Protein AF-A0A0W7TQ69-F1 (afdb_monomer)

Mean predicted aligned error: 20.04 Å

Sequence (835 aa):
MEKLTEQNRAEVEAYISAEPEYNVFVQGDLENYGFESKTVEIFGTRAADGALCALLLRYFNNYCLCMSGTAPVEELAAFLQARGAQYLSGKEADVAALAARMPGWKLRGTNLARMDRLAGGAALPEGFSLRMLGPQDAQAVIGLEVQIDEFADSFRGVDREEKVEECRENLTRGGHAFGVYDGDRLVALAETTAENSVSAMVVGVATLPGWRGRGFARACVHAAAAHSFAAGRRYLCLFYDNPAAGRIYHALGFADVGRFGWQCPNKRQKQIFKAREPLEQEEDGGGAACGLCRETGRCADLKYITAVPASAGLAVGTVRYLRHTQSGLGRAVRSPKEEQEAFENAVREAQDQLIRLERRAAAQDRDIFMVQRVLLEDEGLRQEVASYIRVGAGAAASVERAAGIFAGRIRALEDPYMRERACDILDACRRVVKVLDGQPHETLRLTGPAILVAEELYPTDIVTLDRSLVLGFITSAGSPNAHAAIIARTMGIPAAVMAGPELLEGCDGRTLALNGDTGEAYLDPDEATKTRFAHKLRLQRRHTLSQERLRAAPCTTKDGTRISLMADCASVEDVRTAVEAGADGVGLLLSEYLLLAGRVNGEEEQYGFYAACLAAAQGRPVTICTFDVAPDKTGTEFPREEEANPAMGLCGVRYCLAHPDFFETQLRALLRAGLAGNLRILLPMVSTRDEFEHALDAVYRAKCALRERGVPFAETVPVGAFIETPAAALTAGDLARRAAFFNVGTNNLIQYTYAADRVNPQVRAYLPVASPAVYRLVRFAVEAAAEARIPLCLCGEGAAQPALAEAYARLGVRAFSLPARELLEVKEYLMGVTL

Structure (mmCIF, N/CA/C/O backbone):
data_AF-A0A0W7TQ69-F1
#
_entry.id   AF-A0A0W7TQ69-F1
#
loop_
_atom_site.group_PDB
_atom_site.id
_atom_site.type_symbol
_atom_site.label_atom_id
_atom_site.label_alt_id
_atom_site.label_comp_id
_atom_site.label_asym_id
_atom_site.label_entity_id
_atom_site.label_seq_id
_atom_site.pdbx_PDB_ins_code
_atom_site.Cartn_x
_atom_site.Cartn_y
_atom_site.Cartn_z
_atom_site.occupancy
_atom_site.B_iso_or_equiv
_atom_site.auth_seq_id
_atom_site.auth_comp_id
_atom_site.auth_asym_id
_atom_site.auth_atom_id
_atom_site.pdbx_PDB_model_num
ATOM 1 N N . MET A 1 1 ? 30.958 31.073 -5.842 1.00 83.19 1 MET A N 1
ATOM 2 C CA . MET A 1 1 ? 31.249 29.958 -4.913 1.00 83.19 1 MET A CA 1
ATOM 3 C C . MET A 1 1 ? 32.255 29.029 -5.565 1.00 83.19 1 MET A C 1
ATOM 5 O O . MET A 1 1 ? 31.942 28.463 -6.606 1.00 83.19 1 MET A O 1
ATOM 9 N N . GLU A 1 2 ? 33.441 28.891 -4.984 1.00 87.50 2 GLU A N 1
ATOM 10 C CA . GLU A 1 2 ? 34.456 27.919 -5.411 1.00 87.50 2 GLU A CA 1
ATOM 11 C C . GLU A 1 2 ? 34.346 26.636 -4.581 1.00 87.50 2 GLU A C 1
ATOM 13 O O . GLU A 1 2 ? 33.927 26.683 -3.425 1.00 87.50 2 GLU A O 1
ATOM 18 N N . LYS A 1 3 ? 34.696 25.483 -5.156 1.00 86.69 3 LYS A N 1
ATOM 19 C CA . LYS A 1 3 ? 34.823 24.239 -4.390 1.00 86.69 3 LYS A CA 1
ATOM 20 C C . LYS A 1 3 ? 36.185 24.243 -3.698 1.00 86.69 3 LYS A C 1
ATOM 22 O O . LYS A 1 3 ? 37.202 24.391 -4.367 1.00 86.69 3 LYS A O 1
ATOM 27 N N . LEU A 1 4 ? 36.189 24.104 -2.376 1.00 86.31 4 LEU A N 1
ATOM 28 C CA . LEU A 1 4 ? 37.414 24.037 -1.586 1.00 86.31 4 LEU A CA 1
ATOM 29 C C . LEU A 1 4 ? 37.915 22.596 -1.552 1.00 86.31 4 LEU A C 1
ATOM 31 O O . LEU A 1 4 ? 37.127 21.655 -1.473 1.00 86.31 4 LEU A O 1
ATOM 35 N N . THR A 1 5 ? 39.231 22.444 -1.610 1.00 85.50 5 THR A N 1
ATOM 36 C CA . THR A 1 5 ? 39.909 21.144 -1.652 1.00 85.50 5 THR A CA 1
ATOM 37 C C . THR A 1 5 ? 40.776 20.969 -0.412 1.00 85.50 5 THR A C 1
ATOM 39 O O . THR A 1 5 ? 40.913 21.879 0.407 1.00 85.50 5 THR A O 1
ATOM 42 N N . GLU A 1 6 ? 41.429 19.817 -0.292 1.00 84.19 6 GLU A N 1
ATOM 43 C CA . GLU A 1 6 ? 42.366 19.528 0.798 1.00 84.19 6 GLU A CA 1
ATOM 44 C C . GLU A 1 6 ? 43.491 20.582 0.922 1.00 84.19 6 GLU A C 1
ATOM 46 O O . GLU A 1 6 ? 44.006 20.830 2.011 1.00 84.19 6 GLU A O 1
ATOM 51 N N . GLN A 1 7 ? 43.836 21.275 -0.171 1.00 85.62 7 GLN A N 1
ATOM 52 C CA . GLN A 1 7 ? 44.824 22.364 -0.167 1.00 85.62 7 GLN A CA 1
ATOM 53 C C . GLN A 1 7 ? 44.368 23.583 0.650 1.00 85.62 7 GLN A C 1
ATOM 55 O O . GLN A 1 7 ? 45.197 24.337 1.156 1.00 85.62 7 GLN A O 1
ATOM 60 N N . ASN A 1 8 ? 43.056 23.761 0.814 1.00 87.75 8 ASN A N 1
ATOM 61 C CA . ASN A 1 8 ? 42.458 24.843 1.590 1.00 87.75 8 ASN A CA 1
ATOM 62 C C . ASN A 1 8 ? 42.297 24.486 3.077 1.00 87.75 8 ASN A C 1
ATOM 64 O O . ASN A 1 8 ? 41.755 25.297 3.827 1.00 87.75 8 ASN A O 1
ATOM 68 N N . ARG A 1 9 ? 42.764 23.307 3.526 1.00 85.12 9 ARG A N 1
ATOM 69 C CA . ARG A 1 9 ? 42.561 22.809 4.896 1.00 85.12 9 ARG A CA 1
ATOM 70 C C . ARG A 1 9 ? 42.922 23.825 5.969 1.00 85.12 9 ARG A C 1
ATOM 72 O O . ARG A 1 9 ? 42.075 24.161 6.785 1.00 85.12 9 ARG A O 1
ATOM 79 N N . ALA A 1 10 ? 44.146 24.345 5.938 1.00 84.56 10 ALA A N 1
ATOM 80 C CA . ALA A 1 10 ? 44.621 25.276 6.960 1.00 84.56 10 ALA A CA 1
ATOM 81 C C . ALA A 1 10 ? 43.805 26.583 6.993 1.00 84.56 10 ALA A C 1
ATOM 83 O O . ALA A 1 10 ? 43.545 27.126 8.064 1.00 84.56 10 ALA A O 1
ATOM 84 N N . GLU A 1 11 ? 43.380 27.075 5.826 1.00 87.94 11 GLU A N 1
ATOM 85 C CA . GLU A 1 11 ? 42.547 28.275 5.701 1.00 87.94 11 GLU A CA 1
ATOM 86 C C . GLU A 1 11 ? 41.135 28.036 6.253 1.00 87.94 11 GLU A C 1
ATOM 88 O O . GLU A 1 11 ? 40.624 28.846 7.026 1.00 87.94 11 GLU A O 1
ATOM 93 N N . VAL A 1 12 ? 40.516 26.911 5.893 1.00 87.62 12 VAL A N 1
ATOM 94 C CA . VAL A 1 12 ? 39.173 26.547 6.353 1.00 87.62 12 VAL A CA 1
ATOM 95 C C . VAL A 1 12 ? 39.152 26.237 7.842 1.00 87.62 12 VAL A C 1
ATOM 97 O O . VAL A 1 12 ? 38.269 26.733 8.534 1.00 87.62 12 VAL A O 1
ATOM 100 N N . GLU A 1 13 ? 40.129 25.486 8.353 1.00 85.12 13 GLU A N 1
ATOM 101 C CA . GLU A 1 13 ? 40.274 25.211 9.786 1.00 85.12 13 GLU A CA 1
ATOM 102 C C . GLU A 1 13 ? 40.447 26.514 10.576 1.00 85.12 13 GLU A C 1
ATOM 104 O O . GLU A 1 13 ? 39.799 26.693 11.609 1.00 85.12 13 GLU A O 1
ATOM 109 N N . ALA A 1 14 ? 41.238 27.468 10.070 1.00 85.88 14 ALA A N 1
ATOM 110 C CA . ALA A 1 14 ? 41.365 28.790 10.681 1.00 85.88 14 ALA A CA 1
ATOM 111 C C . ALA A 1 14 ? 40.044 29.579 10.648 1.00 85.88 14 ALA A C 1
ATOM 113 O O . ALA A 1 14 ? 39.672 30.188 11.653 1.00 85.88 14 ALA A O 1
ATOM 114 N N . TYR A 1 15 ? 39.316 29.538 9.527 1.00 87.25 15 TYR A N 1
ATOM 115 C CA . TYR A 1 15 ? 38.042 30.240 9.364 1.00 87.25 15 TYR A CA 1
ATOM 116 C C . TYR A 1 15 ? 36.961 29.706 10.312 1.00 87.25 15 TYR A C 1
ATOM 118 O O . TYR A 1 15 ? 36.328 30.477 11.034 1.00 87.25 15 TYR A O 1
ATOM 126 N N . ILE A 1 16 ? 36.776 28.385 10.372 1.00 86.00 16 ILE A N 1
ATOM 127 C CA . ILE A 1 16 ? 35.749 27.782 11.233 1.00 86.00 16 ILE A CA 1
ATOM 128 C C . ILE A 1 16 ? 36.108 27.860 12.723 1.00 86.00 16 ILE A C 1
ATOM 130 O O . ILE A 1 16 ? 35.209 27.868 13.565 1.00 86.00 16 ILE A O 1
ATOM 134 N N . SER A 1 17 ? 37.399 27.992 13.054 1.00 83.75 17 SER A N 1
ATOM 135 C CA . SER A 1 17 ? 37.878 28.172 14.431 1.00 83.75 17 SER A CA 1
ATOM 136 C C . SER A 1 17 ? 37.520 29.530 15.042 1.00 83.75 17 SER A C 1
ATOM 138 O O . SER A 1 17 ? 37.672 29.695 16.251 1.00 83.75 17 SER A O 1
ATOM 140 N N . ALA A 1 18 ? 37.062 30.504 14.244 1.00 84.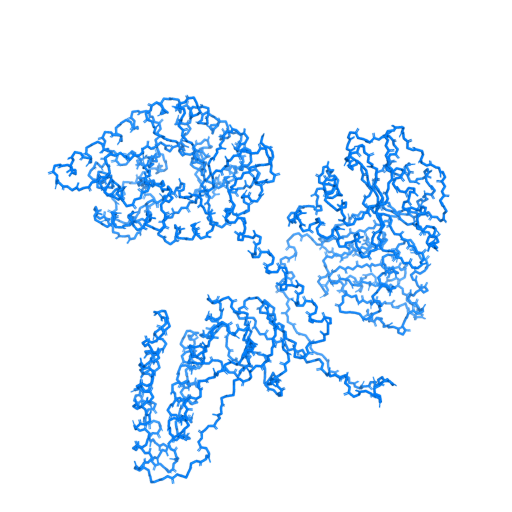56 18 ALA A N 1
ATOM 141 C CA . ALA A 1 18 ? 36.646 31.815 14.744 1.00 84.56 18 ALA A CA 1
ATOM 142 C C . ALA A 1 18 ? 35.352 31.745 15.573 1.00 84.56 18 ALA A C 1
ATOM 144 O O . ALA A 1 18 ? 35.224 32.442 16.576 1.00 84.56 18 ALA A O 1
ATOM 145 N N . GLU A 1 19 ? 34.421 30.879 15.169 1.00 85.25 19 GLU A N 1
ATOM 146 C CA . GLU A 1 19 ? 33.139 30.643 15.845 1.00 85.25 19 GLU A CA 1
ATOM 147 C C . GLU A 1 19 ? 32.922 29.132 16.049 1.00 85.25 19 GLU A C 1
ATOM 149 O O . GLU A 1 19 ? 32.017 28.522 15.468 1.00 85.25 19 GLU A O 1
ATOM 154 N N . PRO A 1 20 ? 33.793 28.484 16.838 1.00 82.62 20 PRO A N 1
ATOM 155 C CA . PRO A 1 20 ? 33.937 27.032 16.843 1.00 82.62 20 PRO A CA 1
ATOM 156 C C . PRO A 1 20 ? 32.710 26.312 17.430 1.00 82.62 20 PRO A C 1
ATOM 158 O O . PRO A 1 20 ? 32.461 25.157 17.097 1.00 82.62 20 PRO A O 1
ATOM 161 N N . GLU A 1 21 ? 31.894 26.987 18.247 1.00 82.88 21 GLU A N 1
ATOM 162 C CA . GLU A 1 21 ? 30.591 26.496 18.715 1.00 82.88 21 GLU A CA 1
ATOM 163 C C . GLU A 1 21 ? 29.549 26.340 17.595 1.00 82.88 21 GLU A C 1
ATOM 165 O O . GLU A 1 21 ? 28.784 25.375 17.604 1.00 82.88 21 GLU A O 1
ATOM 170 N N . TYR A 1 22 ? 29.520 27.250 16.618 1.00 82.81 22 TYR A N 1
ATOM 171 C CA . TYR A 1 22 ? 28.586 27.188 15.487 1.00 82.81 22 TYR A CA 1
ATOM 172 C C . TYR A 1 22 ? 29.050 26.188 14.427 1.00 82.81 22 TYR A C 1
ATOM 174 O O . TYR A 1 22 ? 28.236 25.674 13.659 1.00 82.81 22 TYR A O 1
ATOM 182 N N . ASN A 1 23 ? 30.347 25.875 14.431 1.00 83.31 23 ASN A N 1
ATOM 183 C CA . ASN A 1 23 ? 30.998 25.069 13.409 1.00 83.31 23 ASN A CA 1
ATOM 184 C C . ASN A 1 23 ? 31.372 23.657 13.884 1.00 83.31 23 ASN A C 1
ATOM 186 O O . ASN A 1 23 ? 32.073 22.955 13.162 1.00 83.31 23 ASN A O 1
ATOM 190 N N . VAL A 1 24 ? 30.876 23.206 15.046 1.00 75.88 24 VAL A N 1
ATOM 191 C CA . VAL A 1 24 ? 31.142 21.857 15.593 1.00 75.88 24 VAL A CA 1
ATOM 192 C C . VAL A 1 24 ? 30.860 20.749 14.573 1.00 75.88 24 VAL A C 1
ATOM 194 O O . VAL A 1 24 ? 31.667 19.836 14.425 1.00 75.88 24 VAL A O 1
ATOM 197 N N . PHE A 1 25 ? 29.749 20.839 13.835 1.00 69.50 25 PHE A N 1
ATOM 198 C CA . PHE A 1 25 ? 29.410 19.855 12.800 1.00 69.50 25 PHE A CA 1
ATOM 199 C C . PHE A 1 25 ? 30.359 19.922 11.606 1.00 69.50 25 PHE A C 1
ATOM 201 O O . PHE A 1 25 ? 30.798 18.888 11.122 1.00 69.50 25 PHE A O 1
ATOM 208 N N . VAL A 1 26 ? 30.726 21.130 11.170 1.00 74.88 26 VAL A N 1
ATOM 209 C CA . VAL A 1 26 ? 31.645 21.315 10.041 1.00 74.88 26 VAL A CA 1
ATOM 210 C C . VAL A 1 26 ? 33.036 20.798 10.378 1.00 74.88 26 VAL A C 1
ATOM 212 O O . VAL A 1 26 ? 33.645 20.110 9.568 1.00 74.88 26 VAL A O 1
ATOM 215 N N . GLN A 1 27 ? 33.515 21.073 11.589 1.00 75.69 27 GLN A N 1
ATOM 216 C CA . GLN A 1 27 ? 34.790 20.569 12.078 1.00 75.69 27 GLN A CA 1
ATOM 217 C C . GLN A 1 27 ? 34.773 19.043 12.231 1.00 75.69 27 GLN A C 1
ATOM 219 O O . GLN A 1 27 ? 35.691 18.372 11.765 1.00 75.69 27 GLN A O 1
ATOM 224 N N . GLY A 1 28 ? 33.717 18.486 12.833 1.00 68.81 28 GLY A N 1
ATOM 225 C CA . GLY A 1 28 ? 33.562 17.040 12.967 1.00 68.81 28 GLY A CA 1
ATOM 226 C C . GLY A 1 28 ? 33.511 16.327 11.619 1.00 68.81 28 GLY A C 1
ATOM 227 O O . GLY A 1 28 ? 34.199 15.328 11.429 1.00 68.81 28 GLY A O 1
ATOM 228 N N . ASP A 1 29 ? 32.760 16.855 10.656 1.00 68.69 29 ASP A N 1
ATOM 229 C CA . ASP A 1 29 ? 32.669 16.259 9.323 1.00 68.69 29 ASP A CA 1
ATOM 230 C C . ASP A 1 29 ? 33.978 16.397 8.536 1.00 68.69 29 ASP A C 1
ATOM 232 O O . ASP A 1 29 ? 34.365 15.474 7.822 1.00 68.69 29 ASP A O 1
ATOM 236 N N . LEU A 1 30 ? 34.708 17.501 8.700 1.00 70.31 30 LEU A N 1
ATOM 237 C CA . LEU A 1 30 ? 36.029 17.686 8.098 1.00 70.31 30 LEU A CA 1
ATOM 238 C C . LEU A 1 30 ? 37.082 16.720 8.642 1.00 70.31 30 LEU A C 1
ATOM 240 O O . LEU A 1 30 ? 37.891 16.201 7.869 1.00 70.31 30 LEU A O 1
ATOM 244 N N . GLU A 1 31 ? 37.085 16.479 9.954 1.00 70.75 31 GLU A N 1
ATOM 245 C CA . GLU A 1 31 ? 37.990 15.516 10.590 1.00 70.75 31 GLU A CA 1
ATOM 246 C C . GLU A 1 31 ? 37.633 14.071 10.204 1.00 70.75 31 GLU A C 1
ATOM 248 O O . GLU A 1 31 ? 38.529 13.262 9.965 1.00 70.75 31 GLU A O 1
ATOM 253 N N . ASN A 1 32 ? 36.339 13.753 10.082 1.00 61.53 32 ASN A N 1
ATOM 254 C CA . ASN A 1 32 ? 35.870 12.396 9.787 1.00 61.53 32 ASN A CA 1
ATOM 255 C C . ASN A 1 32 ? 35.870 12.041 8.288 1.00 61.53 32 ASN A C 1
ATOM 257 O O . ASN A 1 32 ? 36.084 10.878 7.940 1.00 61.53 32 ASN A O 1
ATOM 261 N N . TYR A 1 33 ? 35.617 13.009 7.398 1.00 63.34 33 TYR A N 1
ATOM 262 C CA . TYR A 1 33 ? 35.365 12.765 5.968 1.00 63.34 33 TYR A CA 1
ATOM 263 C C . TYR A 1 33 ? 36.256 13.566 5.000 1.00 63.34 33 TYR A C 1
ATOM 265 O O . TYR A 1 33 ? 36.269 13.245 3.810 1.00 63.34 33 TYR A O 1
ATOM 273 N N . GLY A 1 34 ? 37.010 14.567 5.471 1.00 70.81 34 GLY A N 1
ATOM 274 C CA . GLY A 1 34 ? 37.901 15.391 4.640 1.00 70.81 34 GLY A CA 1
ATOM 275 C C . GLY A 1 34 ? 37.188 16.379 3.700 1.00 70.81 34 GLY A C 1
ATOM 276 O O . GLY A 1 34 ? 35.979 16.586 3.787 1.00 70.81 34 GLY A O 1
ATOM 277 N N . PHE A 1 35 ? 37.952 17.014 2.799 1.00 68.50 35 PHE A N 1
ATOM 278 C CA . PHE A 1 35 ? 37.452 18.051 1.873 1.00 68.50 35 PHE A CA 1
ATOM 279 C C . PHE A 1 35 ? 36.802 17.498 0.599 1.00 68.50 35 PHE A C 1
ATOM 281 O O . PHE A 1 35 ? 35.966 18.160 -0.019 1.00 68.50 35 PHE A O 1
ATOM 288 N N . GLU A 1 36 ? 37.178 16.283 0.200 1.00 56.50 36 GLU A N 1
ATOM 289 C CA . GLU A 1 36 ? 36.710 15.644 -1.026 1.00 56.50 36 GLU A CA 1
ATOM 290 C C . GLU A 1 36 ? 36.261 14.212 -0.740 1.00 56.50 36 GLU A C 1
ATOM 292 O O . GLU A 1 36 ? 37.029 13.254 -0.823 1.00 56.50 36 GLU A O 1
ATOM 297 N N . SER A 1 37 ? 34.975 14.053 -0.425 1.00 52.59 37 SER A N 1
ATOM 298 C CA . SER A 1 37 ? 34.327 12.743 -0.393 1.00 52.59 37 SER A CA 1
ATOM 299 C C . SER A 1 37 ? 33.077 12.749 -1.274 1.00 52.59 37 SER A C 1
ATOM 301 O O . SER A 1 37 ? 32.537 13.796 -1.623 1.00 52.59 37 SER A O 1
ATOM 303 N N . LYS A 1 38 ? 32.564 11.567 -1.638 1.00 39.69 38 LYS A N 1
ATOM 304 C CA . LYS A 1 38 ? 31.302 11.453 -2.402 1.00 39.69 38 LYS A CA 1
ATOM 305 C C . LYS A 1 38 ? 30.076 11.978 -1.629 1.00 39.69 38 LYS A C 1
ATOM 307 O O . LYS A 1 38 ? 28.992 12.052 -2.202 1.00 39.69 38 LYS A O 1
ATOM 312 N N . THR A 1 39 ? 30.233 12.282 -0.340 1.00 44.00 39 THR A N 1
ATOM 313 C CA . THR A 1 39 ? 29.167 12.643 0.605 1.00 44.00 39 THR A CA 1
ATOM 314 C C . THR A 1 39 ? 29.283 14.063 1.146 1.00 44.00 39 THR A C 1
ATOM 316 O O . THR A 1 39 ? 28.249 14.664 1.422 1.00 44.00 39 THR A O 1
ATOM 319 N N . VAL A 1 40 ? 30.506 14.590 1.273 1.00 55.84 40 VAL A N 1
ATOM 320 C CA . VAL A 1 40 ? 30.803 15.928 1.796 1.00 55.84 40 VAL A CA 1
ATOM 321 C C . VAL A 1 40 ? 31.517 16.736 0.721 1.00 55.84 40 VAL A C 1
ATOM 323 O O . VAL A 1 40 ? 32.568 16.330 0.226 1.00 55.84 40 VAL A O 1
ATOM 326 N N . GLU A 1 41 ? 30.947 17.884 0.373 1.00 77.62 41 GLU A N 1
ATOM 327 C CA . GLU A 1 41 ? 31.615 18.896 -0.443 1.00 77.62 41 GLU A CA 1
ATOM 328 C C . GLU A 1 41 ? 31.642 20.212 0.316 1.00 77.62 41 GLU A C 1
ATOM 330 O O . GLU A 1 41 ? 30.641 20.602 0.913 1.00 77.62 41 GLU A O 1
ATOM 335 N N . ILE A 1 42 ? 32.759 20.927 0.254 1.00 83.75 42 ILE A N 1
ATOM 336 C CA . ILE A 1 42 ? 32.869 22.251 0.854 1.00 83.75 42 ILE A CA 1
ATOM 337 C C . ILE A 1 42 ? 32.996 23.287 -0.244 1.00 83.75 42 ILE A C 1
ATOM 339 O O . ILE A 1 42 ? 33.784 23.146 -1.178 1.00 83.75 42 ILE A O 1
ATOM 343 N N . PHE A 1 43 ? 32.214 24.350 -0.112 1.00 88.50 43 PHE A N 1
ATOM 344 C CA . PHE A 1 43 ? 32.261 25.493 -1.001 1.00 88.50 43 PHE A CA 1
ATOM 345 C C . PHE A 1 43 ? 32.625 26.741 -0.216 1.00 88.50 43 PHE A C 1
ATOM 347 O O . PHE A 1 43 ? 32.104 26.963 0.873 1.00 88.50 43 PHE A O 1
ATOM 354 N N . GLY A 1 44 ? 33.487 27.565 -0.794 1.00 89.38 44 GLY A N 1
ATOM 355 C CA . GLY A 1 44 ? 33.917 28.837 -0.241 1.00 89.38 44 GLY A CA 1
ATOM 356 C C . GLY A 1 44 ? 33.479 30.010 -1.103 1.00 89.38 44 GLY A C 1
ATOM 357 O O . GLY A 1 44 ? 33.268 29.885 -2.314 1.00 89.38 44 GLY A O 1
ATOM 358 N N . THR A 1 45 ? 33.373 31.176 -0.482 1.00 89.00 45 THR A N 1
ATOM 359 C CA . THR A 1 45 ? 33.380 32.455 -1.190 1.00 89.00 45 THR A CA 1
ATOM 360 C C . THR A 1 45 ? 34.354 33.404 -0.523 1.00 89.00 45 THR A C 1
ATOM 362 O O . THR A 1 45 ? 34.529 33.371 0.697 1.00 89.00 45 THR A O 1
ATOM 365 N N . ARG A 1 46 ? 35.004 34.231 -1.336 1.00 87.38 46 ARG A N 1
ATOM 366 C CA . ARG A 1 46 ? 36.061 35.141 -0.900 1.00 87.38 46 ARG A CA 1
ATOM 367 C C . ARG A 1 46 ? 35.580 36.583 -0.955 1.00 87.38 46 ARG A C 1
ATOM 369 O O . ARG A 1 46 ? 34.796 36.944 -1.831 1.00 87.38 46 ARG A O 1
ATOM 376 N N . ALA A 1 47 ? 36.052 37.398 -0.019 1.00 82.88 47 ALA A N 1
ATOM 377 C CA . ALA A 1 47 ? 35.899 38.844 -0.061 1.00 82.88 47 ALA A CA 1
ATOM 378 C C . ALA A 1 47 ? 36.894 39.466 -1.060 1.00 82.88 47 ALA A C 1
ATOM 380 O O . ALA A 1 47 ? 37.775 38.792 -1.596 1.00 82.88 47 ALA A O 1
ATOM 381 N N . ALA A 1 48 ? 36.759 40.770 -1.318 1.00 79.12 48 ALA A N 1
ATOM 382 C CA . ALA A 1 48 ? 37.596 41.494 -2.282 1.00 79.12 48 ALA A CA 1
ATOM 383 C C . ALA A 1 48 ? 39.099 41.505 -1.925 1.00 79.12 48 ALA A C 1
ATOM 385 O O . ALA A 1 48 ? 39.934 41.738 -2.794 1.00 79.12 48 ALA A O 1
ATOM 386 N N . ASP A 1 49 ? 39.441 41.249 -0.662 1.00 81.56 49 ASP A N 1
ATOM 387 C CA . ASP A 1 49 ? 40.809 41.119 -0.150 1.00 81.56 49 ASP A CA 1
ATOM 388 C C . ASP A 1 49 ? 41.365 39.680 -0.236 1.00 81.56 49 ASP A C 1
ATOM 390 O O . ASP A 1 49 ? 42.501 39.434 0.165 1.00 81.56 49 ASP A O 1
ATOM 394 N N . GLY A 1 50 ? 40.587 38.735 -0.778 1.00 79.50 50 GLY A N 1
ATOM 395 C CA . GLY A 1 50 ? 40.968 37.333 -0.968 1.00 79.50 50 GLY A CA 1
ATOM 396 C C . GLY A 1 50 ? 40.691 36.420 0.230 1.00 79.50 50 GLY A C 1
ATOM 397 O O . GLY A 1 50 ? 40.839 35.201 0.094 1.00 79.50 50 GLY A O 1
ATOM 398 N N . ALA A 1 51 ? 40.254 36.964 1.370 1.00 83.81 51 ALA A N 1
ATOM 399 C CA . ALA A 1 51 ? 39.935 36.178 2.558 1.00 83.81 51 ALA A CA 1
ATOM 400 C C . ALA A 1 51 ? 38.602 35.429 2.403 1.00 83.81 51 ALA A C 1
ATOM 402 O O . ALA A 1 51 ? 37.643 35.955 1.833 1.00 83.81 51 ALA A O 1
ATOM 403 N N . LEU A 1 52 ? 38.517 34.211 2.944 1.00 87.62 52 LEU A N 1
ATOM 404 C CA . LEU A 1 52 ? 37.265 33.454 2.999 1.00 87.62 52 LEU A CA 1
ATOM 405 C C . LEU A 1 52 ? 36.219 34.225 3.828 1.00 87.62 52 LEU A C 1
ATOM 407 O O . LEU A 1 52 ? 36.489 34.613 4.964 1.00 87.62 52 LEU A O 1
ATOM 411 N N . CYS A 1 53 ? 35.031 34.465 3.267 1.00 88.00 53 CYS A N 1
ATOM 412 C CA . CYS A 1 53 ? 33.947 35.200 3.932 1.00 88.00 53 CYS A CA 1
ATOM 413 C C . CYS A 1 53 ? 32.639 34.408 4.070 1.00 88.00 53 CYS A C 1
ATOM 415 O O . CYS A 1 53 ? 31.795 34.777 4.885 1.00 88.00 53 CYS A O 1
ATOM 417 N N . ALA A 1 54 ? 32.487 33.287 3.361 1.00 89.44 54 ALA A N 1
ATOM 418 C CA . ALA A 1 54 ? 31.493 32.270 3.696 1.00 89.44 54 ALA A CA 1
ATOM 419 C C . ALA A 1 54 ? 31.961 30.875 3.288 1.00 89.44 54 ALA A C 1
ATOM 421 O O . ALA A 1 54 ? 32.712 30.710 2.322 1.00 89.44 54 ALA A O 1
ATOM 422 N N . LEU A 1 55 ? 31.456 29.880 4.007 1.00 89.38 55 LEU A N 1
ATOM 423 C CA . LEU A 1 55 ? 31.673 28.467 3.777 1.00 89.38 55 LEU A CA 1
ATOM 424 C C . LEU A 1 55 ? 30.333 27.726 3.826 1.00 89.38 55 LEU A C 1
ATOM 426 O O . LEU A 1 55 ? 29.512 27.936 4.719 1.00 89.38 55 LEU A O 1
ATOM 430 N N . LEU A 1 56 ? 30.119 26.848 2.852 1.00 87.19 56 LEU A N 1
ATOM 431 C CA . LEU A 1 56 ? 28.983 25.940 2.778 1.00 87.19 56 LEU A CA 1
ATOM 432 C C . LEU A 1 56 ? 29.501 24.507 2.757 1.00 87.19 56 LEU A C 1
ATOM 434 O O . LEU A 1 56 ? 30.071 24.072 1.756 1.00 87.19 56 LEU A O 1
ATOM 438 N N . LEU A 1 57 ? 29.261 23.765 3.834 1.00 79.06 57 LEU A N 1
ATOM 439 C CA . LEU A 1 57 ? 29.449 22.320 3.843 1.00 79.06 57 LEU A CA 1
ATOM 440 C C . LEU A 1 57 ? 28.165 21.657 3.351 1.00 79.06 57 LEU A C 1
ATOM 442 O O . LEU A 1 57 ? 27.100 21.820 3.945 1.00 79.06 57 LEU A O 1
ATOM 446 N N . ARG A 1 58 ? 28.261 20.921 2.248 1.00 76.50 58 ARG A N 1
ATOM 447 C CA . ARG A 1 58 ? 27.166 20.163 1.652 1.00 76.50 58 ARG A CA 1
ATOM 448 C C . ARG A 1 58 ? 27.249 18.705 2.070 1.00 76.50 58 ARG A C 1
ATOM 450 O O . ARG A 1 58 ? 28.239 18.043 1.777 1.00 76.50 58 ARG A O 1
ATOM 457 N N . TYR A 1 59 ? 26.152 18.203 2.625 1.00 55.12 59 TYR A N 1
ATOM 458 C CA . TYR A 1 59 ? 25.886 16.787 2.841 1.00 55.12 59 TYR A CA 1
ATOM 459 C C . TYR A 1 59 ? 24.627 16.399 2.049 1.00 55.12 59 TYR A C 1
ATOM 461 O O . TYR A 1 59 ? 23.503 16.742 2.426 1.00 55.12 59 TYR A O 1
ATOM 469 N N . PHE A 1 60 ? 24.800 15.744 0.896 1.00 55.72 60 PHE A N 1
ATOM 470 C CA . PHE A 1 60 ? 23.751 15.571 -0.127 1.00 55.72 60 PHE A CA 1
ATOM 471 C C . PHE A 1 60 ? 23.123 16.906 -0.585 1.00 55.72 60 PHE A C 1
ATOM 473 O O . PHE A 1 60 ? 23.777 17.687 -1.269 1.00 55.72 60 PHE A O 1
ATOM 480 N N . ASN A 1 61 ? 21.861 17.173 -0.226 1.00 58.44 61 ASN A N 1
ATOM 481 C CA . ASN A 1 61 ? 21.152 18.430 -0.514 1.00 58.44 61 ASN A CA 1
ATOM 482 C C . ASN A 1 61 ? 20.914 19.271 0.755 1.00 58.44 61 ASN A C 1
ATOM 484 O O . ASN A 1 61 ? 20.122 20.219 0.729 1.00 58.44 61 ASN A O 1
ATOM 488 N N . ASN A 1 62 ? 21.583 18.917 1.857 1.00 61.06 62 ASN A N 1
ATOM 489 C CA . ASN A 1 62 ? 21.585 19.664 3.108 1.00 61.06 62 ASN A CA 1
ATOM 490 C C . ASN A 1 62 ? 22.874 20.479 3.203 1.00 61.06 62 ASN A C 1
ATOM 492 O O . ASN A 1 62 ? 23.946 19.990 2.849 1.00 61.06 62 ASN A O 1
ATOM 496 N N . TYR A 1 63 ? 22.762 21.709 3.685 1.00 78.06 63 TYR A N 1
ATOM 497 C CA . TYR A 1 63 ? 23.872 22.649 3.734 1.00 78.06 63 TYR A CA 1
ATOM 498 C C . TYR A 1 63 ? 24.062 23.192 5.149 1.00 78.06 63 TYR A C 1
ATOM 500 O O . TYR A 1 63 ? 23.109 23.680 5.757 1.00 78.06 63 TYR A O 1
ATOM 508 N N . CYS A 1 64 ? 25.294 23.143 5.653 1.00 77.00 64 CYS A N 1
ATOM 509 C CA . CYS A 1 64 ? 25.712 23.861 6.849 1.00 77.00 64 CYS A CA 1
ATOM 510 C C . CYS A 1 64 ? 26.469 25.126 6.437 1.00 77.00 64 CYS A C 1
ATOM 512 O O . CYS A 1 64 ? 27.438 25.054 5.681 1.00 77.00 64 CYS A O 1
ATOM 514 N N . LEU A 1 65 ? 26.000 26.274 6.912 1.00 86.12 65 LEU A N 1
ATOM 515 C CA . LEU A 1 65 ? 26.515 27.596 6.598 1.00 86.12 65 LEU A CA 1
ATOM 516 C C . LEU A 1 65 ? 27.383 28.123 7.735 1.00 86.12 65 LEU A C 1
ATOM 518 O O . LEU A 1 65 ? 26.928 28.228 8.875 1.00 86.12 65 LEU A O 1
ATOM 522 N N . CYS A 1 66 ? 28.579 28.559 7.365 1.00 85.69 66 CYS A N 1
ATOM 523 C CA . CYS A 1 66 ? 29.448 29.398 8.175 1.00 85.69 66 CYS A CA 1
ATOM 524 C C . CYS A 1 66 ? 29.630 30.709 7.411 1.00 85.69 66 CYS A C 1
ATOM 526 O O . CYS A 1 66 ? 30.053 30.687 6.255 1.00 85.69 66 CYS A O 1
ATOM 528 N N . MET A 1 67 ? 29.287 31.846 8.005 1.00 84.06 67 MET A N 1
ATOM 529 C CA . MET A 1 67 ? 29.303 33.125 7.301 1.00 84.06 67 MET A CA 1
ATOM 530 C C . MET A 1 67 ? 29.899 34.210 8.191 1.00 84.06 67 MET A C 1
ATOM 532 O O . MET A 1 67 ? 29.683 34.223 9.398 1.00 84.06 67 MET A O 1
ATOM 536 N N . SER A 1 68 ? 30.637 35.143 7.594 1.00 73.19 68 SER A N 1
ATOM 537 C CA . SER A 1 68 ? 31.020 36.392 8.251 1.00 73.19 68 SER A CA 1
ATOM 538 C C . SER A 1 68 ? 30.205 37.551 7.670 1.00 73.19 68 SER A C 1
ATOM 540 O O . SER A 1 68 ? 29.644 37.459 6.579 1.00 73.19 68 SER A O 1
ATOM 542 N N . GLY A 1 69 ? 30.123 38.675 8.388 1.00 65.69 69 GLY A N 1
ATOM 543 C CA . GLY A 1 69 ? 29.268 39.816 8.018 1.00 65.69 69 GLY A CA 1
ATOM 544 C C . GLY A 1 69 ? 29.574 40.493 6.669 1.00 65.69 69 GLY A C 1
ATOM 545 O O . GLY A 1 69 ? 28.880 41.437 6.305 1.00 65.69 69 GLY A O 1
ATOM 546 N N . THR A 1 70 ? 30.595 40.040 5.936 1.00 66.38 70 THR A N 1
ATOM 547 C CA . THR A 1 70 ? 31.005 40.535 4.611 1.00 66.38 70 THR A CA 1
ATOM 548 C C . THR A 1 70 ? 30.608 39.604 3.455 1.00 66.38 70 THR A C 1
ATOM 550 O O . THR A 1 70 ? 31.007 39.843 2.316 1.00 66.38 70 THR A O 1
ATOM 553 N N . ALA A 1 71 ? 29.844 38.541 3.718 1.00 78.06 71 ALA A N 1
ATOM 554 C CA . ALA A 1 71 ? 29.474 37.553 2.710 1.00 78.06 71 ALA A CA 1
ATOM 555 C C . ALA A 1 71 ? 28.430 38.052 1.684 1.00 78.06 71 ALA A C 1
ATOM 557 O O . ALA A 1 71 ? 27.476 38.742 2.057 1.00 78.06 71 ALA A O 1
ATOM 558 N N . PRO A 1 72 ? 28.540 37.649 0.401 1.00 82.25 72 PRO A N 1
ATOM 559 C CA . PRO A 1 72 ? 27.583 38.002 -0.648 1.00 82.25 72 PRO A CA 1
ATOM 560 C C . PRO A 1 72 ? 26.305 37.150 -0.541 1.00 82.25 72 PRO A C 1
ATOM 562 O O . PRO A 1 72 ? 26.170 36.094 -1.165 1.00 82.25 72 PRO A O 1
ATOM 565 N N . VAL A 1 73 ? 25.352 37.608 0.273 1.00 85.25 73 VAL A N 1
ATOM 566 C CA . VAL A 1 73 ? 24.100 36.890 0.587 1.00 85.25 73 VAL A CA 1
ATOM 567 C C . VAL A 1 73 ? 23.286 36.554 -0.669 1.00 85.25 73 VAL A C 1
ATOM 569 O O . VAL A 1 73 ? 22.736 35.458 -0.774 1.00 85.25 73 VAL A O 1
ATOM 572 N N . GLU A 1 74 ? 23.217 37.468 -1.637 1.00 84.44 74 GLU A N 1
ATOM 573 C CA . GLU A 1 74 ? 22.493 37.275 -2.896 1.00 84.44 74 GLU A CA 1
ATOM 574 C C . GLU A 1 74 ? 23.073 36.130 -3.740 1.00 84.44 74 GLU A C 1
ATOM 576 O O . GLU A 1 74 ? 22.325 35.288 -4.241 1.00 84.44 74 GLU A O 1
ATOM 581 N N . GLU A 1 75 ? 24.399 36.065 -3.866 1.00 83.56 75 GLU A N 1
ATOM 582 C CA . GLU A 1 75 ? 25.085 35.025 -4.641 1.00 83.56 75 GLU A CA 1
ATOM 583 C C . GLU A 1 75 ? 24.979 33.658 -3.961 1.00 83.56 75 GLU A C 1
ATOM 585 O O . GLU A 1 75 ? 24.745 32.642 -4.619 1.00 83.56 75 GLU A O 1
ATOM 590 N N . LEU A 1 76 ? 25.086 33.634 -2.630 1.00 86.69 76 LEU A N 1
ATOM 591 C CA . LEU A 1 76 ? 24.896 32.432 -1.823 1.00 86.69 76 LEU A CA 1
ATOM 592 C C . LEU A 1 76 ? 23.464 31.884 -1.953 1.00 86.69 76 LEU A C 1
ATOM 594 O O . LEU A 1 76 ? 23.280 30.678 -2.133 1.00 86.69 76 LEU A O 1
ATOM 598 N N . ALA A 1 77 ? 22.447 32.755 -1.928 1.00 85.25 77 ALA A N 1
ATOM 599 C CA . ALA A 1 77 ? 21.052 32.358 -2.127 1.00 85.25 77 ALA A CA 1
ATOM 600 C C . ALA A 1 77 ? 20.829 31.770 -3.529 1.00 85.25 77 ALA A C 1
ATOM 602 O O . ALA A 1 77 ? 20.194 30.721 -3.665 1.00 85.25 77 ALA A O 1
ATOM 603 N N . ALA A 1 78 ? 21.372 32.421 -4.562 1.00 84.12 78 ALA A N 1
ATOM 604 C CA . ALA A 1 78 ? 21.285 31.947 -5.940 1.00 84.12 78 ALA A CA 1
ATOM 605 C C . ALA A 1 78 ? 21.970 30.582 -6.114 1.00 84.12 78 ALA A C 1
ATOM 607 O O . ALA A 1 78 ? 21.394 29.677 -6.720 1.00 84.12 78 ALA A O 1
ATOM 608 N N . PHE A 1 79 ? 23.147 30.393 -5.509 1.00 86.31 79 PHE A N 1
ATOM 609 C CA . PHE A 1 79 ? 23.871 29.122 -5.524 1.00 86.31 79 PHE A CA 1
ATOM 610 C C . PHE A 1 79 ? 23.063 27.980 -4.885 1.00 86.31 79 PHE A C 1
ATOM 612 O O . PHE A 1 79 ? 22.940 26.900 -5.470 1.00 86.31 79 PHE A O 1
ATOM 619 N N . LEU A 1 80 ? 22.468 28.217 -3.711 1.00 83.00 80 LEU A N 1
ATOM 620 C CA . LEU A 1 80 ? 21.634 27.225 -3.022 1.00 83.00 80 LEU A CA 1
ATOM 621 C C . LEU A 1 80 ? 20.364 26.879 -3.816 1.00 83.00 80 LEU A C 1
ATOM 623 O O . LEU A 1 80 ? 19.957 25.716 -3.848 1.00 83.00 80 LEU A O 1
ATOM 627 N N . GLN A 1 81 ? 19.745 27.864 -4.478 1.00 80.62 81 GLN A N 1
ATOM 628 C CA . GLN A 1 81 ? 18.573 27.639 -5.333 1.00 80.62 81 GLN A CA 1
ATOM 629 C C . GLN A 1 81 ? 18.919 26.835 -6.590 1.00 80.62 81 GLN A C 1
ATOM 631 O O . GLN A 1 81 ? 18.202 25.888 -6.910 1.00 80.62 81 GLN A O 1
ATOM 636 N N . ALA A 1 82 ? 20.020 27.176 -7.268 1.00 80.81 82 ALA A N 1
ATOM 637 C CA . ALA A 1 82 ? 20.474 26.485 -8.473 1.00 80.81 82 ALA A CA 1
ATOM 638 C C . ALA A 1 82 ? 20.789 25.005 -8.209 1.00 80.81 82 ALA A C 1
ATOM 640 O O . ALA A 1 82 ? 20.504 24.154 -9.044 1.00 80.81 82 ALA A O 1
ATOM 641 N N . ARG A 1 83 ? 21.312 24.681 -7.019 1.00 75.38 83 ARG A N 1
ATOM 642 C CA . ARG A 1 83 ? 21.623 23.300 -6.613 1.00 75.38 83 ARG A CA 1
ATOM 643 C C . ARG A 1 83 ? 20.473 22.559 -5.925 1.00 75.38 83 ARG A C 1
ATOM 645 O O . ARG A 1 83 ? 20.681 21.465 -5.406 1.00 75.38 83 ARG A O 1
ATOM 652 N N . GLY A 1 84 ? 19.272 23.139 -5.889 1.00 71.81 84 GLY A N 1
ATOM 653 C CA . GLY A 1 84 ? 18.092 22.479 -5.330 1.00 71.81 84 GLY A CA 1
ATOM 654 C C . GLY A 1 84 ? 18.210 22.151 -3.837 1.00 71.81 84 GLY A C 1
ATOM 655 O O . GLY A 1 84 ? 17.750 21.088 -3.409 1.00 71.81 84 GLY A O 1
ATOM 656 N N . ALA A 1 85 ? 18.827 23.038 -3.044 1.00 70.50 85 ALA A N 1
ATOM 657 C CA . ALA A 1 85 ? 18.995 22.842 -1.605 1.00 70.50 85 ALA A CA 1
ATOM 658 C C . ALA A 1 85 ? 17.658 22.503 -0.918 1.00 70.50 85 ALA A C 1
ATOM 660 O O . ALA A 1 85 ? 16.632 23.149 -1.140 1.00 70.50 85 ALA A O 1
ATOM 661 N N . GLN A 1 86 ? 17.667 21.474 -0.071 1.00 62.59 86 GLN A N 1
ATOM 662 C CA . GLN A 1 86 ? 16.476 20.994 0.640 1.00 62.59 86 GLN A CA 1
ATOM 663 C C . GLN A 1 86 ? 16.493 21.355 2.124 1.00 62.59 86 GLN A C 1
ATOM 665 O O . GLN A 1 86 ? 15.439 21.341 2.768 1.00 62.59 86 GLN A O 1
ATOM 670 N N . TYR A 1 87 ? 17.669 21.687 2.653 1.00 68.50 87 TYR A N 1
ATOM 671 C CA . TYR A 1 87 ? 17.861 22.071 4.040 1.00 68.50 87 TYR A CA 1
ATOM 672 C C . TYR A 1 87 ? 19.066 23.004 4.180 1.00 68.50 87 TYR A C 1
ATOM 674 O O . TYR A 1 87 ? 20.084 22.793 3.520 1.00 68.50 87 TYR A O 1
ATOM 682 N N . LEU A 1 88 ? 18.957 24.008 5.048 1.00 79.12 88 LEU A N 1
ATOM 683 C CA . LEU A 1 88 ? 20.043 24.929 5.396 1.00 79.12 88 LEU A CA 1
ATOM 684 C C . LEU A 1 88 ? 20.089 25.094 6.914 1.00 79.12 88 LEU A C 1
ATOM 686 O O . LEU A 1 88 ? 19.042 25.323 7.518 1.00 79.12 88 LEU A O 1
ATOM 690 N N . SER A 1 89 ? 21.271 25.015 7.518 1.00 80.88 89 SER A N 1
ATOM 691 C CA . SER A 1 89 ? 21.492 25.219 8.954 1.00 80.88 89 SER A CA 1
ATOM 692 C C . SER A 1 89 ? 22.768 26.003 9.236 1.00 80.88 89 SER A C 1
ATOM 694 O O . SER A 1 89 ? 23.676 26.003 8.415 1.00 80.88 89 SER A O 1
ATOM 696 N N . GLY A 1 90 ? 22.854 26.653 10.392 1.00 84.50 90 GLY A N 1
ATOM 697 C CA . GLY A 1 90 ? 24.016 27.448 10.793 1.00 84.50 90 GLY A CA 1
ATOM 698 C C . GLY A 1 90 ? 23.654 28.439 11.894 1.00 84.50 90 GLY A C 1
ATOM 699 O O . GLY A 1 90 ? 22.621 28.310 12.553 1.00 84.50 90 GLY A O 1
ATOM 700 N N . LYS A 1 91 ? 24.472 29.473 12.079 1.00 87.62 91 LYS A N 1
ATOM 701 C CA . LYS A 1 91 ? 24.148 30.589 12.977 1.00 87.62 91 LYS A CA 1
ATOM 702 C C . LYS A 1 91 ? 22.843 31.263 12.540 1.00 87.62 91 LYS A C 1
ATOM 704 O O . LYS A 1 91 ? 22.650 31.558 11.361 1.00 87.62 91 LYS A O 1
ATOM 709 N N . GLU A 1 92 ? 21.920 31.487 13.480 1.00 86.56 92 GLU A N 1
ATOM 710 C CA . GLU A 1 92 ? 20.538 31.878 13.150 1.00 86.56 92 GLU A CA 1
ATOM 711 C C . GLU A 1 92 ? 20.473 33.174 12.334 1.00 86.56 92 GLU A C 1
ATOM 713 O O . GLU A 1 92 ? 19.699 33.251 11.382 1.00 86.56 92 GLU A O 1
ATOM 718 N N . ALA A 1 93 ? 21.311 34.160 12.664 1.00 87.94 93 ALA A N 1
ATOM 719 C CA . ALA A 1 93 ? 21.375 35.432 11.948 1.00 87.94 93 ALA A CA 1
ATOM 720 C C . ALA A 1 93 ? 21.770 35.255 10.470 1.00 87.94 93 ALA A C 1
ATOM 722 O O . ALA A 1 93 ? 21.175 35.882 9.593 1.00 87.94 93 ALA A O 1
ATOM 723 N N . ASP A 1 94 ? 22.711 34.355 10.189 1.00 87.75 94 ASP A N 1
ATOM 724 C CA . ASP A 1 94 ? 23.240 34.125 8.843 1.00 87.75 94 ASP A CA 1
ATOM 725 C C . ASP A 1 94 ? 22.230 33.358 7.986 1.00 87.75 94 ASP A C 1
ATOM 727 O O . ASP A 1 94 ? 21.927 33.728 6.849 1.00 87.75 94 ASP A O 1
ATOM 731 N N . VAL A 1 95 ? 21.615 32.331 8.579 1.00 85.31 95 VAL A N 1
ATOM 732 C CA . VAL A 1 95 ? 20.525 31.579 7.949 1.00 85.31 95 VAL A CA 1
ATOM 733 C C . VAL A 1 95 ? 19.319 32.490 7.693 1.00 85.31 95 VAL A C 1
ATOM 735 O O . VAL A 1 95 ? 18.699 32.404 6.633 1.00 85.31 95 VAL A O 1
ATOM 738 N N . ALA A 1 96 ? 18.990 33.391 8.624 1.00 85.44 96 ALA A N 1
ATOM 739 C CA . ALA A 1 96 ? 17.909 34.363 8.461 1.00 85.44 96 ALA A CA 1
ATOM 740 C C . ALA A 1 96 ? 18.173 35.344 7.307 1.00 85.44 96 ALA A C 1
ATOM 742 O O . ALA A 1 96 ? 17.253 35.639 6.538 1.00 85.44 96 ALA A O 1
ATOM 743 N N . ALA A 1 97 ? 19.416 35.814 7.160 1.00 85.38 97 ALA A N 1
ATOM 744 C CA . ALA A 1 97 ? 19.808 36.716 6.081 1.00 85.38 97 ALA A CA 1
ATOM 745 C C . ALA A 1 97 ? 19.602 36.077 4.694 1.00 85.38 97 ALA A C 1
ATOM 747 O O . ALA A 1 97 ? 19.018 36.703 3.806 1.00 85.38 97 ALA A O 1
ATOM 748 N N . LEU A 1 98 ? 19.994 34.809 4.531 1.00 83.00 98 LEU A N 1
ATOM 749 C CA . LEU A 1 98 ? 19.794 34.043 3.292 1.00 83.00 98 LEU A CA 1
ATOM 750 C C . LEU A 1 98 ? 18.322 33.748 3.002 1.00 83.00 98 LEU A C 1
ATOM 752 O O . LEU A 1 98 ? 17.842 33.906 1.879 1.00 83.00 98 LEU A O 1
ATOM 756 N N . ALA A 1 99 ? 17.578 33.375 4.035 1.00 73.50 99 ALA A N 1
ATOM 757 C CA . ALA A 1 99 ? 16.168 33.033 3.937 1.00 73.50 99 ALA A CA 1
ATOM 758 C C . ALA A 1 99 ? 15.274 34.161 3.449 1.00 73.50 99 ALA A C 1
ATOM 760 O O . ALA A 1 99 ? 14.337 33.929 2.685 1.00 73.50 99 ALA A O 1
ATOM 761 N N . ALA A 1 100 ? 15.580 35.394 3.861 1.00 79.50 100 ALA A N 1
ATOM 762 C CA . ALA A 1 100 ? 14.872 36.578 3.395 1.00 79.50 100 ALA A CA 1
ATOM 763 C C . ALA A 1 100 ? 14.910 36.711 1.859 1.00 79.50 100 ALA A C 1
ATOM 765 O O . ALA A 1 100 ? 14.068 37.396 1.280 1.00 79.50 100 ALA A O 1
ATOM 766 N N . ARG A 1 101 ? 15.858 36.034 1.193 1.00 82.06 101 ARG A N 1
ATOM 767 C CA . ARG A 1 101 ? 16.039 36.012 -0.265 1.00 82.06 101 ARG A CA 1
ATOM 768 C C . ARG A 1 101 ? 15.629 34.685 -0.923 1.00 82.06 101 ARG A C 1
ATOM 770 O O . ARG A 1 101 ? 15.771 34.543 -2.135 1.00 82.06 101 ARG A O 1
ATOM 777 N N . MET A 1 102 ? 15.075 33.730 -0.168 1.00 77.00 102 MET A N 1
ATOM 778 C CA . MET A 1 102 ? 14.627 32.417 -0.659 1.00 77.00 102 MET A CA 1
ATOM 779 C C . MET A 1 102 ? 13.121 32.205 -0.385 1.00 77.00 102 MET A C 1
ATOM 781 O O . MET A 1 102 ? 12.734 31.732 0.687 1.00 77.00 102 MET A O 1
ATOM 785 N N . PRO A 1 103 ? 12.228 32.532 -1.344 1.00 72.25 103 PRO A N 1
ATOM 786 C CA . PRO A 1 103 ? 10.781 32.465 -1.135 1.00 72.25 103 PRO A CA 1
ATOM 787 C C . PRO A 1 103 ? 10.297 31.057 -0.758 1.00 72.25 103 PRO A C 1
ATOM 789 O O . PRO A 1 103 ? 10.564 30.088 -1.469 1.00 72.25 103 PRO A O 1
ATOM 792 N N . GLY A 1 104 ? 9.523 30.949 0.328 1.00 69.44 104 GLY A N 1
ATOM 793 C CA . GLY A 1 104 ? 8.902 29.693 0.773 1.00 69.44 104 GLY A CA 1
ATOM 794 C C . GLY A 1 104 ? 9.684 28.907 1.829 1.00 69.44 104 GLY A C 1
ATOM 795 O O . GLY A 1 104 ? 9.191 27.871 2.282 1.00 69.44 104 GLY A O 1
ATOM 796 N N . TRP A 1 105 ? 10.844 29.408 2.254 1.00 74.88 105 TRP A N 1
ATOM 797 C CA . TRP A 1 105 ? 11.635 28.851 3.348 1.00 74.88 105 TRP A CA 1
ATOM 798 C C . TRP A 1 105 ? 11.197 29.454 4.693 1.00 74.88 105 TRP A C 1
ATOM 800 O O . TRP A 1 105 ? 10.843 30.631 4.770 1.00 74.88 105 TRP A O 1
ATOM 810 N N . LYS A 1 106 ? 11.153 28.642 5.757 1.00 74.75 106 LYS A N 1
ATOM 811 C CA . LYS A 1 106 ? 10.729 29.077 7.103 1.00 74.75 106 LYS A CA 1
ATOM 812 C C . LYS A 1 106 ? 11.861 28.912 8.111 1.00 74.75 106 LYS A C 1
ATOM 814 O O . LYS A 1 106 ? 12.299 27.785 8.328 1.00 74.75 106 LYS A O 1
ATOM 819 N N . LEU A 1 107 ? 12.259 30.011 8.758 1.00 79.00 107 LEU A N 1
ATOM 820 C CA . LEU A 1 107 ? 13.237 30.009 9.848 1.00 79.00 107 LEU A CA 1
ATOM 821 C C . LEU A 1 107 ? 12.690 29.314 11.090 1.00 79.00 107 LEU A C 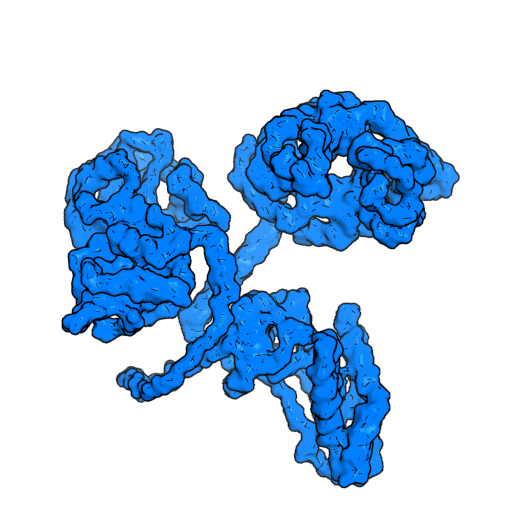1
ATOM 823 O O . LEU A 1 107 ? 11.613 29.650 11.584 1.00 79.00 107 LEU A O 1
ATOM 827 N N . ARG A 1 108 ? 13.476 28.377 11.610 1.00 74.38 108 ARG A N 1
ATOM 828 C CA . ARG A 1 108 ? 13.384 27.873 12.978 1.00 74.38 108 ARG A CA 1
ATOM 829 C C . ARG A 1 108 ? 14.737 28.060 13.644 1.00 74.38 108 ARG A C 1
ATOM 831 O O . ARG A 1 108 ? 15.749 28.107 12.950 1.00 74.38 108 ARG A O 1
ATOM 838 N N . GLY A 1 109 ? 14.751 28.162 14.964 1.00 75.44 109 GLY A N 1
ATOM 839 C CA . GLY A 1 109 ? 16.001 28.256 15.696 1.00 75.44 109 GLY A CA 1
ATOM 840 C C . GLY A 1 109 ? 15.880 27.831 17.146 1.00 75.44 109 GLY A C 1
ATOM 841 O O . GLY A 1 109 ? 14.779 27.713 17.686 1.00 75.44 109 GLY A O 1
ATOM 842 N N . THR A 1 110 ? 17.039 27.575 17.738 1.00 80.19 110 THR A N 1
ATOM 843 C CA . THR A 1 110 ? 17.231 27.038 19.085 1.00 80.19 110 THR A CA 1
ATOM 844 C C . THR A 1 110 ? 18.385 27.769 19.764 1.00 80.19 110 THR A C 1
ATOM 846 O O . THR A 1 110 ? 19.262 28.313 19.087 1.00 80.19 110 THR A O 1
ATOM 849 N N . ASN A 1 111 ? 18.419 27.772 21.097 1.00 85.19 111 ASN A N 1
ATOM 850 C CA . ASN A 1 111 ? 19.59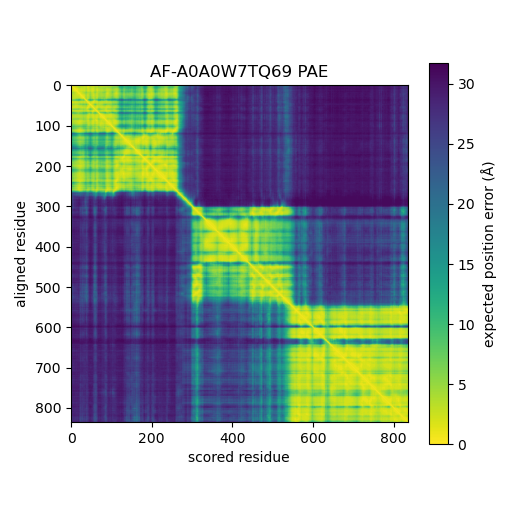0 28.274 21.807 1.00 85.19 111 ASN A CA 1
ATOM 851 C C . ASN A 1 111 ? 20.740 27.278 21.654 1.00 85.19 111 ASN A C 1
ATOM 853 O O . ASN A 1 111 ? 20.521 26.062 21.652 1.00 85.19 111 ASN A O 1
ATOM 857 N N . LEU A 1 112 ? 21.949 27.814 21.536 1.00 88.56 112 LEU A N 1
ATOM 858 C CA . LEU A 1 112 ? 23.208 27.088 21.523 1.00 88.56 112 LEU A CA 1
ATOM 859 C C . LEU A 1 112 ? 23.985 27.473 22.781 1.00 88.56 112 LEU A C 1
ATOM 861 O O . LEU A 1 112 ? 24.204 28.658 23.053 1.00 88.56 112 LEU A O 1
ATOM 865 N N . ALA A 1 113 ? 24.412 26.463 23.531 1.00 90.88 113 ALA A N 1
ATOM 866 C CA . ALA A 1 113 ? 25.240 26.639 24.711 1.00 90.88 113 ALA A CA 1
ATOM 867 C C . ALA A 1 113 ? 26.537 25.842 24.591 1.00 90.88 113 ALA A C 1
ATOM 869 O O . ALA A 1 113 ? 26.586 24.804 23.929 1.00 90.88 113 ALA A O 1
ATOM 870 N N . ARG A 1 114 ? 27.580 26.326 25.264 1.00 94.00 114 ARG A N 1
ATOM 871 C CA . ARG A 1 114 ? 28.921 25.744 25.265 1.00 94.00 114 ARG A CA 1
ATOM 872 C C . ARG A 1 114 ? 29.443 25.583 26.686 1.00 94.00 114 ARG A C 1
ATOM 874 O O . ARG A 1 114 ? 29.208 26.433 27.538 1.00 94.00 114 ARG A O 1
ATOM 881 N N . MET A 1 115 ? 30.176 24.507 26.929 1.00 94.31 115 MET A N 1
ATOM 882 C CA . MET A 1 115 ? 30.839 24.215 28.195 1.00 94.31 115 MET A CA 1
ATOM 883 C C . MET A 1 115 ? 32.312 23.906 27.946 1.00 94.31 115 MET A C 1
ATOM 885 O O . MET A 1 115 ? 32.631 22.919 27.290 1.00 94.31 115 MET A O 1
ATOM 889 N N . ASP A 1 116 ? 33.206 24.712 28.514 1.00 91.31 116 ASP A N 1
ATOM 890 C CA . ASP A 1 116 ? 34.666 24.518 28.418 1.00 91.31 116 ASP A CA 1
ATOM 891 C C . ASP A 1 116 ? 35.247 23.742 29.604 1.00 91.31 116 ASP A C 1
ATOM 893 O O . ASP A 1 116 ? 36.372 23.249 29.568 1.00 91.31 116 ASP A O 1
ATOM 897 N N . ARG A 1 117 ? 34.488 23.644 30.696 1.00 87.94 117 ARG A N 1
ATOM 898 C CA . ARG A 1 117 ? 34.890 22.900 31.884 1.00 87.94 117 ARG A CA 1
ATOM 899 C C . ARG A 1 117 ? 33.667 22.341 32.581 1.00 87.94 117 ARG A C 1
ATOM 901 O O . ARG A 1 117 ? 32.720 23.073 32.852 1.00 87.94 117 ARG A O 1
ATOM 908 N N . LEU A 1 118 ? 33.738 21.062 32.931 1.00 85.12 118 LEU A N 1
ATOM 909 C CA . LEU A 1 118 ? 32.710 20.418 33.734 1.00 85.12 118 LEU A CA 1
ATOM 910 C C . LEU A 1 118 ? 32.586 21.105 35.101 1.00 85.12 118 LEU A C 1
ATOM 912 O O . LEU A 1 118 ? 33.574 21.218 35.836 1.00 85.12 118 LEU A O 1
ATOM 916 N N . ALA A 1 119 ? 31.375 21.550 35.438 1.00 78.44 119 ALA A N 1
ATOM 917 C CA . ALA A 1 119 ? 31.060 22.174 36.714 1.00 78.44 119 ALA A CA 1
ATOM 918 C C . ALA A 1 119 ? 29.871 21.487 37.403 1.00 78.44 119 ALA A C 1
ATOM 920 O O . ALA A 1 119 ? 28.951 20.972 36.770 1.00 78.44 119 ALA A O 1
ATOM 921 N N . GLY A 1 120 ? 29.876 21.521 38.737 1.00 68.00 120 GLY A N 1
ATOM 922 C CA . GLY A 1 120 ? 28.848 20.877 39.553 1.00 68.00 120 GLY A CA 1
ATOM 923 C C . GLY A 1 120 ? 28.959 19.350 39.577 1.00 68.00 120 GLY A C 1
ATOM 924 O O . GLY A 1 120 ? 29.790 18.754 38.905 1.00 68.00 120 GLY A O 1
ATOM 925 N N . GLY A 1 121 ? 28.124 18.720 40.400 1.00 69.81 121 GLY A N 1
ATOM 926 C CA . GLY A 1 121 ? 27.968 17.269 40.451 1.00 69.81 121 GLY A CA 1
ATOM 927 C C . GLY A 1 121 ? 26.501 16.892 40.284 1.00 69.81 121 GLY A C 1
ATOM 928 O O . GLY A 1 121 ? 25.605 17.687 40.590 1.00 69.81 121 GLY A O 1
ATOM 929 N N . ALA A 1 122 ? 26.251 15.679 39.805 1.00 73.31 122 ALA A N 1
ATOM 930 C CA . ALA A 1 122 ? 24.912 15.127 39.669 1.00 73.31 122 ALA A CA 1
ATOM 931 C C . ALA A 1 122 ? 24.792 13.858 40.520 1.00 73.31 122 ALA A C 1
ATOM 933 O O . ALA A 1 122 ? 25.065 12.755 40.056 1.00 73.31 122 ALA A O 1
ATOM 934 N N . ALA A 1 123 ? 24.418 14.028 41.791 1.00 77.06 123 ALA A N 1
ATOM 935 C CA . ALA A 1 123 ? 24.079 12.896 42.644 1.00 77.06 123 ALA A CA 1
ATOM 936 C C . ALA A 1 123 ? 22.758 12.278 42.166 1.00 77.06 123 ALA A C 1
ATOM 938 O O . ALA A 1 123 ? 21.774 12.992 41.953 1.00 77.06 123 ALA A O 1
ATOM 939 N N . LEU A 1 124 ? 22.749 10.958 41.994 1.00 87.19 124 LEU A N 1
ATOM 940 C CA . LEU A 1 124 ? 21.534 10.203 41.713 1.00 87.19 124 LEU A CA 1
ATOM 941 C C . LEU A 1 124 ? 20.792 9.918 43.024 1.00 87.19 124 LEU A C 1
ATOM 943 O O . LEU A 1 124 ? 21.443 9.611 44.024 1.00 87.19 124 LEU A O 1
ATOM 947 N N . PRO A 1 125 ? 19.451 9.999 43.039 1.00 85.94 125 PRO A N 1
ATOM 948 C CA . PRO A 1 125 ? 18.654 9.491 44.149 1.00 85.94 125 PRO A CA 1
ATOM 949 C C . PRO A 1 125 ? 18.938 8.002 44.417 1.00 85.94 125 PRO A C 1
ATOM 951 O O . PRO A 1 125 ? 19.287 7.259 43.497 1.00 85.94 125 PRO A O 1
ATOM 954 N N . GLU A 1 126 ? 18.752 7.556 45.663 1.00 85.62 126 GLU A N 1
ATOM 955 C CA . GLU A 1 126 ? 18.875 6.136 46.021 1.00 85.62 126 GLU A CA 1
ATOM 956 C C . GLU A 1 126 ? 17.917 5.268 45.185 1.00 85.62 126 GLU A C 1
ATOM 958 O O . GLU A 1 126 ? 16.773 5.650 44.936 1.00 85.62 126 GLU A O 1
ATOM 963 N N . GLY A 1 127 ? 18.396 4.099 44.745 1.00 85.94 127 GLY A N 1
ATOM 964 C CA . GLY A 1 127 ? 17.627 3.142 43.938 1.00 85.94 127 GLY A CA 1
ATOM 965 C C . GLY A 1 127 ? 17.781 3.272 42.416 1.00 85.94 127 GLY A C 1
ATOM 966 O O . GLY A 1 127 ? 17.281 2.413 41.697 1.00 85.94 127 GLY A O 1
ATOM 967 N N . PHE A 1 128 ? 18.506 4.279 41.916 1.00 93.88 128 PHE A N 1
ATOM 968 C CA . PHE A 1 128 ? 18.760 4.470 40.480 1.00 93.88 128 PHE A CA 1
ATOM 969 C C . PHE A 1 128 ? 20.221 4.195 40.121 1.00 93.88 128 PHE A C 1
ATOM 971 O O . PHE A 1 128 ? 21.126 4.451 40.917 1.00 93.88 128 PHE A O 1
ATOM 978 N N . SER A 1 129 ? 20.466 3.718 38.899 1.00 93.12 129 SER A N 1
ATOM 979 C CA . SER A 1 129 ? 21.826 3.489 38.391 1.00 93.12 129 SER A CA 1
ATOM 980 C C . SER A 1 129 ? 22.081 4.259 37.099 1.00 93.12 129 SER A C 1
ATOM 982 O O . SER A 1 129 ? 21.181 4.420 36.282 1.00 93.12 129 SER A O 1
ATOM 984 N N . LEU A 1 130 ? 23.306 4.757 36.921 1.00 94.25 130 LEU A N 1
ATOM 985 C CA . LEU A 1 130 ? 23.761 5.440 35.708 1.00 94.25 130 LEU A CA 1
ATOM 986 C C . LEU A 1 130 ? 24.883 4.627 35.082 1.00 94.25 130 LEU A C 1
ATOM 988 O O . LEU A 1 130 ? 25.843 4.269 35.767 1.00 94.25 130 LEU A O 1
ATOM 992 N N . ARG A 1 131 ? 24.772 4.357 33.782 1.00 93.25 131 ARG A N 1
ATOM 993 C CA . ARG A 1 131 ? 25.796 3.628 33.030 1.00 93.25 131 ARG A CA 1
ATOM 994 C C . ARG A 1 131 ? 25.906 4.126 31.596 1.00 93.25 131 ARG A C 1
ATOM 996 O O . ARG A 1 131 ? 24.973 4.725 31.064 1.00 93.25 131 ARG A O 1
ATOM 1003 N N . MET A 1 132 ? 27.052 3.848 30.985 1.00 92.75 132 MET A N 1
ATOM 1004 C CA . MET A 1 132 ? 27.233 3.991 29.545 1.00 92.75 132 MET A CA 1
ATOM 1005 C C . MET A 1 132 ? 26.420 2.905 28.831 1.00 92.75 132 MET A C 1
ATOM 1007 O O . MET A 1 132 ? 26.406 1.752 29.270 1.00 92.75 132 MET A O 1
ATOM 1011 N N . LEU A 1 133 ? 25.713 3.291 27.776 1.00 91.94 133 LEU A N 1
ATOM 1012 C CA . LEU A 1 133 ? 24.866 2.414 26.977 1.00 91.94 133 LEU A CA 1
ATOM 1013 C C . LEU A 1 133 ? 25.697 1.774 25.865 1.00 91.94 133 LEU A C 1
ATOM 1015 O O . LEU A 1 133 ? 26.571 2.418 25.288 1.00 91.94 133 LEU A O 1
ATOM 1019 N N . GLY A 1 134 ? 25.425 0.503 25.579 1.00 89.12 134 GLY A N 1
ATOM 1020 C CA . GLY A 1 134 ? 26.045 -0.223 24.474 1.00 89.12 134 GLY A CA 1
ATOM 1021 C C . GLY A 1 134 ? 25.019 -0.716 23.453 1.00 89.12 134 GLY A C 1
ATOM 1022 O O . GLY A 1 134 ? 23.818 -0.510 23.626 1.00 89.12 134 GLY A O 1
ATOM 1023 N N . PRO A 1 135 ? 25.458 -1.428 22.404 1.00 85.00 135 PRO A N 1
ATOM 1024 C CA . PRO A 1 135 ? 24.590 -1.923 21.326 1.00 85.00 135 PRO A CA 1
ATOM 1025 C C . PRO A 1 135 ? 23.384 -2.754 21.810 1.00 85.00 135 PRO A C 1
ATOM 1027 O O . PRO A 1 135 ? 22.329 -2.779 21.171 1.00 85.00 135 PRO A O 1
ATOM 1030 N N . GLN A 1 136 ? 23.520 -3.425 22.958 1.00 89.19 136 GLN A N 1
ATOM 1031 C CA . GLN A 1 136 ? 22.445 -4.166 23.622 1.00 89.19 136 GLN A CA 1
ATOM 1032 C C . GLN A 1 136 ? 21.320 -3.271 24.168 1.00 89.19 136 GLN A C 1
ATOM 1034 O O . GLN A 1 136 ? 20.181 -3.719 24.273 1.00 89.19 136 GLN A O 1
ATOM 1039 N N . ASP A 1 137 ? 21.620 -2.013 24.499 1.00 90.56 137 ASP A N 1
ATOM 1040 C CA . ASP A 1 137 ? 20.678 -1.052 25.075 1.00 90.56 137 ASP A CA 1
ATOM 1041 C C . ASP A 1 137 ? 19.862 -0.312 23.994 1.00 90.56 137 ASP A C 1
ATOM 1043 O O . ASP A 1 137 ? 18.911 0.389 24.328 1.00 90.56 137 ASP A O 1
ATOM 1047 N N . ALA A 1 138 ? 20.167 -0.496 22.702 1.00 87.31 138 ALA A N 1
ATOM 1048 C CA . ALA A 1 138 ? 19.525 0.221 21.592 1.00 87.31 138 ALA A CA 1
ATOM 1049 C C . ALA A 1 138 ? 17.989 0.117 21.595 1.00 87.31 138 ALA A C 1
ATOM 1051 O O . ALA A 1 138 ? 17.275 1.078 21.317 1.00 87.31 138 ALA A O 1
ATOM 1052 N N . GLN A 1 139 ? 17.459 -1.047 21.976 1.00 89.25 139 GLN A N 1
ATOM 1053 C CA . GLN A 1 139 ? 16.015 -1.246 22.069 1.00 89.25 139 GLN A CA 1
ATOM 1054 C C . GLN A 1 139 ? 15.392 -0.491 23.252 1.00 89.25 139 GLN A C 1
ATOM 1056 O O . GLN A 1 139 ? 14.258 -0.024 23.152 1.00 89.25 139 GLN A O 1
ATOM 1061 N N . ALA A 1 140 ? 16.136 -0.330 24.349 1.00 89.94 140 ALA A N 1
ATOM 1062 C CA . ALA A 1 140 ? 15.715 0.477 25.488 1.00 89.94 140 ALA A CA 1
ATOM 1063 C C . ALA A 1 140 ? 15.771 1.980 25.167 1.00 89.94 140 ALA A C 1
ATOM 1065 O O . ALA A 1 140 ? 14.861 2.704 25.566 1.00 89.94 140 ALA A O 1
ATOM 1066 N N . VAL A 1 141 ? 16.781 2.428 24.406 1.00 88.12 141 VAL A N 1
ATOM 1067 C CA . VAL A 1 141 ? 16.918 3.818 23.925 1.00 88.12 141 VAL A CA 1
ATOM 1068 C C . VAL A 1 141 ? 15.718 4.210 23.067 1.00 88.12 141 VAL A C 1
ATOM 1070 O O . VAL A 1 141 ? 14.958 5.096 23.455 1.00 88.12 141 VAL A O 1
ATOM 1073 N N . ILE A 1 142 ? 15.458 3.478 21.979 1.00 89.00 142 ILE A N 1
ATOM 1074 C CA . ILE A 1 142 ? 14.303 3.762 21.111 1.00 89.00 142 ILE A CA 1
ATOM 1075 C C . ILE A 1 142 ? 12.983 3.592 21.867 1.00 89.00 142 ILE A C 1
ATOM 1077 O O . ILE A 1 142 ? 12.051 4.378 21.699 1.00 89.00 142 ILE A O 1
ATOM 1081 N N . GLY A 1 143 ? 12.898 2.592 22.750 1.00 87.75 143 GLY A N 1
ATOM 1082 C CA . GLY A 1 143 ? 11.736 2.393 23.610 1.00 87.75 143 GLY A CA 1
ATOM 1083 C C . GLY A 1 143 ? 11.436 3.602 24.501 1.00 87.75 143 GLY A C 1
ATOM 1084 O O . GLY A 1 143 ? 10.262 3.916 24.711 1.00 87.75 143 GLY A O 1
ATOM 1085 N N . LEU A 1 144 ? 12.464 4.287 25.007 1.00 89.75 144 LEU A N 1
ATOM 1086 C CA . LEU A 1 144 ? 12.328 5.521 25.778 1.00 89.75 144 LEU A CA 1
ATOM 1087 C C . LEU A 1 144 ? 11.910 6.696 24.889 1.00 89.75 144 LEU A C 1
ATOM 1089 O O . LEU A 1 144 ? 10.951 7.385 25.230 1.00 89.75 144 LEU A O 1
ATOM 1093 N N . GLU A 1 145 ? 12.597 6.922 23.768 1.00 83.62 145 GLU A N 1
ATOM 1094 C CA . GLU A 1 145 ? 12.357 8.078 22.891 1.00 83.62 145 GLU A CA 1
ATOM 1095 C C . GLU A 1 145 ? 10.936 8.088 22.312 1.00 83.62 145 GLU A C 1
ATOM 1097 O O . GLU A 1 145 ? 10.290 9.131 22.273 1.00 83.62 145 GLU A O 1
ATOM 1102 N N . VAL A 1 146 ? 10.394 6.918 21.955 1.00 83.50 146 VAL A N 1
ATOM 1103 C CA . VAL A 1 146 ? 9.016 6.781 21.442 1.00 83.50 146 VAL A CA 1
ATOM 1104 C C . VAL A 1 146 ? 7.954 7.201 22.472 1.00 83.50 146 VAL A C 1
ATOM 1106 O O . VAL A 1 146 ? 6.834 7.539 22.097 1.00 83.50 146 VAL A O 1
ATOM 1109 N N . GLN A 1 147 ? 8.277 7.183 23.768 1.00 84.44 147 GLN A N 1
ATOM 1110 C CA . GLN A 1 147 ? 7.366 7.592 24.848 1.00 84.44 147 GLN A CA 1
ATOM 1111 C C . GLN A 1 147 ? 7.439 9.096 25.164 1.00 84.44 147 GLN A C 1
ATOM 1113 O O . GLN A 1 147 ? 6.844 9.545 26.147 1.00 84.44 147 GLN A O 1
ATOM 1118 N N . ILE A 1 148 ? 8.201 9.865 24.387 1.00 78.56 148 ILE A N 1
ATOM 1119 C CA . ILE A 1 148 ? 8.453 11.283 24.619 1.00 78.56 148 ILE A CA 1
ATOM 1120 C C . ILE A 1 148 ? 7.982 12.055 23.386 1.00 78.56 148 ILE A C 1
ATOM 1122 O O . ILE A 1 148 ? 8.549 11.926 22.303 1.00 78.56 148 ILE A O 1
ATOM 1126 N N . ASP A 1 149 ? 6.937 12.867 23.560 1.00 73.94 149 ASP A N 1
ATOM 1127 C CA . ASP A 1 149 ? 6.286 13.614 22.473 1.00 73.94 149 ASP A CA 1
ATOM 1128 C C . ASP A 1 149 ? 7.267 14.510 21.706 1.00 73.94 149 ASP A C 1
ATOM 1130 O O . ASP A 1 149 ? 7.136 14.690 20.495 1.00 73.94 149 ASP A O 1
ATOM 1134 N N . GLU A 1 150 ? 8.288 15.030 22.392 1.00 67.12 150 GLU A N 1
ATOM 1135 C CA . GLU A 1 150 ? 9.346 15.849 21.801 1.00 67.12 150 GLU A CA 1
ATOM 1136 C C . GLU A 1 150 ? 10.140 15.113 20.692 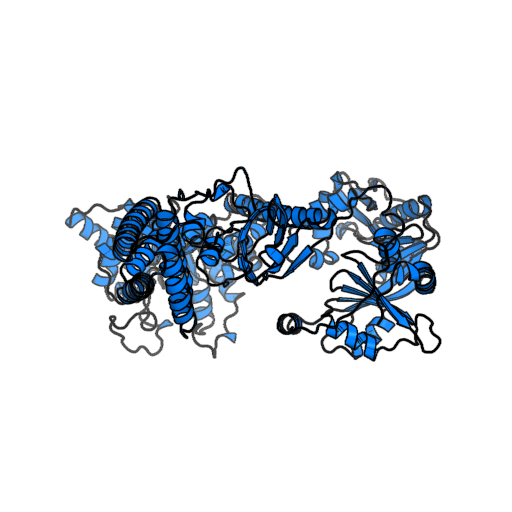1.00 67.12 150 GLU A C 1
ATOM 1138 O O . GLU A 1 150 ? 10.700 15.768 19.814 1.00 67.12 150 GLU A O 1
ATOM 1143 N N . PHE A 1 151 ? 10.135 13.772 20.669 1.00 66.00 151 PHE A N 1
ATOM 1144 C CA . PHE A 1 151 ? 10.771 12.952 19.626 1.00 66.00 151 PHE A CA 1
ATOM 1145 C C . PHE A 1 151 ? 9.786 12.395 18.587 1.00 66.00 151 PHE A C 1
ATOM 1147 O O . PHE A 1 151 ? 10.205 11.714 17.651 1.00 66.00 151 PHE A O 1
ATOM 1154 N N . ALA A 1 152 ? 8.484 12.685 18.691 1.00 58.12 152 ALA A N 1
ATOM 1155 C CA . ALA A 1 152 ? 7.456 12.075 17.841 1.00 58.12 152 ALA A CA 1
ATOM 1156 C C . ALA A 1 152 ? 7.682 12.300 16.331 1.00 58.12 152 ALA A C 1
ATOM 1158 O O . ALA A 1 152 ? 7.385 11.423 15.518 1.00 58.12 152 ALA A O 1
ATOM 1159 N N . ASP A 1 153 ? 8.238 13.451 15.942 1.00 48.53 153 ASP A N 1
ATOM 1160 C CA . ASP A 1 153 ? 8.557 13.749 14.541 1.00 48.53 153 ASP A CA 1
ATOM 1161 C C . ASP A 1 153 ? 9.725 12.892 14.004 1.00 48.53 153 ASP A C 1
ATOM 1163 O O . ASP A 1 153 ? 9.727 12.566 12.816 1.00 48.53 153 ASP A O 1
ATOM 1167 N N . SER A 1 154 ? 10.663 12.455 14.857 1.00 50.06 154 SER A N 1
ATOM 1168 C CA . SER A 1 154 ? 11.795 11.579 14.490 1.00 50.06 154 SER A CA 1
ATOM 1169 C C . SER A 1 154 ? 11.369 10.150 14.137 1.00 50.06 154 SER A C 1
ATOM 1171 O O . SER A 1 154 ? 12.129 9.419 13.501 1.00 50.06 154 SER A O 1
ATOM 1173 N N . PHE A 1 155 ? 10.150 9.763 14.521 1.00 55.66 155 PHE A N 1
ATOM 1174 C CA . PHE A 1 155 ? 9.560 8.447 14.258 1.00 55.66 155 PHE A CA 1
ATOM 1175 C C . PHE A 1 155 ? 8.427 8.493 13.222 1.00 55.66 155 PHE A C 1
ATOM 1177 O O . PHE A 1 155 ? 7.768 7.483 12.971 1.00 55.66 155 PHE A O 1
ATOM 1184 N N . ARG A 1 156 ? 8.155 9.656 12.613 1.00 46.19 156 ARG A N 1
ATOM 1185 C CA . ARG A 1 156 ? 7.069 9.787 11.636 1.00 46.19 156 ARG A CA 1
ATOM 1186 C C . ARG A 1 156 ? 7.482 9.181 10.290 1.00 46.19 156 ARG A C 1
ATOM 1188 O O . ARG A 1 156 ? 8.259 9.782 9.555 1.00 46.19 156 ARG A O 1
ATOM 1195 N N . GLY A 1 157 ? 6.879 8.046 9.938 1.00 41.56 157 GLY A N 1
ATOM 1196 C CA . GLY A 1 157 ? 7.100 7.372 8.651 1.00 41.56 157 GLY A CA 1
ATOM 1197 C C . GLY A 1 157 ? 8.431 6.619 8.559 1.00 41.56 157 GLY A C 1
ATOM 1198 O O . GLY A 1 157 ? 8.931 6.435 7.454 1.00 41.56 157 GLY A O 1
ATOM 1199 N N . VAL A 1 158 ? 9.005 6.234 9.704 1.00 48.19 158 VAL A N 1
ATOM 1200 C CA . VAL A 1 158 ? 10.260 5.475 9.815 1.00 48.19 158 VAL A CA 1
ATOM 1201 C C . VAL A 1 158 ? 10.002 4.220 10.651 1.00 48.19 158 VAL A C 1
ATOM 1203 O O . VAL A 1 158 ? 9.305 4.300 11.667 1.00 48.19 158 VAL A O 1
ATOM 1206 N N . ASP A 1 159 ? 10.547 3.075 10.234 1.00 62.38 159 ASP A N 1
ATOM 1207 C CA . ASP A 1 159 ? 10.405 1.808 10.956 1.00 62.38 159 ASP A CA 1
ATOM 1208 C C . ASP A 1 159 ? 11.148 1.873 12.308 1.00 62.38 159 ASP A C 1
ATOM 1210 O O . ASP A 1 159 ? 12.275 2.363 12.431 1.00 62.38 159 ASP A O 1
ATOM 1214 N N . ARG A 1 160 ? 10.497 1.389 13.370 1.00 67.19 160 ARG A N 1
ATOM 1215 C CA . ARG A 1 160 ? 11.072 1.360 14.720 1.00 67.19 160 ARG A CA 1
ATOM 1216 C C . ARG A 1 160 ? 12.187 0.327 14.839 1.00 67.19 160 ARG A C 1
ATOM 1218 O O . ARG A 1 160 ? 13.127 0.574 15.589 1.00 67.19 160 ARG A O 1
ATOM 1225 N N . GLU A 1 161 ? 12.107 -0.799 14.128 1.00 69.75 161 GLU A N 1
ATOM 1226 C CA . GLU A 1 161 ? 13.202 -1.779 14.099 1.00 69.75 161 GLU A CA 1
ATOM 1227 C C . GLU A 1 161 ? 14.424 -1.212 13.369 1.00 69.75 161 GLU A C 1
ATOM 1229 O O . GLU A 1 161 ? 15.552 -1.404 13.823 1.00 69.75 161 GLU A O 1
ATOM 1234 N N . GLU A 1 162 ? 14.202 -0.431 12.310 1.00 60.41 162 GLU A N 1
ATOM 1235 C CA . GLU A 1 162 ? 15.250 0.328 11.622 1.00 60.41 162 GLU A CA 1
ATOM 1236 C C . GLU A 1 162 ? 15.917 1.339 12.562 1.00 60.41 162 GLU A C 1
ATOM 1238 O O . GLU A 1 162 ? 17.143 1.371 12.646 1.00 60.41 162 GLU A O 1
ATOM 1243 N N . LYS A 1 163 ? 15.138 2.093 13.349 1.00 67.94 163 LYS A N 1
ATOM 1244 C CA . LYS A 1 163 ? 15.682 3.015 14.362 1.00 67.94 163 LYS A CA 1
ATOM 1245 C C . LYS A 1 163 ? 16.461 2.304 15.468 1.00 67.94 163 LYS A C 1
ATOM 1247 O O . LYS A 1 163 ? 17.466 2.833 15.939 1.00 67.94 163 LYS A O 1
ATOM 1252 N N . VAL A 1 164 ? 16.032 1.108 15.875 1.00 76.56 164 VAL A N 1
ATOM 1253 C CA . VAL A 1 164 ? 16.772 0.288 16.848 1.00 76.56 164 VAL A CA 1
ATOM 1254 C C . VAL A 1 164 ? 18.090 -0.195 16.256 1.00 76.56 164 VAL A C 1
ATOM 1256 O O . VAL A 1 164 ? 19.100 -0.168 16.954 1.00 76.56 164 VAL A O 1
ATOM 1259 N N . GLU A 1 165 ? 18.109 -0.615 14.992 1.00 72.69 165 GLU A N 1
ATOM 1260 C CA . GLU A 1 165 ? 19.345 -1.043 14.332 1.00 72.69 165 GLU A CA 1
ATOM 1261 C C . GLU A 1 165 ? 20.288 0.139 14.071 1.00 72.69 165 GLU A C 1
ATOM 1263 O O . GLU A 1 165 ? 21.482 0.022 14.321 1.00 72.69 165 GLU A O 1
ATOM 1268 N N . GLU A 1 166 ? 19.767 1.303 13.678 1.00 64.38 166 GLU A N 1
ATOM 1269 C CA . GLU A 1 166 ? 20.538 2.546 13.544 1.00 64.38 166 GLU A CA 1
ATOM 1270 C C . GLU A 1 166 ? 21.156 2.956 14.888 1.00 64.38 166 GLU A C 1
ATOM 1272 O O . GLU A 1 166 ? 22.360 3.198 14.979 1.00 64.38 166 GLU A O 1
ATOM 1277 N N . CYS A 1 167 ? 20.357 2.961 15.960 1.00 74.81 167 CYS A N 1
ATOM 1278 C CA . CYS A 1 167 ? 20.836 3.216 17.316 1.00 74.81 167 CYS A CA 1
ATOM 1279 C C . CYS A 1 167 ? 21.904 2.189 17.730 1.00 74.81 167 CYS A C 1
ATOM 1281 O O . CYS A 1 167 ? 22.953 2.554 18.259 1.00 74.81 167 CYS A O 1
ATOM 1283 N N . ARG A 1 168 ? 21.697 0.904 17.417 1.00 82.25 168 ARG A N 1
ATOM 1284 C CA . ARG A 1 168 ? 22.660 -0.172 17.691 1.00 82.25 168 ARG A CA 1
ATOM 1285 C C . ARG A 1 168 ? 23.973 0.029 16.943 1.00 82.25 168 ARG A C 1
ATOM 1287 O O . ARG A 1 168 ? 25.038 -0.133 17.539 1.00 82.25 168 ARG A O 1
ATOM 1294 N N . GLU A 1 169 ? 23.918 0.388 15.665 1.00 70.56 169 GLU A N 1
ATOM 1295 C CA . GLU A 1 169 ? 25.102 0.694 14.867 1.00 70.56 169 GLU A CA 1
ATOM 1296 C C . GLU A 1 169 ? 25.828 1.935 15.398 1.00 70.56 169 GLU A C 1
ATOM 1298 O O . GLU A 1 169 ? 27.052 1.900 15.534 1.00 70.56 169 GLU A O 1
ATOM 1303 N N . ASN A 1 170 ? 25.103 2.987 15.786 1.00 64.38 170 ASN A N 1
ATOM 1304 C CA . ASN A 1 170 ? 25.685 4.202 16.365 1.00 64.38 170 ASN A CA 1
ATOM 1305 C C . ASN A 1 170 ? 26.404 3.913 17.690 1.00 64.38 170 ASN A C 1
ATOM 1307 O O . ASN A 1 170 ? 27.562 4.299 17.858 1.00 64.38 170 ASN A O 1
ATOM 1311 N N . LEU A 1 171 ? 25.778 3.134 18.578 1.00 76.75 171 LEU A N 1
ATOM 1312 C CA . LEU A 1 171 ? 26.387 2.674 19.832 1.00 76.75 171 LEU A CA 1
ATOM 1313 C C . LEU A 1 171 ? 27.560 1.700 19.604 1.00 76.75 171 LEU A C 1
ATOM 1315 O O . LEU A 1 171 ? 28.379 1.501 20.498 1.00 76.75 171 LEU A O 1
ATOM 1319 N N . THR A 1 172 ? 27.672 1.097 18.413 1.00 73.06 172 THR A N 1
ATOM 1320 C CA . THR A 1 172 ? 28.804 0.231 18.029 1.00 73.06 172 THR A CA 1
ATOM 1321 C C . THR A 1 172 ? 29.968 1.028 17.434 1.00 73.06 172 THR A C 1
ATOM 1323 O O . THR A 1 172 ? 31.127 0.709 17.687 1.00 73.06 172 THR A O 1
ATOM 1326 N N . ARG A 1 173 ? 29.682 2.063 16.633 1.00 59.06 173 ARG A N 1
ATOM 1327 C CA . ARG A 1 173 ? 30.679 2.854 15.884 1.00 59.06 173 ARG A CA 1
ATOM 1328 C C . ARG A 1 173 ? 31.311 3.992 16.696 1.00 59.06 173 ARG A C 1
ATOM 1330 O O . ARG A 1 173 ? 32.041 4.798 16.128 1.00 59.06 173 ARG A O 1
ATOM 1337 N N . GLY A 1 174 ? 31.067 4.038 18.006 1.00 54.59 174 GLY A N 1
ATOM 1338 C CA . GLY A 1 174 ? 31.682 5.008 18.915 1.00 54.59 174 GLY A CA 1
ATOM 1339 C C . GLY A 1 174 ? 30.808 6.210 19.273 1.00 54.59 174 GLY A C 1
ATOM 1340 O O . GLY A 1 174 ? 31.335 7.175 19.814 1.00 54.59 174 GLY A O 1
ATOM 1341 N N . GLY A 1 175 ? 29.497 6.171 19.006 1.00 64.06 175 GLY A N 1
ATOM 1342 C CA . GLY A 1 175 ? 28.553 7.097 19.633 1.00 64.06 175 GLY A CA 1
ATOM 1343 C C . GLY A 1 175 ? 28.427 6.774 21.121 1.00 64.06 175 GLY A C 1
ATOM 1344 O O . GLY A 1 175 ? 28.131 5.633 21.483 1.00 64.06 175 GLY A O 1
ATOM 1345 N N . HIS A 1 176 ? 28.676 7.754 21.991 1.00 82.81 176 HIS A N 1
ATOM 1346 C CA . HIS A 1 176 ? 28.606 7.545 23.435 1.00 82.81 176 HIS A CA 1
ATOM 1347 C C . HIS A 1 176 ? 27.260 8.022 23.973 1.00 82.81 176 HIS A C 1
ATOM 1349 O O . HIS A 1 176 ? 26.914 9.197 23.876 1.00 82.81 176 HIS A O 1
ATOM 1355 N N . ALA A 1 177 ? 26.517 7.110 24.593 1.00 89.12 177 ALA A N 1
ATOM 1356 C CA . ALA A 1 177 ? 25.269 7.423 25.272 1.00 89.12 177 ALA A CA 1
ATOM 1357 C C . ALA A 1 177 ? 25.328 6.996 26.738 1.00 89.12 177 ALA A C 1
ATOM 1359 O O . ALA A 1 177 ? 25.944 5.990 27.092 1.00 89.12 177 ALA A O 1
ATOM 1360 N N . PHE A 1 178 ? 24.676 7.765 27.602 1.00 93.88 178 PHE A N 1
ATOM 1361 C CA . PHE A 1 178 ? 24.628 7.534 29.042 1.00 93.88 178 PHE A CA 1
ATOM 1362 C C . PHE A 1 178 ? 23.182 7.536 29.493 1.00 93.88 178 PHE A C 1
ATOM 1364 O O . PHE A 1 178 ? 22.444 8.466 29.176 1.00 93.88 178 PHE A O 1
ATOM 1371 N N . GLY A 1 179 ? 22.789 6.508 30.242 1.00 95.44 179 GLY A N 1
ATOM 1372 C CA . GLY A 1 179 ? 21.401 6.296 30.625 1.00 95.44 179 GLY A CA 1
ATOM 1373 C C . GLY A 1 179 ? 21.212 6.018 32.107 1.00 95.44 179 GLY A C 1
ATOM 1374 O O . GLY A 1 179 ? 22.028 5.332 32.731 1.00 95.44 179 GLY A O 1
ATOM 1375 N N . VAL A 1 180 ? 20.115 6.541 32.658 1.00 96.31 180 VAL A N 1
ATOM 1376 C CA . VAL A 1 180 ? 19.655 6.235 34.017 1.00 96.31 180 VAL A CA 1
ATOM 1377 C C . VAL A 1 180 ? 18.604 5.139 33.970 1.00 96.31 180 VAL A C 1
ATOM 1379 O O . VAL A 1 180 ? 17.626 5.237 33.226 1.00 96.31 180 VAL A O 1
ATOM 1382 N N . TYR A 1 181 ? 18.793 4.136 34.819 1.00 94.56 181 TYR A N 1
ATOM 1383 C CA . TYR A 1 181 ? 17.910 2.997 34.993 1.00 94.56 181 TYR A CA 1
ATOM 1384 C C . TYR A 1 181 ? 17.190 3.035 36.346 1.00 94.56 181 TYR A C 1
ATOM 1386 O O . TYR A 1 181 ? 17.803 3.315 37.382 1.00 94.56 181 TYR A O 1
ATOM 1394 N N . ASP A 1 182 ? 15.895 2.724 36.308 1.00 93.44 182 ASP A N 1
ATOM 1395 C CA . ASP A 1 182 ? 15.031 2.415 37.453 1.00 93.44 182 ASP A CA 1
ATOM 1396 C C . ASP A 1 182 ? 14.705 0.913 37.402 1.00 93.44 182 ASP A C 1
ATOM 1398 O O . ASP A 1 182 ? 13.910 0.467 36.566 1.00 93.44 182 ASP A O 1
ATOM 1402 N N . GLY A 1 183 ? 15.417 0.111 38.199 1.00 89.12 183 GLY A N 1
ATOM 1403 C CA . GLY A 1 183 ? 15.483 -1.339 37.990 1.00 89.12 183 GLY A CA 1
ATOM 1404 C C . GLY A 1 183 ? 16.043 -1.675 36.600 1.00 89.12 183 GLY A C 1
ATOM 1405 O O . GLY A 1 183 ? 17.137 -1.236 36.254 1.00 89.12 183 GLY A O 1
ATOM 1406 N N . ASP A 1 184 ? 15.272 -2.408 35.791 1.00 87.31 184 ASP A N 1
ATOM 1407 C CA . ASP A 1 184 ? 15.638 -2.788 34.414 1.00 87.31 184 ASP A CA 1
ATOM 1408 C C . ASP A 1 184 ? 15.141 -1.796 33.345 1.00 87.31 184 ASP A C 1
ATOM 1410 O O . ASP A 1 184 ? 15.380 -1.983 32.149 1.00 87.31 184 ASP A O 1
ATOM 1414 N N . ARG A 1 185 ? 14.437 -0.728 33.743 1.00 93.12 185 ARG A N 1
ATOM 1415 C CA . ARG A 1 185 ? 13.858 0.240 32.805 1.00 93.12 185 ARG A CA 1
ATOM 1416 C C . ARG A 1 185 ? 14.775 1.442 32.617 1.00 93.12 185 ARG A C 1
ATOM 1418 O O . ARG A 1 185 ? 15.078 2.140 33.579 1.00 93.12 185 ARG A O 1
ATOM 1425 N N . LEU A 1 186 ? 15.121 1.748 31.367 1.00 95.31 186 LEU A N 1
ATOM 1426 C CA . LEU A 1 186 ? 15.756 3.015 31.006 1.00 95.31 186 LEU A CA 1
ATOM 1427 C C . LEU A 1 186 ? 14.732 4.156 31.142 1.00 95.31 186 LEU A C 1
ATOM 1429 O O . LEU A 1 186 ? 13.649 4.094 30.556 1.00 95.31 186 LEU A O 1
ATOM 1433 N N . VAL A 1 187 ? 15.057 5.186 31.929 1.00 95.12 187 VAL A N 1
ATOM 1434 C CA . VAL A 1 187 ? 14.135 6.298 32.251 1.00 95.12 187 VAL A CA 1
ATOM 1435 C C . VAL A 1 187 ? 14.651 7.678 31.845 1.00 95.12 187 VAL A C 1
ATOM 1437 O O . VAL A 1 187 ? 13.858 8.617 31.723 1.00 95.12 187 VAL A O 1
ATOM 1440 N N . ALA A 1 188 ? 15.954 7.808 31.596 1.00 94.56 188 ALA A N 1
ATOM 1441 C CA . ALA A 1 188 ? 16.569 8.999 31.018 1.00 94.56 188 ALA A CA 1
ATOM 1442 C C . ALA A 1 188 ? 17.827 8.634 30.225 1.00 94.56 188 ALA A C 1
ATOM 1444 O O . ALA A 1 188 ? 18.471 7.638 30.557 1.00 94.56 188 ALA A O 1
ATOM 1445 N N . LEU A 1 189 ? 18.193 9.454 29.237 1.00 94.62 189 LEU A N 1
ATOM 1446 C CA . LEU A 1 189 ? 19.460 9.336 28.518 1.00 94.62 189 LEU A CA 1
ATOM 1447 C C . LEU A 1 189 ? 19.996 10.688 28.026 1.00 94.62 189 LEU A C 1
ATOM 1449 O O . LEU A 1 189 ? 19.272 11.686 28.004 1.00 94.62 189 LEU A O 1
ATOM 1453 N N . ALA A 1 190 ? 21.277 10.709 27.670 1.00 90.50 190 ALA A N 1
ATOM 1454 C CA . ALA A 1 190 ? 21.930 11.758 26.893 1.00 90.50 190 ALA A CA 1
ATOM 1455 C C . ALA A 1 190 ? 23.024 11.129 26.023 1.00 90.50 190 ALA A C 1
ATOM 1457 O O . ALA A 1 190 ? 23.694 10.192 26.466 1.00 90.50 190 ALA A O 1
ATOM 1458 N N . GLU A 1 191 ? 23.227 11.666 24.825 1.00 87.06 191 GLU A N 1
ATOM 1459 C CA . GLU A 1 191 ? 24.175 11.141 23.841 1.00 87.06 191 GLU A CA 1
ATOM 1460 C C . GLU A 1 191 ? 25.152 12.220 23.382 1.00 87.06 191 GLU A C 1
ATOM 1462 O O . GLU A 1 191 ? 24.884 13.417 23.513 1.00 87.06 191 GLU A O 1
ATOM 1467 N N . THR A 1 192 ? 26.279 11.807 22.814 1.00 81.69 192 THR A N 1
ATOM 1468 C CA . THR A 1 192 ? 27.208 12.692 22.108 1.00 81.69 192 THR A CA 1
ATOM 1469 C C . THR A 1 192 ? 27.298 12.339 20.628 1.00 81.69 192 THR A C 1
ATOM 1471 O O . THR A 1 192 ? 27.277 11.176 20.231 1.00 81.69 192 THR A O 1
ATOM 1474 N N . THR A 1 193 ? 27.389 13.374 19.796 1.00 74.25 193 THR A N 1
ATOM 1475 C CA . THR A 1 193 ? 27.563 13.293 18.342 1.00 74.25 193 THR A CA 1
ATOM 1476 C C . THR A 1 193 ? 28.537 14.369 17.866 1.00 74.25 193 THR A C 1
ATOM 1478 O O . THR A 1 193 ? 28.969 15.213 18.656 1.00 74.25 193 THR A O 1
ATOM 1481 N N . ALA A 1 194 ? 28.894 14.340 16.578 1.00 68.69 194 ALA A N 1
ATOM 1482 C CA . ALA A 1 194 ? 29.898 15.222 15.977 1.00 68.69 194 ALA A CA 1
ATOM 1483 C C . ALA A 1 194 ? 31.201 15.273 16.801 1.00 68.69 194 ALA A C 1
ATOM 1485 O O . ALA A 1 194 ? 31.850 16.314 16.915 1.00 68.69 194 ALA A O 1
ATOM 1486 N N . GLU A 1 195 ? 31.547 14.141 17.424 1.00 74.00 195 GLU A N 1
ATOM 1487 C CA . GLU A 1 195 ? 32.753 14.018 18.225 1.00 74.00 195 GLU A CA 1
ATOM 1488 C C . GLU A 1 195 ? 33.972 14.146 17.325 1.00 74.00 195 GLU A C 1
ATOM 1490 O O . GLU A 1 195 ? 34.094 13.467 16.306 1.00 74.00 195 GLU A O 1
ATOM 1495 N N . ASN A 1 196 ? 34.877 15.018 17.734 1.00 74.81 196 ASN A N 1
ATOM 1496 C CA . ASN A 1 196 ? 36.121 15.279 17.042 1.00 74.81 196 ASN A CA 1
ATOM 1497 C C . ASN A 1 196 ? 37.254 15.416 18.067 1.00 74.81 196 ASN A C 1
ATOM 1499 O O . ASN A 1 196 ? 37.054 15.242 19.279 1.00 74.81 196 ASN A O 1
ATOM 1503 N N . SER A 1 197 ? 38.466 15.675 17.585 1.00 79.50 197 SER A N 1
ATOM 1504 C CA . SER A 1 197 ? 39.659 15.776 18.432 1.00 79.50 197 SER A CA 1
ATOM 1505 C C . SER A 1 197 ? 39.616 16.954 19.419 1.00 79.50 197 SER A C 1
ATOM 1507 O O . SER A 1 197 ? 40.367 16.971 20.397 1.00 79.50 197 SER A O 1
ATOM 1509 N N . VAL A 1 198 ? 38.721 17.924 19.206 1.00 83.12 198 VAL A N 1
ATOM 1510 C CA . VAL A 1 198 ? 38.623 19.164 19.984 1.00 83.12 198 VAL A CA 1
ATOM 1511 C C . VAL A 1 198 ? 37.325 19.251 20.787 1.00 83.12 198 VAL A C 1
ATOM 1513 O O . VAL A 1 198 ? 37.349 19.758 21.910 1.00 83.12 198 VAL A O 1
ATOM 1516 N N . SER A 1 199 ? 36.199 18.784 20.256 1.00 86.38 199 SER A N 1
ATOM 1517 C CA . SER A 1 199 ? 34.869 19.017 20.820 1.00 86.38 199 SER A CA 1
ATOM 1518 C C . SER A 1 199 ? 33.872 17.889 20.552 1.00 86.38 199 SER A C 1
ATOM 1520 O O . SER A 1 199 ? 34.163 16.912 19.861 1.00 86.38 199 SER A O 1
ATOM 1522 N N . ALA A 1 200 ? 32.695 18.007 21.165 1.00 83.69 200 ALA A N 1
ATOM 1523 C CA . ALA A 1 200 ? 31.556 17.120 20.956 1.00 83.69 200 ALA A CA 1
ATOM 1524 C C . ALA A 1 200 ? 30.238 17.892 21.113 1.00 83.69 200 ALA A C 1
ATOM 1526 O O . ALA A 1 200 ? 30.161 18.862 21.874 1.00 83.69 200 ALA A O 1
ATOM 1527 N N . MET A 1 201 ? 29.187 17.437 20.435 1.00 84.06 201 MET A N 1
ATOM 1528 C CA . MET A 1 201 ? 27.826 17.941 20.607 1.00 84.06 201 MET A CA 1
ATOM 1529 C C . MET A 1 201 ? 27.025 16.974 21.480 1.00 84.06 201 MET A C 1
ATOM 1531 O O . MET A 1 201 ? 26.907 15.801 21.141 1.00 84.06 201 MET A O 1
ATOM 1535 N N . VAL A 1 202 ? 26.440 17.454 22.576 1.00 86.38 202 VAL A N 1
ATOM 1536 C CA . VAL A 1 202 ? 25.483 16.681 23.376 1.00 86.38 202 VAL A CA 1
ATOM 1537 C C . VAL A 1 202 ? 24.104 16.774 22.724 1.00 86.38 202 VAL A C 1
ATOM 1539 O O . VAL A 1 202 ? 23.580 17.868 22.502 1.00 86.38 202 VAL A O 1
ATOM 1542 N N . VAL A 1 203 ? 23.512 15.620 22.434 1.00 81.50 203 VAL A N 1
ATOM 1543 C CA . VAL A 1 203 ? 22.207 15.456 21.783 1.00 81.50 203 VAL A CA 1
ATOM 1544 C C . VAL A 1 203 ? 21.370 14.405 22.515 1.00 81.50 203 VAL A C 1
ATOM 1546 O O . VAL A 1 203 ? 21.806 13.832 23.513 1.00 81.50 203 VAL A O 1
ATOM 1549 N N . GLY A 1 204 ? 20.129 14.191 22.069 1.00 77.56 204 GLY A N 1
ATOM 1550 C CA . GLY A 1 204 ? 19.290 13.099 22.577 1.00 77.56 204 GLY A CA 1
ATOM 1551 C C . GLY A 1 204 ? 18.963 13.188 24.072 1.00 77.56 204 GLY A C 1
ATOM 1552 O O . GLY A 1 204 ? 18.681 12.177 24.701 1.00 77.56 204 GLY A O 1
ATOM 1553 N N . VAL A 1 205 ? 19.026 14.378 24.686 1.00 87.12 205 VAL A N 1
ATOM 1554 C CA . VAL A 1 205 ? 18.767 14.511 26.127 1.00 87.12 205 VAL A CA 1
ATOM 1555 C C . VAL A 1 205 ? 17.285 14.295 26.402 1.00 87.12 205 VAL A C 1
ATOM 1557 O O . VAL A 1 205 ? 16.445 15.128 26.061 1.00 87.12 205 VAL A O 1
ATOM 1560 N N . ALA A 1 206 ? 16.970 13.183 27.055 1.00 88.00 206 ALA A N 1
ATOM 1561 C CA . ALA A 1 206 ? 15.605 12.714 27.207 1.00 88.00 206 ALA A CA 1
ATOM 1562 C C . ALA A 1 206 ? 15.340 12.203 28.627 1.00 88.00 206 ALA A C 1
ATOM 1564 O O . ALA A 1 206 ? 16.196 11.612 29.286 1.00 88.00 206 ALA A O 1
ATOM 1565 N N . THR A 1 207 ? 14.135 12.438 29.144 1.00 90.50 207 THR A N 1
ATOM 1566 C CA . THR A 1 207 ? 13.667 11.864 30.415 1.00 90.50 207 THR A CA 1
ATOM 1567 C C . THR A 1 207 ? 12.169 11.619 30.326 1.00 90.50 207 THR A C 1
ATOM 1569 O O . THR A 1 207 ? 11.405 12.534 29.989 1.00 90.50 207 THR A O 1
ATOM 1572 N N . LEU A 1 208 ? 11.747 10.396 30.662 1.00 90.44 208 LEU A N 1
ATOM 1573 C CA . LEU A 1 208 ? 10.337 10.009 30.655 1.00 90.44 208 LEU A CA 1
ATOM 1574 C C . LEU A 1 208 ? 9.502 10.959 31.532 1.00 90.44 208 LEU A C 1
ATOM 1576 O O . LEU A 1 208 ? 9.950 11.300 32.632 1.00 90.44 208 LEU A O 1
ATOM 1580 N N . PRO A 1 209 ? 8.279 11.352 31.118 1.00 87.94 209 PRO A N 1
ATOM 1581 C CA . PRO A 1 209 ? 7.471 12.350 31.826 1.00 87.94 209 PRO A CA 1
ATOM 1582 C C . PRO A 1 209 ? 7.311 12.106 33.337 1.00 87.94 209 PRO A C 1
ATOM 1584 O O . PRO A 1 209 ? 7.484 13.035 34.122 1.00 87.94 209 PRO A O 1
ATOM 1587 N N . GLY A 1 210 ? 7.082 10.856 33.762 1.00 88.38 210 GLY A N 1
ATOM 1588 C CA . GLY A 1 210 ? 6.924 10.484 35.182 1.00 88.38 210 GLY A CA 1
ATOM 1589 C C . GLY A 1 210 ? 8.203 10.548 36.036 1.00 88.38 210 GLY A C 1
ATOM 1590 O O . GLY A 1 210 ? 8.132 10.514 37.266 1.00 88.38 210 GLY A O 1
ATOM 1591 N N . TRP A 1 211 ? 9.370 10.667 35.398 1.00 90.31 211 TRP A N 1
ATOM 1592 C CA . TRP A 1 211 ? 10.694 10.716 36.033 1.00 90.31 211 TRP A CA 1
ATOM 1593 C C . TRP A 1 211 ? 11.341 12.110 35.939 1.00 90.31 211 TRP A C 1
ATOM 1595 O O . TRP A 1 211 ? 12.435 12.329 36.469 1.00 90.31 211 TRP A O 1
ATOM 1605 N N . ARG A 1 212 ? 10.664 13.085 35.312 1.00 89.38 212 ARG A N 1
ATOM 1606 C CA . ARG A 1 212 ? 11.126 14.480 35.234 1.00 89.38 212 ARG A CA 1
ATOM 1607 C C . ARG A 1 212 ? 11.192 15.112 36.635 1.00 89.38 212 ARG A C 1
ATOM 1609 O O . ARG A 1 212 ? 10.482 14.724 37.557 1.00 89.38 212 ARG A O 1
ATOM 1616 N N . GLY A 1 213 ? 12.089 16.085 36.810 1.00 86.00 213 GLY A N 1
ATOM 1617 C CA . GLY A 1 213 ? 12.269 16.808 38.080 1.00 86.00 213 GLY A CA 1
ATOM 1618 C C . GLY A 1 213 ? 13.142 16.112 39.134 1.00 86.00 213 GLY A C 1
ATOM 1619 O O . GLY A 1 213 ? 13.402 16.703 40.175 1.00 86.00 213 GLY A O 1
ATOM 1620 N N . ARG A 1 214 ? 13.653 14.901 38.865 1.00 89.19 214 ARG A N 1
ATOM 1621 C CA . ARG A 1 214 ? 14.497 14.130 39.806 1.00 89.19 214 ARG A CA 1
ATOM 1622 C C . ARG A 1 214 ? 16.009 14.234 39.557 1.00 89.19 214 ARG A C 1
ATOM 1624 O O . ARG A 1 214 ? 16.790 13.557 40.209 1.00 89.19 214 ARG A O 1
ATOM 1631 N N . GLY A 1 215 ? 16.427 15.066 38.600 1.00 88.75 215 GLY A N 1
ATOM 1632 C CA . GLY A 1 215 ? 17.843 15.292 38.280 1.00 88.75 215 GLY A CA 1
ATOM 1633 C C . GLY A 1 215 ? 18.471 14.315 37.274 1.00 88.75 215 GLY A C 1
ATOM 1634 O O . GLY A 1 215 ? 19.663 14.429 37.007 1.00 88.75 215 GLY A O 1
ATOM 1635 N N . PHE A 1 216 ? 17.711 13.402 36.661 1.00 93.50 216 PHE A N 1
ATOM 1636 C CA . PHE A 1 216 ? 18.274 12.385 35.756 1.00 93.50 216 PHE A CA 1
ATOM 1637 C C . PHE A 1 216 ? 18.884 12.942 34.467 1.00 93.50 216 PHE A C 1
ATOM 1639 O O . PHE A 1 216 ? 19.989 12.543 34.111 1.00 93.50 216 PHE A O 1
ATOM 1646 N N . ALA A 1 217 ? 18.234 13.912 33.814 1.00 89.69 217 ALA A N 1
ATOM 1647 C CA . ALA A 1 217 ? 18.818 14.607 32.663 1.00 89.69 217 ALA A CA 1
ATOM 1648 C C . ALA A 1 217 ? 20.167 15.254 33.025 1.00 89.69 217 ALA A C 1
ATOM 1650 O O . ALA A 1 217 ? 21.142 15.133 32.287 1.00 89.69 217 ALA A O 1
ATOM 1651 N N . ARG A 1 218 ? 20.254 15.865 34.217 1.00 91.06 218 ARG A N 1
ATOM 1652 C CA . ARG A 1 218 ? 21.499 16.444 34.737 1.00 91.06 218 ARG A CA 1
ATOM 1653 C C . ARG A 1 218 ? 22.587 15.379 34.903 1.00 91.06 218 ARG A C 1
ATOM 1655 O O . ARG A 1 218 ? 23.732 15.636 34.552 1.00 91.06 218 ARG A O 1
ATOM 1662 N N . ALA A 1 219 ? 22.233 14.202 35.418 1.00 92.88 219 ALA A N 1
ATOM 1663 C CA . ALA A 1 219 ? 23.163 13.090 35.603 1.00 92.88 219 ALA A CA 1
ATOM 1664 C C . ALA A 1 219 ? 23.683 12.518 34.277 1.00 92.88 219 ALA A C 1
ATOM 1666 O O . ALA A 1 219 ? 24.891 12.333 34.138 1.00 92.88 219 ALA A O 1
ATOM 1667 N N . CYS A 1 220 ? 22.804 12.307 33.291 1.00 94.12 220 CYS A N 1
ATOM 1668 C CA . CYS A 1 220 ? 23.199 11.792 31.976 1.00 94.12 220 CYS A CA 1
ATOM 1669 C C . CYS A 1 220 ? 24.140 12.767 31.254 1.00 94.12 220 CYS A C 1
ATOM 1671 O O . CYS A 1 220 ? 25.215 12.372 30.808 1.00 94.12 220 CYS A O 1
ATOM 1673 N N . VAL A 1 221 ? 23.782 14.057 31.211 1.00 93.00 221 VAL A N 1
ATOM 1674 C CA . VAL A 1 221 ? 24.605 15.088 30.556 1.00 93.00 221 VAL A CA 1
ATOM 1675 C C . VAL A 1 221 ? 25.937 15.282 31.276 1.00 93.00 221 VAL A C 1
ATOM 1677 O O . VAL A 1 221 ? 26.971 15.406 30.625 1.00 93.00 221 VAL A O 1
ATOM 1680 N N . HIS A 1 222 ? 25.949 15.246 32.613 1.00 94.12 222 HIS A N 1
ATOM 1681 C CA . HIS A 1 222 ? 27.195 15.292 33.379 1.00 94.12 222 HIS A CA 1
ATOM 1682 C C . HIS A 1 222 ? 28.118 14.110 33.044 1.00 94.12 222 HIS A C 1
ATOM 1684 O O . HIS A 1 222 ? 29.321 14.306 32.902 1.00 94.12 222 HIS A O 1
ATOM 1690 N N . ALA A 1 223 ? 27.588 12.889 32.912 1.00 93.12 223 ALA A N 1
ATOM 1691 C CA . ALA A 1 223 ? 28.399 11.723 32.555 1.00 93.12 223 ALA A CA 1
ATOM 1692 C C . ALA A 1 223 ? 28.947 11.798 31.125 1.00 93.12 223 ALA A C 1
ATOM 1694 O O . ALA A 1 223 ? 30.141 11.569 30.933 1.00 93.12 223 ALA A O 1
ATOM 1695 N N . ALA A 1 224 ? 28.122 12.206 30.157 1.00 91.81 224 ALA A N 1
ATOM 1696 C CA . ALA A 1 224 ? 28.558 12.433 28.778 1.00 91.81 224 ALA A CA 1
ATOM 1697 C C . ALA A 1 224 ? 29.683 13.478 28.692 1.00 91.81 224 ALA A C 1
ATOM 1699 O O . ALA A 1 224 ? 30.698 13.283 28.015 1.00 91.81 224 ALA A O 1
ATOM 1700 N N . ALA A 1 225 ? 29.540 14.564 29.451 1.00 92.62 225 ALA A N 1
ATOM 1701 C CA . ALA A 1 225 ? 30.545 15.606 29.563 1.00 92.62 225 ALA A CA 1
ATOM 1702 C C . ALA A 1 225 ? 31.836 15.116 30.230 1.00 92.62 225 ALA A C 1
ATOM 1704 O O . ALA A 1 225 ? 32.922 15.347 29.704 1.00 92.62 225 ALA A O 1
ATOM 1705 N N . ALA A 1 226 ? 31.730 14.415 31.362 1.00 92.50 226 ALA A N 1
ATOM 1706 C CA . ALA A 1 226 ? 32.880 13.863 32.074 1.00 92.50 226 ALA A CA 1
ATOM 1707 C C . ALA A 1 226 ? 33.679 12.893 31.196 1.00 92.50 226 ALA A C 1
ATOM 1709 O O . ALA A 1 226 ? 34.904 12.994 31.140 1.00 92.50 226 ALA A O 1
ATOM 1710 N N . HIS A 1 227 ? 32.988 12.010 30.469 1.00 92.00 227 HIS A N 1
ATOM 1711 C CA . HIS A 1 227 ? 33.602 11.096 29.506 1.00 92.00 227 HIS A CA 1
ATOM 1712 C C . HIS A 1 227 ? 34.319 11.848 28.383 1.00 92.00 227 HIS A C 1
ATOM 1714 O O . HIS A 1 227 ? 35.476 11.569 28.079 1.00 92.00 227 HIS A O 1
ATOM 1720 N N . SER A 1 228 ? 33.665 12.862 27.814 1.00 91.06 228 SER A N 1
ATOM 1721 C CA . SER A 1 228 ? 34.236 13.671 26.735 1.00 91.06 228 SER A CA 1
ATOM 1722 C C . SER A 1 228 ? 35.486 14.440 27.172 1.00 91.06 228 SER A C 1
ATOM 1724 O O . SER A 1 228 ? 36.499 14.404 26.476 1.00 91.06 228 SER A O 1
ATOM 1726 N N . PHE A 1 229 ? 35.466 15.083 28.341 1.00 92.50 229 PHE A N 1
ATOM 1727 C CA . PHE A 1 229 ? 36.648 15.767 28.872 1.00 92.50 229 PHE A CA 1
ATOM 1728 C C . PHE A 1 229 ? 37.774 14.790 29.232 1.00 92.50 229 PHE A C 1
ATOM 1730 O O . PHE A 1 229 ? 38.939 15.083 28.972 1.00 92.50 229 PHE A O 1
ATOM 1737 N N . ALA A 1 230 ? 37.448 13.613 29.779 1.00 90.81 230 ALA A N 1
ATOM 1738 C CA . ALA A 1 230 ? 38.439 12.573 30.062 1.00 90.81 230 ALA A CA 1
ATOM 1739 C C . ALA A 1 230 ? 39.106 12.037 28.782 1.00 90.81 230 ALA A C 1
ATOM 1741 O O . ALA A 1 230 ? 40.291 11.715 28.795 1.00 90.81 230 ALA A O 1
ATOM 1742 N N . ALA A 1 231 ? 38.369 12.007 27.670 1.00 87.31 231 ALA A N 1
ATOM 1743 C CA . ALA A 1 231 ? 38.881 11.673 26.344 1.00 87.31 231 ALA A CA 1
ATOM 1744 C C . ALA A 1 231 ? 39.653 12.824 25.660 1.00 87.31 231 ALA A C 1
ATOM 1746 O O . ALA A 1 231 ? 40.087 12.672 24.521 1.00 87.31 231 ALA A O 1
ATOM 1747 N N . GLY A 1 232 ? 39.843 13.966 26.334 1.00 88.06 232 GLY A N 1
ATOM 1748 C CA . GLY A 1 232 ? 40.703 15.060 25.872 1.00 88.06 232 GLY A CA 1
ATOM 1749 C C . GLY A 1 232 ? 40.007 16.172 25.083 1.00 88.06 232 GLY A C 1
ATOM 1750 O O . GLY A 1 232 ? 40.692 17.083 24.614 1.00 88.06 232 GLY A O 1
ATOM 1751 N N . ARG A 1 233 ? 38.670 16.155 24.960 1.00 90.06 233 ARG A N 1
ATOM 1752 C CA . ARG A 1 233 ? 37.940 17.272 24.334 1.00 90.06 233 ARG A CA 1
ATOM 1753 C C . ARG A 1 233 ? 38.060 18.538 25.179 1.00 90.06 233 ARG A C 1
ATOM 1755 O O . ARG A 1 233 ? 38.027 18.488 26.405 1.00 90.06 233 ARG A O 1
ATOM 1762 N N . ARG A 1 234 ? 38.191 19.684 24.513 1.00 90.88 234 ARG A N 1
ATOM 1763 C CA . ARG A 1 234 ? 38.357 21.008 25.128 1.00 90.88 234 ARG A CA 1
ATOM 1764 C C . ARG A 1 234 ? 37.036 21.665 25.498 1.00 90.88 234 ARG A C 1
ATOM 1766 O O . ARG A 1 234 ? 37.007 22.427 26.455 1.00 90.88 234 ARG A O 1
ATOM 1773 N N . TYR A 1 235 ? 35.973 21.403 24.742 1.00 92.44 235 TYR A N 1
ATOM 1774 C CA . TYR A 1 235 ? 34.645 21.940 25.023 1.00 92.44 235 TYR A CA 1
ATOM 1775 C C . TYR A 1 235 ? 33.538 21.032 24.483 1.00 92.44 235 TYR A C 1
ATOM 1777 O O . TYR A 1 235 ? 33.768 20.199 23.607 1.00 92.44 235 TYR A O 1
ATOM 1785 N N . LEU A 1 236 ? 32.325 21.207 25.004 1.00 91.81 236 LEU A N 1
ATOM 1786 C CA . LEU A 1 236 ? 31.111 20.582 24.490 1.00 91.81 236 LEU A CA 1
ATOM 1787 C C . LEU A 1 236 ? 30.076 21.642 24.137 1.00 91.81 236 LEU A C 1
ATOM 1789 O O . LEU A 1 236 ? 29.985 22.669 24.809 1.00 91.81 236 LEU A O 1
ATOM 1793 N N . CYS A 1 237 ? 29.261 21.357 23.131 1.00 89.38 237 CYS A N 1
ATOM 1794 C CA . CYS A 1 237 ? 28.113 22.175 22.755 1.00 89.38 237 CYS A CA 1
ATOM 1795 C C . CYS A 1 237 ? 26.808 21.406 22.965 1.00 89.38 237 CYS A C 1
ATOM 1797 O O . CYS A 1 237 ? 26.813 20.178 22.998 1.00 89.38 237 CYS A O 1
ATOM 1799 N N . LEU A 1 238 ? 25.693 22.119 23.121 1.00 87.75 238 LEU A N 1
ATOM 1800 C CA . LEU A 1 238 ? 24.354 21.529 23.076 1.00 87.75 238 LEU A CA 1
ATOM 1801 C C . LEU A 1 238 ? 23.312 22.534 22.600 1.00 87.75 238 LEU A C 1
ATOM 1803 O O . LEU A 1 238 ? 23.492 23.749 22.733 1.00 87.75 238 LEU A O 1
ATOM 1807 N N . PHE A 1 239 ? 22.189 22.006 22.119 1.00 81.88 239 PHE A N 1
ATOM 1808 C CA . PHE A 1 239 ? 21.004 22.786 21.781 1.00 81.88 239 PHE A CA 1
ATOM 1809 C C . PHE A 1 239 ? 19.922 22.678 22.852 1.00 81.88 239 PHE A C 1
ATOM 1811 O O . PHE A 1 239 ? 19.720 21.614 23.440 1.00 81.88 239 PHE A O 1
ATOM 1818 N N . TYR A 1 240 ? 19.184 23.768 23.076 1.00 80.44 240 TYR A N 1
ATOM 1819 C CA . TYR A 1 240 ? 17.978 23.738 23.902 1.00 80.44 240 TYR A CA 1
ATOM 1820 C C . TYR A 1 240 ? 16.964 24.826 23.522 1.00 80.44 240 TYR A C 1
ATOM 1822 O O . TYR A 1 240 ? 17.322 25.933 23.121 1.00 80.44 240 TYR A O 1
ATOM 1830 N N . ASP A 1 241 ? 15.681 24.522 23.693 1.00 75.50 241 ASP A N 1
ATOM 1831 C CA . ASP A 1 241 ? 14.558 25.350 23.236 1.00 75.50 241 ASP A CA 1
ATOM 1832 C C . ASP A 1 241 ? 13.645 25.841 24.372 1.00 75.50 241 ASP A C 1
ATOM 1834 O O . ASP A 1 241 ? 12.781 26.692 24.155 1.00 75.50 241 ASP A O 1
ATOM 1838 N N . ASN A 1 242 ? 13.849 25.349 25.600 1.00 75.88 242 ASN A N 1
ATOM 1839 C CA . ASN A 1 242 ? 13.012 25.680 26.747 1.00 75.88 242 ASN A CA 1
ATOM 1840 C C . ASN A 1 242 ? 13.822 26.141 27.981 1.00 75.88 242 ASN A C 1
ATOM 1842 O O . ASN A 1 242 ? 14.899 25.608 28.268 1.00 75.88 242 ASN A O 1
ATOM 1846 N N . PRO A 1 243 ? 13.289 27.085 28.785 1.00 75.19 243 PRO A N 1
ATOM 1847 C CA . PRO A 1 243 ? 14.000 27.631 29.946 1.00 75.19 243 PRO A CA 1
ATOM 1848 C C . PRO A 1 243 ? 14.315 26.620 31.058 1.00 75.19 243 PRO A C 1
ATOM 1850 O O . PRO A 1 243 ? 15.193 26.868 31.885 1.00 75.19 243 PRO A O 1
ATOM 1853 N N . ALA A 1 244 ? 13.581 25.505 31.142 1.00 77.81 244 ALA A N 1
ATOM 1854 C CA . ALA A 1 244 ? 13.814 24.494 32.171 1.00 77.81 244 ALA A CA 1
ATOM 1855 C C . ALA A 1 244 ? 15.085 23.683 31.883 1.00 77.81 244 ALA A C 1
ATOM 1857 O O . ALA A 1 244 ? 15.888 23.481 32.794 1.00 77.81 244 ALA A O 1
ATOM 1858 N N . ALA A 1 245 ? 15.289 23.295 30.622 1.00 80.75 245 ALA A N 1
ATOM 1859 C CA . ALA A 1 245 ? 16.514 22.662 30.150 1.00 80.75 245 ALA A CA 1
ATOM 1860 C C . ALA A 1 245 ? 17.720 23.603 30.307 1.00 80.75 245 ALA A C 1
ATOM 1862 O O . ALA A 1 245 ? 18.724 23.203 30.894 1.00 80.75 245 ALA A O 1
ATOM 1863 N N . GLY A 1 246 ? 17.575 24.881 29.927 1.00 84.81 246 GLY A N 1
ATOM 1864 C CA . GLY A 1 246 ? 18.623 25.896 30.106 1.00 84.81 246 GLY A CA 1
ATOM 1865 C C . GLY A 1 246 ? 19.139 25.974 31.548 1.00 84.81 246 GLY A C 1
ATOM 1866 O O . GLY A 1 246 ? 20.338 25.858 31.786 1.00 84.81 246 GLY A O 1
ATOM 1867 N N . ARG A 1 247 ? 18.245 26.030 32.551 1.00 86.06 247 ARG A N 1
ATOM 1868 C CA . ARG A 1 247 ? 18.648 26.023 33.977 1.00 86.06 247 ARG A CA 1
ATOM 1869 C C . ARG A 1 247 ? 19.481 24.801 34.372 1.00 86.06 247 ARG A C 1
ATOM 1871 O O . ARG A 1 247 ? 20.399 24.933 35.179 1.00 86.06 247 ARG A O 1
ATOM 1878 N N . ILE A 1 248 ? 19.156 23.623 33.837 1.00 85.62 248 ILE A N 1
ATOM 1879 C CA . ILE A 1 248 ? 19.899 22.383 34.110 1.00 85.62 248 ILE A CA 1
ATOM 1880 C C . ILE A 1 248 ? 21.303 22.474 33.515 1.00 85.62 248 ILE A C 1
ATOM 1882 O O . ILE A 1 248 ? 22.278 22.166 34.200 1.00 85.62 248 ILE A O 1
ATOM 1886 N N . TYR A 1 249 ? 21.402 22.921 32.265 1.00 90.88 249 TYR A N 1
ATOM 1887 C CA . TYR A 1 249 ? 22.666 23.007 31.543 1.00 90.88 249 TYR A CA 1
ATOM 1888 C C . TYR A 1 249 ? 23.582 24.092 32.123 1.00 90.88 249 TYR A C 1
ATOM 1890 O O . TYR A 1 249 ? 24.763 23.830 32.353 1.00 90.88 249 TYR A O 1
ATOM 1898 N N . HIS A 1 250 ? 23.046 25.253 32.508 1.00 90.56 250 HIS A N 1
ATOM 1899 C CA . HIS A 1 250 ? 23.818 26.282 33.214 1.00 90.56 250 HIS A CA 1
ATOM 1900 C C . HIS A 1 250 ? 24.383 25.785 34.546 1.00 90.56 250 HIS A C 1
ATOM 1902 O O . HIS A 1 250 ? 25.539 26.047 34.871 1.00 90.56 250 HIS A O 1
ATOM 1908 N N . ALA A 1 251 ? 23.612 24.991 35.296 1.00 87.00 251 ALA A N 1
ATOM 1909 C CA . ALA A 1 251 ? 24.076 24.385 36.544 1.00 87.00 251 ALA A CA 1
ATOM 1910 C C . ALA A 1 251 ? 25.150 23.291 36.354 1.00 87.00 251 ALA A C 1
ATOM 1912 O O . ALA A 1 251 ? 25.704 22.810 37.349 1.00 87.00 251 ALA A O 1
ATOM 1913 N N . LEU A 1 252 ? 25.408 22.872 35.110 1.00 88.81 252 LEU A N 1
ATOM 1914 C CA . LEU A 1 252 ? 26.491 21.964 34.718 1.00 88.81 252 LEU A CA 1
ATOM 1915 C C . LEU A 1 252 ? 27.714 22.693 34.140 1.00 88.81 252 LEU A C 1
ATOM 1917 O O . LEU A 1 252 ? 28.748 22.065 33.925 1.00 88.81 252 LEU A O 1
ATOM 1921 N N . GLY A 1 253 ? 27.617 24.009 33.922 1.00 90.06 253 GLY A N 1
ATOM 1922 C CA . GLY A 1 253 ? 28.693 24.824 33.355 1.00 90.06 253 GLY A CA 1
ATOM 1923 C C . GLY A 1 253 ? 28.524 25.181 31.877 1.00 90.06 253 GLY A C 1
ATOM 1924 O O . GLY A 1 253 ? 29.452 25.740 31.300 1.00 90.06 253 GLY A O 1
ATOM 1925 N N . PHE A 1 254 ? 27.370 24.903 31.260 1.00 93.25 254 PHE A N 1
ATOM 1926 C CA . PHE A 1 254 ? 27.070 25.423 29.924 1.00 93.25 254 PHE A CA 1
ATOM 1927 C C . PHE A 1 254 ? 26.709 26.911 29.990 1.00 93.25 254 PHE A C 1
ATOM 1929 O O . PHE A 1 254 ? 25.802 27.303 30.722 1.00 93.25 254 PHE A O 1
ATOM 1936 N N . ALA A 1 255 ? 27.378 27.739 29.197 1.00 93.12 255 ALA A N 1
ATOM 1937 C CA . ALA A 1 255 ? 27.057 29.146 28.996 1.00 93.12 255 ALA A CA 1
ATOM 1938 C C . ALA A 1 255 ? 26.391 29.347 27.629 1.00 93.12 255 ALA A C 1
ATOM 1940 O O . ALA A 1 255 ? 26.761 28.689 26.655 1.00 93.12 255 ALA A O 1
ATOM 1941 N N . ASP A 1 256 ? 25.418 30.254 27.551 1.00 92.31 256 ASP A N 1
ATOM 1942 C CA . ASP A 1 256 ? 24.798 30.616 26.276 1.00 92.31 256 ASP A CA 1
ATOM 1943 C C . ASP A 1 256 ? 25.801 31.337 25.378 1.00 92.31 256 ASP A C 1
ATOM 1945 O O . ASP A 1 256 ? 26.418 32.322 25.787 1.00 92.31 256 ASP A O 1
ATOM 1949 N N . VAL A 1 257 ? 25.929 30.859 24.142 1.00 90.56 257 VAL A N 1
ATOM 1950 C CA . VAL A 1 257 ? 26.812 31.442 23.114 1.00 90.56 257 VAL A CA 1
ATOM 1951 C C . VAL A 1 257 ? 26.028 31.988 21.915 1.00 90.56 257 VAL A C 1
ATOM 1953 O O . VAL A 1 257 ? 26.577 32.684 21.063 1.00 90.56 257 VAL A O 1
ATOM 1956 N N . GLY A 1 258 ? 24.715 31.736 21.876 1.00 88.81 258 GLY A N 1
ATOM 1957 C CA . GLY A 1 258 ? 23.759 32.422 21.012 1.00 88.81 258 GLY A CA 1
ATOM 1958 C C . GLY A 1 258 ? 22.709 31.483 20.429 1.00 88.81 258 GLY A C 1
ATOM 1959 O O . GLY A 1 258 ? 22.195 30.615 21.133 1.00 88.81 258 GLY A O 1
ATOM 1960 N N . ARG A 1 259 ? 22.329 31.695 19.163 1.00 87.88 259 ARG A N 1
ATOM 1961 C CA . ARG A 1 259 ? 21.201 31.000 18.521 1.00 87.88 259 ARG A CA 1
ATOM 1962 C C . ARG A 1 259 ? 21.610 30.323 17.222 1.00 87.88 259 ARG A C 1
ATOM 1964 O O . ARG A 1 259 ? 22.230 30.940 16.356 1.00 87.88 259 ARG A O 1
ATOM 1971 N N . PHE A 1 260 ? 21.201 29.070 17.071 1.00 80.19 260 PHE A N 1
ATOM 1972 C CA . PHE A 1 260 ? 21.424 28.261 15.878 1.00 80.19 260 PHE A CA 1
ATOM 1973 C C . PHE A 1 260 ? 20.109 28.100 15.114 1.00 80.19 260 PHE A C 1
ATOM 1975 O O . PHE A 1 260 ? 19.080 27.787 15.714 1.00 80.19 260 PHE A O 1
ATOM 1982 N N . GLY A 1 261 ? 20.131 28.336 13.805 1.00 76.81 261 GLY A N 1
ATOM 1983 C CA . GLY A 1 261 ? 18.953 28.342 12.946 1.00 76.81 261 GLY A CA 1
ATOM 1984 C C . GLY A 1 261 ? 18.992 27.268 11.865 1.00 76.81 261 GLY A C 1
ATOM 1985 O O . GLY A 1 261 ? 20.059 26.826 11.440 1.00 76.81 261 GLY A O 1
ATOM 1986 N N . TRP A 1 262 ? 17.813 26.865 11.391 1.00 73.94 262 TRP A N 1
ATOM 1987 C CA . TRP A 1 262 ? 17.666 25.972 10.241 1.00 73.94 262 TRP A CA 1
ATOM 1988 C C . TRP A 1 262 ? 16.369 26.201 9.461 1.00 73.94 262 TRP A C 1
ATOM 1990 O O . TRP A 1 262 ? 15.411 26.789 9.976 1.00 73.94 262 TRP A O 1
ATOM 2000 N N . GLN A 1 263 ? 16.340 25.732 8.206 1.00 72.81 263 GLN A N 1
ATOM 2001 C CA . GLN A 1 263 ? 15.248 25.946 7.250 1.00 72.81 263 GLN A CA 1
ATOM 2002 C C . GLN A 1 263 ? 15.080 24.827 6.222 1.00 72.81 263 GLN A C 1
ATOM 2004 O O . GLN A 1 263 ? 16.042 24.152 5.872 1.00 72.81 263 GLN A O 1
ATOM 2009 N N . CYS A 1 264 ? 13.863 24.690 5.678 1.00 58.78 264 CYS A N 1
ATOM 2010 C CA . CYS A 1 264 ? 13.552 23.813 4.545 1.00 58.78 264 CYS A CA 1
ATOM 2011 C C . CYS A 1 264 ? 12.440 24.393 3.629 1.00 58.78 264 CYS A C 1
ATOM 2013 O O . CYS A 1 264 ? 11.632 25.207 4.097 1.00 58.78 264 CYS A O 1
ATOM 2015 N N . PRO A 1 265 ? 12.348 23.975 2.345 1.00 57.25 265 PRO A N 1
ATOM 2016 C CA . PRO A 1 265 ? 11.284 24.391 1.426 1.00 57.25 265 PRO A CA 1
ATOM 2017 C C . PRO A 1 265 ? 9.900 23.836 1.811 1.00 57.25 265 PRO A C 1
ATOM 2019 O O . PRO A 1 265 ? 9.762 22.676 2.213 1.00 57.25 265 PRO A O 1
ATOM 2022 N N . ASN A 1 266 ? 8.836 24.617 1.590 1.00 49.50 266 ASN A N 1
ATOM 2023 C CA . ASN A 1 266 ? 7.452 24.156 1.774 1.00 49.50 266 ASN A CA 1
ATOM 2024 C C . ASN A 1 266 ? 7.078 22.981 0.832 1.00 49.50 266 ASN A C 1
ATOM 2026 O O . ASN A 1 266 ? 7.568 22.878 -0.295 1.00 49.50 266 ASN A O 1
ATOM 2030 N N . LYS A 1 267 ? 6.115 22.133 1.254 1.00 37.66 267 LYS A N 1
ATOM 2031 C CA . LYS A 1 267 ? 5.652 20.914 0.536 1.00 37.66 267 LYS A CA 1
ATOM 2032 C C . LYS A 1 267 ? 5.355 21.117 -0.965 1.00 37.66 267 LYS A C 1
ATOM 2034 O O . LYS A 1 267 ? 5.581 20.202 -1.747 1.00 37.66 267 LYS A O 1
ATOM 2039 N N . ARG A 1 268 ? 4.888 22.305 -1.371 1.00 32.47 268 ARG A N 1
ATOM 2040 C CA . ARG A 1 268 ? 4.521 22.648 -2.762 1.00 32.47 268 ARG A CA 1
ATOM 2041 C C . ARG A 1 268 ? 5.734 22.871 -3.684 1.00 32.47 268 ARG A C 1
ATOM 2043 O O . ARG A 1 268 ? 5.643 22.599 -4.871 1.00 32.47 268 ARG A O 1
ATOM 2050 N N . GLN A 1 269 ? 6.876 23.317 -3.151 1.00 35.59 269 GLN A N 1
ATOM 2051 C CA . GLN A 1 269 ? 8.110 23.537 -3.926 1.00 35.59 269 GLN A CA 1
ATOM 2052 C C . GLN A 1 269 ? 8.941 22.259 -4.100 1.00 35.59 269 GLN A C 1
ATOM 2054 O O . GLN A 1 269 ? 9.587 22.115 -5.133 1.00 35.59 269 GLN A O 1
ATOM 2059 N N . LYS A 1 270 ? 8.847 21.281 -3.181 1.00 36.75 270 LYS A N 1
ATOM 2060 C CA . LYS A 1 270 ? 9.458 19.942 -3.361 1.00 36.75 270 LYS A CA 1
ATOM 2061 C C . LYS A 1 270 ? 9.004 19.243 -4.655 1.00 36.75 270 LYS A C 1
ATOM 2063 O O . LYS A 1 270 ? 9.731 18.407 -5.179 1.00 36.75 270 LYS A O 1
ATOM 2068 N N . GLN A 1 271 ? 7.824 19.593 -5.174 1.00 29.73 271 GLN A N 1
ATOM 2069 C CA . GLN A 1 271 ? 7.299 19.094 -6.450 1.00 29.73 271 GLN A CA 1
ATOM 2070 C C . GLN A 1 271 ? 7.817 19.875 -7.671 1.00 29.73 271 GLN A C 1
ATOM 2072 O O . GLN A 1 271 ? 7.952 19.291 -8.738 1.00 29.73 271 GLN A O 1
ATOM 2077 N N . ILE A 1 272 ? 8.150 21.163 -7.522 1.00 32.59 272 ILE A N 1
ATOM 2078 C CA . ILE A 1 272 ? 8.619 22.028 -8.621 1.00 32.59 272 ILE A CA 1
ATOM 2079 C C . ILE A 1 272 ? 10.081 21.717 -8.980 1.00 32.59 272 ILE A C 1
ATOM 2081 O O . ILE A 1 272 ? 10.428 21.690 -10.157 1.00 32.59 272 ILE A O 1
ATOM 2085 N N . PHE A 1 273 ? 10.923 21.404 -7.990 1.00 31.69 273 PHE A N 1
ATOM 2086 C CA . PHE A 1 273 ? 12.332 21.050 -8.222 1.00 31.69 273 PHE A CA 1
ATOM 2087 C C . PHE A 1 273 ? 12.534 19.660 -8.850 1.00 31.69 273 PHE A C 1
ATOM 2089 O O . PHE A 1 273 ? 13.584 19.406 -9.420 1.00 31.69 273 PHE A O 1
ATOM 2096 N N . LYS A 1 274 ? 11.525 18.776 -8.824 1.00 33.34 274 LYS A N 1
ATOM 2097 C CA . LYS A 1 274 ? 11.545 17.499 -9.566 1.00 33.34 274 LYS A CA 1
ATOM 2098 C C . LYS A 1 274 ? 11.340 17.665 -11.080 1.00 33.34 274 LYS A C 1
ATOM 2100 O O . LYS A 1 274 ? 11.487 16.690 -11.805 1.00 33.34 274 LYS A O 1
ATOM 2105 N N . ALA A 1 275 ? 10.957 18.857 -11.546 1.00 25.97 275 ALA A N 1
ATOM 2106 C CA . ALA A 1 275 ? 10.460 19.081 -12.904 1.00 25.97 275 ALA A CA 1
ATOM 2107 C C . ALA A 1 275 ? 11.353 19.988 -13.777 1.00 25.97 275 ALA A C 1
ATOM 2109 O O . ALA A 1 275 ? 10.942 20.349 -14.878 1.00 25.97 275 ALA A O 1
ATOM 2110 N N . ARG A 1 276 ? 12.546 20.390 -13.316 1.00 26.78 276 ARG A N 1
ATOM 2111 C CA . ARG A 1 276 ? 13.462 21.254 -14.082 1.00 26.78 276 ARG A CA 1
ATOM 2112 C C . ARG A 1 276 ? 14.907 20.765 -14.006 1.00 26.78 276 ARG A C 1
ATOM 2114 O O . ARG A 1 276 ? 15.605 21.154 -13.086 1.00 26.78 276 ARG A O 1
ATOM 2121 N N . GLU A 1 277 ? 15.337 20.013 -15.015 1.00 29.56 277 GLU A N 1
ATOM 2122 C CA . GLU A 1 277 ? 16.722 19.996 -15.514 1.00 29.56 277 GLU A CA 1
ATOM 2123 C C . GLU A 1 277 ? 16.686 19.767 -17.034 1.00 29.56 277 GLU A C 1
ATOM 2125 O O . GLU A 1 277 ? 15.956 18.897 -17.516 1.00 29.56 277 GLU A O 1
ATOM 2130 N N . PRO A 1 278 ? 17.404 20.605 -17.797 1.00 28.75 278 PRO A N 1
ATOM 2131 C CA . PRO A 1 278 ? 18.445 20.072 -18.671 1.00 28.75 278 PRO A CA 1
ATOM 2132 C C . PRO A 1 278 ? 19.782 20.841 -18.584 1.00 28.75 278 PRO A C 1
ATOM 2134 O O . PRO A 1 278 ? 19.794 22.062 -18.478 1.00 28.75 278 PRO A O 1
ATOM 2137 N N . LEU A 1 279 ? 20.862 20.048 -18.650 1.00 31.33 279 LEU A N 1
ATOM 2138 C CA . LEU A 1 279 ? 22.223 20.241 -19.196 1.00 31.33 279 LEU A CA 1
ATOM 2139 C C . LEU A 1 279 ? 22.790 21.659 -19.405 1.00 31.33 279 LEU A C 1
ATOM 2141 O O . LEU A 1 279 ? 22.298 22.379 -20.264 1.00 31.33 279 LEU A O 1
ATOM 2145 N N . GLU A 1 280 ? 23.979 21.905 -18.835 1.00 26.06 280 GLU A N 1
ATOM 2146 C CA . GLU A 1 280 ? 25.077 22.633 -19.500 1.00 26.06 280 GLU A CA 1
ATOM 2147 C C . GLU A 1 280 ? 26.423 21.922 -19.237 1.00 26.06 280 GLU A C 1
ATOM 2149 O O . GLU A 1 280 ? 26.775 21.607 -18.099 1.00 26.06 280 GLU A O 1
ATOM 2154 N N . GLN A 1 281 ? 27.122 21.610 -20.334 1.00 29.20 281 GLN A N 1
ATOM 2155 C CA . GLN A 1 281 ? 28.506 21.137 -20.424 1.00 29.20 281 GLN A CA 1
ATOM 2156 C C . GLN A 1 281 ? 29.430 22.357 -20.539 1.00 29.20 281 GLN A C 1
ATOM 2158 O O . GLN A 1 281 ? 29.108 23.251 -21.313 1.00 29.20 281 GLN A O 1
ATOM 2163 N N . GLU A 1 282 ? 30.597 22.346 -19.891 1.00 23.92 282 GLU A N 1
ATOM 2164 C CA . GLU A 1 282 ? 31.770 23.094 -20.366 1.00 23.92 282 GLU A CA 1
ATOM 2165 C C . GLU A 1 282 ? 33.050 22.267 -20.164 1.00 23.92 282 GLU A C 1
ATOM 2167 O O . GLU A 1 282 ? 33.207 21.544 -19.176 1.00 23.92 282 GLU A O 1
ATOM 2172 N N . GLU A 1 283 ? 33.891 22.338 -21.195 1.00 23.08 283 GLU A N 1
ATOM 2173 C CA . GLU A 1 283 ? 35.080 21.548 -21.510 1.00 23.08 283 GLU A CA 1
ATOM 2174 C C . GLU A 1 283 ? 36.374 22.101 -20.874 1.00 23.08 283 GLU A C 1
ATOM 2176 O O . GLU A 1 283 ? 36.434 23.250 -20.446 1.00 23.08 283 GLU A O 1
ATOM 2181 N N . ASP A 1 284 ? 37.419 21.262 -20.944 1.00 23.34 284 ASP A N 1
ATOM 2182 C CA . ASP A 1 284 ? 38.862 21.532 -20.805 1.00 23.34 284 ASP A CA 1
ATOM 2183 C C . ASP A 1 284 ? 39.408 21.892 -19.406 1.00 23.34 284 ASP A C 1
ATOM 2185 O O . ASP A 1 284 ? 38.908 22.743 -18.690 1.00 23.34 284 ASP A O 1
ATOM 2189 N N . GLY A 1 285 ? 40.506 21.317 -18.910 1.00 23.25 285 GLY A N 1
ATOM 2190 C CA . GLY A 1 285 ? 41.517 20.433 -19.481 1.00 23.25 285 GLY A CA 1
ATOM 2191 C C . GLY A 1 285 ? 42.762 20.464 -18.574 1.00 23.25 285 GLY A C 1
ATOM 2192 O O . GLY A 1 285 ? 42.996 21.438 -17.863 1.00 23.25 285 GLY A O 1
ATOM 2193 N N . GLY A 1 286 ? 43.584 19.411 -18.606 1.00 22.48 286 GLY A N 1
ATOM 2194 C CA . GLY A 1 286 ? 44.952 19.438 -18.064 1.00 22.48 286 GLY A CA 1
ATOM 2195 C C . GLY A 1 286 ? 45.159 18.694 -16.743 1.00 22.48 286 GLY A C 1
ATOM 2196 O O . GLY A 1 286 ? 44.817 19.166 -15.665 1.00 22.48 286 GLY A O 1
ATOM 2197 N N . GLY A 1 287 ? 45.778 17.516 -16.839 1.00 33.25 287 GLY A N 1
ATOM 2198 C CA . GLY A 1 287 ? 46.098 16.658 -15.705 1.00 33.25 287 GLY A CA 1
ATOM 2199 C C . GLY A 1 287 ? 47.148 17.222 -14.743 1.00 33.25 287 GLY A C 1
ATOM 2200 O O . GLY A 1 287 ? 48.129 17.845 -15.142 1.00 33.25 287 GLY A O 1
ATOM 2201 N N . ALA A 1 288 ? 46.986 16.866 -13.470 1.00 25.00 288 ALA A N 1
ATOM 2202 C CA . ALA A 1 288 ? 48.056 16.827 -12.483 1.00 25.00 288 ALA A CA 1
ATOM 2203 C C . ALA A 1 288 ? 48.113 15.404 -11.907 1.00 25.00 288 ALA A C 1
ATOM 2205 O O . ALA A 1 288 ? 47.279 14.997 -11.101 1.00 25.00 288 ALA A O 1
ATOM 2206 N N . ALA A 1 289 ? 49.079 14.619 -12.382 1.00 26.50 289 ALA A N 1
ATOM 2207 C CA . ALA A 1 289 ? 49.341 13.271 -11.897 1.00 26.50 289 ALA A CA 1
ATOM 2208 C C . ALA A 1 289 ? 49.928 13.310 -10.472 1.00 26.50 289 ALA A C 1
ATOM 2210 O O . ALA A 1 289 ? 50.925 13.985 -10.218 1.00 26.50 289 ALA A O 1
ATOM 2211 N N . CYS A 1 290 ? 49.322 12.554 -9.554 1.00 27.33 290 CYS A N 1
ATOM 2212 C CA . CYS A 1 290 ? 49.787 12.371 -8.180 1.00 27.33 290 CYS A CA 1
ATOM 2213 C C . CYS A 1 290 ? 51.028 11.456 -8.120 1.00 27.33 290 CYS A C 1
ATOM 2215 O O . CYS A 1 290 ? 51.060 10.365 -8.694 1.00 27.33 290 CYS A O 1
ATOM 2217 N N . GLY A 1 291 ? 52.049 11.896 -7.380 1.00 31.17 291 GLY A N 1
ATOM 2218 C CA . GLY A 1 291 ? 53.372 11.275 -7.233 1.00 31.17 291 GLY A CA 1
ATOM 2219 C C . GLY A 1 291 ? 53.445 9.969 -6.428 1.00 31.17 291 GLY A C 1
ATOM 2220 O O . GLY A 1 291 ? 54.526 9.617 -5.969 1.00 31.17 291 GLY A O 1
ATOM 2221 N N . LEU A 1 292 ? 52.341 9.235 -6.272 1.00 30.86 292 LEU A N 1
ATOM 2222 C CA . LEU A 1 292 ? 52.289 7.933 -5.582 1.00 30.86 292 LEU A CA 1
ATOM 2223 C C . LEU A 1 292 ? 52.052 6.742 -6.532 1.00 30.86 292 LEU A C 1
ATOM 2225 O O . LEU A 1 292 ? 52.062 5.591 -6.105 1.00 30.86 292 LEU A O 1
ATOM 2229 N N . CYS A 1 293 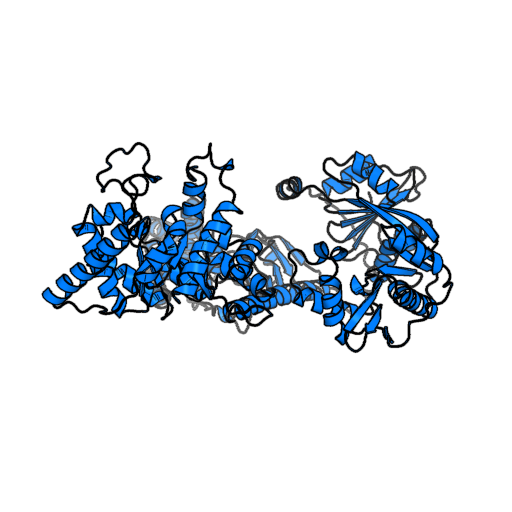? 51.895 6.988 -7.838 1.00 27.86 293 CYS A N 1
ATOM 2230 C CA . CYS A 1 293 ? 51.521 5.965 -8.823 1.00 27.86 293 CYS A CA 1
ATOM 2231 C C . CYS A 1 293 ? 52.698 5.205 -9.475 1.00 27.86 293 CYS A C 1
ATOM 2233 O O . CYS A 1 293 ? 52.472 4.444 -10.414 1.00 27.86 293 CYS A O 1
ATOM 2235 N N . ARG A 1 294 ? 53.949 5.382 -9.022 1.00 28.98 294 ARG A N 1
ATOM 2236 C CA . ARG A 1 294 ? 55.124 4.764 -9.677 1.00 28.98 294 ARG A CA 1
ATOM 2237 C C . ARG A 1 294 ? 55.441 3.321 -9.265 1.00 28.98 294 ARG A C 1
ATOM 2239 O O . ARG A 1 294 ? 56.217 2.694 -9.977 1.00 28.98 294 ARG A O 1
ATOM 2246 N N . GLU A 1 295 ? 54.846 2.766 -8.204 1.00 30.64 295 GLU A N 1
ATOM 2247 C CA . GLU A 1 295 ? 55.321 1.475 -7.656 1.00 30.64 295 GLU A CA 1
ATOM 2248 C C . GLU A 1 295 ? 54.309 0.311 -7.603 1.00 30.64 295 GLU A C 1
ATOM 2250 O O . GLU A 1 295 ? 54.731 -0.815 -7.352 1.00 30.64 295 GLU A O 1
ATOM 2255 N N . THR A 1 296 ? 53.010 0.485 -7.899 1.00 31.56 296 THR A N 1
ATOM 2256 C CA . THR A 1 296 ? 52.033 -0.635 -7.769 1.00 31.56 296 THR A CA 1
ATOM 2257 C C . THR A 1 296 ? 51.032 -0.838 -8.913 1.00 31.56 296 THR A C 1
ATOM 2259 O O . THR A 1 296 ? 50.267 -1.802 -8.875 1.00 31.56 296 THR A O 1
ATOM 2262 N N . GLY A 1 297 ? 51.045 -0.010 -9.964 1.00 29.91 297 GLY A N 1
ATOM 2263 C CA . GLY A 1 297 ? 50.380 -0.315 -11.242 1.00 29.91 297 GLY A CA 1
ATOM 2264 C C . GLY A 1 297 ? 48.875 -0.640 -11.202 1.00 29.91 297 GLY A C 1
ATOM 2265 O O . GLY A 1 297 ? 48.405 -1.339 -12.096 1.00 29.91 297 GLY A O 1
ATOM 2266 N N . ARG A 1 298 ? 48.108 -0.182 -10.199 1.00 30.83 298 ARG A N 1
ATOM 2267 C CA . ARG A 1 298 ? 46.645 -0.382 -10.124 1.00 30.83 298 ARG A CA 1
ATOM 2268 C C . ARG A 1 298 ? 45.914 0.809 -9.483 1.00 30.83 298 ARG A C 1
ATOM 2270 O O . ARG A 1 298 ? 45.421 0.703 -8.368 1.00 30.83 298 ARG A O 1
ATOM 2277 N N . CYS A 1 299 ? 45.798 1.916 -10.212 1.00 30.64 299 CYS A N 1
ATOM 2278 C CA . CYS A 1 299 ? 44.640 2.809 -10.093 1.00 30.64 299 CYS A CA 1
ATOM 2279 C C . CYS A 1 299 ? 43.884 2.678 -11.414 1.00 30.64 299 CYS A C 1
ATOM 2281 O O . CYS A 1 299 ? 44.363 3.167 -12.431 1.00 30.64 299 CYS A O 1
ATOM 2283 N N . ALA A 1 300 ? 42.792 1.915 -11.421 1.00 38.19 300 ALA A N 1
ATOM 2284 C CA . ALA A 1 300 ? 41.974 1.723 -12.611 1.00 38.19 300 ALA A CA 1
ATOM 2285 C C . ALA A 1 300 ? 40.900 2.816 -12.678 1.00 38.19 300 ALA A C 1
ATOM 2287 O O . ALA A 1 300 ? 40.237 3.096 -11.679 1.00 38.19 300 ALA A O 1
ATOM 2288 N N . ASP A 1 301 ? 40.760 3.411 -13.858 1.00 46.47 301 ASP A N 1
ATOM 2289 C CA . ASP A 1 301 ? 39.785 4.436 -14.218 1.00 46.47 301 ASP A CA 1
ATOM 2290 C C . ASP A 1 301 ? 38.344 3.997 -13.895 1.00 46.47 301 ASP A C 1
ATOM 2292 O O . ASP A 1 301 ? 37.802 3.075 -14.515 1.00 46.47 301 ASP A O 1
ATOM 2296 N N . LEU A 1 302 ? 37.703 4.665 -12.929 1.00 50.91 302 LEU A N 1
ATOM 2297 C CA . LEU A 1 302 ? 36.273 4.505 -12.656 1.00 50.91 302 LEU A CA 1
ATOM 2298 C C . LEU A 1 302 ? 35.486 5.118 -13.825 1.00 50.91 302 LEU A C 1
ATOM 2300 O O . LEU A 1 302 ? 35.408 6.341 -13.939 1.00 50.91 302 LEU A O 1
ATOM 2304 N N . LYS A 1 303 ? 34.876 4.289 -14.680 1.00 72.88 303 LYS A N 1
ATOM 2305 C CA . LYS A 1 303 ? 34.059 4.774 -15.807 1.00 72.88 303 LYS A CA 1
ATOM 2306 C C . LYS A 1 303 ? 32.596 4.881 -15.372 1.00 72.88 303 LYS A C 1
ATOM 2308 O O . LYS A 1 303 ? 31.930 3.868 -15.143 1.00 72.88 303 LYS A O 1
ATOM 2313 N N . TYR A 1 304 ? 32.120 6.115 -15.216 1.00 82.00 304 TYR A N 1
ATOM 2314 C CA . TYR A 1 304 ? 30.720 6.434 -14.936 1.00 82.00 304 TYR A CA 1
ATOM 2315 C C . TYR A 1 304 ? 29.926 6.530 -16.239 1.00 82.00 304 TYR A C 1
ATOM 2317 O O . TYR A 1 304 ? 30.390 7.137 -17.201 1.00 82.00 304 TYR A O 1
ATOM 2325 N N . ILE A 1 305 ? 28.745 5.916 -16.265 1.00 86.38 305 ILE A N 1
ATOM 2326 C CA . ILE A 1 305 ? 27.887 5.819 -17.443 1.00 86.38 305 ILE A CA 1
ATOM 2327 C C . ILE A 1 305 ? 26.477 6.245 -17.036 1.00 86.38 305 ILE A C 1
ATOM 2329 O O . ILE A 1 305 ? 25.913 5.713 -16.077 1.00 86.38 305 ILE A O 1
ATOM 2333 N N . THR A 1 306 ? 25.909 7.185 -17.785 1.00 86.50 306 THR A N 1
ATOM 2334 C CA . THR A 1 306 ? 24.517 7.613 -17.627 1.00 86.50 306 THR A CA 1
ATOM 2335 C C . THR A 1 306 ? 23.673 6.954 -18.708 1.00 86.50 306 THR A C 1
ATOM 2337 O O . THR A 1 306 ? 24.002 7.030 -19.889 1.00 86.50 306 THR A O 1
ATOM 2340 N N . ALA A 1 307 ? 22.584 6.312 -18.305 1.00 88.75 307 ALA A N 1
ATOM 2341 C CA . ALA A 1 307 ? 21.627 5.661 -19.186 1.00 88.75 307 ALA A CA 1
ATOM 2342 C C . ALA A 1 307 ? 20.198 6.096 -18.826 1.00 88.75 307 ALA A C 1
ATOM 2344 O O . ALA A 1 307 ? 19.954 6.718 -17.793 1.00 88.75 307 ALA A O 1
ATOM 2345 N N . VAL A 1 308 ? 19.232 5.764 -19.674 1.00 89.38 308 VAL A N 1
ATOM 2346 C CA . VAL A 1 308 ? 17.809 5.996 -19.418 1.00 89.38 308 VAL A CA 1
ATOM 2347 C C . VAL A 1 308 ? 17.249 4.826 -18.599 1.00 89.38 308 VAL A C 1
ATOM 2349 O O . VAL A 1 308 ? 17.423 3.670 -19.001 1.00 89.38 308 VAL A O 1
ATOM 2352 N N . PRO A 1 309 ? 16.566 5.076 -17.467 1.00 87.75 309 PRO A N 1
ATOM 2353 C CA . PRO A 1 309 ? 15.989 4.014 -16.649 1.00 87.75 309 PRO A CA 1
ATOM 2354 C C . PRO A 1 309 ? 14.889 3.267 -17.413 1.00 87.75 309 PRO A C 1
ATOM 2356 O O . PRO A 1 309 ? 14.006 3.874 -18.024 1.00 87.75 309 PRO A O 1
ATOM 2359 N N . ALA A 1 310 ? 14.938 1.935 -17.366 1.00 82.25 310 ALA A N 1
ATOM 2360 C CA . ALA A 1 310 ? 13.994 1.058 -18.059 1.00 82.25 310 ALA A CA 1
ATOM 2361 C C . ALA A 1 310 ? 13.256 0.113 -17.100 1.00 82.25 310 ALA A C 1
ATOM 2363 O O . ALA A 1 310 ? 12.067 -0.142 -17.284 1.00 82.25 310 ALA A O 1
ATOM 2364 N N . SER A 1 311 ? 13.929 -0.391 -16.065 1.00 81.69 311 SER A N 1
ATOM 2365 C CA . SER A 1 311 ? 13.329 -1.209 -15.011 1.00 81.69 311 SER A CA 1
ATOM 2366 C C . SER A 1 311 ? 14.018 -0.927 -13.681 1.00 81.69 311 SER A C 1
ATOM 2368 O O . SER A 1 311 ? 15.246 -0.947 -13.604 1.00 81.69 311 SER A O 1
ATOM 2370 N N . ALA A 1 312 ? 13.212 -0.662 -12.655 1.00 77.81 312 ALA A N 1
ATOM 2371 C CA . ALA A 1 312 ? 13.647 -0.289 -11.314 1.00 77.81 312 ALA A CA 1
ATOM 2372 C C . ALA A 1 312 ? 14.495 -1.381 -10.633 1.00 77.81 312 ALA A C 1
ATOM 2374 O O . ALA A 1 312 ? 14.373 -2.570 -10.936 1.00 77.81 312 ALA A O 1
ATOM 2375 N N . GLY A 1 313 ? 15.318 -0.972 -9.665 1.00 72.44 313 GLY A N 1
ATOM 2376 C CA . GLY A 1 313 ? 16.124 -1.863 -8.828 1.00 72.44 313 GLY A CA 1
ATOM 2377 C C . GLY A 1 313 ? 17.638 -1.732 -9.012 1.00 72.44 313 GLY A C 1
ATOM 2378 O O . GLY A 1 313 ? 18.141 -0.962 -9.827 1.00 72.44 313 GLY A O 1
ATOM 2379 N N . LEU A 1 314 ? 18.389 -2.492 -8.213 1.00 79.19 314 LEU A N 1
ATOM 2380 C CA . LEU A 1 314 ? 19.848 -2.400 -8.129 1.00 79.19 314 LEU A CA 1
ATOM 2381 C C . LEU A 1 314 ? 20.512 -3.732 -8.476 1.00 79.19 314 LEU A C 1
ATOM 2383 O O . LEU A 1 314 ? 20.123 -4.779 -7.958 1.00 79.19 314 LEU A O 1
ATOM 2387 N N . ALA A 1 315 ? 21.568 -3.682 -9.284 1.00 82.62 315 ALA A N 1
ATOM 2388 C CA . ALA A 1 315 ? 22.362 -4.850 -9.645 1.00 82.62 315 ALA A CA 1
ATOM 2389 C C . ALA A 1 315 ? 23.859 -4.574 -9.483 1.00 82.62 315 ALA A C 1
ATOM 2391 O O . ALA A 1 315 ? 24.343 -3.498 -9.820 1.00 82.62 315 ALA A O 1
ATOM 2392 N N . VAL A 1 316 ? 24.608 -5.562 -8.988 1.00 82.69 316 VAL A N 1
ATOM 2393 C CA . VAL A 1 316 ? 26.077 -5.562 -9.018 1.00 82.69 316 VAL A CA 1
ATOM 2394 C C . VAL A 1 316 ? 26.534 -6.939 -9.462 1.00 82.69 316 VAL A C 1
ATOM 2396 O O . VAL A 1 316 ? 26.145 -7.934 -8.852 1.00 82.69 316 VAL A O 1
ATOM 2399 N N . GLY A 1 317 ? 27.353 -7.010 -10.506 1.00 83.06 317 GLY A N 1
ATOM 2400 C CA . GLY A 1 317 ? 27.793 -8.290 -11.044 1.00 83.06 317 GLY A CA 1
ATOM 2401 C C . GLY A 1 317 ? 28.839 -8.167 -12.138 1.00 83.06 317 GLY A C 1
ATOM 2402 O O . GLY A 1 317 ? 29.163 -7.074 -12.599 1.00 83.06 317 GLY A O 1
ATOM 2403 N N . THR A 1 318 ? 29.372 -9.314 -12.549 1.00 89.62 318 THR A N 1
ATOM 2404 C CA . THR A 1 318 ? 30.275 -9.396 -13.697 1.00 89.62 318 THR A CA 1
ATOM 2405 C C . THR A 1 318 ? 29.501 -9.126 -14.981 1.00 89.62 318 THR A C 1
ATOM 2407 O O . THR A 1 318 ? 28.410 -9.661 -15.182 1.00 89.62 318 THR A O 1
ATOM 2410 N N . VAL A 1 319 ? 30.073 -8.304 -15.852 1.00 91.19 319 VAL A N 1
ATOM 2411 C CA . VAL A 1 319 ? 29.523 -7.988 -17.164 1.00 91.19 319 VAL A CA 1
ATOM 2412 C C . VAL A 1 319 ? 29.708 -9.168 -18.102 1.00 91.19 319 VAL A C 1
ATOM 2414 O O . VAL A 1 319 ? 30.801 -9.736 -18.198 1.00 91.19 319 VAL A O 1
ATOM 2417 N N . ARG A 1 320 ? 28.646 -9.489 -18.839 1.00 90.00 320 ARG A N 1
ATOM 2418 C CA . ARG A 1 320 ? 28.715 -10.310 -20.044 1.00 90.00 320 ARG A CA 1
ATOM 2419 C C . ARG A 1 320 ? 28.231 -9.516 -21.239 1.00 90.00 320 ARG A C 1
ATOM 2421 O O . ARG A 1 320 ? 27.059 -9.151 -21.314 1.00 90.00 320 ARG A O 1
ATOM 2428 N N . TYR A 1 321 ? 29.156 -9.250 -22.155 1.00 88.00 321 TYR A N 1
ATOM 2429 C CA . TYR A 1 321 ? 28.863 -8.534 -23.382 1.00 88.00 321 TYR A CA 1
ATOM 2430 C C . TYR A 1 321 ? 28.282 -9.493 -24.426 1.00 88.00 321 TYR A C 1
ATOM 2432 O O . TYR A 1 321 ? 28.974 -10.346 -24.985 1.00 88.00 321 TYR A O 1
ATOM 2440 N N . LEU A 1 322 ? 26.994 -9.319 -24.710 1.00 82.69 322 LEU A N 1
ATOM 2441 C CA . LEU A 1 322 ? 26.294 -9.938 -25.825 1.00 82.69 322 LEU A CA 1
ATOM 2442 C C . LEU A 1 322 ? 26.711 -9.249 -27.125 1.00 82.69 322 LEU A C 1
ATOM 2444 O O . LEU A 1 322 ? 26.176 -8.210 -27.508 1.00 82.69 322 LEU A O 1
ATOM 2448 N N . ARG A 1 323 ? 27.698 -9.840 -27.805 1.00 76.06 323 ARG A N 1
ATOM 2449 C CA . ARG A 1 323 ? 28.128 -9.375 -29.123 1.00 76.06 323 ARG A CA 1
ATOM 2450 C C . ARG A 1 323 ? 27.189 -9.883 -30.197 1.00 76.06 323 ARG A C 1
ATOM 2452 O O . ARG A 1 323 ? 27.032 -11.089 -30.411 1.00 76.06 323 ARG A O 1
ATOM 2459 N N . HIS A 1 324 ? 26.635 -8.949 -30.949 1.00 72.75 324 HIS A N 1
ATOM 2460 C CA . HIS A 1 324 ? 25.959 -9.256 -32.190 1.00 72.75 324 HIS A CA 1
ATOM 2461 C C . HIS A 1 324 ? 26.964 -9.113 -33.333 1.00 72.75 324 HIS A C 1
ATOM 2463 O O . HIS A 1 324 ? 27.207 -8.025 -33.831 1.00 72.75 324 HIS A O 1
ATOM 2469 N N . THR A 1 325 ? 27.638 -10.206 -33.701 1.00 58.47 325 THR A N 1
ATOM 2470 C CA . THR A 1 325 ? 28.601 -10.188 -34.812 1.00 58.47 325 THR A CA 1
ATOM 2471 C C . THR A 1 325 ? 27.907 -9.817 -36.122 1.00 58.47 325 THR A C 1
ATOM 2473 O O . THR A 1 325 ? 26.939 -10.477 -36.507 1.00 58.47 325 THR A O 1
ATOM 2476 N N . GLN A 1 326 ? 28.434 -8.811 -36.827 1.00 54.31 326 GLN A N 1
ATOM 2477 C CA . GLN A 1 326 ? 28.164 -8.627 -38.255 1.00 54.31 326 GLN A CA 1
ATOM 2478 C C . GLN A 1 326 ? 28.722 -9.848 -38.983 1.00 54.31 326 GLN A C 1
ATOM 2480 O O . GLN A 1 326 ? 29.906 -10.173 -38.846 1.00 54.31 326 GLN A O 1
ATOM 2485 N N . SER A 1 327 ? 27.850 -10.585 -39.657 1.00 57.41 327 SER A N 1
ATOM 2486 C CA . SER A 1 327 ? 28.158 -11.914 -40.181 1.00 57.41 327 SER A CA 1
ATOM 2487 C C . SER A 1 327 ? 27.834 -11.911 -41.676 1.00 57.41 327 SER A C 1
ATOM 2489 O O . SER A 1 327 ? 26.752 -11.516 -42.093 1.00 57.41 327 SER A O 1
ATOM 2491 N N . GLY A 1 328 ? 28.810 -12.273 -42.510 1.00 53.84 328 GLY A N 1
ATOM 2492 C CA . GLY A 1 328 ? 28.636 -12.252 -43.968 1.00 53.84 328 GLY A CA 1
ATOM 2493 C C . GLY A 1 328 ? 29.881 -11.895 -44.779 1.00 53.84 328 GLY A C 1
ATOM 2494 O O . GLY A 1 328 ? 29.875 -12.056 -45.996 1.00 53.84 328 GLY A O 1
ATOM 2495 N N . LEU A 1 329 ? 30.972 -11.467 -44.133 1.00 55.78 329 LEU A N 1
ATOM 2496 C CA . LEU A 1 329 ? 32.245 -11.155 -44.807 1.00 55.78 329 LEU A CA 1
ATOM 2497 C C . LEU A 1 329 ? 33.188 -12.366 -44.951 1.00 55.78 329 LEU A C 1
ATOM 2499 O O . LEU A 1 329 ? 34.215 -12.269 -45.615 1.00 55.78 329 LEU A O 1
ATOM 2503 N N . GLY A 1 330 ? 32.856 -13.505 -44.334 1.00 57.81 330 GLY A N 1
ATOM 2504 C CA . GLY A 1 330 ? 33.704 -14.706 -44.324 1.00 57.81 330 GLY A CA 1
ATOM 2505 C C . GLY A 1 330 ? 33.380 -15.751 -45.397 1.00 57.81 330 GLY A C 1
ATOM 2506 O O . GLY A 1 330 ? 34.139 -16.709 -45.548 1.00 57.81 330 GLY A O 1
ATOM 2507 N N . ARG A 1 331 ? 32.265 -15.611 -46.133 1.00 72.12 331 ARG A N 1
ATOM 2508 C CA . ARG A 1 331 ? 31.828 -16.605 -47.127 1.00 72.12 331 ARG A CA 1
ATOM 2509 C C . ARG A 1 331 ? 32.276 -16.222 -48.536 1.00 72.12 331 ARG A C 1
ATOM 2511 O O . ARG A 1 331 ? 32.067 -15.097 -48.978 1.00 72.12 331 ARG A O 1
ATOM 2518 N N . ALA A 1 332 ? 32.826 -17.184 -49.276 1.00 75.00 332 ALA A N 1
ATOM 2519 C CA . ALA A 1 332 ? 33.020 -17.032 -50.714 1.00 75.00 332 ALA A CA 1
ATOM 2520 C C . ALA A 1 332 ? 31.652 -16.965 -51.415 1.00 75.00 332 ALA A C 1
ATOM 2522 O O . ALA A 1 332 ? 30.848 -17.893 -51.291 1.00 75.00 332 ALA A O 1
ATOM 2523 N N . VAL A 1 333 ? 31.398 -15.870 -52.133 1.00 83.25 333 VAL A N 1
ATOM 2524 C CA . VAL A 1 333 ? 30.152 -15.661 -52.881 1.00 83.25 333 VAL A CA 1
ATOM 2525 C C . VAL A 1 333 ? 30.077 -16.661 -54.035 1.00 83.25 333 VAL A C 1
ATOM 2527 O O . VAL A 1 333 ? 31.023 -16.790 -54.815 1.00 83.25 333 VAL A O 1
ATOM 2530 N N . ARG A 1 334 ? 28.961 -17.390 -54.118 1.00 86.06 334 ARG A N 1
ATOM 2531 C CA . ARG A 1 334 ? 28.691 -18.390 -55.163 1.00 86.06 334 ARG A CA 1
ATOM 2532 C C . ARG A 1 334 ? 27.902 -17.784 -56.326 1.00 86.06 334 ARG A C 1
ATOM 2534 O O . ARG A 1 334 ? 27.727 -16.569 -56.407 1.00 86.06 334 ARG A O 1
ATOM 2541 N N . SER A 1 335 ? 27.434 -18.617 -57.258 1.00 90.31 335 SER A N 1
ATOM 2542 C CA . SER A 1 335 ? 26.574 -18.119 -58.335 1.00 90.31 335 SER A CA 1
ATOM 2543 C C . SER A 1 335 ? 25.257 -17.556 -57.769 1.00 90.31 335 SER A C 1
ATOM 2545 O O . SER A 1 335 ? 24.753 -18.082 -56.774 1.00 90.31 335 SER A O 1
ATOM 2547 N N . PRO A 1 336 ? 24.634 -16.545 -58.410 1.00 90.69 336 PRO A N 1
ATOM 2548 C CA . PRO A 1 336 ? 23.372 -15.966 -57.935 1.00 90.69 336 PRO A CA 1
ATOM 2549 C C . PRO A 1 336 ? 22.262 -16.996 -57.692 1.00 90.69 336 PRO A C 1
ATOM 2551 O O . PRO A 1 336 ? 21.449 -16.837 -56.788 1.00 90.69 336 PRO A O 1
ATOM 2554 N N . LYS A 1 337 ? 22.238 -18.081 -58.477 1.00 90.75 337 LYS A N 1
ATOM 2555 C CA . LYS A 1 337 ? 21.274 -19.170 -58.302 1.00 90.75 337 LYS A CA 1
ATOM 2556 C C . LYS A 1 337 ? 21.525 -19.954 -57.009 1.00 90.75 337 LYS A C 1
ATOM 2558 O O . LYS A 1 337 ? 20.590 -20.178 -56.250 1.00 90.75 337 LYS A O 1
ATOM 2563 N N . GLU A 1 338 ? 22.774 -20.334 -56.745 1.00 90.81 338 GLU A N 1
ATOM 2564 C CA . GLU A 1 338 ? 23.154 -21.062 -55.525 1.00 90.81 338 GLU A CA 1
ATOM 2565 C C . GLU A 1 338 ? 22.977 -20.201 -54.269 1.00 90.81 338 GLU A C 1
ATOM 2567 O O . GLU A 1 338 ? 22.576 -20.701 -53.223 1.00 90.81 338 GLU A O 1
ATOM 2572 N N . GLU A 1 339 ? 23.251 -18.901 -54.375 1.00 92.06 339 GLU A N 1
ATOM 2573 C CA . GLU A 1 339 ? 23.037 -17.921 -53.308 1.00 92.06 339 GLU A CA 1
ATOM 2574 C C . GLU A 1 339 ? 21.543 -17.741 -52.989 1.00 92.06 339 GLU A C 1
ATOM 2576 O O . GLU A 1 339 ? 21.157 -17.733 -51.818 1.00 92.06 339 GLU A O 1
ATOM 2581 N N . GLN A 1 340 ? 20.687 -17.679 -54.015 1.00 93.50 340 GLN A N 1
ATOM 2582 C CA . GLN A 1 340 ? 19.234 -17.616 -53.836 1.00 93.50 340 GLN A CA 1
ATOM 2583 C C . GLN A 1 340 ? 18.684 -18.902 -53.202 1.00 93.50 340 GLN A C 1
ATOM 2585 O O . GLN A 1 340 ? 17.867 -18.838 -52.286 1.00 93.50 340 GLN A O 1
ATOM 2590 N N . GLU A 1 341 ? 19.143 -20.074 -53.649 1.00 93.19 341 GLU A N 1
ATOM 2591 C CA . GLU A 1 341 ? 18.756 -21.358 -53.049 1.00 93.19 341 GLU A CA 1
ATOM 2592 C C . GLU A 1 341 ? 19.224 -21.464 -51.587 1.00 93.19 341 GLU A C 1
ATOM 2594 O O . GLU A 1 341 ? 18.475 -21.935 -50.727 1.00 93.19 341 GLU A O 1
ATOM 2599 N N . ALA A 1 342 ? 20.432 -20.982 -51.272 1.00 91.44 342 ALA A N 1
ATOM 2600 C CA . ALA A 1 342 ? 20.939 -20.931 -49.903 1.00 91.44 342 ALA A CA 1
ATOM 2601 C C . ALA A 1 342 ? 20.084 -20.024 -49.003 1.00 91.44 342 ALA A C 1
ATOM 2603 O O . ALA A 1 342 ? 19.777 -20.412 -47.876 1.00 91.44 342 ALA A O 1
ATOM 2604 N N . PHE A 1 343 ? 19.662 -18.856 -49.502 1.00 94.19 343 PHE A N 1
ATOM 2605 C CA . PHE A 1 343 ? 18.749 -17.955 -48.792 1.00 94.19 343 PHE A CA 1
ATOM 2606 C C . PHE A 1 343 ? 17.411 -18.631 -48.467 1.00 94.19 343 PHE A C 1
ATOM 2608 O O . PHE A 1 343 ? 17.009 -18.668 -47.306 1.00 94.19 343 PHE A O 1
ATOM 2615 N N . GLU A 1 344 ? 16.763 -19.238 -49.460 1.00 94.25 344 GLU A N 1
ATOM 2616 C CA . GLU A 1 344 ? 15.470 -19.918 -49.290 1.00 94.25 344 GLU A CA 1
ATOM 2617 C C . GLU A 1 344 ? 15.543 -21.104 -48.312 1.00 94.25 344 GLU A C 1
ATOM 2619 O O . GLU A 1 344 ? 14.619 -21.366 -47.535 1.00 94.25 344 GLU A O 1
ATOM 2624 N N . ASN A 1 345 ? 16.663 -21.828 -48.309 1.00 93.12 345 ASN A N 1
ATOM 2625 C CA . ASN A 1 345 ? 16.916 -22.884 -47.329 1.00 93.12 345 ASN A CA 1
ATOM 2626 C C . ASN A 1 345 ? 17.112 -22.315 -45.919 1.00 93.12 345 ASN A C 1
ATOM 2628 O O . ASN A 1 345 ? 16.572 -22.861 -44.956 1.00 93.12 345 ASN A O 1
ATOM 2632 N N . ALA A 1 346 ? 17.846 -21.209 -45.794 1.00 92.62 346 ALA A N 1
ATOM 2633 C CA . ALA A 1 346 ? 18.114 -20.579 -44.509 1.00 92.62 346 ALA A CA 1
ATOM 2634 C C . ALA A 1 346 ? 16.865 -19.954 -43.875 1.00 92.62 346 ALA A C 1
ATOM 2636 O O . ALA A 1 346 ? 16.701 -20.041 -42.658 1.00 92.62 346 ALA A O 1
ATOM 2637 N N . VAL A 1 347 ? 15.964 -19.382 -44.681 1.00 94.62 347 VAL A N 1
ATOM 2638 C CA . VAL A 1 347 ? 14.663 -18.880 -44.210 1.00 94.62 347 VAL A CA 1
ATOM 2639 C C . VAL A 1 347 ? 13.827 -20.018 -43.628 1.00 94.62 347 VAL A C 1
ATOM 2641 O O . VAL A 1 347 ? 13.341 -19.893 -42.505 1.00 94.62 347 VAL A O 1
ATOM 2644 N N . ARG A 1 348 ? 13.722 -21.156 -44.328 1.00 93.44 348 ARG A N 1
ATOM 2645 C CA . ARG A 1 348 ? 12.976 -22.329 -43.835 1.00 93.44 348 ARG A CA 1
ATOM 2646 C C . ARG A 1 348 ? 13.524 -22.859 -42.511 1.00 93.44 348 ARG A C 1
ATOM 2648 O O . ARG A 1 348 ? 12.771 -23.036 -41.558 1.00 93.44 348 ARG A O 1
ATOM 2655 N N . GLU A 1 349 ? 14.839 -23.039 -42.415 1.00 92.12 349 GLU A N 1
ATOM 2656 C CA . GLU A 1 349 ? 15.471 -23.488 -41.168 1.00 92.12 349 GLU A CA 1
ATOM 2657 C C . GLU A 1 349 ? 15.278 -22.466 -40.030 1.00 92.12 349 GLU A C 1
ATOM 2659 O O . GLU A 1 349 ? 15.008 -22.846 -38.887 1.00 92.12 349 GLU A O 1
ATOM 2664 N N . ALA A 1 350 ? 15.356 -21.162 -40.321 1.00 90.44 350 ALA A N 1
ATOM 2665 C CA . ALA A 1 350 ? 15.086 -20.112 -39.339 1.00 90.44 350 ALA A CA 1
ATOM 2666 C C . ALA A 1 350 ? 13.633 -20.154 -38.830 1.00 90.44 350 ALA A C 1
ATOM 2668 O O . ALA A 1 350 ? 13.410 -20.039 -37.622 1.00 90.44 350 ALA A O 1
ATOM 2669 N N . GLN A 1 351 ? 12.654 -20.381 -39.711 1.00 92.00 351 GLN A N 1
ATOM 2670 C CA . GLN A 1 351 ? 11.249 -20.553 -39.328 1.00 92.00 351 GLN A CA 1
ATOM 2671 C C . GLN A 1 351 ? 11.045 -21.776 -38.423 1.00 92.00 351 GLN A C 1
ATOM 2673 O O . GLN A 1 351 ? 10.393 -21.668 -37.380 1.00 92.00 351 GLN A O 1
ATOM 2678 N N . ASP A 1 352 ? 11.662 -22.913 -38.750 1.00 90.00 352 ASP A N 1
ATOM 2679 C CA . ASP A 1 352 ? 11.595 -24.126 -37.925 1.00 90.00 352 ASP A CA 1
ATOM 2680 C C . ASP A 1 352 ? 12.230 -23.923 -36.540 1.00 90.00 352 ASP A C 1
ATOM 2682 O O . ASP A 1 352 ? 11.754 -24.441 -35.523 1.00 90.00 352 ASP A O 1
ATOM 2686 N N . GLN A 1 353 ? 13.312 -23.145 -36.456 1.00 87.56 353 GLN A N 1
ATOM 2687 C CA . GLN A 1 353 ? 13.892 -22.736 -35.175 1.00 87.56 353 GLN A CA 1
ATOM 2688 C C . GLN A 1 353 ? 12.932 -21.865 -34.352 1.00 87.56 353 GLN A C 1
ATOM 2690 O O . GLN A 1 353 ? 12.790 -22.111 -33.152 1.00 87.56 353 GLN A O 1
ATOM 2695 N N . LEU A 1 354 ? 12.239 -20.906 -34.975 1.00 87.50 354 LEU A N 1
ATOM 2696 C CA . LEU A 1 354 ? 11.266 -20.044 -34.293 1.00 87.50 354 LEU A CA 1
ATOM 2697 C C . LEU A 1 354 ? 10.067 -20.838 -33.757 1.00 87.50 354 LEU A C 1
ATOM 2699 O O . LEU A 1 354 ? 9.686 -20.645 -32.606 1.00 87.50 354 LEU A O 1
ATOM 2703 N N . ILE A 1 355 ? 9.548 -21.811 -34.515 1.00 88.31 355 ILE A N 1
ATOM 2704 C CA . ILE A 1 355 ? 8.475 -22.716 -34.049 1.00 88.31 355 ILE A CA 1
ATOM 2705 C C . ILE A 1 355 ? 8.911 -23.496 -32.800 1.00 88.31 355 ILE A C 1
ATOM 2707 O O . ILE A 1 355 ? 8.135 -23.702 -31.861 1.00 88.31 355 ILE A O 1
ATOM 2711 N N . ARG A 1 356 ? 10.168 -23.956 -32.766 1.00 85.44 356 ARG A N 1
ATOM 2712 C CA . ARG A 1 356 ? 10.715 -24.678 -31.607 1.00 85.44 356 ARG A CA 1
ATOM 2713 C C . ARG A 1 356 ? 10.830 -23.780 -30.371 1.00 85.44 356 ARG A C 1
ATOM 2715 O O . ARG A 1 356 ? 10.600 -24.274 -29.267 1.00 85.44 356 ARG A O 1
ATOM 2722 N N . LEU A 1 357 ? 11.163 -22.500 -30.545 1.00 80.88 357 LEU A N 1
ATOM 2723 C CA . LEU A 1 357 ? 11.207 -21.514 -29.457 1.00 80.88 357 LEU A CA 1
ATOM 2724 C C . LEU A 1 357 ? 9.803 -21.164 -28.956 1.00 80.88 357 LEU A C 1
ATOM 2726 O O . LEU A 1 357 ? 9.564 -21.227 -27.754 1.00 80.88 357 LEU A O 1
ATOM 2730 N N . GLU A 1 358 ? 8.858 -20.927 -29.866 1.00 81.44 358 GLU A N 1
ATOM 2731 C CA . GLU A 1 358 ? 7.449 -20.647 -29.564 1.00 81.44 358 GLU A CA 1
ATOM 2732 C C . GLU A 1 358 ? 6.830 -21.727 -28.659 1.00 81.44 358 GLU A C 1
ATOM 2734 O O . GLU A 1 358 ? 6.194 -21.430 -27.648 1.00 81.44 358 GLU A O 1
ATOM 2739 N N . ARG A 1 359 ? 7.091 -23.009 -28.955 1.00 80.94 359 ARG A N 1
ATOM 2740 C CA . ARG A 1 359 ? 6.595 -24.138 -28.146 1.00 80.94 359 ARG A CA 1
ATOM 2741 C C . ARG A 1 359 ? 7.173 -24.189 -26.731 1.00 80.94 359 ARG A C 1
ATOM 2743 O O . ARG A 1 359 ? 6.525 -24.733 -25.840 1.00 80.94 359 ARG A O 1
ATOM 2750 N N . ARG A 1 360 ? 8.393 -23.682 -26.534 1.00 72.69 360 ARG A N 1
ATOM 2751 C CA . ARG A 1 360 ? 9.095 -23.669 -25.238 1.00 72.69 360 ARG A CA 1
ATOM 2752 C C . ARG A 1 360 ? 8.830 -22.393 -24.438 1.00 72.69 360 ARG A C 1
ATOM 2754 O O . ARG A 1 360 ? 9.083 -22.381 -23.238 1.00 72.69 360 ARG A O 1
ATOM 2761 N N . ALA A 1 361 ? 8.337 -21.344 -25.089 1.00 67.94 361 ALA A N 1
ATOM 2762 C CA . ALA A 1 361 ? 8.060 -20.057 -24.477 1.00 67.94 361 ALA A CA 1
ATOM 2763 C C . ALA A 1 361 ? 6.794 -20.087 -23.601 1.00 67.94 361 ALA A C 1
ATOM 2765 O O . ALA A 1 361 ? 5.843 -20.842 -23.852 1.00 67.94 361 ALA A O 1
ATOM 2766 N N . ALA A 1 362 ? 6.780 -19.230 -22.575 1.00 65.31 362 ALA A N 1
ATOM 2767 C CA . ALA A 1 362 ? 5.592 -18.965 -21.770 1.00 65.31 362 ALA A CA 1
ATOM 2768 C C . ALA A 1 362 ? 4.467 -18.400 -22.653 1.00 65.31 362 ALA A C 1
ATOM 2770 O O . ALA A 1 362 ? 4.744 -17.771 -23.669 1.00 65.31 362 ALA A O 1
ATOM 2771 N N . ALA A 1 363 ? 3.201 -18.602 -22.266 1.00 68.12 363 ALA A N 1
ATOM 2772 C CA . ALA A 1 363 ? 2.045 -18.228 -23.092 1.00 68.12 363 ALA A CA 1
ATOM 2773 C C . ALA A 1 363 ? 2.077 -16.758 -23.554 1.00 68.12 363 ALA A C 1
ATOM 2775 O O . ALA A 1 363 ? 1.777 -16.482 -24.708 1.00 68.12 363 ALA A O 1
ATOM 2776 N N . GLN A 1 364 ? 2.522 -15.855 -22.680 1.00 60.72 364 GLN A N 1
ATOM 2777 C CA . GLN A 1 364 ? 2.648 -14.416 -22.934 1.00 60.72 364 GLN A CA 1
ATOM 2778 C C . GLN A 1 364 ? 3.787 -14.022 -23.900 1.00 60.72 364 GLN A C 1
ATOM 2780 O O . GLN A 1 364 ? 3.748 -12.937 -24.466 1.00 60.72 364 GLN A O 1
ATOM 2785 N N . ASP A 1 365 ? 4.783 -14.894 -24.110 1.00 66.12 365 ASP A N 1
ATOM 2786 C CA . ASP A 1 365 ? 5.967 -14.625 -24.944 1.00 66.12 365 ASP A CA 1
ATOM 2787 C C . ASP A 1 365 ? 5.818 -15.230 -26.364 1.00 66.12 365 ASP A C 1
ATOM 2789 O O . ASP A 1 365 ? 6.674 -15.041 -27.228 1.00 66.12 365 ASP A O 1
ATOM 2793 N N . ARG A 1 366 ? 4.749 -16.000 -26.636 1.00 75.44 366 ARG A N 1
ATOM 2794 C CA . ARG A 1 366 ? 4.583 -16.736 -27.909 1.00 75.44 366 ARG A CA 1
ATOM 2795 C C . ARG A 1 366 ? 4.350 -15.827 -29.111 1.00 75.44 366 ARG A C 1
ATOM 2797 O O . ARG A 1 366 ? 4.877 -16.104 -30.189 1.00 75.44 366 ARG A O 1
ATOM 2804 N N . ASP A 1 367 ? 3.622 -14.731 -28.915 1.00 76.38 367 ASP A N 1
ATOM 2805 C CA . ASP A 1 367 ? 3.250 -13.799 -29.985 1.00 76.38 367 ASP A CA 1
ATOM 2806 C C . ASP A 1 367 ? 4.470 -13.152 -30.656 1.00 76.38 367 ASP A C 1
ATOM 2808 O O . ASP A 1 367 ? 4.437 -12.835 -31.845 1.00 76.38 367 ASP A O 1
ATOM 2812 N N . ILE A 1 368 ? 5.578 -13.020 -29.922 1.00 76.25 368 ILE A N 1
ATOM 2813 C CA . ILE A 1 368 ? 6.862 -12.517 -30.425 1.00 76.25 368 ILE A CA 1
ATOM 2814 C C . ILE A 1 3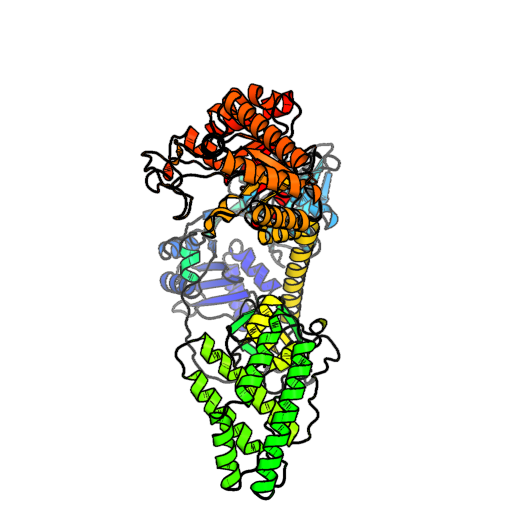68 ? 7.344 -13.376 -31.601 1.00 76.25 368 ILE A C 1
ATOM 2816 O O . ILE A 1 368 ? 7.625 -12.874 -32.690 1.00 76.25 368 ILE A O 1
ATOM 2820 N N . PHE A 1 369 ? 7.412 -14.694 -31.392 1.00 83.06 369 PHE A N 1
ATOM 2821 C CA . PHE A 1 369 ? 7.933 -15.636 -32.383 1.00 83.06 369 PHE A CA 1
ATOM 2822 C C . PHE A 1 369 ? 6.982 -15.795 -33.566 1.00 83.06 369 PHE A C 1
ATOM 2824 O O . PHE A 1 369 ? 7.435 -15.971 -34.697 1.00 83.06 369 PHE A O 1
ATOM 2831 N N . MET A 1 370 ? 5.673 -15.687 -33.321 1.00 82.81 370 MET A N 1
ATOM 2832 C CA . MET A 1 370 ? 4.673 -15.656 -34.384 1.00 82.81 370 MET A CA 1
ATOM 2833 C C . MET A 1 370 ? 4.915 -14.469 -35.326 1.00 82.81 370 MET A C 1
ATOM 2835 O O . MET A 1 370 ? 4.972 -14.660 -36.540 1.00 82.81 370 MET A O 1
ATOM 2839 N N . VAL A 1 371 ? 5.127 -13.263 -34.786 1.00 83.88 371 VAL A N 1
ATOM 2840 C CA . VAL A 1 371 ? 5.377 -12.066 -35.606 1.00 83.88 371 VAL A CA 1
ATOM 2841 C C . VAL A 1 371 ? 6.685 -12.178 -36.390 1.00 83.88 371 VAL A C 1
ATOM 2843 O O . VAL A 1 371 ? 6.699 -11.894 -37.586 1.00 83.88 371 VAL A O 1
ATOM 2846 N N . GLN A 1 372 ? 7.765 -12.658 -35.770 1.00 87.62 372 GLN A N 1
ATOM 2847 C CA . GLN A 1 372 ? 9.044 -12.862 -36.465 1.00 87.62 372 GLN A CA 1
ATOM 2848 C C . GLN A 1 372 ? 8.921 -13.816 -37.660 1.00 87.62 372 GLN A C 1
ATOM 2850 O O . GLN A 1 372 ? 9.531 -13.587 -38.703 1.00 87.62 372 GLN A O 1
ATOM 2855 N N . ARG A 1 373 ? 8.105 -14.871 -37.539 1.00 90.38 373 ARG A N 1
ATOM 2856 C CA . ARG A 1 373 ? 7.844 -15.801 -38.646 1.00 90.38 373 ARG A CA 1
ATOM 2857 C C . ARG A 1 373 ? 7.104 -15.128 -39.797 1.00 90.38 373 ARG A C 1
ATOM 2859 O O . ARG A 1 373 ? 7.511 -15.319 -40.937 1.00 90.38 373 ARG A O 1
ATOM 2866 N N . VAL A 1 374 ? 6.080 -14.327 -39.493 1.00 89.56 374 VAL A N 1
ATOM 2867 C CA . VAL A 1 374 ? 5.323 -13.561 -40.499 1.00 89.56 374 VAL A CA 1
ATOM 2868 C C . VAL A 1 374 ? 6.233 -12.569 -41.228 1.00 89.56 374 VAL A C 1
ATOM 2870 O O . VAL A 1 374 ? 6.159 -12.454 -42.445 1.00 89.56 374 VAL A O 1
ATOM 2873 N N . LEU A 1 375 ? 7.147 -11.904 -40.514 1.00 88.38 375 LEU A N 1
ATOM 2874 C CA . LEU A 1 375 ? 8.098 -10.964 -41.120 1.00 88.38 375 LEU A CA 1
ATOM 2875 C C . LEU A 1 375 ? 9.070 -11.639 -42.102 1.00 88.38 375 LEU A C 1
ATOM 2877 O O . LEU A 1 375 ? 9.421 -11.034 -43.110 1.00 88.38 375 LEU A O 1
ATOM 2881 N N . LEU A 1 376 ? 9.485 -12.887 -41.853 1.00 91.44 376 LEU A N 1
ATOM 2882 C CA . LEU A 1 376 ? 10.323 -13.645 -42.799 1.00 91.44 376 LEU A CA 1
ATOM 2883 C C . LEU A 1 376 ? 9.565 -14.101 -44.055 1.00 91.44 376 LEU A C 1
ATOM 2885 O O . LEU A 1 376 ? 10.195 -14.441 -45.058 1.00 91.44 376 LEU A O 1
ATOM 2889 N N . GLU A 1 377 ? 8.233 -14.116 -44.009 1.00 89.50 377 GLU A N 1
ATOM 2890 C CA . GLU A 1 377 ? 7.373 -14.424 -45.156 1.00 89.50 377 GLU A CA 1
ATOM 2891 C C . GLU A 1 377 ? 7.037 -13.182 -45.988 1.00 89.50 377 GLU A C 1
ATOM 2893 O O . GLU A 1 377 ? 6.483 -13.330 -47.077 1.00 89.50 377 GLU A O 1
ATOM 2898 N N . ASP A 1 378 ? 7.399 -11.980 -45.519 1.00 91.56 378 ASP A N 1
ATOM 2899 C CA . ASP A 1 378 ? 7.121 -10.731 -46.221 1.00 91.56 378 ASP A CA 1
ATOM 2900 C C . ASP A 1 378 ? 7.765 -10.712 -47.613 1.00 91.56 378 ASP A C 1
ATOM 2902 O O . ASP A 1 378 ? 8.985 -10.795 -47.787 1.00 91.56 378 ASP A O 1
ATOM 2906 N N . GLU A 1 379 ? 6.917 -10.580 -48.627 1.00 90.06 379 GLU A N 1
ATOM 2907 C CA . GLU A 1 379 ? 7.329 -10.625 -50.025 1.00 90.06 379 GLU A CA 1
ATOM 2908 C C . GLU A 1 379 ? 8.230 -9.433 -50.389 1.00 90.06 379 GLU A C 1
ATOM 2910 O O . GLU A 1 379 ? 9.164 -9.581 -51.177 1.00 90.06 379 GLU A O 1
ATOM 2915 N N . GLY A 1 380 ? 8.014 -8.264 -49.776 1.00 91.12 380 GLY A N 1
ATOM 2916 C CA . GLY A 1 380 ? 8.835 -7.076 -50.008 1.00 91.12 380 GLY A CA 1
ATOM 2917 C C . GLY A 1 380 ? 10.275 -7.265 -49.530 1.00 91.12 380 GLY A C 1
ATOM 2918 O O . GLY A 1 380 ? 11.218 -6.982 -50.273 1.00 91.12 380 GLY A O 1
ATOM 2919 N N . LEU A 1 381 ? 10.454 -7.785 -48.313 1.00 90.94 381 LEU A N 1
ATOM 2920 C CA . LEU A 1 381 ? 11.765 -8.117 -47.754 1.00 90.94 381 LEU A CA 1
ATOM 2921 C C . LEU A 1 381 ? 12.492 -9.152 -48.626 1.00 90.94 381 LEU A C 1
ATOM 2923 O O . LEU A 1 381 ? 13.668 -8.979 -48.953 1.00 90.94 381 LEU A O 1
ATOM 2927 N N . ARG A 1 382 ? 11.789 -10.210 -49.045 1.00 93.75 382 ARG A N 1
ATOM 2928 C CA . ARG A 1 382 ? 12.362 -11.283 -49.877 1.00 93.75 382 ARG A CA 1
ATOM 2929 C C . ARG A 1 382 ? 12.777 -10.790 -51.261 1.00 93.75 382 ARG A C 1
ATOM 2931 O O . ARG A 1 382 ? 13.847 -11.164 -51.745 1.00 93.75 382 ARG A O 1
ATOM 2938 N N . GLN A 1 383 ? 11.975 -9.926 -51.883 1.00 92.69 383 GLN A N 1
ATOM 2939 C CA . GLN A 1 383 ? 12.301 -9.317 -53.174 1.00 92.69 383 GLN A CA 1
ATOM 2940 C C . GLN A 1 383 ? 13.528 -8.407 -53.093 1.00 92.69 383 GLN A C 1
ATOM 2942 O O . GLN A 1 383 ? 14.384 -8.458 -53.981 1.00 92.69 383 GLN A O 1
ATOM 2947 N N . GLU A 1 384 ? 13.645 -7.619 -52.023 1.00 93.69 384 GLU A N 1
ATOM 2948 C CA . GLU A 1 384 ? 14.803 -6.757 -51.782 1.00 93.69 384 GLU A CA 1
ATOM 2949 C C . GLU A 1 384 ? 16.091 -7.595 -51.675 1.00 93.69 384 GLU A C 1
ATOM 2951 O O . GLU A 1 384 ? 17.060 -7.328 -52.390 1.00 93.69 384 GLU A O 1
ATOM 2956 N N . VAL A 1 385 ? 16.079 -8.675 -50.882 1.00 94.19 385 VAL A N 1
ATOM 2957 C CA . VAL A 1 385 ? 17.212 -9.616 -50.770 1.00 94.19 385 VAL A CA 1
ATOM 2958 C C . VAL A 1 385 ? 17.556 -10.246 -52.122 1.00 94.19 385 VAL A C 1
ATOM 2960 O O . VAL A 1 385 ? 18.719 -10.237 -52.536 1.00 94.19 385 VAL A O 1
ATOM 2963 N N . ALA A 1 386 ? 16.552 -10.748 -52.846 1.00 92.69 386 ALA A N 1
ATOM 2964 C CA . ALA A 1 386 ? 16.745 -11.376 -54.153 1.00 92.69 386 ALA A CA 1
ATOM 2965 C C . ALA A 1 386 ? 17.335 -10.406 -55.192 1.00 92.69 386 ALA A C 1
ATOM 2967 O O . ALA A 1 386 ? 18.082 -10.821 -56.083 1.00 92.69 386 ALA A O 1
ATOM 2968 N N . SER A 1 387 ? 17.024 -9.108 -55.089 1.00 94.25 387 SER A N 1
ATOM 2969 C CA . SER A 1 387 ? 17.571 -8.081 -55.980 1.00 94.25 387 SER A CA 1
ATOM 2970 C C . SER A 1 387 ? 19.089 -7.928 -55.823 1.00 94.25 387 SER A C 1
ATOM 2972 O O . SER A 1 387 ? 19.798 -7.871 -56.830 1.00 94.25 387 SER A O 1
ATOM 2974 N N . TYR A 1 388 ? 19.595 -7.960 -54.585 1.00 92.81 388 TYR A N 1
ATOM 2975 C CA . TYR A 1 388 ? 21.026 -7.878 -54.287 1.00 92.81 388 TYR A CA 1
ATOM 2976 C C . TYR A 1 388 ? 21.772 -9.140 -54.727 1.00 92.81 388 TYR A C 1
ATOM 2978 O O . TYR A 1 388 ? 22.835 -9.051 -55.347 1.00 92.81 388 TYR A O 1
ATOM 2986 N N . ILE A 1 389 ? 21.185 -10.316 -54.494 1.00 93.00 389 ILE A N 1
ATOM 2987 C CA . ILE A 1 389 ? 21.762 -11.591 -54.939 1.00 93.00 389 ILE A CA 1
ATOM 2988 C C . ILE A 1 389 ? 21.877 -11.632 -56.469 1.00 93.00 389 ILE A C 1
ATOM 2990 O O . ILE A 1 389 ? 22.904 -12.042 -57.014 1.00 93.00 389 ILE A O 1
ATOM 2994 N N . ARG A 1 390 ? 20.858 -11.140 -57.188 1.00 91.31 390 ARG A N 1
ATOM 2995 C CA . ARG A 1 390 ? 20.835 -11.123 -58.661 1.00 91.31 390 ARG A CA 1
ATOM 2996 C C . ARG A 1 390 ? 21.980 -10.316 -59.273 1.00 91.31 390 ARG A C 1
ATOM 2998 O O . ARG A 1 390 ? 22.465 -10.685 -60.339 1.00 91.31 390 ARG A O 1
ATOM 3005 N N . VAL A 1 391 ? 22.413 -9.242 -58.611 1.00 89.94 391 VAL A N 1
ATOM 3006 C CA . VAL A 1 391 ? 23.543 -8.405 -59.054 1.00 89.94 391 VAL A CA 1
ATOM 3007 C C . VAL A 1 391 ? 24.903 -8.896 -58.538 1.00 89.94 391 VAL A C 1
ATOM 3009 O O . VAL A 1 391 ? 25.915 -8.241 -58.776 1.00 89.94 391 VAL A O 1
ATOM 3012 N N . GLY A 1 392 ? 24.945 -10.063 -57.883 1.00 85.31 392 GLY A N 1
ATOM 3013 C CA . GLY A 1 392 ? 26.177 -10.754 -57.494 1.00 85.31 392 GLY A CA 1
ATOM 3014 C C . GLY A 1 392 ? 26.607 -10.568 -56.037 1.00 85.31 392 GLY A C 1
ATOM 3015 O O . GLY A 1 392 ? 27.746 -10.892 -55.712 1.00 85.31 392 GLY A O 1
ATOM 3016 N N . ALA A 1 393 ? 25.744 -10.053 -55.154 1.00 88.12 393 ALA A N 1
ATOM 3017 C CA . ALA A 1 393 ? 26.032 -10.025 -53.720 1.00 88.12 393 ALA A CA 1
ATOM 3018 C C . ALA A 1 393 ? 25.791 -11.400 -53.070 1.00 88.12 393 ALA A C 1
ATOM 3020 O O . ALA A 1 393 ? 24.912 -12.156 -53.481 1.00 88.12 393 ALA A O 1
ATOM 3021 N N . GLY A 1 394 ? 26.540 -11.720 -52.013 1.00 89.81 394 GLY A N 1
ATOM 3022 C CA . GLY A 1 394 ? 26.276 -12.914 -51.205 1.00 89.81 394 GLY A CA 1
ATOM 3023 C C . GLY A 1 394 ? 24.960 -12.801 -50.428 1.00 89.81 394 GLY A C 1
ATOM 3024 O O . GLY A 1 394 ? 24.565 -11.707 -50.012 1.00 89.81 394 GLY A O 1
ATOM 3025 N N . ALA A 1 395 ? 24.290 -13.930 -50.183 1.00 90.25 395 ALA A N 1
ATOM 3026 C CA . ALA A 1 395 ? 22.993 -13.952 -49.510 1.00 90.25 395 ALA A CA 1
ATOM 3027 C C . ALA A 1 395 ? 23.026 -13.367 -48.086 1.00 90.25 395 ALA A C 1
ATOM 3029 O O . ALA A 1 395 ? 22.108 -12.648 -47.716 1.00 90.25 395 ALA A O 1
ATOM 3030 N N . ALA A 1 396 ? 24.086 -13.609 -47.302 1.00 88.44 396 ALA A N 1
ATOM 3031 C CA . ALA A 1 396 ? 24.182 -13.101 -45.925 1.00 88.44 396 ALA A CA 1
ATOM 3032 C C . ALA A 1 396 ? 24.218 -11.562 -45.888 1.00 88.44 396 ALA A C 1
ATOM 3034 O O . ALA A 1 396 ? 23.365 -10.933 -45.266 1.00 88.44 396 ALA A O 1
ATOM 3035 N N . ALA A 1 397 ? 25.123 -10.959 -46.666 1.00 86.88 397 ALA A N 1
ATOM 3036 C CA . ALA A 1 397 ? 25.216 -9.507 -46.810 1.00 86.88 397 ALA A CA 1
ATOM 3037 C C . ALA A 1 397 ? 23.933 -8.889 -47.399 1.00 86.88 397 ALA A C 1
ATOM 3039 O O . ALA A 1 397 ? 23.541 -7.783 -47.028 1.00 86.88 397 ALA A O 1
ATOM 3040 N N . SER A 1 398 ? 23.263 -9.608 -48.306 1.00 91.56 398 SER A N 1
ATOM 3041 C CA . SER A 1 398 ? 21.990 -9.174 -48.895 1.00 91.56 398 SER A CA 1
ATOM 3042 C C . SER A 1 398 ? 20.870 -9.117 -47.851 1.00 91.56 398 SER A C 1
ATOM 3044 O O . SER A 1 398 ? 20.120 -8.142 -47.817 1.00 91.56 398 SER A O 1
ATOM 3046 N N . VAL A 1 399 ? 20.788 -10.122 -46.971 1.00 91.69 399 VAL A N 1
ATOM 3047 C CA . VAL A 1 399 ? 19.825 -10.166 -45.859 1.00 91.69 399 VAL A CA 1
ATOM 3048 C C . VAL A 1 399 ? 20.104 -9.068 -44.837 1.00 91.69 399 VAL A C 1
ATOM 3050 O O . VAL A 1 399 ? 19.177 -8.343 -44.484 1.00 91.69 399 VAL A O 1
ATOM 3053 N N . GLU A 1 400 ? 21.354 -8.890 -44.396 1.00 86.75 400 GLU A N 1
ATOM 3054 C CA . GLU A 1 400 ? 21.710 -7.824 -43.442 1.00 86.75 400 GLU A CA 1
ATOM 3055 C C . GLU A 1 400 ? 21.352 -6.435 -43.985 1.00 86.75 400 GLU A C 1
ATOM 3057 O O . GLU A 1 400 ? 20.738 -5.619 -43.291 1.00 86.75 400 GLU A O 1
ATOM 3062 N N . ARG A 1 401 ? 21.677 -6.179 -45.258 1.00 87.56 401 ARG A N 1
ATOM 3063 C CA . ARG A 1 401 ? 21.376 -4.902 -45.908 1.00 87.56 401 ARG A CA 1
ATOM 3064 C C . ARG A 1 401 ? 19.875 -4.646 -46.000 1.00 87.56 401 ARG A C 1
ATOM 3066 O O . ARG A 1 401 ? 19.425 -3.554 -45.653 1.00 87.56 401 ARG A O 1
ATOM 3073 N N . ALA A 1 402 ? 19.106 -5.636 -46.454 1.00 91.25 402 ALA A N 1
ATOM 3074 C CA . ALA A 1 402 ? 17.656 -5.514 -46.551 1.00 91.25 402 ALA A CA 1
ATOM 3075 C C . ALA A 1 402 ? 17.023 -5.299 -45.164 1.00 91.25 402 ALA A C 1
ATOM 3077 O O . ALA A 1 402 ? 16.198 -4.400 -44.999 1.00 91.25 402 ALA A O 1
ATOM 3078 N N . ALA A 1 403 ? 17.475 -6.042 -44.149 1.00 89.12 403 ALA A N 1
ATOM 3079 C CA . ALA A 1 403 ? 17.006 -5.899 -42.773 1.00 89.12 403 ALA A CA 1
ATOM 3080 C C . ALA A 1 403 ? 17.237 -4.481 -42.227 1.00 89.12 403 ALA A C 1
ATOM 3082 O O . ALA A 1 403 ? 16.314 -3.890 -41.670 1.00 89.12 403 ALA A O 1
ATOM 3083 N N . GLY A 1 404 ? 18.423 -3.901 -42.447 1.00 86.12 404 GLY A N 1
ATOM 3084 C CA . GLY A 1 404 ? 18.730 -2.529 -42.029 1.00 86.12 404 GLY A CA 1
ATOM 3085 C C . GLY A 1 404 ? 17.832 -1.477 -42.691 1.00 86.12 404 GLY A C 1
ATOM 3086 O O . GLY A 1 404 ? 17.344 -0.568 -42.017 1.00 86.12 404 GLY A O 1
ATOM 3087 N N . ILE A 1 405 ? 17.551 -1.620 -43.992 1.00 87.56 405 ILE A N 1
ATOM 3088 C CA . ILE A 1 405 ? 16.654 -0.711 -44.728 1.00 87.56 405 ILE A CA 1
ATOM 3089 C C . ILE A 1 405 ? 15.225 -0.801 -44.185 1.00 87.56 405 ILE A C 1
ATOM 3091 O O . ILE A 1 405 ? 14.604 0.226 -43.904 1.00 87.56 405 ILE A O 1
ATOM 3095 N N . PHE A 1 406 ? 14.697 -2.016 -44.029 1.00 87.94 406 PHE A N 1
ATOM 3096 C CA . PHE A 1 406 ? 13.338 -2.219 -43.531 1.00 87.94 406 PHE A CA 1
ATOM 3097 C C . PHE A 1 406 ? 13.191 -1.771 -42.075 1.00 87.94 406 PHE A C 1
ATOM 3099 O O . PHE A 1 406 ? 12.234 -1.068 -41.756 1.00 87.94 406 PHE A O 1
ATOM 3106 N N . ALA A 1 407 ? 14.163 -2.076 -41.212 1.00 85.38 407 ALA A N 1
ATOM 3107 C CA . ALA A 1 407 ? 14.188 -1.577 -39.841 1.00 85.38 407 ALA A CA 1
ATOM 3108 C C . ALA A 1 407 ? 14.214 -0.040 -39.797 1.00 85.38 407 ALA A C 1
ATOM 3110 O O . ALA A 1 407 ? 13.481 0.563 -39.016 1.00 85.38 407 ALA A O 1
ATOM 3111 N N . GLY A 1 408 ? 14.991 0.605 -40.676 1.00 84.31 408 GLY A N 1
ATOM 3112 C CA . GLY A 1 408 ? 15.004 2.063 -40.823 1.00 84.31 408 GLY A CA 1
ATOM 3113 C C . GLY A 1 408 ? 13.642 2.637 -41.227 1.00 84.31 408 GLY A C 1
ATOM 3114 O O . GLY A 1 408 ? 13.189 3.614 -40.633 1.00 84.31 408 GLY A O 1
ATOM 3115 N N . ARG A 1 409 ? 12.949 2.000 -42.183 1.00 86.44 409 ARG A N 1
ATOM 3116 C CA . ARG A 1 409 ? 11.584 2.388 -42.590 1.00 86.44 409 ARG A CA 1
ATOM 3117 C C . ARG A 1 409 ? 10.581 2.242 -41.445 1.00 86.44 409 ARG A C 1
ATOM 3119 O O . ARG A 1 409 ? 9.783 3.146 -41.232 1.00 86.44 409 ARG A O 1
ATOM 3126 N N . ILE A 1 410 ? 10.645 1.142 -40.691 1.00 83.38 410 ILE A N 1
ATOM 3127 C CA . ILE A 1 410 ? 9.761 0.899 -39.539 1.00 83.38 410 ILE A CA 1
ATOM 3128 C C . ILE A 1 410 ? 10.020 1.927 -38.428 1.00 83.38 410 ILE A C 1
ATOM 3130 O O . ILE A 1 410 ? 9.075 2.478 -37.869 1.00 83.38 410 ILE A O 1
ATOM 3134 N N . ARG A 1 411 ? 11.290 2.252 -38.145 1.00 79.81 411 ARG A N 1
ATOM 3135 C CA . ARG A 1 411 ? 11.672 3.279 -37.155 1.00 79.81 411 ARG A CA 1
ATOM 3136 C C . ARG A 1 411 ? 11.195 4.687 -37.524 1.00 79.81 411 ARG A C 1
ATOM 3138 O O . ARG A 1 411 ? 11.043 5.509 -36.627 1.00 79.81 411 ARG A O 1
ATOM 3145 N N . ALA A 1 412 ? 10.958 4.958 -38.808 1.00 83.06 412 ALA A N 1
ATOM 3146 C CA . ALA A 1 412 ? 10.461 6.244 -39.297 1.00 83.06 412 ALA A CA 1
ATOM 3147 C C . ALA A 1 412 ? 8.931 6.412 -39.179 1.00 83.06 412 ALA A C 1
ATOM 3149 O O . ALA A 1 412 ? 8.422 7.491 -39.476 1.00 83.06 412 ALA A O 1
ATOM 3150 N N . LEU A 1 413 ? 8.191 5.376 -38.762 1.00 82.62 413 LEU A N 1
ATOM 3151 C CA . LEU A 1 413 ? 6.748 5.468 -38.521 1.00 82.62 413 LEU A CA 1
ATOM 3152 C C . LEU A 1 413 ? 6.445 6.316 -37.273 1.00 82.62 413 LEU A C 1
ATOM 3154 O O . LEU A 1 413 ? 7.179 6.277 -36.287 1.00 82.62 413 LEU A O 1
ATOM 3158 N N . GLU A 1 414 ? 5.334 7.057 -37.284 1.00 71.56 414 GLU A N 1
ATOM 3159 C CA . GLU A 1 414 ? 4.944 7.916 -36.152 1.00 71.56 414 GLU A CA 1
ATOM 3160 C C . GLU A 1 414 ? 4.503 7.099 -34.923 1.00 71.56 414 GLU A C 1
ATOM 3162 O O . GLU A 1 414 ? 4.829 7.452 -33.783 1.00 71.56 414 GLU A O 1
ATOM 3167 N N . ASP A 1 415 ? 3.834 5.964 -35.155 1.00 75.75 415 ASP A N 1
ATOM 3168 C CA . ASP A 1 415 ? 3.295 5.085 -34.115 1.00 75.75 415 ASP A CA 1
ATOM 3169 C C . ASP A 1 415 ? 4.424 4.451 -33.267 1.00 75.75 415 ASP A C 1
ATOM 3171 O O . ASP A 1 415 ? 5.213 3.648 -33.782 1.00 75.75 415 ASP A O 1
ATOM 3175 N N . PRO A 1 416 ? 4.520 4.784 -31.961 1.00 65.06 416 PRO A N 1
ATOM 3176 C CA . PRO A 1 416 ? 5.512 4.208 -31.055 1.00 65.06 416 PRO A CA 1
ATOM 3177 C C . PRO A 1 416 ? 5.454 2.679 -30.965 1.00 65.06 416 PRO A C 1
ATOM 3179 O O . PRO A 1 416 ? 6.501 2.052 -30.855 1.00 65.06 416 PRO A O 1
ATOM 3182 N N . TYR A 1 417 ? 4.266 2.074 -31.040 1.00 65.62 417 TYR A N 1
ATOM 3183 C CA . TYR A 1 417 ? 4.099 0.620 -30.978 1.00 65.62 417 TYR A CA 1
ATOM 3184 C C . TYR A 1 417 ? 4.646 -0.060 -32.238 1.00 65.62 417 TYR A C 1
ATOM 3186 O O . TYR A 1 417 ? 5.321 -1.086 -32.159 1.00 65.62 417 TYR A O 1
ATOM 3194 N N . MET A 1 418 ? 4.410 0.538 -33.409 1.00 69.12 418 MET A N 1
ATOM 3195 C CA . MET A 1 418 ? 4.923 0.006 -34.675 1.00 69.12 418 MET A CA 1
ATOM 3196 C C . MET A 1 418 ? 6.439 0.161 -34.798 1.00 69.12 418 MET A C 1
ATOM 3198 O O . MET A 1 418 ? 7.089 -0.722 -35.353 1.00 69.12 418 MET A O 1
ATOM 3202 N N . ARG A 1 419 ? 7.027 1.226 -34.238 1.00 71.81 419 ARG A N 1
ATOM 3203 C CA . ARG A 1 419 ? 8.489 1.420 -34.231 1.00 71.81 419 ARG A CA 1
ATOM 3204 C C . ARG A 1 419 ? 9.241 0.297 -33.518 1.00 71.81 419 ARG A C 1
ATOM 3206 O O . ARG A 1 419 ? 10.331 -0.068 -33.957 1.00 71.81 419 ARG A O 1
ATOM 3213 N N . GLU A 1 420 ? 8.646 -0.299 -32.486 1.00 66.81 420 GLU A N 1
ATOM 3214 C CA . GLU A 1 420 ? 9.245 -1.423 -31.754 1.00 66.81 420 GLU A CA 1
ATOM 3215 C C . GLU A 1 420 ? 9.342 -2.711 -32.600 1.00 66.81 420 GLU A C 1
ATOM 3217 O O . GLU A 1 420 ? 10.189 -3.564 -32.334 1.00 66.81 420 GLU A O 1
ATOM 3222 N N . ARG A 1 421 ? 8.576 -2.823 -33.701 1.00 74.38 421 ARG A N 1
ATOM 3223 C CA . ARG A 1 421 ? 8.678 -3.943 -34.662 1.00 74.38 421 ARG A CA 1
ATOM 3224 C C . ARG A 1 421 ? 9.974 -3.940 -35.473 1.00 74.38 421 ARG A C 1
ATOM 3226 O O . ARG A 1 421 ? 10.314 -4.949 -36.088 1.00 74.38 421 ARG A O 1
ATOM 3233 N N . ALA A 1 422 ? 10.730 -2.841 -35.467 1.00 79.56 422 ALA A N 1
ATOM 3234 C CA . ALA A 1 422 ? 12.027 -2.779 -36.135 1.00 79.56 422 ALA A CA 1
ATOM 3235 C C . ALA A 1 422 ? 13.032 -3.778 -35.534 1.00 79.56 422 ALA A C 1
ATOM 3237 O O . ALA A 1 422 ? 13.848 -4.342 -36.258 1.00 79.56 422 ALA A O 1
ATOM 3238 N N . CYS A 1 423 ? 12.954 -4.036 -34.227 1.00 76.31 423 CYS A N 1
ATOM 3239 C CA . CYS A 1 423 ? 13.805 -5.026 -33.571 1.00 76.31 423 CYS A CA 1
ATOM 3240 C C . CYS A 1 423 ? 13.416 -6.461 -33.957 1.00 76.31 423 CYS A C 1
ATOM 3242 O O . CYS A 1 423 ? 14.298 -7.304 -34.108 1.00 76.31 423 CYS A O 1
ATOM 3244 N N . ASP A 1 424 ? 12.124 -6.728 -34.188 1.00 81.81 424 ASP A N 1
ATOM 3245 C CA . ASP A 1 424 ? 11.628 -8.054 -34.576 1.00 81.81 424 ASP A CA 1
ATOM 3246 C C . ASP A 1 424 ? 12.175 -8.490 -35.946 1.00 81.81 424 ASP A C 1
ATOM 3248 O O . ASP A 1 424 ? 12.596 -9.637 -36.107 1.00 81.81 424 ASP A O 1
ATOM 3252 N N . ILE A 1 425 ? 12.221 -7.576 -36.925 1.00 87.19 425 ILE A N 1
ATOM 3253 C CA . ILE A 1 425 ? 12.771 -7.874 -38.258 1.00 87.19 425 ILE A CA 1
ATOM 3254 C C . ILE A 1 425 ? 14.294 -8.051 -38.228 1.00 87.19 425 ILE A C 1
ATOM 3256 O O . ILE A 1 425 ? 14.817 -8.937 -38.903 1.00 87.19 425 ILE A O 1
ATOM 3260 N N . LEU A 1 426 ? 15.011 -7.257 -37.424 1.00 85.75 426 LEU A N 1
ATOM 3261 C CA . LEU A 1 426 ? 16.461 -7.396 -37.262 1.00 85.75 426 LEU A CA 1
ATOM 3262 C C . LEU A 1 426 ? 16.818 -8.743 -36.619 1.00 85.75 426 LEU A C 1
ATOM 3264 O O . LEU A 1 426 ? 17.694 -9.445 -37.125 1.00 85.75 426 LEU A O 1
ATOM 3268 N N . ASP A 1 427 ? 16.099 -9.137 -35.565 1.00 84.12 427 ASP A N 1
ATOM 3269 C CA . ASP A 1 427 ? 16.277 -10.424 -34.881 1.00 84.12 427 ASP A CA 1
ATOM 3270 C C . ASP A 1 427 ? 16.002 -11.610 -35.827 1.00 84.12 427 ASP A C 1
ATOM 3272 O O . ASP A 1 427 ? 16.824 -12.523 -35.984 1.00 84.12 427 ASP A O 1
ATOM 3276 N N . ALA A 1 428 ? 14.879 -11.558 -36.550 1.00 88.75 428 ALA A N 1
ATOM 3277 C CA . ALA A 1 428 ? 14.495 -12.598 -37.499 1.00 88.75 428 ALA A CA 1
ATOM 3278 C C . ALA A 1 428 ? 15.513 -12.751 -38.647 1.00 88.75 428 ALA A C 1
ATOM 3280 O O . ALA A 1 428 ? 15.972 -13.861 -38.932 1.00 88.75 428 ALA A O 1
ATOM 3281 N N . CYS A 1 429 ? 15.928 -11.646 -39.275 1.00 90.00 429 CYS A N 1
ATOM 3282 C CA . CYS A 1 429 ? 16.913 -11.660 -40.360 1.00 90.00 429 CYS A CA 1
ATOM 3283 C C . CYS A 1 429 ? 18.292 -12.126 -39.886 1.00 90.00 429 CYS A C 1
ATOM 3285 O O . CYS A 1 429 ? 18.967 -12.890 -40.578 1.00 90.00 429 CYS A O 1
ATOM 3287 N N . ARG A 1 430 ? 18.700 -11.746 -38.673 1.00 85.56 430 ARG A N 1
ATOM 3288 C CA . ARG A 1 430 ? 19.959 -12.207 -38.085 1.00 85.56 430 ARG A CA 1
ATOM 3289 C C . ARG A 1 430 ? 19.982 -13.720 -37.872 1.00 85.56 430 ARG A C 1
ATOM 3291 O O . ARG A 1 430 ? 21.028 -14.351 -38.041 1.00 85.56 430 ARG A O 1
ATOM 3298 N N . ARG A 1 431 ? 18.837 -14.332 -37.551 1.00 86.94 431 ARG A N 1
ATOM 3299 C CA . ARG A 1 431 ? 18.714 -15.797 -37.502 1.00 86.94 431 ARG A CA 1
ATOM 3300 C C . ARG A 1 431 ? 18.984 -16.430 -38.868 1.00 86.94 431 ARG A C 1
ATOM 3302 O O . ARG A 1 431 ? 19.736 -17.400 -38.925 1.00 86.94 431 ARG A O 1
ATOM 3309 N N . VAL A 1 432 ? 18.441 -15.863 -39.946 1.00 90.81 432 VAL A N 1
ATOM 3310 C CA . VAL A 1 432 ? 18.698 -16.324 -41.325 1.00 90.81 432 VAL A CA 1
ATOM 3311 C C . VAL A 1 432 ? 20.185 -16.212 -41.673 1.00 90.81 432 VAL A C 1
ATOM 3313 O O . VAL A 1 432 ? 20.770 -17.166 -42.181 1.00 90.81 432 VAL A O 1
ATOM 3316 N N . VAL A 1 433 ? 20.822 -15.089 -41.334 1.00 88.62 433 VAL A N 1
ATOM 3317 C CA . VAL A 1 433 ? 22.261 -14.867 -41.563 1.00 88.62 433 VAL A CA 1
ATOM 3318 C C . VAL A 1 433 ? 23.121 -15.902 -40.826 1.00 88.62 433 VAL A C 1
ATOM 3320 O O . VAL A 1 433 ? 24.015 -16.492 -41.427 1.00 88.62 433 VAL A O 1
ATOM 3323 N N . LYS A 1 434 ? 22.816 -16.213 -39.558 1.00 83.38 434 LYS A N 1
ATOM 3324 C CA . LYS A 1 434 ? 23.545 -17.254 -38.807 1.00 83.38 434 LYS A CA 1
ATOM 3325 C C . LYS A 1 434 ? 23.449 -18.634 -39.465 1.00 83.38 434 LYS A C 1
ATOM 3327 O O . LYS A 1 434 ? 24.448 -19.348 -39.526 1.00 83.38 434 LYS A O 1
ATOM 3332 N N . VAL A 1 435 ? 22.269 -18.995 -39.980 1.00 87.94 435 VAL A N 1
ATOM 3333 C CA . VAL A 1 435 ? 22.080 -20.251 -40.725 1.00 87.94 435 VAL A CA 1
ATOM 3334 C C . VAL A 1 435 ? 22.908 -20.248 -42.013 1.00 87.94 435 VAL A C 1
ATOM 3336 O O . VAL A 1 435 ? 23.578 -21.235 -42.314 1.00 87.94 435 VAL A O 1
ATOM 3339 N N . LEU A 1 436 ? 22.908 -19.129 -42.743 1.00 88.12 436 LEU A N 1
ATOM 3340 C CA . LEU A 1 436 ? 23.685 -18.944 -43.973 1.00 88.12 436 LEU A CA 1
ATOM 3341 C C . LEU A 1 436 ? 25.201 -19.055 -43.766 1.00 88.12 436 LEU A C 1
ATOM 3343 O O . LEU A 1 436 ? 25.908 -19.518 -44.664 1.00 88.12 436 LEU A O 1
ATOM 3347 N N . ASP A 1 437 ? 25.693 -18.645 -42.602 1.00 82.62 437 ASP A N 1
ATOM 3348 C CA . ASP A 1 437 ? 27.114 -18.710 -42.252 1.00 82.62 437 ASP A CA 1
ATOM 3349 C C . ASP A 1 437 ? 27.512 -20.045 -41.604 1.00 82.62 437 ASP A C 1
ATOM 3351 O O . ASP A 1 437 ? 28.672 -20.238 -41.239 1.00 82.62 437 ASP A O 1
ATOM 3355 N N . GLY A 1 438 ? 26.570 -20.987 -41.468 1.00 75.44 438 GLY A N 1
ATOM 3356 C CA . GLY A 1 438 ? 26.813 -22.280 -40.827 1.00 75.44 438 GLY A CA 1
ATOM 3357 C C . GLY A 1 438 ? 27.210 -22.151 -39.355 1.00 75.44 438 GLY A C 1
ATOM 3358 O O . GLY A 1 438 ? 27.779 -23.084 -38.785 1.00 75.44 438 GLY A O 1
ATOM 3359 N N . GLN A 1 439 ? 26.933 -21.000 -38.739 1.00 70.44 439 GLN A N 1
ATOM 3360 C CA . GLN A 1 439 ? 27.218 -20.782 -37.334 1.00 70.44 439 GLN A CA 1
ATOM 3361 C C . GLN A 1 439 ? 26.125 -21.463 -36.510 1.00 70.44 439 GLN A C 1
ATOM 3363 O O . GLN A 1 439 ? 24.934 -21.210 -36.739 1.00 70.44 439 GLN A O 1
ATOM 3368 N N . PRO A 1 440 ? 26.484 -22.317 -35.532 1.00 60.03 440 PRO A N 1
ATOM 3369 C CA . PRO A 1 440 ? 25.500 -22.778 -34.574 1.00 60.03 440 PRO A CA 1
ATOM 3370 C C . PRO A 1 440 ? 24.882 -21.551 -33.907 1.00 60.03 440 PRO A C 1
ATOM 3372 O O . PRO A 1 440 ? 25.561 -20.559 -33.633 1.00 60.03 440 PRO A O 1
ATOM 3375 N N . HIS A 1 441 ? 23.578 -21.604 -33.649 1.00 60.78 441 HIS A N 1
ATOM 3376 C CA . HIS A 1 441 ? 22.953 -20.588 -32.821 1.00 60.78 441 HIS A CA 1
ATOM 3377 C C . HIS A 1 441 ? 23.560 -20.730 -31.421 1.00 60.78 441 HIS A C 1
ATOM 3379 O O . HIS A 1 441 ? 23.158 -21.609 -30.660 1.00 60.78 441 HIS A O 1
ATOM 3385 N N . GLU A 1 442 ? 24.592 -19.941 -31.115 1.00 53.78 442 GLU A N 1
ATOM 3386 C CA . GLU A 1 442 ? 25.183 -19.914 -29.785 1.00 53.78 442 GLU A CA 1
ATOM 3387 C C . GLU A 1 442 ? 24.096 -19.463 -28.813 1.00 53.78 442 GLU A C 1
ATOM 3389 O O . GLU A 1 442 ? 23.742 -18.288 -28.741 1.00 53.78 442 GLU A O 1
ATOM 3394 N N . THR A 1 443 ? 23.511 -20.417 -28.089 1.00 54.84 443 THR A N 1
ATOM 3395 C CA . THR A 1 443 ? 22.790 -20.108 -26.860 1.00 54.84 443 THR A CA 1
ATOM 3396 C C . THR A 1 443 ? 23.809 -19.490 -25.927 1.00 54.84 443 THR A C 1
ATOM 3398 O O . THR A 1 443 ? 24.746 -20.187 -25.522 1.00 54.84 443 THR A O 1
ATOM 3401 N N . LEU A 1 444 ? 23.647 -18.207 -25.610 1.00 61.69 444 LEU A N 1
ATOM 3402 C CA . LEU A 1 444 ? 24.467 -17.560 -24.601 1.00 61.69 444 LEU A CA 1
ATOM 3403 C C . LEU A 1 444 ? 24.293 -18.355 -23.300 1.00 61.69 444 LEU A C 1
ATOM 3405 O O . LEU A 1 444 ? 23.222 -18.363 -22.697 1.00 61.69 444 LEU A O 1
ATOM 3409 N N . ARG A 1 445 ? 25.325 -19.099 -22.898 1.00 65.31 445 ARG A N 1
ATOM 3410 C CA . ARG A 1 445 ? 25.314 -19.848 -21.642 1.00 65.31 445 ARG A CA 1
ATOM 3411 C C . ARG A 1 445 ? 26.029 -19.027 -20.594 1.00 65.31 445 ARG A C 1
ATOM 3413 O O . ARG A 1 445 ? 27.245 -18.861 -20.643 1.00 65.31 445 ARG A O 1
ATOM 3420 N N . LEU A 1 446 ? 25.260 -18.534 -19.635 1.00 71.81 446 LEU A N 1
ATOM 3421 C CA . LEU A 1 446 ? 25.815 -17.905 -18.451 1.00 71.81 446 LEU A CA 1
ATOM 3422 C C . LEU A 1 446 ? 26.441 -18.984 -17.569 1.00 71.81 446 LEU A C 1
ATOM 3424 O O . LEU A 1 446 ? 25.793 -19.955 -17.193 1.00 71.81 446 LEU A O 1
ATOM 3428 N N . THR A 1 447 ? 27.722 -18.822 -17.248 1.00 71.25 447 THR A N 1
ATOM 3429 C CA . THR A 1 447 ? 28.448 -19.711 -16.326 1.00 71.25 447 THR A CA 1
ATOM 3430 C C . THR A 1 447 ? 28.225 -19.336 -14.856 1.00 71.25 447 THR A C 1
ATOM 3432 O O . THR A 1 447 ? 28.757 -19.994 -13.968 1.00 71.25 447 THR A O 1
ATOM 3435 N N . GLY A 1 448 ? 27.480 -18.260 -14.595 1.00 77.62 448 GLY A N 1
ATOM 3436 C CA . GLY A 1 448 ? 27.150 -17.734 -13.274 1.00 77.62 448 GLY A CA 1
ATOM 3437 C C . GLY A 1 448 ? 26.376 -16.411 -13.376 1.00 77.62 448 GLY A C 1
ATOM 3438 O O . GLY A 1 448 ? 26.163 -15.931 -14.494 1.00 77.62 448 GLY A O 1
ATOM 3439 N N . PRO A 1 449 ? 25.962 -15.823 -12.237 1.00 80.69 449 PRO A N 1
ATOM 3440 C CA . PRO A 1 449 ? 25.193 -14.583 -12.211 1.00 80.69 449 PRO A CA 1
ATOM 3441 C C . PRO A 1 449 ? 25.925 -13.411 -12.880 1.00 80.69 449 PRO A C 1
ATOM 3443 O O . PRO A 1 449 ? 27.068 -13.120 -12.523 1.00 80.69 449 PRO A O 1
ATOM 3446 N N . ALA A 1 450 ? 25.278 -12.729 -13.828 1.00 87.81 450 ALA A N 1
ATOM 3447 C CA . ALA A 1 450 ? 25.903 -11.673 -14.627 1.00 87.81 450 ALA A CA 1
ATOM 3448 C C . ALA A 1 450 ? 24.952 -10.513 -14.953 1.00 87.81 450 ALA A C 1
ATOM 3450 O O . ALA A 1 450 ? 23.734 -10.690 -15.012 1.00 87.81 450 ALA A O 1
ATOM 3451 N N . ILE A 1 451 ? 25.524 -9.331 -15.202 1.00 91.00 451 ILE A N 1
ATOM 3452 C CA . ILE A 1 451 ? 24.819 -8.206 -15.829 1.00 91.00 451 ILE A CA 1
ATOM 3453 C C . ILE A 1 451 ? 25.089 -8.256 -17.331 1.00 91.00 451 ILE A C 1
ATOM 3455 O O . ILE A 1 451 ? 26.245 -8.327 -17.755 1.00 91.00 451 ILE A O 1
ATOM 3459 N N . LEU A 1 452 ? 24.031 -8.232 -18.137 1.00 90.31 452 LEU A N 1
ATOM 3460 C CA . LEU A 1 452 ? 24.157 -8.281 -19.589 1.00 90.31 452 LEU A CA 1
ATOM 3461 C C . LEU A 1 452 ? 24.337 -6.882 -20.160 1.00 90.31 452 LEU A C 1
ATOM 3463 O O . LEU A 1 452 ? 23.554 -5.979 -19.869 1.00 90.31 452 LEU A O 1
ATOM 3467 N N . VAL A 1 453 ? 25.354 -6.738 -21.001 1.00 91.19 453 VAL A N 1
ATOM 3468 C CA . VAL A 1 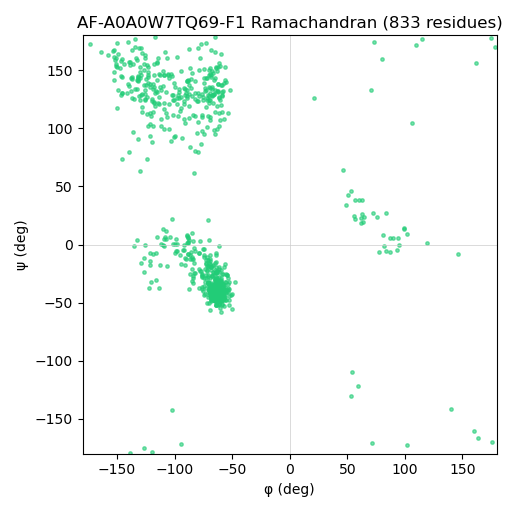453 ? 25.608 -5.539 -21.800 1.00 91.19 453 VAL A CA 1
ATOM 3469 C C . VAL A 1 453 ? 25.392 -5.894 -23.265 1.00 91.19 453 VAL A C 1
ATOM 3471 O O . VAL A 1 453 ? 25.847 -6.951 -23.694 1.00 91.19 453 VAL A O 1
ATOM 3474 N N . ALA A 1 454 ? 24.706 -5.050 -24.033 1.00 88.38 454 ALA A N 1
ATOM 3475 C CA . ALA A 1 454 ? 24.501 -5.252 -25.471 1.00 88.38 454 ALA A CA 1
ATOM 3476 C C . ALA A 1 454 ? 24.292 -3.920 -26.205 1.00 88.38 454 ALA A C 1
ATOM 3478 O O . ALA A 1 454 ? 24.033 -2.898 -25.571 1.00 88.38 454 ALA A O 1
ATOM 3479 N N . GLU A 1 455 ? 24.365 -3.930 -27.537 1.00 85.06 455 GLU A N 1
ATOM 3480 C CA . GLU A 1 455 ? 23.981 -2.753 -28.323 1.00 85.06 455 GLU A CA 1
ATOM 3481 C C . GLU A 1 455 ? 22.465 -2.520 -28.250 1.00 85.06 455 GLU A C 1
ATOM 3483 O O . GLU A 1 455 ? 22.004 -1.497 -27.748 1.00 85.06 455 GLU A O 1
ATOM 3488 N N . GLU A 1 456 ? 21.696 -3.535 -28.636 1.00 79.44 456 GLU A N 1
ATOM 3489 C CA . GLU A 1 456 ? 20.253 -3.662 -28.425 1.00 79.44 456 GLU A CA 1
ATOM 3490 C C . GLU A 1 456 ? 19.970 -5.101 -27.979 1.00 79.44 456 GLU A C 1
ATOM 3492 O O . GLU A 1 456 ? 20.604 -6.021 -28.474 1.00 79.44 456 GLU A O 1
ATOM 3497 N N . LEU A 1 457 ? 19.035 -5.345 -27.059 1.00 79.31 457 LEU A N 1
ATOM 3498 C CA . LEU A 1 457 ? 18.656 -6.718 -26.693 1.00 79.31 457 LEU A CA 1
ATOM 3499 C C . LEU A 1 457 ? 17.481 -7.191 -27.544 1.00 79.31 457 LEU A C 1
ATOM 3501 O O . LEU A 1 457 ? 16.414 -6.574 -27.515 1.00 79.31 457 LEU A O 1
ATOM 3505 N N . TYR A 1 458 ? 17.656 -8.311 -28.247 1.00 79.50 458 TYR A N 1
ATOM 3506 C CA . TYR A 1 458 ? 16.577 -8.901 -29.029 1.00 79.50 458 TYR A CA 1
ATOM 3507 C C . TYR A 1 458 ? 15.703 -9.841 -28.187 1.00 79.50 458 TYR A C 1
ATOM 3509 O O . TYR A 1 458 ? 16.187 -10.454 -27.229 1.00 79.50 458 TYR A O 1
ATOM 3517 N N . PRO A 1 459 ? 14.415 -10.014 -28.533 1.00 72.31 459 PRO A N 1
ATOM 3518 C CA . PRO A 1 459 ? 13.534 -10.927 -27.810 1.00 72.31 459 PRO A CA 1
ATOM 3519 C C . PRO A 1 459 ? 14.070 -12.365 -27.730 1.00 72.31 459 PRO A C 1
ATOM 3521 O O . PRO A 1 459 ? 13.974 -13.002 -26.675 1.00 72.31 459 PRO A O 1
ATOM 3524 N N . THR A 1 460 ? 14.691 -12.873 -28.805 1.00 74.69 460 THR A N 1
ATOM 3525 C CA . THR A 1 460 ? 15.291 -14.218 -28.785 1.00 74.69 460 THR A CA 1
ATOM 3526 C C . THR A 1 460 ? 16.470 -14.329 -27.813 1.00 74.69 460 THR A C 1
ATOM 3528 O O . THR A 1 460 ? 16.658 -15.398 -27.221 1.00 74.69 460 THR A O 1
ATOM 3531 N N . ASP A 1 461 ? 17.218 -13.243 -27.581 1.00 76.50 461 ASP A N 1
ATOM 3532 C CA . ASP A 1 461 ? 18.331 -13.227 -26.627 1.00 76.50 461 ASP A CA 1
ATOM 3533 C C . ASP A 1 461 ? 17.806 -13.479 -25.202 1.00 76.50 461 ASP A C 1
ATOM 3535 O O . ASP A 1 461 ? 18.352 -14.304 -24.480 1.00 76.50 461 ASP A O 1
ATOM 3539 N N . ILE A 1 462 ? 16.691 -12.854 -24.806 1.00 70.94 462 ILE A N 1
ATOM 3540 C CA . ILE A 1 462 ? 16.154 -12.948 -23.434 1.00 70.94 462 ILE A CA 1
ATOM 3541 C C . ILE A 1 462 ? 15.459 -14.286 -23.164 1.00 70.94 462 ILE A C 1
ATOM 3543 O O . ILE A 1 462 ? 15.579 -14.846 -22.073 1.00 70.94 462 ILE A O 1
ATOM 3547 N N . VAL A 1 463 ? 14.732 -14.827 -24.146 1.00 69.38 463 VAL A N 1
ATOM 3548 C CA . VAL A 1 463 ? 13.986 -16.089 -23.973 1.00 69.38 463 VAL A CA 1
ATOM 3549 C C . VAL A 1 463 ? 14.914 -17.308 -23.923 1.00 69.38 463 VAL A C 1
ATOM 3551 O O . VAL A 1 463 ? 14.564 -18.321 -23.320 1.00 69.38 463 VAL A O 1
ATOM 3554 N N . THR A 1 464 ? 16.100 -17.226 -24.531 1.00 70.12 464 THR A N 1
ATOM 3555 C CA . THR A 1 464 ? 17.061 -18.343 -24.559 1.00 70.12 464 THR A CA 1
ATOM 3556 C C . THR A 1 464 ? 17.985 -18.404 -23.340 1.00 70.12 464 THR A C 1
ATOM 3558 O O . THR A 1 464 ? 18.680 -19.407 -23.160 1.00 70.12 464 THR A O 1
ATOM 3561 N N . LEU A 1 465 ? 17.974 -17.374 -22.492 1.00 70.75 465 LEU A N 1
ATOM 3562 C CA . LEU A 1 465 ? 18.796 -17.275 -21.289 1.00 70.75 465 LEU A CA 1
ATOM 3563 C C . LEU A 1 465 ? 18.174 -17.975 -20.079 1.00 70.75 465 LEU A C 1
ATOM 3565 O O . LEU A 1 465 ? 16.959 -17.961 -19.875 1.00 70.75 465 LEU A O 1
ATOM 3569 N N . ASP A 1 466 ? 19.034 -18.511 -19.209 1.00 70.56 466 ASP A N 1
ATOM 3570 C CA . ASP A 1 466 ? 18.626 -18.880 -17.855 1.00 70.56 466 ASP A CA 1
ATOM 3571 C C . ASP A 1 466 ? 18.398 -17.604 -17.034 1.00 70.56 466 ASP A C 1
ATOM 3573 O O . ASP A 1 466 ? 19.335 -16.957 -16.560 1.00 70.56 466 ASP A O 1
ATOM 3577 N N . ARG A 1 467 ? 17.120 -17.246 -16.887 1.00 70.00 467 ARG A N 1
ATOM 3578 C CA . ARG A 1 467 ? 16.656 -16.029 -16.208 1.00 70.00 467 ARG A CA 1
ATOM 3579 C C . ARG A 1 467 ? 17.130 -15.949 -14.751 1.00 70.00 467 ARG A C 1
ATOM 3581 O O . ARG A 1 467 ? 17.279 -14.847 -14.236 1.00 70.00 467 ARG A O 1
ATOM 3588 N N . SER A 1 468 ? 17.415 -17.082 -14.099 1.00 67.00 468 SER A N 1
ATOM 3589 C CA . SER A 1 468 ? 17.899 -17.108 -12.707 1.00 67.00 468 SER A CA 1
ATOM 3590 C C . SER A 1 468 ? 19.326 -16.568 -12.542 1.00 67.00 468 SER A C 1
ATOM 3592 O O . SER A 1 468 ? 19.725 -16.189 -11.441 1.00 67.00 468 SER A O 1
ATOM 3594 N N . LEU A 1 469 ? 20.089 -16.505 -13.638 1.00 78.44 469 LEU A N 1
ATOM 3595 C CA . LEU A 1 469 ? 21.476 -16.041 -13.660 1.00 78.44 469 LEU A CA 1
ATOM 3596 C C . LEU A 1 469 ? 21.610 -14.589 -14.141 1.00 78.44 469 LEU A C 1
ATOM 3598 O O . LEU A 1 469 ? 22.723 -14.068 -14.208 1.00 78.44 469 LEU A O 1
ATOM 3602 N N . VAL A 1 470 ? 20.511 -13.913 -14.474 1.00 83.44 470 VAL A N 1
ATOM 3603 C CA . VAL A 1 470 ? 20.565 -12.530 -14.952 1.00 83.44 470 VAL A CA 1
ATOM 3604 C C . VAL A 1 470 ? 20.324 -11.564 -13.797 1.00 83.44 470 VAL A C 1
ATOM 3606 O O . VAL A 1 470 ? 19.243 -11.516 -13.222 1.00 83.44 470 VAL A O 1
ATOM 3609 N N . LEU A 1 471 ? 21.349 -10.779 -13.462 1.00 82.62 471 LEU A N 1
ATOM 3610 C CA . LEU A 1 471 ? 21.297 -9.788 -12.384 1.00 82.62 471 LEU A CA 1
ATOM 3611 C C . LEU A 1 471 ? 20.750 -8.435 -12.848 1.00 82.62 471 LEU A C 1
ATOM 3613 O O . LEU A 1 471 ? 20.246 -7.678 -12.027 1.00 82.62 471 LEU A O 1
ATOM 3617 N N . GLY A 1 472 ? 20.883 -8.117 -14.135 1.00 88.06 472 GLY A N 1
ATOM 3618 C CA . GLY A 1 472 ? 20.477 -6.843 -14.718 1.00 88.06 472 GLY A CA 1
ATOM 3619 C C . GLY A 1 472 ? 20.807 -6.760 -16.206 1.00 88.06 472 GLY A C 1
ATOM 3620 O O . GLY A 1 472 ? 21.560 -7.593 -16.722 1.00 88.06 472 GLY A O 1
ATOM 3621 N N . PHE A 1 473 ? 20.290 -5.733 -16.876 1.00 89.06 473 PHE A N 1
ATOM 3622 C CA . PHE A 1 473 ? 20.590 -5.442 -18.281 1.00 89.06 473 PHE A CA 1
ATOM 3623 C C . PHE A 1 473 ? 20.948 -3.968 -18.476 1.00 89.06 473 PHE A C 1
ATOM 3625 O O . PHE A 1 473 ? 20.317 -3.089 -17.891 1.00 89.06 473 PHE A O 1
ATOM 3632 N N . ILE A 1 474 ? 21.912 -3.682 -19.345 1.00 92.00 474 ILE A N 1
ATOM 3633 C CA . ILE A 1 474 ? 22.175 -2.321 -19.813 1.00 92.00 474 ILE A CA 1
ATOM 3634 C C . ILE A 1 474 ? 22.532 -2.309 -21.299 1.00 92.00 474 ILE A C 1
ATOM 3636 O O . ILE A 1 474 ? 23.377 -3.087 -21.739 1.00 92.00 474 ILE A O 1
ATOM 3640 N N . THR A 1 475 ? 21.883 -1.448 -22.084 1.00 90.88 475 THR A N 1
ATOM 3641 C CA . THR A 1 475 ? 22.118 -1.368 -23.536 1.00 90.88 475 THR A CA 1
ATOM 3642 C C . THR A 1 475 ? 22.658 -0.012 -23.975 1.00 90.88 475 THR A C 1
ATOM 3644 O O . THR A 1 475 ? 22.289 1.021 -23.411 1.00 90.88 475 THR A O 1
ATOM 3647 N N . SER A 1 476 ? 23.530 0.009 -24.991 1.00 89.25 476 SER A N 1
ATOM 3648 C CA . SER A 1 476 ? 24.057 1.269 -25.544 1.00 89.25 476 SER A CA 1
ATOM 3649 C C . SER A 1 476 ? 23.020 2.022 -26.378 1.00 89.25 476 SER A C 1
ATOM 3651 O O . SER A 1 476 ? 23.024 3.252 -26.385 1.00 89.25 476 SER A O 1
ATOM 3653 N N . ALA A 1 477 ? 22.124 1.294 -27.047 1.00 82.00 477 ALA A N 1
ATOM 3654 C CA . ALA A 1 477 ? 21.014 1.798 -27.850 1.00 82.00 477 ALA A CA 1
ATOM 3655 C C . ALA A 1 477 ? 19.683 1.154 -27.403 1.00 82.00 477 ALA A C 1
ATOM 3657 O O . ALA A 1 477 ? 19.626 0.439 -26.400 1.00 82.00 477 ALA A O 1
ATOM 3658 N N . GLY A 1 478 ? 18.589 1.438 -28.110 1.00 75.75 478 GLY A N 1
ATOM 3659 C CA . GLY A 1 478 ? 17.245 0.937 -27.792 1.00 75.75 478 GLY A CA 1
ATOM 3660 C C . GLY A 1 478 ? 16.348 1.966 -27.101 1.00 75.75 478 GLY A C 1
ATOM 3661 O O . GLY A 1 478 ? 16.687 3.142 -27.016 1.00 75.75 478 GLY A O 1
ATOM 3662 N N . SER A 1 479 ? 15.172 1.534 -26.639 1.00 73.75 479 SER A N 1
ATOM 3663 C CA . SER A 1 479 ? 14.162 2.409 -26.029 1.00 73.75 479 SER A CA 1
ATOM 3664 C C . SER A 1 479 ? 13.677 1.841 -24.686 1.00 73.75 479 SER A C 1
ATOM 3666 O O . SER A 1 479 ? 13.664 0.619 -24.502 1.00 73.75 479 SER A O 1
ATOM 3668 N N . PRO A 1 480 ? 13.209 2.682 -23.743 1.00 73.81 480 PRO A N 1
ATOM 3669 C CA . PRO A 1 480 ? 12.561 2.199 -22.526 1.00 73.81 480 PRO A CA 1
ATOM 3670 C C . PRO A 1 480 ? 11.250 1.460 -22.800 1.00 73.81 480 PRO A C 1
ATOM 3672 O O . PRO A 1 480 ? 10.752 0.795 -21.906 1.00 73.81 480 PRO A O 1
ATOM 3675 N N . ASN A 1 481 ? 10.668 1.564 -23.994 1.00 69.00 481 ASN A N 1
ATOM 3676 C CA . ASN A 1 481 ? 9.444 0.852 -24.370 1.00 69.00 481 ASN A CA 1
ATOM 3677 C C . ASN A 1 481 ? 9.732 -0.426 -25.169 1.00 69.00 481 ASN A C 1
ATOM 3679 O O . ASN A 1 481 ? 8.799 -1.138 -25.535 1.00 69.00 481 ASN A O 1
ATOM 3683 N N . ALA A 1 482 ? 11.008 -0.737 -25.404 1.00 68.06 482 ALA A N 1
ATOM 3684 C CA . ALA A 1 482 ? 11.406 -1.919 -26.136 1.00 68.06 482 ALA A CA 1
ATOM 3685 C C . ALA A 1 482 ? 11.004 -3.196 -25.410 1.00 68.06 482 ALA A C 1
ATOM 3687 O O . ALA A 1 482 ? 10.934 -3.264 -24.179 1.00 68.06 482 ALA A O 1
ATOM 3688 N N . HIS A 1 483 ? 10.800 -4.248 -26.194 1.00 65.56 483 HIS A N 1
ATOM 3689 C CA . HIS A 1 483 ? 10.351 -5.542 -25.701 1.00 65.56 483 HIS A CA 1
ATOM 3690 C C . HIS A 1 483 ? 11.240 -6.079 -24.558 1.00 65.56 483 HIS A C 1
ATOM 3692 O O . HIS A 1 483 ? 10.742 -6.557 -23.541 1.00 65.56 483 HIS A O 1
ATOM 3698 N N . ALA A 1 484 ? 12.557 -5.880 -24.660 1.00 66.81 484 ALA A N 1
ATOM 3699 C CA . ALA A 1 484 ? 13.520 -6.204 -23.609 1.00 66.81 484 ALA A CA 1
ATOM 3700 C C . ALA A 1 484 ? 13.289 -5.442 -22.289 1.00 66.81 484 ALA A C 1
ATOM 3702 O O . ALA A 1 484 ? 13.363 -6.026 -21.208 1.00 66.81 484 ALA A O 1
ATOM 3703 N N . ALA A 1 485 ? 12.968 -4.149 -22.369 1.00 70.88 485 ALA A N 1
ATOM 3704 C CA . ALA A 1 485 ? 12.691 -3.295 -21.217 1.00 70.88 485 ALA A CA 1
ATOM 3705 C C . ALA A 1 485 ? 11.337 -3.609 -20.557 1.00 70.88 485 ALA A C 1
ATOM 3707 O O . ALA A 1 485 ? 11.169 -3.392 -19.353 1.00 70.88 485 ALA A O 1
ATOM 3708 N N . ILE A 1 486 ? 10.364 -4.098 -21.332 1.00 67.62 486 ILE A N 1
ATOM 3709 C CA . ILE A 1 486 ? 9.078 -4.590 -20.820 1.00 67.62 486 ILE A CA 1
ATOM 3710 C C . ILE A 1 486 ? 9.300 -5.901 -20.066 1.00 67.62 486 ILE A C 1
ATOM 3712 O O . ILE A 1 486 ? 8.912 -6.005 -18.903 1.00 67.62 486 ILE A O 1
ATOM 3716 N N . ILE A 1 487 ? 10.003 -6.857 -20.685 1.00 66.50 487 ILE A N 1
ATOM 3717 C CA . ILE A 1 487 ? 10.323 -8.143 -20.058 1.00 66.50 487 ILE A CA 1
ATOM 3718 C C . ILE A 1 487 ? 11.084 -7.938 -18.739 1.00 66.50 487 ILE A C 1
ATOM 3720 O O . ILE A 1 487 ? 10.725 -8.540 -17.726 1.00 66.50 487 ILE A O 1
ATOM 3724 N N . ALA A 1 488 ? 12.088 -7.054 -18.719 1.00 69.19 488 ALA A N 1
ATOM 3725 C CA . ALA A 1 488 ? 12.843 -6.743 -17.506 1.00 69.19 488 ALA A CA 1
ATOM 3726 C C . ALA A 1 488 ? 11.942 -6.237 -16.362 1.00 69.19 488 ALA A C 1
ATOM 3728 O O . ALA A 1 488 ? 12.106 -6.673 -15.223 1.00 69.19 488 ALA A O 1
ATOM 3729 N N . ARG A 1 489 ? 10.940 -5.396 -16.664 1.00 69.81 489 ARG A N 1
ATOM 3730 C CA . ARG A 1 489 ? 9.957 -4.897 -15.683 1.00 69.81 489 ARG A CA 1
ATOM 3731 C C . ARG A 1 489 ? 9.053 -5.993 -15.150 1.00 69.81 489 ARG A C 1
ATOM 3733 O O . ARG A 1 489 ? 8.886 -6.105 -13.940 1.00 69.81 489 ARG A O 1
ATOM 3740 N N . THR A 1 490 ? 8.498 -6.815 -16.039 1.00 60.94 490 THR A N 1
ATOM 3741 C CA . THR A 1 490 ? 7.640 -7.944 -15.652 1.00 60.94 490 THR A CA 1
ATOM 3742 C C . THR A 1 490 ? 8.386 -8.937 -14.760 1.00 60.94 490 THR A C 1
ATOM 3744 O O . THR A 1 490 ? 7.784 -9.558 -13.891 1.00 60.94 490 THR A O 1
ATOM 3747 N N . MET A 1 491 ? 9.702 -9.068 -14.946 1.00 61.72 491 MET A N 1
ATOM 3748 C CA . MET A 1 491 ? 10.555 -9.967 -14.164 1.00 61.72 491 MET A CA 1
ATOM 3749 C C . MET A 1 491 ? 11.192 -9.312 -12.932 1.00 61.72 491 MET A C 1
ATOM 3751 O O . MET A 1 491 ? 11.878 -10.001 -12.181 1.00 61.72 491 MET A O 1
ATOM 3755 N N . GLY A 1 492 ? 11.006 -8.004 -12.724 1.00 66.81 492 GLY A N 1
ATOM 3756 C CA . GLY A 1 492 ? 11.663 -7.268 -11.640 1.00 66.81 492 GLY A CA 1
ATOM 3757 C C . GLY A 1 492 ? 13.194 -7.249 -11.746 1.00 66.81 492 GLY A C 1
ATOM 3758 O O . GLY A 1 492 ? 13.877 -7.147 -10.729 1.00 66.81 492 GLY A O 1
ATOM 3759 N N . ILE A 1 493 ? 13.740 -7.382 -12.959 1.00 80.81 493 ILE A N 1
ATOM 3760 C CA . ILE A 1 493 ? 15.181 -7.328 -13.210 1.00 80.81 493 ILE A CA 1
ATOM 3761 C C . ILE A 1 493 ? 15.572 -5.863 -13.472 1.00 80.81 493 ILE A C 1
ATOM 3763 O O . ILE A 1 493 ? 14.970 -5.238 -14.351 1.00 80.81 493 ILE A O 1
ATOM 3767 N N . PRO A 1 494 ? 16.576 -5.306 -12.768 1.00 84.94 494 PRO A N 1
ATOM 3768 C CA . PRO A 1 494 ? 17.059 -3.946 -13.002 1.00 84.94 494 PRO A CA 1
ATOM 3769 C C . PRO A 1 494 ? 17.533 -3.738 -14.443 1.00 84.94 494 PRO A C 1
ATOM 3771 O O . PRO A 1 494 ? 18.315 -4.542 -14.963 1.00 84.94 494 PRO A O 1
ATOM 3774 N N . ALA A 1 495 ? 17.095 -2.655 -15.089 1.00 89.12 495 ALA A N 1
ATOM 3775 C CA . ALA A 1 495 ? 17.480 -2.366 -16.467 1.00 89.12 495 ALA A CA 1
ATOM 3776 C C . ALA A 1 495 ? 17.626 -0.872 -16.770 1.00 89.12 495 ALA A C 1
ATOM 3778 O O . ALA A 1 495 ? 16.825 -0.052 -16.316 1.00 89.12 495 ALA A O 1
ATOM 3779 N N . ALA A 1 496 ? 18.602 -0.545 -17.616 1.00 91.81 496 ALA A N 1
ATOM 3780 C CA . ALA A 1 496 ? 18.759 0.773 -18.226 1.00 91.81 496 ALA A CA 1
ATOM 3781 C C . ALA A 1 496 ? 19.105 0.648 -19.720 1.00 91.81 496 ALA A C 1
ATOM 3783 O O . ALA A 1 496 ? 19.612 -0.376 -20.167 1.00 91.81 496 ALA A O 1
ATOM 3784 N N . VAL A 1 497 ? 18.807 1.668 -20.515 1.00 90.62 497 VAL A N 1
ATOM 3785 C CA . VAL A 1 497 ? 18.974 1.656 -21.980 1.00 90.62 497 VAL A CA 1
ATOM 3786 C C . VAL A 1 497 ? 19.574 2.975 -22.458 1.00 90.62 497 VAL A C 1
ATOM 3788 O O . VAL A 1 497 ? 19.598 3.939 -21.703 1.00 90.62 497 VAL A O 1
ATOM 3791 N N . MET A 1 498 ? 20.030 3.055 -23.710 1.00 88.06 498 MET A N 1
ATOM 3792 C CA . MET A 1 498 ? 20.597 4.290 -24.285 1.00 88.06 498 MET A CA 1
ATOM 3793 C C . MET A 1 498 ? 21.839 4.810 -23.535 1.00 88.06 498 MET A C 1
ATOM 3795 O O . MET A 1 498 ? 22.019 6.012 -23.369 1.00 88.06 498 MET A O 1
ATOM 3799 N N . ALA A 1 499 ? 22.702 3.902 -23.078 1.00 87.06 499 ALA A N 1
ATOM 3800 C CA . ALA A 1 499 ? 23.932 4.223 -22.350 1.00 87.06 499 ALA A CA 1
ATOM 3801 C C . ALA A 1 499 ? 25.077 4.768 -23.234 1.00 87.06 499 ALA A C 1
ATOM 3803 O O . ALA A 1 499 ? 26.149 5.092 -22.726 1.00 87.06 499 ALA A O 1
ATOM 3804 N N . GLY A 1 500 ? 24.876 4.828 -24.555 1.00 86.81 500 GLY A N 1
ATOM 3805 C CA . GLY A 1 500 ? 25.881 5.266 -25.522 1.00 86.81 500 GLY A CA 1
ATOM 3806 C C . GLY A 1 500 ? 26.915 4.184 -25.880 1.00 86.81 500 GLY A C 1
ATOM 3807 O O . GLY A 1 500 ? 27.093 3.208 -25.145 1.00 86.81 500 GLY A O 1
ATOM 3808 N N . PRO A 1 501 ? 27.602 4.320 -27.032 1.00 83.31 501 PRO A N 1
ATOM 3809 C CA . PRO A 1 501 ? 28.521 3.300 -27.557 1.00 83.31 501 PRO A CA 1
ATOM 3810 C C . PRO A 1 501 ? 29.739 3.068 -26.652 1.00 83.31 501 PRO A C 1
ATOM 3812 O O . PRO A 1 501 ? 30.296 1.972 -26.627 1.00 83.31 501 PRO A O 1
ATOM 3815 N N . GLU A 1 502 ? 30.105 4.067 -25.847 1.00 83.19 502 GLU A N 1
ATOM 3816 C CA . GLU A 1 502 ? 31.213 4.015 -24.891 1.00 83.19 502 GLU A CA 1
ATOM 3817 C C . GLU A 1 502 ? 31.071 2.898 -23.847 1.00 83.19 502 GLU A C 1
ATOM 3819 O O . GLU A 1 502 ? 32.078 2.429 -23.307 1.00 83.19 502 GLU A O 1
ATOM 3824 N N . LEU A 1 503 ? 29.841 2.455 -23.556 1.00 85.00 503 LEU A N 1
ATOM 3825 C CA . LEU A 1 503 ? 29.576 1.320 -22.671 1.00 85.00 503 LEU A CA 1
ATOM 3826 C C . LEU A 1 503 ? 30.207 0.023 -23.197 1.00 85.00 503 LEU A C 1
ATOM 3828 O O . LEU A 1 503 ? 30.632 -0.815 -22.405 1.00 85.00 503 LEU A O 1
ATOM 3832 N N . LEU A 1 504 ? 30.249 -0.168 -24.518 1.00 85.69 504 LEU A N 1
ATOM 3833 C CA . LEU A 1 504 ? 30.613 -1.449 -25.129 1.00 85.69 504 LEU A CA 1
ATOM 3834 C C . LEU A 1 504 ? 32.131 -1.694 -25.129 1.00 85.69 504 LEU A C 1
ATOM 3836 O O . LEU A 1 504 ? 32.579 -2.844 -25.182 1.00 85.69 504 LEU A O 1
ATOM 3840 N N . GLU A 1 505 ? 32.936 -0.636 -25.038 1.00 81.12 505 GLU A N 1
ATOM 3841 C CA . GLU A 1 505 ? 34.395 -0.704 -25.118 1.00 81.12 505 GLU A CA 1
ATOM 3842 C C . GLU A 1 505 ? 35.013 -1.383 -23.888 1.00 81.12 505 GLU A C 1
ATOM 3844 O O . GLU A 1 505 ? 35.033 -0.845 -22.781 1.00 81.12 505 GLU A O 1
ATOM 3849 N N . GLY A 1 506 ? 35.547 -2.592 -24.087 1.00 77.38 506 GLY A N 1
ATOM 3850 C CA . GLY A 1 506 ? 36.306 -3.315 -23.063 1.00 77.38 506 GLY A CA 1
ATOM 3851 C C . GLY A 1 506 ? 35.505 -3.689 -21.812 1.00 77.38 506 GLY A C 1
ATOM 3852 O O . GLY A 1 506 ? 36.113 -3.940 -20.778 1.00 77.38 506 GLY A O 1
ATOM 3853 N N . CYS A 1 507 ? 34.170 -3.708 -21.871 1.00 84.31 507 CYS A N 1
ATOM 3854 C CA . CYS A 1 507 ? 33.313 -3.974 -20.712 1.00 84.31 507 CYS A CA 1
ATOM 3855 C C . CYS A 1 507 ? 33.240 -5.453 -20.302 1.00 84.31 507 CYS A C 1
ATOM 3857 O O . CYS A 1 507 ? 32.984 -5.746 -19.136 1.00 84.31 507 CYS A O 1
ATOM 3859 N N . ASP A 1 508 ? 33.456 -6.387 -21.232 1.00 88.81 508 ASP A N 1
ATOM 3860 C CA . ASP A 1 508 ? 33.251 -7.817 -20.979 1.00 88.81 508 ASP A CA 1
ATOM 3861 C C . ASP A 1 508 ? 34.171 -8.355 -19.872 1.00 88.81 508 ASP A C 1
ATOM 3863 O O . ASP A 1 508 ? 35.375 -8.098 -19.859 1.00 88.81 508 ASP A O 1
ATOM 3867 N N . GLY A 1 509 ? 33.600 -9.102 -18.923 1.00 84.62 509 GLY A N 1
ATOM 3868 C CA . GLY A 1 509 ? 34.326 -9.669 -17.783 1.00 84.62 509 GLY A CA 1
ATOM 3869 C C . GLY A 1 509 ? 34.647 -8.691 -16.643 1.00 84.62 509 GLY A C 1
ATOM 3870 O O . GLY A 1 509 ? 35.104 -9.140 -15.591 1.00 84.62 509 GLY A O 1
ATOM 3871 N N . ARG A 1 510 ? 34.381 -7.388 -16.804 1.00 88.50 510 ARG A N 1
ATOM 3872 C CA . ARG A 1 510 ? 34.556 -6.365 -15.752 1.00 88.50 510 ARG A CA 1
ATOM 3873 C C . ARG A 1 510 ? 33.391 -6.371 -14.764 1.00 88.50 510 ARG A C 1
ATOM 3875 O O . ARG A 1 510 ? 32.381 -7.037 -14.985 1.00 88.50 510 ARG A O 1
ATOM 3882 N N . THR A 1 511 ? 33.517 -5.655 -13.648 1.00 83.62 511 THR A N 1
ATOM 3883 C CA . THR A 1 511 ? 32.410 -5.535 -12.679 1.00 83.62 511 THR A CA 1
ATOM 3884 C C . THR A 1 511 ? 31.566 -4.313 -13.010 1.00 83.62 511 THR A C 1
ATOM 3886 O O . THR A 1 511 ? 32.120 -3.242 -13.220 1.00 83.62 511 THR A O 1
ATOM 3889 N N . LEU A 1 512 ? 30.241 -4.435 -13.005 1.00 88.94 512 LEU A N 1
ATOM 3890 C CA . LEU A 1 512 ? 29.332 -3.302 -13.166 1.00 88.94 512 LEU A CA 1
ATOM 3891 C C . LEU A 1 512 ? 28.401 -3.194 -11.958 1.00 88.94 512 LEU A C 1
ATOM 3893 O O . LEU A 1 512 ? 27.888 -4.201 -11.469 1.00 88.94 512 LEU A O 1
ATOM 3897 N N . ALA A 1 513 ? 28.181 -1.970 -11.486 1.00 85.00 513 ALA A N 1
ATOM 3898 C CA . ALA A 1 513 ? 27.088 -1.629 -10.582 1.00 85.00 513 ALA A CA 1
ATOM 3899 C C . ALA A 1 513 ? 26.057 -0.787 -11.343 1.00 85.00 513 ALA A C 1
ATOM 3901 O O . ALA A 1 513 ? 26.412 0.265 -11.866 1.00 85.00 513 ALA A O 1
ATOM 3902 N N . LEU A 1 514 ? 24.809 -1.252 -11.413 1.00 89.44 514 LEU A N 1
ATOM 3903 C CA . LEU A 1 514 ? 23.711 -0.658 -12.178 1.00 89.44 514 LEU A CA 1
ATOM 3904 C C . LEU A 1 514 ? 22.563 -0.264 -11.249 1.00 89.44 514 LEU A C 1
ATOM 3906 O O . LEU A 1 514 ? 22.039 -1.103 -10.511 1.00 89.44 514 LEU A O 1
ATOM 3910 N N . ASN A 1 515 ? 22.155 1.000 -11.318 1.00 86.19 515 ASN A N 1
ATOM 3911 C CA . ASN A 1 515 ? 20.959 1.522 -10.677 1.00 86.19 515 ASN A CA 1
ATOM 3912 C C . ASN A 1 515 ? 19.863 1.744 -11.726 1.00 86.19 515 ASN A C 1
ATOM 3914 O O . ASN A 1 515 ? 19.854 2.755 -12.422 1.00 86.19 515 ASN A O 1
ATOM 3918 N N . GLY A 1 516 ? 18.935 0.797 -11.830 1.00 84.88 516 GLY A N 1
ATOM 3919 C CA . GLY A 1 516 ? 17.801 0.865 -12.749 1.00 84.88 516 GLY A CA 1
ATOM 3920 C C . GLY A 1 516 ? 16.755 1.922 -12.377 1.00 84.88 516 GLY A C 1
ATOM 3921 O O . GLY A 1 516 ? 15.960 2.305 -13.231 1.00 84.88 516 GLY A O 1
ATOM 3922 N N . ASP A 1 517 ? 16.776 2.438 -11.139 1.00 79.56 517 ASP A N 1
ATOM 3923 C CA . ASP A 1 517 ? 15.874 3.513 -10.697 1.00 79.56 517 ASP A CA 1
ATOM 3924 C C . ASP A 1 517 ? 16.275 4.876 -11.282 1.00 79.56 517 ASP A C 1
ATOM 3926 O O . ASP A 1 517 ? 15.420 5.707 -11.585 1.00 79.56 517 ASP A O 1
ATOM 3930 N N . THR A 1 518 ? 17.583 5.116 -11.419 1.00 81.19 518 THR A N 1
ATOM 3931 C CA . THR A 1 518 ? 18.148 6.406 -11.855 1.00 81.19 518 THR A CA 1
ATOM 3932 C C . THR A 1 518 ? 18.820 6.345 -13.223 1.00 81.19 518 THR A C 1
ATOM 3934 O O . THR A 1 518 ? 19.036 7.389 -13.827 1.00 81.19 518 THR A O 1
ATOM 3937 N N . GLY A 1 519 ? 19.152 5.147 -13.714 1.00 82.75 519 GLY A N 1
ATOM 3938 C CA . GLY A 1 519 ? 19.946 4.950 -14.927 1.00 82.75 519 GLY A CA 1
ATOM 3939 C C . GLY A 1 519 ? 21.461 5.102 -14.723 1.00 82.75 519 GLY A C 1
ATOM 3940 O O . GLY A 1 519 ? 22.210 5.091 -15.695 1.00 82.75 519 GLY A O 1
ATOM 3941 N N . GLU A 1 520 ? 21.937 5.232 -13.480 1.00 87.81 520 GLU A N 1
ATOM 3942 C CA . GLU A 1 520 ? 23.369 5.337 -13.169 1.00 87.81 520 GLU A CA 1
ATOM 3943 C C . GLU A 1 520 ? 24.058 3.967 -13.264 1.00 87.81 520 GLU A C 1
ATOM 3945 O O . GLU A 1 520 ? 23.630 3.006 -12.614 1.00 87.81 520 GLU A O 1
ATOM 3950 N N . ALA A 1 521 ? 25.177 3.882 -13.988 1.00 87.44 521 ALA A N 1
ATOM 3951 C CA . ALA A 1 521 ? 26.009 2.684 -14.032 1.00 87.44 521 ALA A CA 1
ATOM 3952 C C . ALA A 1 521 ? 27.500 2.998 -13.813 1.00 87.44 521 ALA A C 1
ATOM 3954 O O . ALA A 1 521 ? 28.016 4.026 -14.248 1.00 87.44 521 ALA A O 1
ATOM 3955 N N . TYR A 1 522 ? 28.204 2.099 -13.124 1.00 87.06 522 TYR A N 1
ATOM 3956 C CA . TYR A 1 522 ? 29.624 2.240 -12.787 1.00 87.06 522 TYR A CA 1
ATOM 3957 C C . TYR A 1 522 ? 30.379 0.988 -13.210 1.00 87.06 522 TYR A C 1
ATOM 3959 O O . TYR A 1 522 ? 30.139 -0.084 -12.645 1.00 87.06 522 TYR A O 1
ATOM 3967 N N . LEU A 1 523 ? 31.280 1.122 -14.184 1.00 86.38 523 LEU A N 1
ATOM 3968 C CA . LEU A 1 523 ? 32.159 0.045 -14.633 1.00 86.38 523 LEU A CA 1
ATOM 3969 C C . LEU A 1 523 ? 33.456 0.069 -13.815 1.00 86.38 523 LEU A C 1
ATOM 3971 O O . LEU A 1 523 ? 34.065 1.122 -13.642 1.00 86.38 523 LEU A O 1
ATOM 3975 N N . ASP A 1 524 ? 33.837 -1.096 -13.298 1.00 81.25 524 ASP A N 1
ATOM 3976 C CA . ASP A 1 524 ? 34.818 -1.288 -12.227 1.00 81.25 524 ASP A CA 1
ATOM 3977 C C . ASP A 1 524 ? 34.603 -0.336 -11.041 1.00 81.25 524 ASP A C 1
ATOM 3979 O O . ASP A 1 524 ? 35.446 0.514 -10.751 1.00 81.25 524 ASP A O 1
ATOM 3983 N N . PRO A 1 525 ? 33.462 -0.464 -10.333 1.00 70.31 525 PRO A N 1
ATOM 3984 C CA . PRO A 1 525 ? 33.155 0.405 -9.208 1.00 70.31 525 PRO A CA 1
ATOM 3985 C C . PRO A 1 525 ? 34.236 0.303 -8.125 1.00 70.31 525 PRO A C 1
ATOM 3987 O O . PRO A 1 525 ? 34.657 -0.795 -7.755 1.00 70.31 525 PRO A O 1
ATOM 3990 N N . ASP A 1 526 ? 34.636 1.445 -7.565 1.00 62.06 526 ASP A N 1
ATOM 3991 C CA . ASP A 1 526 ? 35.496 1.489 -6.380 1.00 62.06 526 ASP A CA 1
ATOM 3992 C C . ASP A 1 526 ? 34.797 0.895 -5.139 1.00 62.06 526 ASP A C 1
ATOM 3994 O O . ASP A 1 526 ? 33.576 0.701 -5.104 1.00 62.06 526 ASP A O 1
ATOM 3998 N N . GLU A 1 527 ? 35.565 0.602 -4.087 1.00 47.50 527 GLU A N 1
ATOM 3999 C CA . GLU A 1 527 ? 35.036 -0.026 -2.866 1.00 47.50 527 GLU A CA 1
ATOM 4000 C C . GLU A 1 527 ? 33.956 0.822 -2.173 1.00 47.50 527 GLU A C 1
ATOM 4002 O O . GLU A 1 527 ? 32.991 0.278 -1.628 1.00 47.50 527 GLU A O 1
ATOM 4007 N N . ALA A 1 528 ? 34.041 2.153 -2.266 1.00 48.19 528 ALA A N 1
ATOM 4008 C CA . ALA A 1 528 ? 32.999 3.052 -1.772 1.00 48.19 528 ALA A CA 1
ATOM 4009 C C . ALA A 1 528 ? 31.671 2.860 -2.535 1.00 48.19 528 ALA A C 1
ATOM 4011 O O . ALA A 1 528 ? 30.597 2.782 -1.931 1.00 48.19 528 ALA A O 1
ATOM 4012 N N . THR A 1 529 ? 31.730 2.722 -3.863 1.00 48.69 529 THR A N 1
ATOM 4013 C CA . THR A 1 529 ? 30.560 2.487 -4.723 1.00 48.69 529 THR A CA 1
ATOM 4014 C C . THR A 1 529 ? 29.991 1.090 -4.508 1.00 48.69 529 THR A C 1
ATOM 4016 O O . THR A 1 529 ? 28.775 0.959 -4.349 1.00 48.69 529 THR A O 1
ATOM 4019 N N . LYS A 1 530 ? 30.842 0.059 -4.413 1.00 51.41 530 LYS A N 1
ATOM 4020 C CA . LYS A 1 530 ? 30.414 -1.310 -4.076 1.00 51.41 530 LYS A CA 1
ATOM 4021 C C . LYS A 1 530 ? 29.708 -1.359 -2.724 1.00 51.41 530 LYS A C 1
ATOM 4023 O O . LYS A 1 530 ? 28.638 -1.952 -2.624 1.00 51.41 530 LYS A O 1
ATOM 4028 N N . THR A 1 531 ? 30.249 -0.682 -1.710 1.00 45.22 531 THR A N 1
ATOM 4029 C CA . THR A 1 531 ? 29.650 -0.613 -0.366 1.00 45.22 531 THR A CA 1
ATOM 4030 C C . THR A 1 531 ? 28.299 0.103 -0.389 1.00 45.22 531 THR A C 1
ATOM 4032 O O . THR A 1 531 ? 27.333 -0.396 0.187 1.00 45.22 531 THR A O 1
ATOM 4035 N N . ARG A 1 532 ? 28.183 1.217 -1.126 1.00 54.44 532 ARG A N 1
ATOM 4036 C CA . ARG A 1 532 ? 26.920 1.954 -1.308 1.00 54.44 532 ARG A CA 1
ATOM 4037 C C . ARG A 1 532 ? 25.839 1.102 -1.980 1.00 54.44 532 ARG A C 1
ATOM 4039 O O . ARG A 1 532 ? 24.705 1.070 -1.502 1.00 54.44 532 ARG A O 1
ATOM 4046 N N . PHE A 1 533 ? 26.178 0.401 -3.065 1.00 52.81 533 PHE A N 1
ATOM 4047 C CA . PHE A 1 533 ? 25.248 -0.503 -3.751 1.00 52.81 533 PHE A CA 1
ATOM 4048 C C . PHE A 1 533 ? 24.891 -1.716 -2.887 1.00 52.81 533 PHE A C 1
ATOM 4050 O O . PHE A 1 533 ? 23.718 -2.058 -2.793 1.00 52.81 533 PHE A O 1
ATOM 4057 N N . ALA A 1 534 ? 25.860 -2.322 -2.196 1.00 47.84 534 ALA A N 1
ATOM 4058 C CA . ALA A 1 534 ? 25.613 -3.432 -1.278 1.00 47.84 534 ALA A CA 1
ATOM 4059 C C . ALA A 1 534 ? 24.707 -3.023 -0.105 1.00 47.84 534 ALA A C 1
ATOM 4061 O O . ALA A 1 534 ? 23.832 -3.792 0.285 1.00 47.84 534 ALA A O 1
ATOM 4062 N N . HIS A 1 535 ? 24.875 -1.811 0.431 1.00 44.44 535 HIS A N 1
ATOM 4063 C CA . HIS A 1 535 ? 24.017 -1.255 1.475 1.00 44.44 535 HIS A CA 1
ATOM 4064 C C . HIS A 1 535 ? 22.580 -1.057 0.977 1.00 44.44 535 HIS A C 1
ATOM 4066 O O . HIS A 1 535 ? 21.650 -1.597 1.570 1.00 44.44 535 HIS A O 1
ATOM 4072 N N . LYS A 1 536 ? 22.389 -0.377 -0.162 1.00 48.31 536 LYS A N 1
ATOM 4073 C CA . LYS A 1 536 ? 21.051 -0.192 -0.747 1.00 48.31 536 LYS A CA 1
ATOM 4074 C C . LYS A 1 536 ? 20.390 -1.520 -1.145 1.00 48.31 536 LYS A C 1
ATOM 4076 O O . LYS A 1 536 ? 19.201 -1.696 -0.903 1.00 48.31 536 LYS A O 1
ATOM 4081 N N . LEU A 1 537 ? 21.152 -2.478 -1.679 1.00 47.03 537 LEU A N 1
ATOM 4082 C CA . LEU A 1 537 ? 20.654 -3.813 -2.028 1.00 47.03 537 LEU A CA 1
ATOM 4083 C C . LEU A 1 537 ? 20.259 -4.616 -0.776 1.00 47.03 537 LEU A C 1
ATOM 4085 O O . LEU A 1 537 ? 19.283 -5.363 -0.805 1.00 47.03 537 LEU A O 1
ATOM 4089 N N . ARG A 1 538 ? 20.978 -4.448 0.344 1.00 44.47 538 ARG A N 1
ATOM 4090 C CA . ARG A 1 538 ? 20.597 -5.019 1.648 1.00 44.47 538 ARG A CA 1
ATOM 4091 C C . ARG A 1 538 ? 19.332 -4.371 2.201 1.00 44.47 538 ARG A C 1
ATOM 4093 O O . ARG A 1 538 ? 18.487 -5.110 2.687 1.00 44.47 538 ARG A O 1
ATOM 4100 N N . LEU A 1 539 ? 19.184 -3.050 2.098 1.00 44.38 539 LEU A N 1
ATOM 4101 C CA . LEU A 1 539 ? 17.964 -2.340 2.499 1.00 44.38 539 LEU A CA 1
ATOM 4102 C C . LEU A 1 539 ? 16.757 -2.792 1.670 1.00 44.38 539 LEU A C 1
ATOM 4104 O O . LEU A 1 539 ? 15.749 -3.182 2.246 1.00 44.38 539 LEU A O 1
ATOM 4108 N N . GLN A 1 540 ? 16.885 -2.851 0.339 1.00 45.84 540 GLN A N 1
ATOM 4109 C CA . GLN A 1 540 ? 15.832 -3.367 -0.544 1.00 45.84 540 GLN A CA 1
ATOM 4110 C C . GLN A 1 540 ? 15.464 -4.815 -0.195 1.00 45.84 540 GLN A C 1
ATOM 4112 O O . GLN A 1 540 ? 14.292 -5.115 0.000 1.00 45.84 540 GLN A O 1
ATOM 4117 N N . ARG A 1 541 ? 16.451 -5.709 -0.028 1.00 40.31 541 ARG A N 1
ATOM 4118 C CA . ARG A 1 541 ? 16.193 -7.107 0.364 1.00 40.31 541 ARG A CA 1
ATOM 4119 C C . ARG A 1 541 ? 15.556 -7.220 1.747 1.00 40.31 541 ARG A C 1
ATOM 4121 O O . ARG A 1 541 ? 14.673 -8.048 1.925 1.00 40.31 541 ARG A O 1
ATOM 4128 N N . ARG A 1 542 ? 15.983 -6.415 2.724 1.00 40.06 542 ARG A N 1
ATOM 4129 C CA . ARG A 1 542 ? 15.405 -6.405 4.078 1.00 40.06 542 ARG A CA 1
ATOM 4130 C C . ARG A 1 542 ? 13.977 -5.874 4.077 1.00 40.06 542 ARG A C 1
ATOM 4132 O O . ARG A 1 542 ? 13.150 -6.481 4.737 1.00 40.06 542 ARG A O 1
ATOM 4139 N N . HIS A 1 543 ? 13.687 -4.835 3.299 1.00 45.28 543 HIS A N 1
ATOM 4140 C CA . HIS A 1 543 ? 12.341 -4.292 3.125 1.00 45.28 543 HIS A CA 1
ATOM 4141 C C . HIS A 1 543 ? 11.407 -5.291 2.418 1.00 45.28 543 HIS A C 1
ATOM 4143 O O . HIS A 1 543 ? 10.269 -5.487 2.829 1.00 45.28 543 HIS A O 1
ATOM 4149 N N . THR A 1 544 ? 11.893 -6.006 1.397 1.00 43.16 544 THR A N 1
ATOM 4150 C CA . THR A 1 544 ? 11.125 -7.097 0.775 1.00 43.16 544 THR A CA 1
ATOM 4151 C C . THR A 1 544 ? 10.875 -8.238 1.767 1.00 43.16 544 THR A C 1
ATOM 4153 O O . THR A 1 544 ? 9.745 -8.701 1.892 1.00 43.16 544 THR A O 1
ATOM 4156 N N . LEU A 1 545 ? 11.892 -8.646 2.536 1.00 39.00 545 LEU A N 1
ATOM 4157 C CA . LEU A 1 545 ? 11.769 -9.701 3.549 1.00 39.00 545 LEU A CA 1
ATOM 4158 C C . LEU A 1 545 ? 10.883 -9.292 4.742 1.00 39.00 545 LEU A C 1
ATOM 4160 O O . LEU A 1 545 ? 10.182 -10.143 5.289 1.00 39.00 545 LEU A O 1
ATOM 4164 N N . SER A 1 546 ? 10.896 -8.023 5.167 1.00 55.31 546 SER A N 1
ATOM 4165 C CA . SER A 1 546 ? 10.022 -7.516 6.234 1.00 55.31 546 SER A CA 1
ATOM 4166 C C . SER A 1 546 ? 8.571 -7.467 5.767 1.00 55.31 546 SER A C 1
ATOM 4168 O O . SER A 1 546 ? 7.694 -7.943 6.486 1.00 55.31 546 SER A O 1
ATOM 4170 N N . GLN A 1 547 ? 8.315 -7.031 4.529 1.00 60.12 547 GLN A N 1
ATOM 4171 C CA . GLN A 1 547 ? 6.981 -7.093 3.934 1.00 60.12 547 GLN A CA 1
ATOM 4172 C C . GLN A 1 547 ? 6.483 -8.529 3.754 1.00 60.12 547 GLN A C 1
ATOM 4174 O O . GLN A 1 547 ? 5.317 -8.794 4.021 1.00 60.12 547 GLN A O 1
ATOM 4179 N N . GLU A 1 548 ? 7.330 -9.478 3.350 1.00 67.31 548 GLU A N 1
ATOM 4180 C CA . GLU A 1 548 ? 6.948 -10.897 3.264 1.00 67.31 548 GLU A CA 1
ATOM 4181 C C . GLU A 1 548 ? 6.592 -11.487 4.634 1.00 67.31 548 GLU A C 1
ATOM 4183 O O . GLU A 1 548 ? 5.578 -12.177 4.773 1.00 67.31 548 GLU A O 1
ATOM 4188 N N . ARG A 1 549 ? 7.377 -11.170 5.672 1.00 71.94 549 ARG A N 1
ATOM 4189 C CA . ARG A 1 549 ? 7.064 -11.561 7.057 1.00 71.94 549 ARG A CA 1
ATOM 4190 C C . ARG A 1 549 ? 5.754 -10.943 7.528 1.00 71.94 549 ARG A C 1
ATOM 4192 O O . ARG A 1 549 ? 4.929 -11.643 8.110 1.00 71.94 549 ARG A O 1
ATOM 4199 N N . LEU A 1 550 ? 5.547 -9.660 7.243 1.00 77.94 550 LEU A N 1
ATOM 4200 C CA . LEU A 1 550 ? 4.329 -8.942 7.591 1.00 77.94 550 LEU A CA 1
ATOM 4201 C C . LEU A 1 550 ? 3.111 -9.504 6.844 1.00 77.94 550 LEU A C 1
ATOM 4203 O O . LEU A 1 550 ? 2.062 -9.685 7.457 1.00 77.94 550 LEU A O 1
ATOM 4207 N N . ARG A 1 551 ? 3.241 -9.861 5.557 1.00 83.38 551 ARG A N 1
ATOM 4208 C CA . ARG A 1 551 ? 2.195 -10.557 4.779 1.00 83.38 551 ARG A CA 1
ATOM 4209 C C . ARG A 1 551 ? 1.788 -11.863 5.457 1.00 83.38 551 ARG A C 1
ATOM 4211 O O . ARG A 1 551 ? 0.598 -12.090 5.649 1.00 83.38 551 ARG A O 1
ATOM 4218 N N . ALA A 1 552 ? 2.759 -12.677 5.873 1.00 81.56 552 ALA A N 1
ATOM 4219 C CA . ALA A 1 552 ? 2.511 -13.989 6.471 1.00 81.56 552 ALA A CA 1
ATOM 4220 C C . ALA A 1 552 ? 2.021 -13.949 7.935 1.00 81.56 552 ALA A C 1
ATOM 4222 O O . ALA A 1 552 ? 1.336 -14.873 8.375 1.00 81.56 552 ALA A O 1
ATOM 4223 N N . ALA A 1 553 ? 2.372 -12.915 8.706 1.00 86.12 553 ALA A N 1
ATOM 4224 C CA . ALA A 1 553 ? 2.005 -12.815 10.119 1.00 86.12 553 ALA A CA 1
ATOM 4225 C C . ALA A 1 553 ? 0.492 -12.580 10.310 1.00 86.12 553 ALA A C 1
ATOM 4227 O O . ALA A 1 553 ? -0.120 -11.886 9.509 1.00 86.12 553 ALA A O 1
ATOM 4228 N N . PRO A 1 554 ? -0.159 -13.085 11.369 1.00 90.88 554 PRO A N 1
ATOM 4229 C CA . PRO A 1 554 ? -1.498 -12.618 11.728 1.00 90.88 554 PRO A CA 1
ATOM 4230 C C . PRO A 1 554 ? -1.441 -11.166 12.233 1.00 90.88 554 PRO A C 1
ATOM 4232 O O . PRO A 1 554 ? -0.486 -10.781 12.907 1.00 90.88 554 PRO A O 1
ATOM 4235 N N . CYS A 1 555 ? -2.470 -10.362 11.950 1.00 95.31 555 CYS A N 1
ATOM 4236 C CA . CYS A 1 555 ? -2.580 -9.021 12.528 1.00 95.31 555 CYS A CA 1
ATOM 4237 C C . CYS A 1 555 ? -3.034 -9.123 13.993 1.00 95.31 555 CYS A C 1
ATOM 4239 O O . CYS A 1 555 ? -4.221 -9.265 14.293 1.00 95.31 555 CYS A O 1
ATOM 4241 N N . THR A 1 556 ? -2.074 -9.063 14.910 1.00 95.69 556 THR A N 1
ATOM 4242 C CA . THR A 1 556 ? -2.315 -9.107 16.356 1.00 95.69 556 THR A CA 1
ATOM 4243 C C . THR A 1 556 ? -1.697 -7.875 16.998 1.00 95.69 556 THR A C 1
ATOM 4245 O O . THR A 1 556 ? -0.520 -7.595 16.781 1.00 95.69 556 THR A O 1
ATOM 4248 N N . THR A 1 557 ? -2.490 -7.137 17.770 1.00 93.56 557 THR A N 1
ATOM 4249 C CA . THR A 1 557 ? -2.038 -5.945 18.501 1.00 93.56 557 THR A CA 1
ATOM 4250 C C . THR A 1 557 ? -1.069 -6.327 19.627 1.00 93.56 557 THR A C 1
ATOM 4252 O O . THR A 1 557 ? -0.965 -7.498 20.006 1.00 93.56 557 THR A O 1
ATOM 4255 N N . LYS A 1 558 ? -0.369 -5.350 20.217 1.00 88.38 558 LYS A N 1
ATOM 4256 C CA . LYS A 1 558 ? 0.615 -5.599 21.291 1.00 88.38 558 LYS A CA 1
ATOM 4257 C C . LYS A 1 558 ? 0.022 -6.267 22.531 1.00 88.38 558 LYS A C 1
ATOM 4259 O O . LYS A 1 558 ? 0.724 -6.998 23.220 1.00 88.38 558 LYS A O 1
ATOM 4264 N N . ASP A 1 559 ? -1.247 -6.004 22.822 1.00 91.75 559 ASP A N 1
ATOM 4265 C CA . ASP A 1 559 ? -2.009 -6.599 23.928 1.00 91.75 559 ASP A CA 1
ATOM 4266 C C . ASP A 1 559 ? -2.620 -7.971 23.590 1.00 91.75 559 ASP A C 1
ATOM 4268 O O . ASP A 1 559 ? -3.294 -8.567 24.426 1.00 91.75 559 ASP A O 1
ATOM 4272 N N . GLY A 1 560 ? -2.367 -8.503 22.389 1.00 93.38 560 GLY A N 1
ATOM 4273 C CA . GLY A 1 560 ? -2.826 -9.830 21.975 1.00 93.38 560 GLY A CA 1
ATOM 4274 C C . GLY A 1 560 ? -4.203 -9.848 21.308 1.00 93.38 560 GLY A C 1
ATOM 4275 O O . GLY A 1 560 ? -4.709 -10.928 20.990 1.00 93.38 560 GLY A O 1
ATOM 4276 N N . THR A 1 561 ? -4.814 -8.689 21.052 1.00 95.94 561 THR A N 1
ATOM 4277 C CA . THR A 1 561 ? -6.095 -8.618 20.348 1.00 95.94 561 THR A CA 1
ATOM 4278 C C . THR A 1 561 ? -5.897 -8.938 18.865 1.00 95.94 561 THR A C 1
ATOM 4280 O O . THR A 1 561 ? -5.192 -8.239 18.140 1.00 95.94 561 THR A O 1
ATOM 4283 N N . ARG A 1 562 ? -6.537 -10.010 18.385 1.00 96.62 562 ARG A N 1
ATOM 4284 C CA . ARG A 1 562 ? -6.496 -10.392 16.968 1.00 96.62 562 ARG A CA 1
ATOM 4285 C C . ARG A 1 562 ? -7.474 -9.548 16.152 1.00 96.62 562 ARG A C 1
ATOM 4287 O O . ARG A 1 562 ? -8.654 -9.463 16.494 1.00 96.62 562 ARG A O 1
ATOM 4294 N N . ILE A 1 563 ? -6.986 -8.989 15.051 1.00 97.38 563 ILE A N 1
ATOM 4295 C CA . ILE A 1 563 ? -7.772 -8.250 14.063 1.00 97.38 563 ILE A CA 1
ATOM 4296 C C . ILE A 1 563 ? -7.649 -8.984 12.731 1.00 97.38 563 ILE A C 1
ATOM 4298 O O . ILE A 1 563 ? -6.556 -9.375 12.337 1.00 97.38 563 ILE A O 1
ATOM 4302 N N . SER A 1 564 ? -8.763 -9.196 12.038 1.00 97.44 564 SER A N 1
ATOM 4303 C CA . SER A 1 564 ? -8.740 -9.755 10.691 1.00 97.44 564 SER A CA 1
ATOM 4304 C C . SER A 1 564 ? -8.659 -8.646 9.648 1.00 97.44 564 SER A C 1
ATOM 4306 O O . SER A 1 564 ? -9.460 -7.710 9.684 1.00 97.44 564 SER A O 1
ATOM 4308 N N . LEU A 1 565 ? -7.708 -8.751 8.722 1.00 97.38 565 LEU A N 1
ATOM 4309 C CA . LEU A 1 565 ? -7.552 -7.803 7.619 1.00 97.38 565 LEU A CA 1
ATOM 4310 C C . LEU A 1 565 ? -7.900 -8.495 6.306 1.00 97.38 565 LEU A C 1
ATOM 4312 O O . LEU A 1 565 ? -7.183 -9.370 5.824 1.00 97.38 565 LEU A O 1
ATOM 4316 N N . MET A 1 566 ? -9.042 -8.112 5.758 1.00 97.25 566 MET A N 1
ATOM 4317 C CA . MET A 1 566 ? -9.634 -8.639 4.539 1.00 97.25 566 MET A CA 1
ATOM 4318 C C . MET A 1 566 ? -9.535 -7.599 3.419 1.00 97.25 566 MET A C 1
ATOM 4320 O O . MET A 1 566 ? -9.282 -6.422 3.677 1.00 97.25 566 MET A O 1
ATOM 4324 N N . ALA A 1 567 ? -9.756 -8.021 2.177 1.00 95.19 567 ALA A N 1
ATOM 4325 C CA . ALA A 1 567 ? -9.694 -7.134 1.023 1.00 95.19 567 ALA A CA 1
ATOM 4326 C C . ALA A 1 567 ? -11.070 -6.768 0.452 1.00 95.19 567 ALA A C 1
ATOM 4328 O O . ALA A 1 567 ? -11.984 -7.599 0.438 1.00 95.19 567 ALA A O 1
ATOM 4329 N N . ASP A 1 568 ? -11.162 -5.547 -0.072 1.00 89.69 568 ASP A N 1
ATOM 4330 C CA . ASP A 1 568 ? -12.201 -5.110 -1.001 1.00 89.69 568 ASP A CA 1
ATOM 4331 C C . ASP A 1 568 ? -11.823 -5.561 -2.421 1.00 89.69 568 ASP A C 1
ATOM 4333 O O . ASP A 1 568 ? -10.691 -5.350 -2.867 1.00 89.69 568 ASP A O 1
ATOM 4337 N N . CYS A 1 569 ? -12.750 -6.200 -3.134 1.00 90.62 569 CYS A N 1
ATOM 4338 C CA . CYS A 1 569 ? -12.518 -6.750 -4.472 1.00 90.62 569 CYS A CA 1
ATOM 4339 C C . CYS A 1 569 ? -13.713 -6.497 -5.402 1.00 90.62 569 CYS A C 1
ATOM 4341 O O . CYS A 1 569 ? -14.853 -6.394 -4.949 1.00 90.62 569 CYS A O 1
ATOM 4343 N N . ALA A 1 570 ? -13.460 -6.464 -6.710 1.00 84.31 570 ALA A N 1
ATOM 4344 C CA . ALA A 1 570 ? -14.500 -6.399 -7.741 1.00 84.31 570 ALA A CA 1
ATOM 4345 C C . ALA A 1 570 ? -14.327 -7.471 -8.836 1.00 84.31 570 ALA A C 1
ATOM 4347 O O . ALA A 1 570 ? -15.267 -7.758 -9.576 1.00 84.31 570 ALA A O 1
ATOM 4348 N N . SER A 1 571 ? -13.146 -8.088 -8.935 1.00 84.81 571 SER A N 1
ATOM 4349 C CA . SER A 1 571 ? -12.794 -9.078 -9.961 1.00 84.81 571 SER A CA 1
ATOM 4350 C C . SER A 1 571 ? -12.079 -10.308 -9.388 1.00 84.81 571 SER A C 1
ATOM 4352 O O . SER A 1 571 ? -11.671 -10.329 -8.227 1.00 84.81 571 SER A O 1
ATOM 4354 N N . VAL A 1 572 ? -11.904 -11.351 -10.208 1.00 86.00 572 VAL A N 1
ATOM 4355 C CA . VAL A 1 572 ? -11.131 -12.551 -9.831 1.00 86.00 572 VAL A CA 1
ATOM 4356 C C . VAL A 1 572 ? -9.658 -12.191 -9.612 1.00 86.00 572 VAL A C 1
ATOM 4358 O O . VAL A 1 572 ? -9.015 -12.713 -8.702 1.00 86.00 572 VAL A O 1
ATOM 4361 N N . GLU A 1 573 ? -9.127 -11.285 -10.428 1.00 82.88 573 GLU A N 1
ATOM 4362 C CA . GLU A 1 573 ? -7.762 -10.771 -10.353 1.00 82.88 573 GLU A CA 1
ATOM 4363 C C . GLU A 1 573 ? -7.528 -10.023 -9.038 1.00 82.88 573 GLU A C 1
ATOM 4365 O O . GLU A 1 573 ? -6.543 -10.317 -8.361 1.00 82.88 573 GLU A O 1
ATOM 4370 N N . ASP A 1 574 ? -8.469 -9.173 -8.610 1.00 78.50 574 ASP A N 1
ATOM 4371 C CA . ASP A 1 574 ? -8.381 -8.493 -7.310 1.00 78.50 574 ASP A CA 1
ATOM 4372 C C . ASP A 1 574 ? -8.294 -9.496 -6.157 1.00 78.50 574 ASP A C 1
ATOM 4374 O O . ASP A 1 574 ? -7.507 -9.307 -5.230 1.00 78.50 574 ASP A O 1
ATOM 4378 N N . VAL A 1 575 ? -9.061 -10.594 -6.224 1.00 91.12 575 VAL A N 1
ATOM 4379 C CA . VAL A 1 575 ? -9.011 -11.653 -5.204 1.00 91.12 575 VAL A CA 1
ATOM 4380 C C . VAL A 1 575 ? -7.639 -12.326 -5.181 1.00 91.12 575 VAL A C 1
ATOM 4382 O O . VAL A 1 575 ? -7.100 -12.566 -4.099 1.00 91.12 575 VAL A O 1
ATOM 4385 N N . ARG A 1 576 ? -7.036 -12.604 -6.347 1.00 89.75 576 ARG A N 1
ATOM 4386 C CA . ARG A 1 576 ? -5.671 -13.159 -6.409 1.00 89.75 576 ARG A CA 1
ATOM 4387 C C . ARG A 1 576 ? -4.662 -12.195 -5.792 1.00 89.75 576 ARG A C 1
ATOM 4389 O O . ARG A 1 576 ? -3.911 -12.597 -4.905 1.00 89.75 576 ARG A O 1
ATOM 4396 N N . THR A 1 577 ? -4.711 -10.921 -6.181 1.00 82.56 577 THR A N 1
ATOM 4397 C CA . THR A 1 577 ? -3.838 -9.876 -5.632 1.00 82.56 577 THR A CA 1
ATOM 4398 C C . THR A 1 577 ? -4.022 -9.713 -4.122 1.00 82.56 577 THR A C 1
ATOM 4400 O O . THR A 1 577 ? -3.043 -9.566 -3.396 1.00 82.56 577 THR A O 1
ATOM 4403 N N . ALA A 1 578 ? -5.253 -9.792 -3.615 1.00 88.88 578 ALA A N 1
ATOM 4404 C CA . ALA A 1 578 ? -5.536 -9.742 -2.183 1.00 88.88 578 ALA A CA 1
ATOM 4405 C C . ALA A 1 578 ? -4.908 -10.916 -1.416 1.00 88.88 578 ALA A C 1
ATOM 4407 O O . ALA A 1 578 ? -4.316 -10.721 -0.352 1.00 88.88 578 ALA A O 1
ATOM 4408 N N . VAL A 1 579 ? -5.010 -12.134 -1.956 1.00 92.88 579 VAL A N 1
ATOM 4409 C CA . VAL A 1 579 ? -4.389 -13.324 -1.359 1.00 92.88 579 VAL A CA 1
ATOM 4410 C C . VAL A 1 579 ? -2.863 -13.207 -1.363 1.00 92.88 579 VAL A C 1
ATOM 4412 O O . VAL A 1 579 ? -2.233 -13.486 -0.343 1.00 92.88 579 VAL A O 1
ATOM 4415 N N . GLU A 1 580 ? -2.272 -12.741 -2.464 1.00 88.38 580 GLU A N 1
ATOM 4416 C CA . GLU A 1 580 ? -0.828 -12.481 -2.583 1.00 88.38 580 GLU A CA 1
ATOM 4417 C C . GLU A 1 580 ? -0.348 -11.387 -1.614 1.00 88.38 580 GLU A C 1
ATOM 4419 O O . GLU A 1 580 ? 0.742 -11.484 -1.047 1.00 88.38 580 GLU A O 1
ATOM 4424 N N . ALA A 1 581 ? -1.186 -10.378 -1.361 1.00 83.25 581 ALA A N 1
ATOM 4425 C CA . ALA A 1 581 ? -0.941 -9.321 -0.382 1.00 83.25 581 ALA A CA 1
ATOM 4426 C C . ALA A 1 581 ? -1.109 -9.778 1.083 1.00 83.25 581 ALA A C 1
ATOM 4428 O O . ALA A 1 581 ? -0.830 -9.004 1.999 1.00 83.25 581 ALA A O 1
ATOM 4429 N N . GLY A 1 582 ? -1.524 -11.027 1.327 1.00 90.69 582 GLY A N 1
ATOM 4430 C CA . GLY A 1 582 ? -1.661 -11.593 2.671 1.00 90.69 582 GLY A CA 1
ATOM 4431 C C . GLY A 1 582 ? -2.984 -11.265 3.369 1.00 90.69 582 GLY A C 1
ATOM 4432 O O . GLY A 1 582 ? -3.019 -11.225 4.599 1.00 90.69 582 GLY A O 1
ATOM 4433 N N . ALA A 1 583 ? -4.061 -11.025 2.614 1.00 95.56 583 ALA A N 1
ATOM 4434 C CA . ALA A 1 583 ? -5.396 -10.853 3.183 1.00 95.56 583 ALA A CA 1
ATOM 4435 C C . ALA A 1 583 ? -5.903 -12.146 3.855 1.00 95.56 583 ALA A C 1
ATOM 4437 O O . ALA A 1 583 ? -5.720 -13.260 3.348 1.00 95.56 583 ALA A O 1
ATOM 4438 N N . ASP A 1 584 ? -6.626 -11.997 4.965 1.00 96.56 584 ASP A N 1
ATOM 4439 C CA . ASP A 1 584 ? -7.313 -13.096 5.659 1.00 96.56 584 ASP A CA 1
ATOM 4440 C C . ASP A 1 584 ? -8.552 -13.597 4.891 1.00 96.56 584 ASP A C 1
ATOM 4442 O O . ASP A 1 584 ? -9.100 -14.659 5.192 1.00 96.56 584 ASP A O 1
ATOM 4446 N N . GLY A 1 585 ? -9.000 -12.838 3.889 1.00 96.94 585 GLY A N 1
ATOM 4447 C CA . GLY A 1 585 ? -10.108 -13.154 2.995 1.00 96.94 585 GLY A CA 1
ATOM 4448 C C . GLY A 1 585 ? -10.591 -11.920 2.244 1.00 96.94 585 GLY A C 1
ATOM 4449 O O . GLY A 1 585 ? -9.926 -10.886 2.244 1.00 96.94 585 GLY A O 1
ATOM 4450 N N . VAL A 1 586 ? -11.763 -12.023 1.627 1.00 97.75 586 VAL A N 1
ATOM 4451 C CA . VAL A 1 586 ? -12.427 -10.918 0.924 1.00 97.75 586 VAL A CA 1
ATOM 4452 C C . VAL A 1 586 ? -13.601 -10.451 1.777 1.00 97.75 586 VAL A C 1
ATOM 4454 O O . VAL A 1 586 ? -14.572 -11.187 1.986 1.00 97.75 586 VAL A O 1
ATOM 4457 N N . GLY A 1 587 ? -13.470 -9.258 2.353 1.00 96.00 587 GLY A N 1
ATOM 4458 C CA . GLY A 1 587 ? -14.446 -8.706 3.291 1.00 96.00 587 GLY A CA 1
ATOM 4459 C C . GLY A 1 587 ? -15.622 -8.054 2.574 1.00 96.00 587 GLY A C 1
ATOM 4460 O O . GLY A 1 587 ? -16.721 -8.025 3.127 1.00 96.00 587 GLY A O 1
ATOM 4461 N N . LEU A 1 588 ? -15.409 -7.619 1.332 1.00 95.25 588 LEU A N 1
ATOM 4462 C CA . LEU A 1 588 ? -16.431 -7.103 0.436 1.00 95.25 588 LEU A CA 1
ATOM 4463 C C . LEU A 1 588 ? -16.044 -7.403 -1.016 1.00 95.25 588 LEU A C 1
ATOM 4465 O O . LEU A 1 588 ? -15.037 -6.907 -1.513 1.00 95.25 588 LEU A O 1
ATOM 4469 N N . LEU A 1 589 ? -16.863 -8.196 -1.703 1.00 94.44 589 LEU A N 1
ATOM 4470 C CA . LEU A 1 589 ? -16.810 -8.356 -3.150 1.00 94.44 589 LEU A CA 1
ATOM 4471 C C . LEU A 1 589 ? -18.006 -7.638 -3.775 1.00 94.44 589 LEU A C 1
ATOM 4473 O O . LEU A 1 589 ? -19.150 -8.048 -3.560 1.00 94.44 589 LEU A O 1
ATOM 4477 N N . LEU A 1 590 ? -17.730 -6.577 -4.531 1.00 88.69 590 LEU A N 1
ATOM 4478 C CA . LEU A 1 590 ? -18.724 -5.790 -5.260 1.00 88.69 590 LEU A CA 1
ATOM 4479 C C . LEU A 1 590 ? -19.103 -6.521 -6.549 1.00 88.69 590 LEU A C 1
ATOM 4481 O O . LEU A 1 590 ? -18.315 -6.591 -7.493 1.00 88.69 590 LEU A O 1
ATOM 4485 N N . SER A 1 591 ? -20.293 -7.121 -6.574 1.00 87.19 591 SER A N 1
ATOM 4486 C CA . SER A 1 591 ? -20.728 -7.946 -7.705 1.00 87.19 591 SER A CA 1
ATOM 4487 C C . SER A 1 591 ? -21.326 -7.138 -8.857 1.00 87.19 591 SER A C 1
ATOM 4489 O O . SER A 1 591 ? -21.406 -7.654 -9.969 1.00 87.19 591 SER A O 1
ATOM 4491 N N . GLU A 1 592 ? -21.699 -5.873 -8.642 1.00 77.25 592 GLU A N 1
ATOM 4492 C CA . GLU A 1 592 ? -22.309 -5.001 -9.654 1.00 77.25 592 GLU A CA 1
ATOM 4493 C C . GLU A 1 592 ? -21.406 -4.735 -10.865 1.00 77.25 592 GLU A C 1
ATOM 4495 O O . GLU A 1 592 ? -21.907 -4.457 -11.954 1.00 77.25 592 GLU A O 1
ATOM 4500 N N . TYR A 1 593 ? -20.088 -4.911 -10.728 1.00 70.75 593 TYR A N 1
ATOM 4501 C CA . TYR A 1 593 ? -19.150 -4.823 -11.850 1.00 70.75 593 TYR A CA 1
ATOM 4502 C C . TYR A 1 593 ? -19.416 -5.865 -12.941 1.00 70.75 593 TYR A C 1
ATOM 4504 O O . TYR A 1 593 ? -19.106 -5.616 -14.105 1.00 70.75 593 TYR A O 1
ATOM 4512 N N . LEU A 1 594 ? -20.073 -6.981 -12.608 1.00 72.62 594 LEU A N 1
ATOM 4513 C CA . LEU A 1 594 ? -20.573 -7.926 -13.606 1.00 72.62 594 LEU A CA 1
ATOM 4514 C C . LEU A 1 594 ? -21.584 -7.277 -14.560 1.00 72.62 594 LEU A C 1
ATOM 4516 O O . LEU A 1 594 ? -21.599 -7.599 -15.745 1.00 72.62 594 LEU A O 1
ATOM 4520 N N . LEU A 1 595 ? -22.409 -6.349 -14.068 1.00 65.31 595 LEU A N 1
ATOM 4521 C CA . LEU A 1 595 ? -23.449 -5.677 -14.856 1.00 65.31 595 LEU A CA 1
ATOM 4522 C C . LEU A 1 595 ? -22.867 -4.606 -15.794 1.00 65.31 595 LEU A C 1
ATOM 4524 O O . LEU A 1 595 ? -23.454 -4.304 -16.833 1.00 65.31 595 LEU A O 1
ATOM 4528 N N . LEU A 1 596 ? -21.700 -4.044 -15.457 1.00 57.62 596 LEU A N 1
ATOM 4529 C CA . LEU A 1 596 ? -21.018 -3.017 -16.255 1.00 57.62 596 LEU A CA 1
ATOM 4530 C C . LEU A 1 596 ? -20.389 -3.564 -17.546 1.00 57.62 596 LEU A C 1
ATOM 4532 O O . LEU A 1 596 ? -20.105 -2.787 -18.455 1.00 57.62 596 LEU A O 1
ATOM 4536 N N . ALA A 1 597 ? -20.231 -4.886 -17.671 1.00 53.66 597 ALA A N 1
ATOM 4537 C CA . ALA A 1 597 ? -19.749 -5.539 -18.891 1.00 53.66 597 ALA A CA 1
ATOM 4538 C C . ALA A 1 597 ? -20.761 -5.505 -20.062 1.00 53.66 597 ALA A C 1
ATOM 4540 O O . ALA A 1 597 ? -20.490 -6.067 -21.124 1.00 53.66 597 ALA A O 1
ATOM 4541 N N . GLY A 1 598 ? -21.915 -4.843 -19.888 1.00 49.97 598 GLY A N 1
ATOM 4542 C CA . GLY A 1 598 ? -22.895 -4.608 -20.952 1.00 49.97 598 GLY A CA 1
ATOM 4543 C C . GLY A 1 598 ? -23.670 -5.857 -21.370 1.00 49.97 598 GLY A C 1
ATOM 4544 O O . GLY A 1 598 ? -24.066 -5.952 -22.526 1.00 49.97 598 GLY A O 1
ATOM 4545 N N . ARG A 1 599 ? -23.823 -6.827 -20.460 1.00 54.03 599 ARG A N 1
ATOM 4546 C CA . ARG A 1 599 ? -24.666 -8.012 -20.641 1.00 54.03 599 ARG A CA 1
ATOM 4547 C C . ARG A 1 599 ? -25.428 -8.296 -19.350 1.00 54.03 599 ARG A C 1
ATOM 4549 O O . ARG A 1 599 ? -24.824 -8.353 -18.276 1.00 54.03 599 ARG A O 1
ATOM 4556 N N . VAL A 1 600 ? -26.734 -8.533 -19.446 1.00 56.25 600 VAL A N 1
ATOM 4557 C CA . VAL A 1 600 ? -27.497 -9.200 -18.378 1.00 56.25 600 VAL A CA 1
ATOM 4558 C C . VAL A 1 600 ? -26.950 -10.622 -18.210 1.00 56.25 600 VAL A C 1
ATOM 4560 O O . VAL A 1 600 ? -27.281 -11.516 -18.986 1.00 56.25 600 VAL A O 1
ATOM 4563 N N . ASN A 1 601 ? -26.086 -10.827 -17.212 1.00 67.12 601 ASN A N 1
ATOM 4564 C CA . ASN A 1 601 ? -25.456 -12.130 -17.002 1.00 67.12 601 ASN A CA 1
ATOM 4565 C C . ASN A 1 601 ? -26.470 -13.152 -16.476 1.00 67.12 601 ASN A C 1
ATOM 4567 O 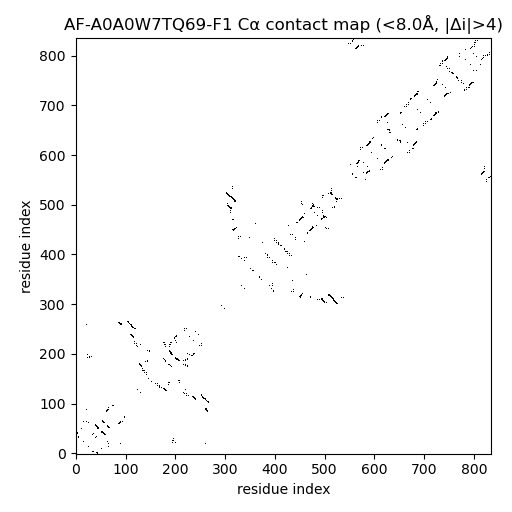O . ASN A 1 601 ? -27.143 -12.906 -15.469 1.00 67.12 601 ASN A O 1
ATOM 4571 N N . GLY A 1 602 ? -26.552 -14.315 -17.120 1.00 86.94 602 GLY A N 1
ATOM 4572 C CA . GLY A 1 602 ? -27.416 -15.415 -16.680 1.00 86.94 602 GLY A CA 1
ATOM 4573 C C . GLY A 1 602 ? -26.894 -16.127 -15.424 1.00 86.94 602 GLY A C 1
ATOM 4574 O O . GLY A 1 602 ? -25.771 -15.898 -14.979 1.00 86.94 602 GLY A O 1
ATOM 4575 N N . GLU A 1 603 ? -27.687 -17.053 -14.872 1.00 93.25 603 GLU A N 1
ATOM 4576 C CA . GLU A 1 603 ? -27.310 -17.838 -13.679 1.00 93.25 603 GLU A CA 1
ATOM 4577 C C . GLU A 1 603 ? -25.947 -18.544 -13.835 1.00 93.25 603 GLU A C 1
ATOM 4579 O O . GLU A 1 603 ? -25.155 -18.549 -12.896 1.00 93.25 603 GLU A O 1
ATOM 4584 N N . GLU A 1 604 ? -25.654 -19.113 -15.012 1.00 92.69 604 GLU A N 1
ATOM 4585 C CA . GLU A 1 604 ? -24.399 -19.841 -15.272 1.00 92.69 604 GLU A CA 1
ATOM 4586 C C . GLU A 1 604 ? -23.166 -18.935 -15.294 1.00 92.69 604 GLU A C 1
ATOM 4588 O O . GLU A 1 604 ? -22.124 -19.293 -14.748 1.00 92.69 604 GLU A O 1
ATOM 4593 N N . GLU A 1 605 ? -23.274 -17.752 -15.897 1.00 88.94 605 GLU A N 1
ATOM 4594 C CA . GLU A 1 605 ? -22.168 -16.792 -15.974 1.00 88.94 605 GLU A CA 1
ATOM 4595 C C . GLU A 1 605 ? -21.850 -16.231 -14.586 1.00 88.94 605 GLU A C 1
ATOM 4597 O O . GLU A 1 605 ? -20.688 -16.197 -14.174 1.00 88.94 605 GLU A O 1
ATOM 4602 N N . GLN A 1 606 ? -22.892 -15.880 -13.825 1.00 93.12 606 GLN A N 1
ATOM 4603 C CA . GLN A 1 606 ? -22.748 -15.446 -12.438 1.00 93.12 606 GLN A CA 1
ATOM 4604 C C . GLN A 1 606 ? -22.144 -16.559 -11.566 1.00 93.12 606 GLN A C 1
ATOM 4606 O O . GLN A 1 606 ? -21.209 -16.305 -10.806 1.00 93.12 606 GLN A O 1
ATOM 4611 N N . TYR A 1 607 ? -22.616 -17.804 -11.710 1.00 95.25 607 TYR A N 1
ATOM 4612 C CA . TYR A 1 607 ? -22.047 -18.965 -11.019 1.00 95.25 607 TYR A CA 1
ATOM 4613 C C . TYR A 1 607 ? -20.558 -19.142 -11.344 1.00 95.25 607 TYR A C 1
ATOM 4615 O O . TYR A 1 607 ? -19.753 -19.291 -10.424 1.00 95.25 607 TYR A O 1
ATOM 4623 N N . GLY A 1 608 ? -20.187 -19.089 -12.629 1.00 92.44 608 GLY A N 1
ATOM 4624 C CA . GLY A 1 608 ? -18.804 -19.230 -13.081 1.00 92.44 608 GLY A CA 1
ATOM 4625 C C . GLY A 1 608 ? -17.884 -18.169 -12.481 1.00 92.44 608 GLY A C 1
ATOM 4626 O O . GLY A 1 608 ? -16.806 -18.498 -11.981 1.00 92.44 608 GLY A O 1
ATOM 4627 N N . PHE A 1 609 ? -18.335 -16.913 -12.447 1.00 90.62 609 PHE A N 1
ATOM 4628 C CA . PHE A 1 609 ? -17.593 -15.829 -11.810 1.00 90.62 609 PHE A CA 1
ATOM 4629 C C . PHE A 1 609 ? -17.433 -16.039 -10.297 1.00 90.62 609 PHE A C 1
ATOM 4631 O O . PHE A 1 609 ? -16.310 -16.020 -9.791 1.00 90.62 609 PHE A O 1
ATOM 4638 N N . TYR A 1 610 ? -18.524 -16.299 -9.566 1.00 96.12 610 TYR A N 1
ATOM 4639 C CA . TYR A 1 610 ? -18.456 -16.490 -8.113 1.00 96.12 610 TYR A CA 1
ATOM 4640 C C . TYR A 1 610 ? -17.601 -17.706 -7.732 1.00 96.12 610 TYR A C 1
ATOM 4642 O O . TYR A 1 610 ? -16.808 -17.629 -6.791 1.00 96.12 610 TYR A O 1
ATOM 4650 N N . ALA A 1 611 ? -17.701 -18.807 -8.483 1.00 95.75 611 ALA A N 1
ATOM 4651 C CA . ALA A 1 611 ? -16.861 -19.985 -8.290 1.00 95.75 611 ALA A CA 1
ATOM 4652 C C . ALA A 1 611 ? -15.374 -19.680 -8.542 1.00 95.75 611 ALA A C 1
ATOM 4654 O O . ALA A 1 611 ? -14.523 -20.122 -7.768 1.00 95.75 611 ALA A O 1
ATOM 4655 N N . ALA A 1 612 ? -15.051 -18.885 -9.569 1.00 92.94 612 ALA A N 1
ATOM 4656 C CA . ALA A 1 612 ? -13.679 -18.463 -9.848 1.00 92.94 612 ALA A CA 1
ATOM 4657 C C . ALA A 1 612 ? -13.105 -17.572 -8.733 1.00 92.94 612 ALA A C 1
ATOM 4659 O O . ALA A 1 612 ? -11.967 -17.787 -8.311 1.00 92.94 612 ALA A O 1
ATOM 4660 N N . CYS A 1 613 ? -13.891 -16.629 -8.201 1.00 94.62 613 CYS A N 1
ATOM 4661 C CA . CYS A 1 613 ? -13.497 -15.818 -7.045 1.00 94.62 613 CYS A CA 1
ATOM 4662 C C . CYS A 1 613 ? -13.241 -16.682 -5.799 1.00 94.62 613 CYS A C 1
ATOM 4664 O O . CYS A 1 613 ? -12.222 -16.514 -5.131 1.00 94.62 613 CYS A O 1
ATOM 4666 N N . LEU A 1 614 ? -14.122 -17.642 -5.499 1.00 97.25 614 LEU A N 1
ATOM 4667 C CA . LEU A 1 614 ? -13.946 -18.556 -4.362 1.00 97.25 614 LEU A CA 1
ATOM 4668 C C . LEU A 1 614 ? -12.705 -19.445 -4.513 1.00 97.25 614 LEU A C 1
ATOM 4670 O O . LEU A 1 614 ? -11.970 -19.646 -3.544 1.00 97.25 614 LEU A O 1
ATOM 4674 N N . ALA A 1 615 ? -12.440 -19.937 -5.724 1.00 95.69 615 ALA A N 1
ATOM 4675 C CA . ALA A 1 615 ? -11.232 -20.701 -6.019 1.00 95.69 615 ALA A CA 1
ATOM 4676 C C . ALA A 1 615 ? -9.966 -19.843 -5.842 1.00 95.69 615 ALA A C 1
ATOM 4678 O O . ALA A 1 615 ? -9.005 -20.282 -5.207 1.00 95.69 615 ALA A O 1
ATOM 4679 N N . ALA A 1 616 ? -9.982 -18.600 -6.337 1.00 93.75 616 ALA A N 1
ATOM 4680 C CA . ALA A 1 616 ? -8.883 -17.648 -6.174 1.00 93.75 616 ALA A CA 1
ATOM 4681 C C . ALA A 1 616 ? -8.612 -17.297 -4.700 1.00 93.75 616 ALA A C 1
ATOM 4683 O O . ALA A 1 616 ? -7.461 -17.071 -4.336 1.00 93.75 616 ALA A O 1
ATOM 4684 N N . ALA A 1 617 ? -9.636 -17.324 -3.840 1.00 96.19 617 ALA A N 1
ATOM 4685 C CA . ALA A 1 617 ? -9.506 -17.058 -2.406 1.00 96.19 617 ALA A CA 1
ATOM 4686 C C . ALA A 1 617 ? -8.802 -18.184 -1.614 1.00 96.19 617 ALA A C 1
ATOM 4688 O O . ALA A 1 617 ? -8.451 -17.992 -0.446 1.00 96.19 617 ALA A O 1
ATOM 4689 N N . GLN A 1 618 ? -8.572 -19.356 -2.226 1.00 94.50 618 GLN A N 1
ATOM 4690 C CA . GLN A 1 618 ? -7.842 -20.487 -1.631 1.00 94.50 618 GLN A CA 1
ATOM 4691 C C . GLN A 1 618 ? -8.399 -20.911 -0.255 1.00 94.50 618 GLN A C 1
ATOM 4693 O O . GLN A 1 618 ? -7.660 -21.081 0.715 1.00 94.50 618 GLN A O 1
ATOM 4698 N N . GLY A 1 619 ? -9.726 -21.036 -0.152 1.00 94.81 619 GLY A N 1
ATOM 4699 C CA . GLY A 1 619 ? -10.421 -21.464 1.071 1.00 94.81 619 GLY A CA 1
ATOM 4700 C C . GLY A 1 619 ? -10.681 -20.358 2.103 1.00 94.81 619 GLY A C 1
ATOM 4701 O O . GLY A 1 619 ? -11.386 -20.600 3.087 1.00 94.81 619 GLY A O 1
ATOM 4702 N N . ARG A 1 620 ? -10.172 -19.140 1.883 1.00 96.62 620 ARG A N 1
ATOM 4703 C CA . ARG A 1 620 ? -10.488 -17.970 2.716 1.00 96.62 620 ARG A CA 1
ATOM 4704 C C . ARG A 1 620 ? -11.944 -17.520 2.513 1.00 96.62 620 ARG A C 1
ATOM 4706 O O . ARG A 1 620 ? -12.501 -17.745 1.438 1.00 96.62 620 ARG A O 1
ATOM 4713 N N . PRO A 1 621 ? -12.579 -16.894 3.522 1.00 97.50 621 PRO A N 1
ATOM 4714 C CA . PRO A 1 621 ? -13.938 -16.380 3.391 1.00 97.50 621 PRO A CA 1
ATOM 4715 C C . PRO A 1 621 ? -14.041 -15.295 2.315 1.00 97.50 621 PRO A C 1
ATOM 4717 O O . PRO A 1 621 ? -13.202 -14.395 2.263 1.00 97.50 621 PRO A O 1
ATOM 4720 N N . VAL A 1 622 ? -15.106 -15.355 1.515 1.00 98.38 622 VAL A N 1
ATOM 4721 C CA . VAL A 1 622 ? -15.462 -14.345 0.513 1.00 98.38 622 VAL A CA 1
ATOM 4722 C C . VAL A 1 622 ? -16.878 -13.854 0.781 1.00 98.38 622 VAL A C 1
ATOM 4724 O O . VAL A 1 622 ? -17.848 -14.601 0.640 1.00 98.38 622 VAL A O 1
ATOM 4727 N N . THR A 1 623 ? -16.992 -12.591 1.182 1.00 98.50 623 THR A N 1
ATOM 4728 C CA . THR A 1 623 ? -18.277 -11.922 1.400 1.00 98.50 623 THR A CA 1
ATOM 4729 C C . THR A 1 623 ? -18.714 -11.232 0.119 1.00 98.50 623 THR A C 1
ATOM 4731 O O . THR A 1 623 ? -18.177 -10.186 -0.235 1.00 98.50 623 THR A O 1
ATOM 4734 N N . ILE A 1 624 ? -19.686 -11.812 -0.578 1.00 97.94 624 ILE A N 1
ATOM 4735 C CA . ILE A 1 624 ? -20.198 -11.289 -1.843 1.00 97.94 624 ILE A CA 1
ATOM 4736 C C . ILE A 1 624 ? -21.416 -10.418 -1.563 1.00 97.94 624 ILE A C 1
ATOM 4738 O O . ILE A 1 624 ? -22.430 -10.896 -1.047 1.00 97.94 624 ILE A O 1
ATOM 4742 N N . CYS A 1 625 ? -21.303 -9.134 -1.900 1.00 95.81 625 CYS A N 1
ATOM 4743 C CA . CYS A 1 625 ? -22.432 -8.221 -1.893 1.00 95.81 625 CYS A CA 1
ATOM 4744 C C . CYS A 1 625 ? -23.342 -8.572 -3.067 1.00 95.81 625 CYS A C 1
ATOM 4746 O O . CYS A 1 625 ? -22.876 -8.653 -4.206 1.00 95.81 625 CYS A O 1
ATOM 4748 N N . THR A 1 626 ? -24.625 -8.804 -2.797 1.00 95.19 626 THR A N 1
ATOM 4749 C CA . THR A 1 626 ? -25.648 -8.877 -3.856 1.00 95.19 626 THR A CA 1
ATOM 4750 C C . THR A 1 626 ? -25.702 -7.554 -4.618 1.00 95.19 626 THR A C 1
ATOM 4752 O O . THR A 1 626 ? -25.118 -6.566 -4.175 1.00 95.19 626 THR A O 1
ATOM 4755 N N . PHE A 1 627 ? -26.322 -7.535 -5.797 1.00 88.69 627 PHE A N 1
ATOM 4756 C CA . PHE A 1 627 ? -26.201 -6.375 -6.676 1.00 88.69 627 PHE A CA 1
ATOM 4757 C C . PHE A 1 627 ? -26.703 -5.081 -6.007 1.00 88.69 627 PHE A C 1
ATOM 4759 O O . PHE A 1 627 ? -27.900 -4.915 -5.769 1.00 88.69 627 PHE A O 1
ATOM 4766 N N . ASP A 1 628 ? -25.788 -4.134 -5.765 1.00 83.81 628 ASP A N 1
ATOM 4767 C CA . ASP A 1 628 ? -26.113 -2.765 -5.347 1.00 83.81 628 ASP A CA 1
ATOM 4768 C C . ASP A 1 628 ? -26.459 -1.905 -6.571 1.00 83.81 628 ASP A C 1
ATOM 4770 O O . ASP A 1 628 ? -25.755 -0.960 -6.941 1.00 83.81 628 ASP A O 1
ATOM 4774 N N . VAL A 1 629 ? -27.527 -2.306 -7.267 1.00 72.62 629 VAL A N 1
ATOM 4775 C CA . VAL A 1 629 ? -28.022 -1.592 -8.445 1.00 72.62 629 VAL A CA 1
ATOM 4776 C C . VAL A 1 629 ? -28.522 -0.222 -8.019 1.00 72.62 629 VAL A C 1
ATOM 4778 O O . VAL A 1 629 ? -29.350 -0.114 -7.120 1.00 72.62 629 VAL A O 1
ATOM 4781 N N . ALA A 1 630 ? -28.058 0.808 -8.716 1.00 64.25 630 ALA A N 1
ATOM 4782 C CA . ALA A 1 630 ? -28.694 2.113 -8.746 1.00 64.25 630 ALA A CA 1
ATOM 4783 C C . ALA A 1 630 ? -28.848 2.553 -10.220 1.00 64.25 630 ALA A C 1
ATOM 4785 O O . ALA A 1 630 ? -28.026 2.151 -11.059 1.00 64.25 630 ALA A O 1
ATOM 4786 N N . PRO A 1 631 ? -29.891 3.329 -10.575 1.00 53.62 631 PRO A N 1
ATOM 4787 C CA . PRO A 1 631 ? -30.148 3.763 -11.958 1.00 53.62 631 PRO A CA 1
ATOM 4788 C C . PRO A 1 631 ? -28.965 4.482 -12.637 1.00 53.62 631 PRO A C 1
ATOM 4790 O O . PRO A 1 631 ? -28.815 4.433 -13.859 1.00 53.62 631 PRO A O 1
ATOM 4793 N N . ASP A 1 632 ? -28.096 5.116 -11.847 1.00 52.72 632 ASP A N 1
ATOM 4794 C CA . ASP A 1 632 ? -26.874 5.812 -12.265 1.00 52.72 632 ASP A CA 1
ATOM 4795 C C . ASP A 1 632 ? -25.648 4.888 -12.416 1.00 52.72 632 ASP A C 1
ATOM 4797 O O . ASP A 1 632 ? -24.708 5.229 -13.136 1.00 52.72 632 ASP A O 1
ATOM 4801 N N . LYS A 1 633 ? -25.659 3.706 -11.783 1.00 48.94 633 LYS A N 1
ATOM 4802 C CA . LYS A 1 633 ? -24.550 2.731 -11.780 1.00 48.94 633 LYS A CA 1
ATOM 4803 C C . LYS A 1 633 ? -24.696 1.597 -12.802 1.00 48.94 633 LYS A C 1
ATOM 4805 O O . LYS A 1 633 ? -23.790 0.777 -12.923 1.00 48.94 633 LYS A O 1
ATOM 4810 N N . THR A 1 634 ? -25.814 1.507 -13.520 1.00 52.91 634 THR A N 1
ATOM 4811 C CA . THR A 1 634 ? -26.088 0.413 -14.471 1.00 52.91 634 THR A CA 1
ATOM 4812 C C . THR A 1 634 ? -25.947 0.844 -15.932 1.00 52.91 634 THR A C 1
ATOM 4814 O O . THR A 1 634 ? -26.221 1.992 -16.297 1.00 52.91 634 THR A O 1
ATOM 4817 N N . GLY A 1 635 ? -25.472 -0.081 -16.777 1.00 50.97 635 GLY A N 1
ATOM 4818 C CA . GLY A 1 635 ? -25.359 0.102 -18.229 1.00 50.97 635 GLY A CA 1
ATOM 4819 C C . GLY A 1 635 ? -26.719 0.267 -18.925 1.00 50.97 635 GLY A C 1
ATOM 4820 O O . GLY A 1 635 ? -27.771 0.200 -18.298 1.00 50.97 635 GLY A O 1
ATOM 4821 N N . THR A 1 636 ? -26.708 0.472 -20.242 1.00 50.31 636 THR A N 1
ATOM 4822 C CA . THR A 1 636 ? -27.889 0.824 -21.063 1.00 50.31 636 THR A CA 1
ATOM 4823 C C . THR A 1 636 ? -29.004 -0.232 -21.132 1.00 50.31 636 THR A C 1
ATOM 4825 O O . THR A 1 636 ? -30.049 0.052 -21.706 1.00 50.31 636 THR A O 1
ATOM 4828 N N . GLU A 1 637 ? -28.802 -1.435 -20.587 1.00 52.69 637 GLU A N 1
ATOM 4829 C CA . GLU A 1 637 ? -29.753 -2.559 -20.671 1.00 52.69 637 GLU A CA 1
ATOM 4830 C C . GLU A 1 637 ? -30.778 -2.613 -19.525 1.00 52.69 637 GLU A C 1
ATOM 4832 O O . GLU A 1 637 ? -31.759 -3.348 -19.624 1.00 52.69 637 GLU A O 1
ATOM 4837 N N . PHE A 1 638 ? -30.593 -1.838 -18.452 1.00 57.94 638 PHE A N 1
ATOM 4838 C CA . PHE A 1 638 ? -31.570 -1.756 -17.364 1.00 57.94 638 PHE A CA 1
ATOM 4839 C C . PHE A 1 638 ? -32.561 -0.614 -17.626 1.00 57.94 638 PHE A C 1
ATOM 4841 O O . PHE A 1 638 ? -32.124 0.484 -17.986 1.00 57.94 638 PHE A O 1
ATOM 4848 N N . PRO A 1 639 ? -33.882 -0.827 -17.455 1.00 53.16 639 PRO A N 1
ATOM 4849 C CA . PRO A 1 639 ? -34.862 0.240 -17.604 1.00 53.16 639 PRO A CA 1
ATOM 4850 C C . PRO A 1 639 ? -34.564 1.341 -16.582 1.00 53.16 639 PRO A C 1
ATOM 4852 O O . PRO A 1 639 ? -34.752 1.169 -15.380 1.00 53.16 639 PRO A O 1
ATOM 4855 N N . ARG A 1 640 ? -34.048 2.468 -17.077 1.00 55.31 640 ARG A N 1
ATOM 4856 C CA . ARG A 1 640 ? -33.847 3.681 -16.289 1.00 55.31 640 ARG A CA 1
ATOM 4857 C C . ARG A 1 640 ? -35.183 4.396 -16.193 1.00 55.31 640 ARG A C 1
ATOM 4859 O O . ARG A 1 640 ? -35.550 5.143 -17.096 1.00 55.31 640 ARG A O 1
ATOM 4866 N N . GLU A 1 641 ? -35.913 4.169 -15.112 1.00 60.78 641 GLU A N 1
ATOM 4867 C CA . GLU A 1 641 ? -36.869 5.183 -14.679 1.00 60.78 641 GLU A CA 1
ATOM 4868 C C . GLU A 1 641 ? -36.045 6.368 -14.156 1.00 60.78 641 GLU A C 1
ATOM 4870 O O . GLU A 1 641 ? -35.167 6.197 -13.308 1.00 60.78 641 GLU A O 1
ATOM 4875 N N . GLU A 1 642 ? -36.233 7.557 -14.735 1.00 65.62 642 GLU A N 1
ATOM 4876 C CA . GLU A 1 642 ? -35.555 8.766 -14.263 1.00 65.62 642 GLU A CA 1
ATOM 4877 C C . GLU A 1 642 ? -36.056 9.105 -12.854 1.00 65.62 642 GLU A C 1
ATOM 4879 O O . GLU A 1 642 ? -37.116 9.701 -12.666 1.00 65.62 642 GLU A O 1
ATOM 4884 N N . GLU A 1 643 ? -35.286 8.712 -11.844 1.00 73.06 643 GLU A N 1
ATOM 4885 C CA . GLU A 1 643 ? -35.534 9.091 -10.460 1.00 73.06 643 GLU A CA 1
ATOM 4886 C C . GLU A 1 643 ? -34.860 10.427 -10.138 1.00 73.06 643 GLU A C 1
ATOM 4888 O O . GLU A 1 643 ? -33.691 10.651 -10.451 1.00 73.06 643 GLU A O 1
ATOM 4893 N N . ALA A 1 644 ? -35.570 11.307 -9.426 1.00 80.56 644 ALA A N 1
ATOM 4894 C CA . ALA A 1 644 ? -35.019 12.596 -9.003 1.00 80.56 644 ALA A CA 1
ATOM 4895 C C . ALA A 1 644 ? -33.832 12.457 -8.028 1.00 80.56 644 ALA A C 1
ATOM 4897 O O . ALA A 1 644 ? -32.981 13.340 -7.974 1.00 80.56 644 ALA A O 1
ATOM 4898 N N . ASN A 1 645 ? -33.784 11.373 -7.242 1.00 81.56 645 ASN A N 1
ATOM 4899 C CA . ASN A 1 645 ? -32.717 11.101 -6.275 1.00 81.56 645 ASN A CA 1
ATOM 4900 C C . ASN A 1 645 ? -32.339 9.607 -6.281 1.00 81.56 645 ASN A C 1
ATOM 4902 O O . ASN A 1 645 ? -32.748 8.889 -5.366 1.00 81.56 645 ASN A O 1
ATOM 4906 N N . PRO A 1 646 ? -31.537 9.134 -7.253 1.00 78.62 646 PRO A N 1
ATOM 4907 C CA . PRO A 1 646 ? -31.208 7.710 -7.400 1.00 78.62 646 PRO A CA 1
ATOM 4908 C C . PRO A 1 646 ? -30.580 7.086 -6.143 1.00 78.62 646 PRO A C 1
ATOM 4910 O O . PRO A 1 646 ? -30.903 5.965 -5.760 1.00 78.62 646 PRO A O 1
ATOM 4913 N N . ALA A 1 647 ? -29.742 7.842 -5.423 1.00 78.81 647 ALA A N 1
ATOM 4914 C CA . ALA A 1 647 ? -29.138 7.386 -4.170 1.00 78.81 647 ALA A CA 1
ATOM 4915 C C . ALA A 1 647 ? -30.163 7.132 -3.043 1.00 78.81 647 ALA A C 1
ATOM 4917 O O . ALA A 1 647 ? -29.899 6.357 -2.132 1.00 78.81 647 ALA A O 1
ATOM 4918 N N . MET A 1 648 ? -31.334 7.774 -3.074 1.00 85.88 648 MET A N 1
ATOM 4919 C CA . MET A 1 648 ? -32.398 7.589 -2.075 1.00 85.88 648 MET A CA 1
ATOM 4920 C C . MET A 1 648 ? -33.604 6.811 -2.626 1.00 85.88 648 MET A C 1
ATOM 4922 O O . MET A 1 648 ? -34.624 6.721 -1.942 1.00 85.88 648 MET A O 1
ATOM 4926 N N . GLY A 1 649 ? -33.503 6.286 -3.848 1.00 85.50 649 GLY A N 1
ATOM 4927 C CA . GLY A 1 649 ? -34.607 5.681 -4.586 1.00 85.50 649 GLY A CA 1
ATOM 4928 C C . GLY A 1 649 ? -34.594 4.153 -4.586 1.00 85.50 649 GLY A C 1
ATOM 4929 O O . GLY A 1 649 ? -34.295 3.515 -3.565 1.00 85.50 649 GLY A O 1
ATOM 4930 N N . LEU A 1 650 ? -34.973 3.558 -5.721 1.00 86.56 650 LEU A N 1
ATOM 4931 C CA . LEU A 1 650 ? -35.059 2.109 -5.893 1.00 86.56 650 LEU A CA 1
ATOM 4932 C C . LEU A 1 650 ? -33.668 1.503 -6.141 1.00 86.56 650 LEU A C 1
ATOM 4934 O O . LEU A 1 650 ? -33.292 1.194 -7.271 1.00 86.56 650 LEU A O 1
ATOM 4938 N N . CYS A 1 651 ? -32.902 1.316 -5.063 1.00 86.62 651 CYS A N 1
ATOM 4939 C CA . CYS A 1 651 ? -31.539 0.784 -5.113 1.00 86.62 651 CYS A CA 1
ATOM 4940 C C . CYS A 1 651 ? -31.291 -0.407 -4.168 1.00 86.62 651 CYS A C 1
ATOM 4942 O O . CYS A 1 651 ? -32.091 -0.706 -3.272 1.00 86.62 651 CYS A O 1
ATOM 4944 N N . GLY A 1 652 ? -30.185 -1.121 -4.401 1.00 89.31 652 GLY A N 1
ATOM 4945 C CA . GLY A 1 652 ? -29.728 -2.252 -3.587 1.00 89.31 652 GLY A CA 1
ATOM 4946 C C . GLY A 1 652 ? -30.789 -3.334 -3.374 1.00 89.31 652 GLY A C 1
ATOM 4947 O O . GLY A 1 652 ? -31.440 -3.783 -4.324 1.00 89.31 652 GLY A O 1
ATOM 4948 N N . VAL A 1 653 ? -30.999 -3.752 -2.119 1.00 93.62 653 VAL A N 1
ATOM 4949 C CA . VAL A 1 653 ? -31.982 -4.802 -1.793 1.00 93.62 653 VAL A CA 1
ATOM 4950 C C . VAL A 1 653 ? -33.412 -4.437 -2.212 1.00 93.62 653 VAL A C 1
ATOM 4952 O O . VAL A 1 653 ? -34.185 -5.326 -2.557 1.00 93.62 653 VAL A O 1
ATOM 4955 N N . ARG A 1 654 ? -33.776 -3.148 -2.258 1.00 92.88 654 ARG A N 1
ATOM 4956 C CA . ARG A 1 654 ? -35.127 -2.724 -2.668 1.00 92.88 654 ARG A CA 1
ATOM 4957 C C . ARG A 1 654 ? -35.368 -2.986 -4.147 1.00 92.88 654 ARG A C 1
ATOM 4959 O O . ARG A 1 654 ? -36.414 -3.526 -4.500 1.00 92.88 654 ARG A O 1
ATOM 4966 N N . TYR A 1 655 ? -34.383 -2.673 -4.990 1.00 90.25 655 TYR A N 1
ATOM 4967 C CA . TYR A 1 655 ? -34.439 -3.005 -6.414 1.00 90.25 655 TYR A CA 1
ATOM 4968 C C . TYR A 1 655 ? -34.561 -4.518 -6.615 1.00 90.25 655 TYR A C 1
ATOM 4970 O O . TYR A 1 655 ? -35.413 -4.982 -7.374 1.00 90.25 655 TYR A O 1
ATOM 4978 N N . CYS A 1 656 ? -33.755 -5.284 -5.877 1.00 91.56 656 CYS A N 1
ATOM 4979 C CA . CYS A 1 656 ? -33.763 -6.743 -5.909 1.00 91.56 656 CYS A CA 1
ATOM 4980 C C . CYS A 1 656 ? -35.123 -7.340 -5.502 1.00 91.56 656 CYS A C 1
ATOM 4982 O O . CYS A 1 656 ? -35.621 -8.252 -6.156 1.00 91.56 656 CYS A O 1
ATOM 4984 N N . LEU A 1 657 ? -35.760 -6.813 -4.453 1.00 94.00 657 LEU A N 1
ATOM 4985 C CA . LEU A 1 657 ? -37.078 -7.270 -4.000 1.00 94.00 657 LEU A CA 1
ATOM 4986 C C . LEU A 1 657 ? -38.209 -6.874 -4.960 1.00 94.00 657 LEU A C 1
ATOM 4988 O O . LEU A 1 657 ? -39.168 -7.631 -5.102 1.00 94.00 657 LEU A O 1
ATOM 4992 N N . ALA A 1 658 ? -38.095 -5.724 -5.630 1.00 91.81 658 ALA A N 1
ATOM 4993 C CA . ALA A 1 658 ? -39.042 -5.296 -6.660 1.00 91.81 658 ALA A CA 1
ATOM 4994 C C . ALA A 1 658 ? -38.929 -6.118 -7.958 1.00 91.81 658 ALA A C 1
ATOM 4996 O O . ALA A 1 658 ? -39.902 -6.214 -8.704 1.00 91.81 658 ALA A O 1
ATOM 4997 N N . HIS A 1 659 ? -37.776 -6.758 -8.198 1.00 90.56 659 HIS A N 1
ATOM 4998 C CA . HIS A 1 659 ? -37.504 -7.590 -9.374 1.00 90.56 659 HIS A CA 1
ATOM 4999 C C . HIS A 1 659 ? -37.070 -9.016 -8.970 1.00 90.56 659 HIS A C 1
ATOM 5001 O O . HIS A 1 659 ? -35.894 -9.371 -9.111 1.00 90.56 659 HIS A O 1
ATOM 5007 N N . PRO A 1 660 ? -37.999 -9.869 -8.486 1.00 91.50 660 PRO A N 1
ATOM 5008 C CA . PRO A 1 660 ? -37.664 -11.177 -7.923 1.00 91.50 660 PRO A CA 1
ATOM 5009 C C . PRO A 1 660 ? -36.893 -12.095 -8.874 1.00 91.50 660 PRO A C 1
ATOM 5011 O O . PRO A 1 660 ? -35.944 -12.736 -8.440 1.00 91.50 660 PRO A O 1
ATOM 5014 N N . ASP A 1 661 ? -37.226 -12.127 -10.167 1.00 90.69 661 ASP A N 1
ATOM 5015 C CA . ASP A 1 661 ? -36.532 -12.991 -11.137 1.00 90.69 661 ASP A CA 1
ATOM 5016 C C . ASP A 1 661 ? -35.046 -12.628 -11.279 1.00 90.69 661 ASP A C 1
ATOM 5018 O O . ASP A 1 661 ? -34.181 -13.510 -11.348 1.00 90.69 661 ASP A O 1
ATOM 5022 N N . PHE A 1 662 ? -34.739 -11.327 -11.272 1.00 88.69 662 PHE A N 1
ATOM 5023 C CA . PHE A 1 662 ? -33.372 -10.809 -11.307 1.00 88.69 662 PHE A CA 1
ATOM 5024 C C . PHE A 1 662 ? -32.609 -11.209 -10.041 1.00 88.69 662 PHE A C 1
ATOM 5026 O O . PHE A 1 662 ? -31.509 -11.764 -10.116 1.00 88.69 662 PHE A O 1
ATOM 5033 N N . PHE A 1 663 ? -33.220 -11.000 -8.875 1.00 94.25 663 PHE A N 1
ATOM 5034 C CA . PHE A 1 663 ? -32.583 -11.299 -7.599 1.00 94.25 663 PHE A CA 1
ATOM 5035 C C . PHE A 1 663 ? -32.400 -12.800 -7.372 1.00 94.25 663 PHE A C 1
ATOM 5037 O O . PHE A 1 663 ? -31.309 -13.258 -7.037 1.00 94.25 663 PHE A O 1
ATOM 5044 N N . GLU A 1 664 ? -33.439 -13.599 -7.610 1.00 95.69 664 GLU A N 1
ATOM 5045 C CA . GLU A 1 664 ? -33.388 -15.045 -7.417 1.00 95.69 664 GLU A CA 1
ATOM 5046 C C . GLU A 1 664 ? -32.401 -15.716 -8.382 1.00 95.69 664 GLU A C 1
ATOM 5048 O O . GLU A 1 664 ? -31.779 -16.710 -8.010 1.00 95.69 664 GLU A O 1
ATOM 5053 N N . THR A 1 665 ? -32.179 -15.156 -9.578 1.00 95.00 665 THR A N 1
ATOM 5054 C CA . THR A 1 665 ? -31.097 -15.598 -10.479 1.00 95.00 665 THR A CA 1
ATOM 5055 C C . THR A 1 665 ? -29.728 -15.474 -9.817 1.00 95.00 665 THR A C 1
ATOM 5057 O O . THR A 1 665 ? -28.970 -16.448 -9.796 1.00 95.00 665 THR A O 1
ATOM 5060 N N . GLN A 1 666 ? -29.442 -14.326 -9.199 1.00 95.94 666 GLN A N 1
ATOM 5061 C CA . GLN A 1 666 ? -28.198 -14.123 -8.461 1.00 95.94 666 GLN A CA 1
ATOM 5062 C C . GLN A 1 666 ? -28.094 -15.042 -7.243 1.00 95.94 666 GLN A C 1
ATOM 5064 O O . GLN A 1 666 ? -27.058 -15.669 -7.016 1.00 95.94 666 GLN A O 1
ATOM 5069 N N . LEU A 1 667 ? -29.173 -15.173 -6.470 1.00 98.25 667 LEU A N 1
ATOM 5070 C CA . LEU A 1 667 ? -29.185 -16.017 -5.277 1.00 98.25 667 LEU A CA 1
ATOM 5071 C C . LEU A 1 667 ? -28.940 -17.490 -5.620 1.00 98.25 667 LEU A C 1
ATOM 5073 O O . LEU A 1 667 ? -28.164 -18.150 -4.928 1.00 98.25 667 LEU A O 1
ATOM 5077 N N . ARG A 1 668 ? -29.529 -18.007 -6.707 1.00 98.25 668 ARG A N 1
ATOM 5078 C CA . ARG A 1 668 ? -29.259 -19.376 -7.171 1.00 98.25 668 ARG A CA 1
ATOM 5079 C C . ARG A 1 668 ? -27.798 -19.557 -7.577 1.00 98.25 668 ARG A C 1
ATOM 5081 O O . ARG A 1 668 ? -27.182 -20.544 -7.173 1.00 98.25 668 ARG A O 1
ATOM 5088 N N . ALA A 1 669 ? -27.226 -18.599 -8.305 1.00 97.44 669 ALA A N 1
ATOM 5089 C CA . ALA A 1 669 ? -25.811 -18.617 -8.675 1.00 97.44 669 ALA A CA 1
ATOM 5090 C C . ALA A 1 669 ? -24.883 -18.618 -7.443 1.00 97.44 669 ALA A C 1
ATOM 5092 O O . ALA A 1 669 ? -23.971 -19.443 -7.364 1.00 97.44 669 ALA A O 1
ATOM 5093 N N . LEU A 1 670 ? -25.152 -17.763 -6.448 1.00 98.12 670 LEU A N 1
ATOM 5094 C CA . LEU A 1 670 ? -24.403 -17.697 -5.185 1.00 98.12 670 LEU A CA 1
ATOM 5095 C C . LEU A 1 670 ? -24.507 -18.999 -4.376 1.00 98.12 670 LEU A C 1
ATOM 5097 O O . LEU A 1 670 ? -23.497 -19.514 -3.898 1.00 98.12 670 LEU A O 1
ATOM 5101 N N . LEU A 1 671 ? -25.711 -19.566 -4.247 1.00 98.50 671 LEU A N 1
ATOM 5102 C CA . LEU A 1 671 ? -25.943 -20.823 -3.523 1.00 98.50 671 LEU A CA 1
ATOM 5103 C C . LEU A 1 671 ? -25.215 -22.004 -4.180 1.00 98.50 671 LEU A C 1
ATOM 5105 O O . LEU A 1 671 ? -24.632 -22.834 -3.480 1.00 98.50 671 LEU A O 1
ATOM 5109 N N . ARG A 1 672 ? -25.213 -22.071 -5.516 1.00 98.00 672 ARG A N 1
ATOM 5110 C CA . ARG A 1 672 ? -24.438 -23.063 -6.278 1.00 98.00 672 ARG A CA 1
ATOM 5111 C C . ARG A 1 672 ? -22.935 -22.865 -6.089 1.00 98.00 672 ARG A C 1
ATOM 5113 O O . ARG A 1 672 ? -22.219 -23.828 -5.822 1.00 98.00 672 ARG A O 1
ATOM 5120 N N . ALA A 1 673 ? -22.463 -21.622 -6.190 1.00 96.81 673 ALA A N 1
ATOM 5121 C CA . ALA A 1 673 ? -21.055 -21.281 -6.003 1.00 96.81 673 ALA A CA 1
ATOM 5122 C C . ALA A 1 673 ? -20.568 -21.590 -4.581 1.00 96.81 673 ALA A C 1
ATOM 5124 O O . ALA A 1 673 ? -19.413 -21.964 -4.411 1.00 96.81 673 ALA A O 1
ATOM 5125 N N . GLY A 1 674 ? -21.447 -21.540 -3.574 1.00 95.94 674 GLY A N 1
ATOM 5126 C CA . GLY A 1 674 ? -21.126 -21.886 -2.187 1.00 95.94 674 GLY A CA 1
ATOM 5127 C C . GLY A 1 674 ? -20.562 -23.300 -1.977 1.00 95.94 674 GLY A C 1
ATOM 5128 O O . GLY A 1 674 ? -19.950 -23.551 -0.946 1.00 95.94 674 GLY A O 1
ATOM 5129 N N . LEU A 1 675 ? -20.705 -24.220 -2.941 1.00 94.50 675 LEU A N 1
ATOM 5130 C CA . LEU A 1 675 ? -20.031 -25.527 -2.901 1.00 94.50 675 LEU A CA 1
ATOM 5131 C C . LEU A 1 675 ? -18.522 -25.448 -3.200 1.00 94.50 675 LEU A C 1
ATOM 5133 O O . LEU A 1 675 ? -17.783 -26.362 -2.845 1.00 94.50 675 LEU A O 1
ATOM 5137 N N . ALA A 1 676 ? -18.060 -24.379 -3.854 1.00 90.62 676 ALA A N 1
ATOM 5138 C CA . ALA A 1 676 ? -16.669 -24.196 -4.264 1.00 90.62 676 ALA A CA 1
ATOM 5139 C C . ALA A 1 676 ? -15.783 -23.555 -3.179 1.00 90.62 676 ALA A C 1
ATOM 5141 O O . ALA A 1 676 ? -14.561 -23.551 -3.321 1.00 90.62 676 ALA A O 1
ATOM 5142 N N . GLY A 1 677 ? -16.357 -23.005 -2.102 1.00 92.81 677 GLY A N 1
ATOM 5143 C CA . GLY A 1 677 ? -15.575 -22.343 -1.058 1.00 92.81 677 GLY A CA 1
ATOM 5144 C C . GLY A 1 677 ? -16.402 -21.681 0.044 1.00 92.81 677 GLY A C 1
ATOM 5145 O O . GLY A 1 677 ? -17.611 -21.855 0.147 1.00 92.81 677 GLY A O 1
ATOM 5146 N N . ASN A 1 678 ? -15.728 -20.900 0.890 1.00 95.50 678 ASN A N 1
ATOM 5147 C CA . ASN A 1 678 ? -16.324 -20.244 2.055 1.00 95.50 678 ASN A CA 1
ATOM 5148 C C . ASN A 1 678 ? -17.041 -18.939 1.662 1.00 95.50 678 ASN A C 1
ATOM 5150 O O . ASN A 1 678 ? -16.488 -17.847 1.788 1.00 95.50 678 ASN A O 1
ATOM 5154 N N . LEU A 1 679 ? -18.265 -19.064 1.151 1.00 98.06 679 LEU A N 1
ATOM 5155 C CA . LEU A 1 679 ? -19.079 -17.941 0.686 1.00 98.06 679 LEU A CA 1
ATOM 5156 C C . LEU A 1 679 ? -19.951 -17.355 1.806 1.00 98.06 679 LEU A C 1
ATOM 5158 O O . LEU A 1 679 ? -20.557 -18.085 2.592 1.00 98.06 679 LEU A O 1
ATOM 5162 N N . ARG A 1 680 ? -20.074 -16.024 1.827 1.00 98.56 680 ARG A N 1
ATOM 5163 C CA . ARG A 1 680 ? -21.062 -15.277 2.620 1.00 98.56 680 ARG A CA 1
ATOM 5164 C C . ARG A 1 680 ? -21.837 -14.334 1.705 1.00 98.56 680 ARG A C 1
ATOM 5166 O O . ARG A 1 680 ? -21.231 -13.681 0.861 1.00 98.56 680 ARG A O 1
ATOM 5173 N N . ILE A 1 681 ? -23.151 -14.244 1.884 1.00 98.62 681 ILE A N 1
ATOM 5174 C CA . ILE A 1 681 ? -24.014 -13.333 1.120 1.00 98.62 681 ILE A CA 1
ATOM 5175 C C . ILE A 1 681 ? -24.238 -12.073 1.951 1.00 98.62 681 ILE A C 1
ATOM 5177 O O . ILE A 1 681 ? -24.628 -12.163 3.115 1.00 98.62 681 ILE A O 1
ATOM 5181 N N . LEU A 1 682 ? -24.006 -10.905 1.360 1.00 98.50 682 LEU A N 1
ATOM 5182 C CA . LEU A 1 682 ? -24.247 -9.606 1.981 1.00 98.50 682 LEU A CA 1
ATOM 5183 C C . LEU A 1 682 ? -25.352 -8.857 1.225 1.00 98.50 682 LEU A C 1
ATOM 5185 O O . LEU A 1 682 ? -25.329 -8.767 -0.004 1.00 98.50 682 LEU A O 1
ATOM 5189 N N . LEU A 1 683 ? -26.327 -8.336 1.970 1.00 97.94 683 LEU A N 1
ATOM 5190 C CA . LEU A 1 683 ? -27.467 -7.594 1.429 1.00 97.94 683 LEU A CA 1
ATOM 5191 C C . LEU A 1 683 ? -27.246 -6.077 1.605 1.00 97.94 683 LEU A C 1
ATOM 5193 O O . LEU A 1 683 ? -27.246 -5.629 2.758 1.00 97.94 683 LEU A O 1
ATOM 5197 N N . PRO A 1 684 ? -27.044 -5.303 0.516 1.00 95.44 684 PRO A N 1
ATOM 5198 C CA . PRO A 1 684 ? -26.818 -3.861 0.566 1.00 95.44 684 PRO A CA 1
ATOM 5199 C C . PRO A 1 684 ? -28.114 -3.079 0.775 1.00 95.44 684 PRO A C 1
ATOM 5201 O O . PRO A 1 684 ? -29.209 -3.565 0.490 1.00 95.44 684 PRO A O 1
ATOM 5204 N N . MET A 1 685 ? -27.985 -1.834 1.228 1.00 93.75 685 MET A N 1
ATOM 5205 C CA . MET A 1 685 ? -29.065 -0.852 1.376 1.00 93.75 685 MET A CA 1
ATOM 5206 C C . MET A 1 685 ? -30.235 -1.311 2.259 1.00 93.75 685 MET A C 1
ATOM 5208 O O . MET A 1 685 ? -31.335 -0.761 2.186 1.00 93.75 685 MET A O 1
ATOM 5212 N N . VAL A 1 686 ? -30.001 -2.289 3.138 1.00 94.50 686 VAL A N 1
ATOM 5213 C CA . VAL A 1 686 ? -30.968 -2.687 4.164 1.00 94.50 686 VAL A CA 1
ATOM 5214 C C . VAL A 1 686 ? -31.190 -1.496 5.094 1.00 94.50 686 VAL A C 1
ATOM 5216 O O . VAL A 1 686 ? -30.237 -0.858 5.551 1.00 94.50 686 VAL A O 1
ATOM 5219 N N . SER A 1 687 ? -32.453 -1.177 5.372 1.00 93.50 687 SER A N 1
ATOM 5220 C CA . SER A 1 687 ? -32.828 -0.078 6.269 1.00 93.50 687 SER A CA 1
ATOM 5221 C C . SER A 1 687 ? -33.779 -0.510 7.380 1.00 93.50 687 SER A C 1
ATOM 5223 O O . SER A 1 687 ? -33.798 0.113 8.440 1.00 93.50 687 SER A O 1
ATOM 5225 N N . THR A 1 688 ? -34.528 -1.593 7.165 1.00 93.31 688 THR A N 1
ATOM 5226 C CA . THR A 1 688 ? -35.499 -2.132 8.123 1.00 93.31 688 THR A CA 1
ATOM 5227 C C . THR A 1 688 ? -35.356 -3.643 8.283 1.00 93.31 688 THR A C 1
ATOM 5229 O O . THR A 1 688 ? -34.803 -4.339 7.429 1.00 93.31 688 THR A O 1
ATOM 5232 N N . ARG A 1 689 ? -35.893 -4.170 9.388 1.00 94.31 689 ARG A N 1
ATOM 5233 C CA . ARG A 1 689 ? -35.976 -5.616 9.622 1.00 94.31 689 ARG A CA 1
ATOM 5234 C C . ARG A 1 689 ? -36.823 -6.326 8.563 1.00 94.31 689 ARG A C 1
ATOM 5236 O O . ARG A 1 689 ? -36.439 -7.407 8.130 1.00 94.31 689 ARG A O 1
ATOM 5243 N N . ASP A 1 690 ? -37.927 -5.721 8.139 1.00 95.19 690 ASP A N 1
ATOM 5244 C CA . ASP A 1 690 ? -38.866 -6.342 7.199 1.00 95.19 690 ASP A CA 1
ATOM 5245 C C . ASP A 1 690 ? -38.235 -6.526 5.809 1.00 95.19 690 ASP A C 1
ATOM 5247 O O . ASP A 1 690 ? -38.359 -7.592 5.212 1.00 95.19 690 ASP A O 1
ATOM 5251 N N . GLU A 1 691 ? -37.471 -5.537 5.321 1.00 95.44 691 GLU A N 1
ATOM 5252 C CA . GLU A 1 691 ? -36.676 -5.675 4.087 1.00 95.44 691 GLU A CA 1
ATOM 5253 C C . GLU A 1 691 ? -35.692 -6.848 4.181 1.00 95.44 691 GLU A C 1
ATOM 5255 O O . GLU A 1 691 ? -35.561 -7.637 3.243 1.00 95.44 691 GLU A O 1
ATOM 5260 N N . PHE A 1 692 ? -35.017 -6.985 5.326 1.00 97.38 692 PHE A N 1
ATOM 5261 C CA . PHE A 1 692 ? -34.074 -8.075 5.549 1.00 97.38 692 PHE A CA 1
ATOM 5262 C C . PHE A 1 692 ? -34.776 -9.440 5.578 1.00 97.38 692 PHE A C 1
ATOM 5264 O O . PHE A 1 692 ? -34.290 -10.394 4.975 1.00 97.38 692 PHE A O 1
ATOM 5271 N N . GLU A 1 693 ? -35.937 -9.546 6.232 1.00 97.06 693 GLU A N 1
ATOM 5272 C CA . GLU A 1 693 ? -36.718 -10.787 6.275 1.00 97.06 693 GLU A CA 1
ATOM 5273 C C . GLU A 1 693 ? -37.254 -11.186 4.894 1.00 97.06 693 GLU A C 1
ATOM 5275 O O . GLU A 1 693 ? -37.085 -12.341 4.503 1.00 97.06 693 GLU A O 1
ATOM 5280 N N . HIS A 1 694 ? -37.771 -10.243 4.103 1.00 97.31 694 HIS A N 1
ATOM 5281 C CA . HIS A 1 694 ? -38.189 -10.524 2.725 1.00 97.31 694 HIS A CA 1
ATOM 5282 C C . HIS A 1 694 ? -37.028 -10.983 1.830 1.00 97.31 694 HIS A C 1
ATOM 5284 O O . HIS A 1 694 ? -37.208 -11.843 0.963 1.00 97.31 694 HIS A O 1
ATOM 5290 N N . ALA A 1 695 ? -35.823 -10.448 2.039 1.00 97.44 695 ALA A N 1
ATOM 5291 C CA . ALA A 1 695 ? -34.639 -10.905 1.320 1.00 97.44 695 ALA A CA 1
ATOM 5292 C C . ALA A 1 695 ? -34.220 -12.326 1.743 1.00 97.44 695 ALA A C 1
ATOM 5294 O O . ALA A 1 695 ? -33.848 -13.134 0.890 1.00 97.44 695 ALA A O 1
ATOM 5295 N N . LEU A 1 696 ? -34.344 -12.677 3.029 1.00 98.00 696 LEU A N 1
ATOM 5296 C CA . LEU A 1 696 ? -34.150 -14.056 3.495 1.00 98.00 696 LEU A CA 1
ATOM 5297 C C . LEU A 1 696 ? -35.181 -15.021 2.885 1.00 98.00 696 LEU A C 1
ATOM 5299 O O . LEU A 1 696 ? -34.821 -16.144 2.523 1.00 98.00 696 LEU A O 1
ATOM 5303 N N . ASP A 1 697 ? -36.430 -14.586 2.709 1.00 97.94 697 ASP A N 1
ATOM 5304 C CA . ASP A 1 697 ? -37.457 -15.383 2.030 1.00 97.94 697 ASP A CA 1
ATOM 5305 C C . ASP A 1 697 ? -37.114 -15.615 0.552 1.00 97.94 697 ASP A C 1
ATOM 5307 O O . ASP A 1 697 ? -37.303 -16.721 0.041 1.00 97.94 697 ASP A O 1
ATOM 5311 N N . ALA A 1 698 ? -36.539 -14.621 -0.135 1.00 97.94 698 ALA A N 1
ATOM 5312 C CA . ALA A 1 698 ? -36.033 -14.794 -1.499 1.00 97.94 698 ALA A CA 1
ATOM 5313 C C . ALA A 1 698 ? -34.887 -15.822 -1.564 1.00 97.94 698 ALA A C 1
ATOM 5315 O O . ALA A 1 698 ? -34.867 -16.676 -2.453 1.00 97.94 698 ALA A O 1
ATOM 5316 N N . VAL A 1 699 ? -33.975 -15.821 -0.580 1.00 98.00 699 VAL A N 1
ATOM 5317 C CA . VAL A 1 699 ? -32.933 -16.861 -0.454 1.00 98.00 699 VAL A CA 1
ATOM 5318 C C . VAL A 1 699 ? -33.566 -18.239 -0.271 1.00 98.00 699 VAL A C 1
ATOM 5320 O O . VAL A 1 699 ? -33.121 -19.208 -0.888 1.00 98.00 699 VAL A O 1
ATOM 5323 N N . TYR A 1 700 ? -34.615 -18.348 0.546 1.00 97.56 700 TYR A N 1
ATOM 5324 C CA . TYR A 1 700 ? -35.335 -19.606 0.734 1.00 97.56 700 TYR A CA 1
ATOM 5325 C C . TYR A 1 700 ? -36.010 -20.088 -0.560 1.00 97.56 700 TYR A C 1
ATOM 5327 O O . TYR A 1 700 ? -35.852 -21.257 -0.921 1.00 97.56 700 TYR A O 1
ATOM 5335 N N . ARG A 1 701 ? -36.682 -19.198 -1.304 1.00 97.88 701 ARG A N 1
ATOM 5336 C CA . ARG A 1 701 ? -37.279 -19.523 -2.613 1.00 97.88 701 ARG A CA 1
ATOM 5337 C C . ARG A 1 701 ? -36.236 -20.004 -3.619 1.00 97.88 701 ARG A C 1
ATOM 5339 O O . ARG A 1 701 ? -36.440 -21.042 -4.248 1.00 97.88 701 ARG A O 1
ATOM 5346 N N . ALA A 1 702 ? -35.080 -19.342 -3.691 1.00 97.88 702 ALA A N 1
ATOM 5347 C CA . ALA A 1 702 ? -33.972 -19.767 -4.545 1.00 97.88 702 ALA A CA 1
ATOM 5348 C C . ALA A 1 702 ? -33.476 -21.188 -4.205 1.00 97.88 702 ALA A C 1
ATOM 5350 O O . ALA A 1 702 ? -33.222 -21.983 -5.113 1.00 97.88 702 ALA A O 1
ATOM 5351 N N . LYS A 1 703 ? -33.398 -21.546 -2.911 1.00 97.81 703 LYS A N 1
ATOM 5352 C CA . LYS A 1 703 ? -33.080 -22.923 -2.481 1.00 97.81 703 LYS A CA 1
ATOM 5353 C C . LYS A 1 703 ? -34.145 -23.920 -2.933 1.00 97.81 703 LYS A C 1
ATOM 5355 O O . LYS A 1 703 ? -33.794 -24.977 -3.447 1.00 97.81 703 LYS A O 1
ATOM 5360 N N . CYS A 1 704 ? -35.429 -23.604 -2.757 1.00 97.75 704 CYS A N 1
ATOM 5361 C CA . CYS A 1 704 ? -36.521 -24.473 -3.206 1.00 97.75 704 CYS A CA 1
ATOM 5362 C C . CYS A 1 704 ? -36.459 -24.717 -4.718 1.00 97.75 704 CYS A C 1
ATOM 5364 O O . CYS A 1 704 ? -36.455 -25.873 -5.135 1.00 97.75 704 CYS A O 1
ATOM 5366 N N . ALA A 1 705 ? -36.270 -23.663 -5.516 1.00 97.31 705 ALA A N 1
ATOM 5367 C CA . ALA A 1 705 ? -36.125 -23.775 -6.966 1.00 97.31 705 ALA A CA 1
ATOM 5368 C C . ALA A 1 705 ? -34.936 -24.665 -7.380 1.00 97.31 705 ALA A C 1
ATOM 5370 O O . ALA A 1 705 ? -35.039 -25.452 -8.320 1.00 97.31 705 ALA A O 1
ATOM 5371 N N . LEU A 1 706 ? -33.799 -24.580 -6.678 1.00 97.81 706 LEU A N 1
ATOM 5372 C CA . LEU A 1 706 ? -32.642 -25.447 -6.939 1.00 97.81 706 LEU A CA 1
ATOM 5373 C C . LEU A 1 706 ? -32.903 -26.911 -6.555 1.00 97.81 706 LEU A C 1
ATOM 5375 O O . LEU A 1 706 ? -32.512 -27.805 -7.310 1.00 97.81 706 LEU A O 1
ATOM 5379 N N . ARG A 1 707 ? -33.605 -27.165 -5.437 1.00 97.62 707 ARG A N 1
ATOM 5380 C CA . ARG A 1 707 ? -34.021 -28.525 -5.040 1.00 97.62 707 ARG A CA 1
ATOM 5381 C C . ARG A 1 707 ? -34.971 -29.142 -6.059 1.00 97.62 707 ARG A C 1
ATOM 5383 O O . ARG A 1 707 ? -34.765 -30.286 -6.450 1.00 97.62 707 ARG A O 1
ATOM 5390 N N . GLU A 1 708 ? -35.964 -28.386 -6.519 1.00 97.31 708 GLU A N 1
ATOM 5391 C CA . GLU A 1 708 ? -36.917 -28.829 -7.545 1.00 97.31 708 GLU A CA 1
ATOM 5392 C C . GLU A 1 708 ? -36.222 -29.147 -8.875 1.00 97.31 708 GLU A C 1
ATOM 5394 O O . GLU A 1 708 ? -36.549 -30.139 -9.524 1.00 97.31 708 GLU A O 1
ATOM 5399 N N . ARG A 1 709 ? -35.209 -28.354 -9.252 1.00 96.88 709 ARG A N 1
ATOM 5400 C CA . ARG A 1 709 ? -34.372 -28.592 -10.441 1.00 96.88 709 ARG A CA 1
ATOM 5401 C C . ARG A 1 709 ? -33.361 -29.735 -10.274 1.00 96.88 709 ARG A C 1
ATOM 5403 O O . ARG A 1 709 ? -32.710 -30.094 -11.252 1.00 96.88 709 ARG A O 1
ATOM 5410 N N . GLY A 1 710 ? -33.180 -30.275 -9.066 1.00 96.25 710 GLY A N 1
ATOM 5411 C CA . GLY A 1 710 ? -32.164 -31.292 -8.776 1.00 96.25 710 GLY A CA 1
ATOM 5412 C C . GLY A 1 710 ? -30.720 -30.799 -8.940 1.00 96.25 710 GLY A C 1
ATOM 5413 O O . GLY A 1 710 ? -29.821 -31.605 -9.178 1.00 96.25 710 GLY A O 1
ATOM 5414 N N . VAL A 1 711 ? -30.483 -29.486 -8.845 1.00 96.62 711 VAL A N 1
ATOM 5415 C CA . VAL A 1 711 ? -29.148 -28.886 -8.992 1.00 96.62 711 VAL A CA 1
ATOM 5416 C C . VAL A 1 711 ? -28.470 -28.836 -7.619 1.00 96.62 711 VAL A C 1
ATOM 5418 O O . VAL A 1 711 ? -29.057 -28.275 -6.697 1.00 96.62 711 VAL A O 1
ATOM 5421 N N . PRO A 1 712 ? -27.247 -29.372 -7.444 1.00 96.25 712 PRO A N 1
ATOM 5422 C CA . PRO A 1 712 ? -26.520 -29.275 -6.178 1.00 96.25 712 PRO A CA 1
ATOM 5423 C C . PRO A 1 712 ? -26.208 -27.826 -5.780 1.00 96.25 712 PRO A C 1
ATOM 5425 O O . PRO A 1 712 ? -25.771 -27.024 -6.607 1.00 96.25 712 PRO A O 1
ATOM 5428 N N . PHE A 1 713 ? -26.378 -27.501 -4.498 1.00 97.44 713 PHE A N 1
ATOM 5429 C CA . PHE A 1 713 ? -26.044 -26.190 -3.935 1.00 97.44 713 PHE A CA 1
ATOM 5430 C C . PHE A 1 713 ? -25.692 -26.287 -2.445 1.00 97.44 713 PHE A C 1
ATOM 5432 O O . PHE A 1 713 ? -25.938 -27.306 -1.796 1.00 97.44 713 PHE A O 1
ATOM 5439 N N . ALA A 1 714 ? -25.121 -25.216 -1.890 1.00 95.75 714 ALA A N 1
ATOM 5440 C CA . ALA A 1 714 ? -24.819 -25.121 -0.468 1.00 95.75 714 ALA A CA 1
ATOM 5441 C C . ALA A 1 714 ? -26.089 -24.837 0.358 1.00 95.75 714 ALA A C 1
ATOM 5443 O O . ALA A 1 714 ? -26.653 -23.742 0.323 1.00 95.75 714 ALA A O 1
ATOM 5444 N N . GLU A 1 715 ? -26.522 -25.822 1.148 1.00 92.38 715 GLU A N 1
ATOM 5445 C CA . GLU A 1 715 ? -27.721 -25.719 1.996 1.00 92.38 715 GLU A CA 1
ATOM 5446 C C . GLU A 1 715 ? -27.588 -24.660 3.103 1.00 92.38 715 GLU A C 1
ATOM 5448 O O . GLU A 1 715 ? -28.564 -24.005 3.487 1.00 92.38 715 GLU A O 1
ATOM 5453 N N . THR A 1 716 ? -26.365 -24.435 3.582 1.00 91.69 716 THR A N 1
ATOM 5454 C CA . THR A 1 716 ? -26.047 -23.476 4.643 1.00 91.69 716 THR A CA 1
ATOM 5455 C C . THR A 1 716 ? -25.048 -22.439 4.140 1.00 91.69 716 THR A C 1
ATOM 5457 O O . THR A 1 716 ? -23.855 -22.716 4.046 1.00 91.69 716 THR A O 1
ATOM 5460 N N . VAL A 1 717 ? -25.537 -21.234 3.852 1.00 96.50 717 VAL A N 1
ATOM 5461 C CA . VAL A 1 717 ? -24.725 -20.067 3.486 1.00 96.50 717 VAL A CA 1
ATOM 5462 C C . VAL A 1 717 ? -25.091 -18.919 4.431 1.00 96.50 717 VAL A C 1
ATOM 5464 O O . VAL A 1 717 ? -26.280 -18.601 4.529 1.00 96.50 717 VAL A O 1
ATOM 5467 N N . PRO A 1 718 ? -24.128 -18.307 5.146 1.00 98.06 718 PRO A N 1
ATOM 5468 C CA . PRO A 1 718 ? -24.396 -17.153 5.999 1.00 98.06 718 PRO A CA 1
ATOM 5469 C C . PRO A 1 718 ? -24.901 -15.960 5.182 1.00 98.06 718 PRO A C 1
ATOM 5471 O O . PRO A 1 718 ? -24.272 -15.580 4.193 1.00 98.06 718 PRO A O 1
ATOM 5474 N N . VAL A 1 719 ? -25.999 -15.348 5.629 1.00 98.62 719 VAL A N 1
ATOM 5475 C CA . VAL A 1 719 ? -26.552 -14.118 5.046 1.00 98.62 719 VAL A CA 1
ATOM 5476 C C . VAL A 1 719 ? -26.440 -12.993 6.070 1.00 98.62 719 VAL A C 1
ATOM 5478 O O . VAL A 1 719 ? -26.939 -13.118 7.191 1.00 98.62 719 VAL A O 1
ATOM 5481 N N . GLY A 1 720 ? -25.750 -11.920 5.703 1.00 98.25 720 GLY A N 1
ATOM 5482 C CA . GLY A 1 720 ? -25.490 -10.763 6.552 1.00 98.25 720 GLY A CA 1
ATOM 5483 C C . GLY A 1 720 ? -26.170 -9.496 6.049 1.00 98.25 720 GLY A C 1
ATOM 5484 O O . GLY A 1 720 ? -26.543 -9.393 4.878 1.00 98.25 720 GLY A O 1
ATOM 5485 N N . ALA A 1 721 ? -26.311 -8.526 6.949 1.00 98.31 721 ALA A N 1
ATOM 5486 C CA . ALA A 1 721 ? -26.857 -7.208 6.635 1.00 98.31 721 ALA A CA 1
ATOM 5487 C C . ALA A 1 721 ? -25.727 -6.188 6.453 1.00 98.31 721 ALA A C 1
ATOM 5489 O O . ALA A 1 721 ? -24.790 -6.140 7.260 1.00 98.31 721 ALA A O 1
ATOM 5490 N N . PHE A 1 722 ? -25.829 -5.362 5.411 1.00 97.62 722 PHE A N 1
ATOM 5491 C CA . PHE A 1 722 ? -24.945 -4.218 5.234 1.00 97.62 722 PHE A CA 1
ATOM 5492 C C . PHE A 1 722 ? -25.484 -3.032 6.042 1.00 97.62 722 PHE A C 1
ATOM 5494 O O . PHE A 1 722 ? -26.538 -2.471 5.749 1.00 97.62 722 PHE A O 1
ATOM 5501 N N . ILE A 1 723 ? -24.767 -2.657 7.097 1.00 98.00 723 ILE A N 1
ATOM 5502 C CA . ILE A 1 723 ? -25.080 -1.511 7.945 1.00 98.00 723 ILE A CA 1
ATOM 5503 C C . ILE A 1 723 ? -24.443 -0.270 7.328 1.00 98.00 723 ILE A C 1
ATOM 5505 O O . ILE A 1 723 ? -23.326 0.133 7.658 1.00 98.00 723 ILE A O 1
ATOM 5509 N N . GLU A 1 724 ? -25.154 0.306 6.370 1.00 94.62 724 GLU A N 1
ATOM 5510 C CA . GLU A 1 724 ? -24.682 1.448 5.582 1.00 94.62 724 GLU A CA 1
ATOM 5511 C C . GLU A 1 724 ? -25.718 2.574 5.460 1.00 94.62 724 GLU A C 1
ATOM 5513 O O . GLU A 1 724 ? -25.470 3.600 4.830 1.00 94.62 724 GLU A O 1
ATOM 5518 N N . THR A 1 725 ? -26.863 2.414 6.130 1.00 96.00 725 THR A N 1
ATOM 5519 C CA . THR A 1 725 ? -27.873 3.457 6.318 1.00 96.00 725 THR A CA 1
ATOM 5520 C C . THR A 1 725 ? -27.965 3.836 7.803 1.00 96.00 725 THR A C 1
ATOM 5522 O O . THR A 1 725 ? -27.800 2.971 8.672 1.00 96.00 725 THR A O 1
ATOM 5525 N N . PRO A 1 726 ? -28.259 5.107 8.143 1.00 97.19 726 PRO A N 1
ATOM 5526 C CA . PRO A 1 726 ? -28.462 5.509 9.534 1.00 97.19 726 PRO A CA 1
ATOM 5527 C C . PRO A 1 726 ? -29.587 4.721 10.211 1.00 97.19 726 PRO A C 1
ATOM 5529 O O . PRO A 1 726 ? -29.462 4.369 11.380 1.00 97.19 726 PRO A O 1
ATOM 5532 N N . ALA A 1 727 ? -30.651 4.397 9.464 1.00 97.31 727 ALA A N 1
ATOM 5533 C CA . ALA A 1 727 ? -31.754 3.570 9.943 1.00 97.31 727 ALA A CA 1
ATOM 5534 C C . ALA A 1 727 ? -31.261 2.187 10.394 1.00 97.31 727 ALA A C 1
ATOM 5536 O O . ALA A 1 727 ? -31.468 1.828 11.551 1.00 97.31 727 ALA A O 1
ATOM 5537 N N . ALA A 1 728 ? -30.510 1.473 9.546 1.00 97.69 728 ALA A N 1
ATOM 5538 C CA . ALA A 1 728 ? -29.969 0.161 9.895 1.00 97.69 728 ALA A CA 1
ATOM 5539 C C . ALA A 1 728 ? -29.016 0.201 11.094 1.00 97.69 728 ALA A C 1
ATOM 5541 O O . ALA A 1 728 ? -29.030 -0.718 11.908 1.00 97.69 728 ALA A O 1
ATOM 5542 N N . ALA A 1 729 ? -28.207 1.256 11.232 1.00 97.81 729 ALA A N 1
ATOM 5543 C CA . ALA A 1 729 ? -27.325 1.416 12.386 1.00 97.81 729 ALA A CA 1
ATOM 5544 C C . ALA A 1 729 ? -28.111 1.648 13.688 1.00 97.81 729 ALA A C 1
ATOM 5546 O O . ALA A 1 729 ? -27.798 1.044 14.712 1.00 97.81 729 ALA A O 1
ATOM 5547 N N . LEU A 1 730 ? -29.151 2.488 13.651 1.00 97.62 730 LEU A N 1
ATOM 5548 C CA . LEU A 1 730 ? -30.008 2.769 14.808 1.00 97.62 730 LEU A CA 1
ATOM 5549 C C . LEU A 1 730 ? -30.854 1.556 15.221 1.00 97.62 730 LEU A C 1
ATOM 5551 O O . LEU A 1 730 ? -31.098 1.365 16.410 1.00 97.62 730 LEU A O 1
ATOM 5555 N N . THR A 1 731 ? -31.271 0.724 14.264 1.00 96.12 731 THR A N 1
ATOM 5556 C CA . THR A 1 731 ? -32.049 -0.503 14.510 1.00 96.12 731 THR A CA 1
ATOM 5557 C C . THR A 1 731 ? -31.196 -1.771 14.418 1.00 96.12 731 THR A C 1
ATOM 5559 O O . THR A 1 731 ? -31.725 -2.861 14.182 1.00 96.12 731 THR A O 1
ATOM 5562 N N . ALA A 1 732 ? -29.874 -1.666 14.591 1.00 97.31 732 ALA A N 1
ATOM 5563 C CA . ALA A 1 732 ? -28.957 -2.790 14.399 1.00 97.31 732 ALA A CA 1
ATOM 5564 C C . ALA A 1 732 ? -29.295 -3.982 15.310 1.00 97.31 732 ALA A C 1
ATOM 5566 O O . ALA A 1 732 ? -29.187 -5.127 14.880 1.00 97.31 732 ALA A O 1
ATOM 5567 N N . GLY A 1 733 ? -29.790 -3.736 16.529 1.00 96.81 733 GLY A N 1
ATOM 5568 C CA . GLY A 1 733 ? -30.240 -4.796 17.441 1.00 96.81 733 GLY A CA 1
ATOM 5569 C C . GLY A 1 733 ? -31.390 -5.647 16.886 1.00 96.81 733 GLY A C 1
ATOM 5570 O O . GLY A 1 733 ? -31.452 -6.848 17.144 1.00 96.81 733 GLY A O 1
ATOM 5571 N N . ASP A 1 734 ? -32.278 -5.064 16.075 1.00 96.31 734 ASP A N 1
ATOM 5572 C CA . ASP A 1 734 ? -33.375 -5.800 15.440 1.00 96.31 734 ASP A CA 1
ATOM 5573 C C . ASP A 1 734 ? -32.895 -6.654 14.269 1.00 96.31 734 ASP A C 1
ATOM 5575 O O . ASP A 1 734 ? -33.323 -7.802 14.122 1.00 96.31 734 ASP A O 1
ATOM 5579 N N . LEU A 1 735 ? -31.964 -6.117 13.477 1.00 97.69 735 LEU A N 1
ATOM 5580 C CA . LEU A 1 735 ? -31.320 -6.834 12.377 1.00 97.69 735 LEU A CA 1
ATOM 5581 C C . LEU A 1 735 ? -30.451 -7.990 12.894 1.00 97.69 735 LEU A C 1
ATOM 5583 O O . LEU A 1 735 ? -30.461 -9.078 12.316 1.00 97.69 735 LEU A O 1
ATOM 5587 N N . ALA A 1 736 ? -29.753 -7.793 14.016 1.00 97.12 736 ALA A N 1
ATOM 5588 C CA . ALA A 1 736 ? -28.804 -8.758 14.572 1.00 97.12 736 ALA A CA 1
ATOM 5589 C C . ALA A 1 736 ? -29.471 -10.070 15.018 1.00 97.12 736 ALA A C 1
ATOM 5591 O O . ALA A 1 736 ? -28.829 -11.115 15.035 1.00 97.12 736 ALA A O 1
ATOM 5592 N N . ARG A 1 737 ? -30.780 -10.051 15.317 1.00 95.12 737 ARG A N 1
ATOM 5593 C CA . ARG A 1 737 ? -31.550 -11.266 15.649 1.00 95.12 737 ARG A CA 1
ATOM 5594 C C . ARG A 1 737 ? -31.735 -12.220 14.467 1.00 95.12 737 ARG A C 1
ATOM 5596 O O . ARG A 1 737 ? -32.102 -13.375 14.673 1.00 95.12 737 ARG A O 1
ATOM 5603 N N . ARG A 1 738 ? -31.560 -11.734 13.236 1.00 95.56 738 ARG A N 1
ATOM 5604 C CA . ARG A 1 738 ? -31.805 -12.493 11.998 1.00 95.56 738 ARG A CA 1
ATOM 5605 C C . ARG A 1 738 ? -30.550 -12.609 11.135 1.00 95.56 738 ARG A C 1
ATOM 5607 O O . ARG A 1 738 ? -30.398 -13.608 10.438 1.00 95.56 738 ARG A O 1
ATOM 5614 N N . ALA A 1 739 ? -29.674 -11.605 11.158 1.00 97.88 739 ALA A N 1
ATOM 5615 C CA . ALA A 1 739 ? -28.452 -11.582 10.366 1.00 97.88 739 ALA A CA 1
ATOM 5616 C C . ALA A 1 739 ? -27.387 -12.524 10.937 1.00 97.88 739 ALA A C 1
ATOM 5618 O O . ALA A 1 739 ? -27.160 -12.566 12.141 1.00 97.88 739 ALA A O 1
ATOM 5619 N N . ALA A 1 740 ? -26.685 -13.246 10.062 1.00 98.19 740 ALA A N 1
ATOM 5620 C CA . ALA A 1 740 ? -25.577 -14.108 10.469 1.00 98.19 740 ALA A CA 1
ATOM 5621 C C . ALA A 1 740 ? -24.289 -13.321 10.769 1.00 98.19 740 ALA A C 1
ATOM 5623 O O . ALA A 1 740 ? -23.406 -13.833 11.451 1.00 98.19 740 ALA A O 1
ATOM 5624 N N . PHE A 1 741 ? -24.158 -12.113 10.217 1.00 98.62 741 PHE A N 1
ATOM 5625 C CA . PHE A 1 741 ? -23.040 -11.191 10.414 1.00 98.62 741 PHE A CA 1
ATOM 5626 C C . PHE A 1 741 ? -23.429 -9.783 9.950 1.00 98.62 741 PHE A C 1
ATOM 5628 O O . PHE A 1 741 ? -24.404 -9.616 9.209 1.00 98.62 741 PHE A O 1
ATOM 5635 N N . PHE A 1 742 ? -22.629 -8.788 10.330 1.00 98.56 742 PHE A N 1
ATOM 5636 C CA . PHE A 1 742 ? -22.708 -7.433 9.789 1.00 98.56 742 PHE A CA 1
ATOM 5637 C C . PHE A 1 742 ? -21.475 -7.071 8.969 1.00 98.56 742 PHE A C 1
ATOM 5639 O O . PHE A 1 742 ? -20.350 -7.460 9.286 1.00 98.56 742 PHE A O 1
ATOM 5646 N N . ASN A 1 743 ? -21.699 -6.276 7.928 1.00 98.12 743 ASN A N 1
ATOM 5647 C CA . ASN A 1 743 ? -20.656 -5.466 7.315 1.00 98.12 743 ASN A CA 1
ATOM 5648 C C . ASN A 1 743 ? -21.053 -3.998 7.478 1.00 98.12 743 ASN A C 1
ATOM 5650 O O . ASN A 1 743 ? -22.222 -3.681 7.298 1.00 98.12 743 ASN A O 1
ATOM 5654 N N . VAL A 1 744 ? -20.138 -3.114 7.861 1.00 97.75 744 VAL A N 1
ATOM 5655 C CA . VAL A 1 744 ? -20.430 -1.692 8.091 1.00 97.75 744 VAL A CA 1
ATOM 5656 C C . VAL A 1 744 ? -19.791 -0.867 6.988 1.00 97.75 744 VAL A C 1
ATOM 5658 O O . VAL A 1 744 ? -18.569 -0.847 6.862 1.00 97.75 744 VAL A O 1
ATOM 5661 N N . GLY A 1 745 ? -20.619 -0.185 6.196 1.00 94.25 745 GLY A N 1
ATOM 5662 C CA . GLY A 1 745 ? -20.194 0.555 5.008 1.00 94.25 745 GLY A CA 1
ATOM 5663 C C . GLY A 1 745 ? -20.092 2.038 5.300 1.00 94.25 745 GLY A C 1
ATOM 5664 O O . GLY A 1 745 ? -21.072 2.771 5.172 1.00 94.25 745 GLY A O 1
ATOM 5665 N N . THR A 1 746 ? -18.904 2.503 5.692 1.00 92.62 746 THR A N 1
ATOM 5666 C CA . THR A 1 746 ? -18.738 3.895 6.147 1.00 92.62 746 THR A CA 1
ATOM 5667 C C . THR A 1 746 ? -19.020 4.924 5.051 1.00 92.62 746 THR A C 1
ATOM 5669 O O . THR A 1 746 ? -19.560 5.982 5.352 1.00 92.62 746 THR A O 1
ATOM 5672 N N . ASN A 1 747 ? -18.745 4.615 3.781 1.00 88.38 747 ASN A N 1
ATOM 5673 C CA . ASN A 1 747 ? -18.949 5.542 2.662 1.00 88.38 747 ASN A CA 1
ATOM 5674 C C . ASN A 1 747 ? -20.420 5.976 2.518 1.00 88.38 747 ASN A C 1
ATOM 5676 O O . ASN A 1 747 ? -20.726 7.169 2.544 1.00 88.38 747 ASN A O 1
ATOM 5680 N N . ASN A 1 748 ? -21.327 5.004 2.410 1.00 89.69 748 ASN A N 1
ATOM 5681 C CA . ASN A 1 748 ? -22.766 5.247 2.313 1.00 89.69 748 ASN A CA 1
ATOM 5682 C C . ASN A 1 748 ? -23.323 5.784 3.642 1.00 89.69 748 ASN A C 1
ATOM 5684 O O . ASN A 1 748 ? -24.118 6.726 3.646 1.00 89.69 748 ASN A O 1
ATOM 5688 N N . LEU A 1 749 ? -22.818 5.288 4.778 1.00 93.69 749 LEU A N 1
ATOM 5689 C CA . LEU A 1 749 ? -23.245 5.764 6.092 1.00 93.69 749 LEU A CA 1
ATOM 5690 C C . LEU A 1 749 ? -22.925 7.254 6.292 1.00 93.69 749 LEU A C 1
ATOM 5692 O O . LEU A 1 749 ? -23.775 7.986 6.795 1.00 93.69 749 LEU A O 1
ATOM 5696 N N . ILE A 1 750 ? -21.753 7.732 5.853 1.00 92.88 750 ILE A N 1
ATOM 5697 C CA . ILE A 1 750 ? -21.411 9.165 5.845 1.00 92.88 750 ILE A CA 1
ATOM 5698 C C . ILE A 1 750 ? -22.371 9.926 4.923 1.00 92.88 750 ILE A C 1
ATOM 5700 O O . ILE A 1 750 ? -22.984 10.894 5.370 1.00 92.88 750 ILE A O 1
ATOM 5704 N N . GLN A 1 751 ? -22.546 9.481 3.675 1.00 91.44 751 GLN A N 1
ATOM 5705 C CA . GLN A 1 751 ? -23.414 10.147 2.695 1.00 91.44 751 GLN A CA 1
ATOM 5706 C C . GLN A 1 751 ? -24.833 10.379 3.231 1.00 91.44 751 GLN A C 1
ATOM 5708 O O . GLN A 1 751 ? -25.315 11.513 3.229 1.00 91.44 751 GLN A O 1
ATOM 5713 N N . TYR A 1 752 ? -25.485 9.336 3.746 1.00 94.12 752 TYR A N 1
ATOM 5714 C CA . TYR A 1 752 ? -26.863 9.447 4.230 1.00 94.12 752 TYR A CA 1
ATOM 5715 C C . TYR A 1 752 ? -26.972 10.134 5.594 1.00 94.12 752 TYR A C 1
ATOM 5717 O O . TYR A 1 752 ? -27.986 10.766 5.871 1.00 94.12 752 TYR A O 1
ATOM 5725 N N . THR A 1 753 ? -25.937 10.068 6.440 1.00 95.56 753 THR A N 1
ATOM 5726 C CA . THR A 1 753 ? -25.931 10.800 7.722 1.00 95.56 753 THR A CA 1
ATOM 5727 C C . THR A 1 753 ? -25.805 12.308 7.511 1.00 95.56 753 THR A C 1
ATOM 5729 O O . THR A 1 753 ? -26.437 13.079 8.229 1.00 95.56 753 THR A O 1
ATOM 5732 N N . TYR A 1 754 ? -24.994 12.734 6.539 1.00 94.38 754 TYR A N 1
ATOM 5733 C CA . TYR A 1 754 ? -24.774 14.152 6.229 1.00 94.38 754 TYR A CA 1
ATOM 5734 C C . TYR A 1 754 ? -25.708 14.692 5.144 1.00 94.38 754 TYR A C 1
ATOM 5736 O O . TYR A 1 754 ? -25.670 15.889 4.869 1.00 94.38 754 TYR A O 1
ATOM 5744 N N . ALA A 1 755 ? -26.532 13.830 4.539 1.00 93.94 755 ALA A N 1
ATOM 5745 C CA . ALA A 1 755 ? -27.392 14.162 3.406 1.00 93.94 755 ALA A CA 1
ATOM 5746 C C . ALA A 1 755 ? -26.622 14.857 2.263 1.00 93.94 755 ALA A C 1
ATOM 5748 O O . ALA A 1 755 ? -27.088 15.836 1.682 1.00 93.94 755 ALA A O 1
ATOM 5749 N N . ALA A 1 756 ? -25.421 14.357 1.959 1.00 89.19 756 ALA A N 1
ATOM 5750 C CA . ALA A 1 756 ? -24.552 14.896 0.919 1.00 89.19 756 ALA A CA 1
ATOM 5751 C C . ALA A 1 756 ? -24.077 13.773 -0.006 1.00 89.19 756 ALA A C 1
ATOM 5753 O O . ALA A 1 756 ? -23.496 12.787 0.440 1.00 89.19 756 ALA A O 1
ATOM 5754 N N . ASP A 1 757 ? -24.327 13.929 -1.303 1.00 85.00 757 ASP A N 1
ATOM 5755 C CA . ASP A 1 757 ? -23.946 12.941 -2.306 1.00 85.00 757 ASP A CA 1
ATOM 5756 C C . ASP A 1 757 ? -22.435 12.986 -2.581 1.00 85.00 757 ASP A C 1
ATOM 5758 O O . ASP A 1 757 ? -21.877 14.027 -2.941 1.00 85.00 757 ASP A O 1
ATOM 5762 N N . ARG A 1 758 ? -21.763 11.839 -2.432 1.00 80.50 758 ARG A N 1
ATOM 5763 C CA . ARG A 1 758 ? -20.319 11.717 -2.655 1.00 80.50 758 ARG A CA 1
ATOM 5764 C C . ARG A 1 758 ? -19.897 11.909 -4.108 1.00 80.50 758 ARG A C 1
ATOM 5766 O O . ARG A 1 758 ? -18.738 12.269 -4.322 1.00 80.50 758 ARG A O 1
ATOM 5773 N N . VAL A 1 759 ? -20.792 11.685 -5.076 1.00 76.12 759 VAL A N 1
ATOM 5774 C CA . VAL A 1 759 ? -20.490 11.923 -6.498 1.00 76.12 759 VAL A CA 1
ATOM 5775 C C . VAL A 1 759 ? -20.725 13.375 -6.908 1.00 76.12 759 VAL A C 1
ATOM 5777 O O . VAL A 1 759 ? -20.246 13.797 -7.959 1.00 76.12 759 VAL A O 1
ATOM 5780 N N . ASN A 1 760 ? -21.394 14.170 -6.066 1.00 80.81 760 ASN A N 1
ATOM 5781 C CA . ASN A 1 760 ? -21.617 15.583 -6.327 1.00 80.81 760 ASN A CA 1
ATOM 5782 C C . ASN A 1 760 ? -20.438 16.432 -5.794 1.00 80.81 760 ASN A C 1
ATOM 5784 O O . ASN A 1 760 ? -20.297 16.631 -4.579 1.00 80.81 760 ASN A O 1
ATOM 5788 N N . PRO A 1 761 ? -19.600 17.013 -6.678 1.00 78.38 761 PRO A N 1
ATOM 5789 C CA . PRO A 1 761 ? -18.419 17.767 -6.262 1.00 78.38 761 PRO A CA 1
ATOM 5790 C C . PRO A 1 761 ? -18.755 19.032 -5.459 1.00 78.38 761 PRO A C 1
ATOM 5792 O O . PRO A 1 761 ? -17.922 19.481 -4.673 1.00 78.38 761 PRO A O 1
ATOM 5795 N N . GLN A 1 762 ? -19.961 19.595 -5.606 1.00 88.56 762 GLN A N 1
ATOM 5796 C CA . GLN A 1 762 ? -20.374 20.815 -4.902 1.00 88.56 762 GLN A CA 1
ATOM 5797 C C . GLN A 1 762 ? -20.591 20.588 -3.403 1.00 88.56 762 GLN A C 1
ATOM 5799 O O . GLN A 1 762 ? -20.442 21.520 -2.616 1.00 88.56 762 GLN A O 1
ATOM 5804 N N . VAL A 1 763 ? -20.915 19.354 -3.005 1.00 86.88 763 VAL A N 1
ATOM 5805 C CA . VAL A 1 763 ? -21.189 18.999 -1.605 1.00 86.88 763 VAL A CA 1
ATOM 5806 C C . VAL A 1 763 ? -20.126 18.084 -0.994 1.00 86.88 763 VAL A C 1
ATOM 5808 O O . VAL A 1 763 ? -20.187 17.776 0.195 1.00 86.88 763 VAL A O 1
ATOM 5811 N N . ARG A 1 764 ? -19.085 17.714 -1.755 1.00 80.69 764 ARG A N 1
ATOM 5812 C CA . ARG A 1 764 ? -17.980 16.858 -1.286 1.00 80.69 764 ARG A CA 1
ATOM 5813 C C . ARG A 1 764 ? -17.289 17.403 -0.030 1.00 80.69 764 ARG A C 1
ATOM 5815 O O . ARG A 1 764 ? -16.860 16.619 0.810 1.00 80.69 764 ARG A O 1
ATOM 5822 N N . ALA A 1 765 ? -17.222 18.727 0.132 1.00 85.50 765 ALA A N 1
ATOM 5823 C CA . ALA A 1 765 ? -16.642 19.378 1.312 1.00 85.50 765 ALA A CA 1
ATOM 5824 C C . ALA A 1 765 ? -17.400 19.087 2.626 1.00 85.50 765 ALA A C 1
ATOM 5826 O O . ALA A 1 765 ? -16.826 19.241 3.702 1.00 85.50 765 ALA A O 1
ATOM 5827 N N . TYR A 1 766 ? -18.662 18.648 2.550 1.00 86.31 766 TYR A N 1
ATOM 5828 C CA . TYR A 1 766 ? -19.487 18.294 3.710 1.00 86.31 766 TYR A CA 1
ATOM 5829 C C . TYR A 1 766 ? -19.349 16.827 4.139 1.00 86.31 766 TYR A C 1
ATOM 5831 O O . TYR A 1 766 ? -20.008 16.421 5.092 1.00 86.31 766 TYR A O 1
ATOM 5839 N N . LEU A 1 767 ? -18.509 16.033 3.463 1.00 85.19 767 LEU A N 1
ATOM 5840 C CA . LEU A 1 767 ? -18.302 14.612 3.750 1.00 85.19 767 LEU A CA 1
ATOM 5841 C C . LEU A 1 767 ? -16.975 14.398 4.495 1.00 85.19 767 LEU A C 1
ATOM 5843 O O . LEU A 1 767 ? -15.937 14.189 3.860 1.00 85.19 767 LEU A O 1
ATOM 5847 N N . PRO A 1 768 ? -16.963 14.457 5.840 1.00 85.19 768 PRO A N 1
ATOM 5848 C CA . PRO A 1 768 ? -15.751 14.213 6.607 1.00 85.19 768 PRO A CA 1
ATOM 5849 C C . PRO A 1 768 ? -15.390 12.727 6.597 1.00 85.19 768 PRO A C 1
ATOM 5851 O O . PRO A 1 768 ? -16.221 11.877 6.907 1.00 85.19 768 PRO A O 1
ATOM 5854 N N . VAL A 1 769 ? -14.118 12.422 6.334 1.00 77.06 769 VAL A N 1
ATOM 5855 C CA . VAL A 1 769 ? -13.599 11.046 6.437 1.00 77.06 769 VAL A CA 1
ATOM 5856 C C . VAL A 1 769 ? -13.618 10.557 7.892 1.00 77.06 769 VAL A C 1
ATOM 5858 O O . VAL A 1 769 ? -13.997 9.424 8.173 1.00 77.06 769 VAL A O 1
ATOM 5861 N N . ALA A 1 770 ? -13.278 11.441 8.835 1.00 86.44 770 ALA A N 1
ATOM 5862 C CA . ALA A 1 770 ? -13.392 11.211 10.272 1.00 86.44 770 ALA A CA 1
ATOM 5863 C C . ALA A 1 770 ? -14.663 11.889 10.809 1.00 86.44 770 ALA A C 1
ATOM 5865 O O . ALA A 1 770 ? -14.654 13.075 11.143 1.00 86.44 770 ALA A O 1
ATOM 5866 N N . SER A 1 771 ? -15.771 11.150 10.877 1.00 89.12 771 SER A N 1
ATOM 5867 C CA . SER A 1 771 ? -17.053 11.680 11.353 1.00 89.12 771 SER A CA 1
ATOM 5868 C C . SER A 1 771 ? -17.394 11.192 12.767 1.00 89.12 771 SER A C 1
ATOM 5870 O O . SER A 1 771 ? -17.608 9.994 12.962 1.00 89.12 771 SER A O 1
ATOM 5872 N N . PRO A 1 772 ? -17.574 12.097 13.749 1.00 92.62 772 PRO A N 1
ATOM 5873 C CA . PRO A 1 772 ? -18.096 11.731 15.066 1.00 92.62 772 PRO A CA 1
ATOM 5874 C C . PRO A 1 772 ? -19.518 11.153 15.023 1.00 92.62 772 PRO A C 1
ATOM 5876 O O . PRO A 1 772 ? -19.865 10.318 15.858 1.00 92.62 772 PRO A O 1
ATOM 5879 N N . ALA A 1 773 ? -20.348 11.593 14.070 1.00 95.12 773 ALA A N 1
ATOM 5880 C CA . ALA A 1 773 ? -21.708 11.085 13.904 1.00 95.12 773 ALA A CA 1
ATOM 5881 C C . ALA A 1 773 ? -21.682 9.630 13.423 1.00 95.12 773 ALA A C 1
ATOM 5883 O O . ALA A 1 773 ? -22.293 8.764 14.048 1.00 95.12 773 ALA A O 1
ATOM 5884 N N . VAL A 1 774 ? -20.890 9.342 12.387 1.00 95.12 774 VAL A N 1
ATOM 5885 C CA . VAL A 1 774 ? -20.731 7.975 11.878 1.00 95.12 774 VAL A CA 1
ATOM 5886 C C . VAL A 1 774 ? -20.036 7.084 12.893 1.00 95.12 774 VAL A C 1
ATOM 5888 O O . VAL A 1 774 ? -20.481 5.963 13.086 1.00 95.12 774 VAL A O 1
ATOM 5891 N N . TYR A 1 775 ? -19.048 7.580 13.639 1.00 95.00 775 TYR A N 1
ATOM 5892 C CA . TYR A 1 775 ? -18.436 6.820 14.733 1.00 95.00 775 TYR A CA 1
ATOM 5893 C C . TYR A 1 775 ? -19.473 6.333 15.763 1.00 95.00 775 TYR A C 1
ATOM 5895 O O . TYR A 1 775 ? -19.433 5.181 16.193 1.00 95.00 775 TYR A O 1
ATOM 5903 N N . ARG A 1 776 ? -20.456 7.173 16.125 1.00 97.00 776 ARG A N 1
ATOM 5904 C CA . ARG A 1 776 ? -21.565 6.767 17.011 1.00 97.00 776 ARG A CA 1
ATOM 5905 C C . ARG A 1 776 ? -22.499 5.747 16.360 1.00 97.00 776 ARG A C 1
ATOM 5907 O O . ARG A 1 776 ? -22.960 4.848 17.052 1.00 97.00 776 ARG A O 1
ATOM 5914 N N . LEU A 1 777 ? -22.770 5.870 15.061 1.00 97.62 777 LEU A N 1
ATOM 5915 C CA . LEU A 1 777 ? -23.587 4.897 14.327 1.00 97.62 777 LEU A CA 1
ATOM 5916 C C . LEU A 1 777 ? -22.885 3.535 14.220 1.00 97.62 777 LEU A C 1
ATOM 5918 O O . LEU A 1 777 ? -23.504 2.506 14.472 1.00 97.62 777 LEU A O 1
ATOM 5922 N N . VAL A 1 778 ? -21.578 3.529 13.943 1.00 97.56 778 VAL A N 1
ATOM 5923 C CA . VAL A 1 778 ? -20.746 2.318 13.970 1.00 97.56 778 VAL A CA 1
ATOM 5924 C C . VAL A 1 778 ? -20.785 1.686 15.362 1.00 97.56 778 VAL A C 1
ATOM 5926 O O . VAL A 1 778 ? -20.915 0.471 15.467 1.00 97.56 778 VAL A O 1
ATOM 5929 N N . ARG A 1 779 ? -20.746 2.488 16.435 1.00 97.69 779 ARG A N 1
ATOM 5930 C CA . ARG A 1 779 ? -20.855 1.977 17.810 1.00 97.69 779 ARG A CA 1
ATOM 5931 C C . ARG A 1 779 ? -22.145 1.193 18.036 1.00 97.69 779 ARG A C 1
ATOM 5933 O O . ARG A 1 779 ? -22.067 0.096 18.571 1.00 97.69 779 ARG A O 1
ATOM 5940 N N . PHE A 1 780 ? -23.295 1.708 17.595 1.00 97.88 780 PHE A N 1
ATOM 5941 C CA . PHE A 1 780 ? -24.564 0.980 17.723 1.00 97.88 780 PHE A CA 1
ATOM 5942 C C . PHE A 1 780 ? -24.528 -0.371 16.998 1.00 97.88 780 PHE A C 1
ATOM 5944 O O . PHE A 1 780 ? -24.992 -1.372 17.539 1.00 97.88 780 PHE A O 1
ATOM 5951 N N . ALA A 1 781 ? -23.918 -0.424 15.811 1.00 98.00 781 ALA A N 1
ATOM 5952 C CA . ALA A 1 781 ? -23.742 -1.674 15.075 1.00 98.00 781 ALA A CA 1
ATOM 5953 C C . ALA A 1 781 ? -22.809 -2.660 15.801 1.00 98.00 781 ALA A C 1
ATOM 5955 O O . ALA A 1 781 ? -23.101 -3.854 15.853 1.00 98.00 781 ALA A O 1
ATOM 5956 N N . VAL A 1 782 ? -21.708 -2.168 16.381 1.00 98.19 782 VAL A N 1
ATOM 5957 C CA . VAL A 1 782 ? -20.744 -2.977 17.145 1.00 98.19 782 VAL A CA 1
ATOM 5958 C C . VAL A 1 782 ? -21.363 -3.529 18.426 1.00 98.19 782 VAL A C 1
ATOM 5960 O O . VAL A 1 782 ? -21.233 -4.722 18.689 1.00 98.19 782 VAL A O 1
ATOM 5963 N N . GLU A 1 783 ? -22.064 -2.696 19.194 1.00 98.12 783 GLU A N 1
ATOM 5964 C CA . GLU A 1 783 ? -22.757 -3.107 20.420 1.00 98.12 783 GLU A CA 1
ATOM 5965 C C . GLU A 1 783 ? -23.823 -4.171 20.114 1.00 98.12 783 GLU A C 1
ATOM 5967 O O . GLU A 1 783 ? -23.830 -5.228 20.746 1.00 98.12 783 GLU A O 1
ATOM 5972 N N . ALA A 1 784 ? -24.646 -3.955 19.081 1.00 98.06 784 ALA A N 1
ATOM 5973 C CA . ALA A 1 784 ? -25.659 -4.918 18.651 1.00 98.06 784 ALA A CA 1
ATOM 5974 C C . ALA A 1 784 ? -25.053 -6.249 18.171 1.00 98.06 784 ALA A C 1
ATOM 5976 O O . ALA A 1 784 ? -25.548 -7.322 18.523 1.00 98.06 784 ALA A O 1
ATOM 5977 N N . ALA A 1 785 ? -23.971 -6.199 17.386 1.00 98.06 785 ALA A N 1
ATOM 5978 C CA . ALA A 1 785 ? -23.275 -7.398 16.925 1.00 98.06 785 ALA A CA 1
ATOM 5979 C C . ALA A 1 785 ? -22.659 -8.184 18.092 1.00 98.06 785 ALA A C 1
ATOM 5981 O O . ALA A 1 785 ? -22.758 -9.412 18.131 1.00 98.06 785 ALA A O 1
ATOM 5982 N N . ALA A 1 786 ? -22.066 -7.481 19.062 1.00 97.25 786 ALA A N 1
ATOM 5983 C CA . ALA A 1 786 ? -21.490 -8.085 20.258 1.00 97.25 786 ALA A CA 1
ATOM 5984 C C . ALA A 1 786 ? -22.561 -8.749 21.140 1.00 97.25 786 ALA A C 1
ATOM 5986 O O . ALA A 1 786 ? -22.369 -9.887 21.574 1.00 97.25 786 ALA A O 1
ATOM 5987 N N . GLU A 1 787 ? -23.699 -8.082 21.357 1.00 97.94 787 GLU A N 1
ATOM 5988 C CA . GLU A 1 787 ? -24.827 -8.624 22.125 1.00 97.94 787 GLU A CA 1
ATOM 5989 C C . GLU A 1 787 ? -25.409 -9.885 21.467 1.00 97.94 787 GLU A C 1
ATOM 5991 O O . GLU A 1 787 ? -25.614 -10.902 22.135 1.00 97.94 787 GLU A O 1
ATOM 5996 N N . ALA A 1 788 ? -25.590 -9.861 20.143 1.00 97.56 788 ALA A N 1
ATOM 5997 C CA . ALA A 1 788 ? -26.076 -11.003 19.368 1.00 97.56 788 ALA A CA 1
ATOM 5998 C C . ALA A 1 788 ? -25.004 -12.075 19.083 1.00 97.56 788 ALA A C 1
ATOM 6000 O O . ALA A 1 788 ? -25.331 -13.150 18.581 1.00 97.56 788 ALA A O 1
ATOM 6001 N N . ARG A 1 789 ? -23.732 -11.807 19.417 1.00 97.25 789 ARG A N 1
ATOM 6002 C CA . ARG A 1 789 ? -22.564 -12.670 19.153 1.00 97.25 789 ARG A CA 1
ATOM 6003 C C . ARG A 1 789 ? -22.372 -13.017 17.674 1.00 97.25 789 ARG A C 1
ATOM 6005 O O . ARG A 1 789 ? -21.965 -14.132 17.342 1.00 97.25 789 ARG A O 1
ATOM 6012 N N . ILE A 1 790 ? -22.637 -12.058 16.795 1.00 97.81 790 ILE A N 1
ATOM 6013 C CA . ILE A 1 790 ? -22.395 -12.188 15.356 1.00 97.81 790 ILE A CA 1
ATOM 6014 C C . ILE A 1 790 ? -21.130 -11.416 14.958 1.00 97.81 790 ILE A C 1
ATOM 6016 O O . ILE A 1 790 ? -20.816 -10.389 15.564 1.00 97.81 790 ILE A O 1
ATOM 6020 N N . PRO A 1 791 ? -20.361 -11.886 13.961 1.00 97.38 791 PRO A N 1
ATOM 6021 C CA . PRO A 1 791 ? -19.173 -11.176 13.517 1.00 97.38 791 PRO A CA 1
ATOM 6022 C C . PRO A 1 791 ? -19.545 -9.879 12.793 1.00 97.38 791 PRO A C 1
ATOM 6024 O O . PRO A 1 791 ? -20.579 -9.787 12.128 1.00 97.38 791 PRO A O 1
ATOM 6027 N N . LEU A 1 792 ? -18.657 -8.891 12.892 1.00 98.06 792 LEU A N 1
ATOM 6028 C CA . LEU A 1 792 ? -18.773 -7.604 12.219 1.00 98.06 792 LEU A CA 1
ATOM 6029 C C . LEU A 1 792 ? -17.473 -7.287 11.484 1.00 98.06 792 LEU A C 1
ATOM 6031 O O . LEU A 1 792 ? -16.393 -7.335 12.078 1.00 98.06 792 LEU A O 1
ATOM 6035 N N . CYS A 1 793 ? -17.598 -6.946 10.204 1.00 98.06 793 CYS A N 1
ATOM 6036 C CA . CYS A 1 793 ? -16.530 -6.376 9.388 1.00 98.06 793 CYS A CA 1
ATOM 6037 C C . CYS A 1 793 ? -16.833 -4.899 9.106 1.00 98.06 793 CYS A C 1
ATOM 6039 O O . CYS A 1 793 ? -17.999 -4.532 8.977 1.00 98.06 793 CYS A O 1
ATOM 6041 N N . LEU A 1 794 ? -15.814 -4.047 9.031 1.00 97.69 794 LEU A N 1
ATOM 6042 C CA . LEU A 1 794 ? -15.961 -2.640 8.655 1.00 97.69 794 LEU A CA 1
ATOM 6043 C C . LEU A 1 794 ? -15.208 -2.371 7.351 1.00 97.69 794 LEU A C 1
ATOM 6045 O O . LEU A 1 794 ? -14.042 -2.737 7.222 1.00 97.69 794 LEU A O 1
ATOM 6049 N N . CYS A 1 795 ? -15.864 -1.702 6.405 1.00 92.94 795 CYS A N 1
ATOM 6050 C CA . CYS A 1 795 ? -15.299 -1.310 5.116 1.00 92.94 795 CYS A CA 1
ATOM 6051 C C . CYS A 1 795 ? -15.513 0.188 4.815 1.00 92.94 795 CYS A C 1
ATOM 6053 O O . CYS A 1 795 ? -16.260 0.909 5.497 1.00 92.94 795 CYS A O 1
ATOM 6055 N N . GLY A 1 796 ? -14.833 0.668 3.771 1.00 83.31 796 GLY A N 1
ATOM 6056 C CA . GLY A 1 796 ? -14.899 2.047 3.280 1.00 83.31 796 GLY A CA 1
ATOM 6057 C C . GLY A 1 796 ? -13.623 2.855 3.524 1.00 83.31 796 GLY A C 1
ATOM 6058 O O . GLY A 1 796 ? -12.699 2.414 4.204 1.00 83.31 796 GLY A O 1
ATOM 6059 N N . GLU A 1 797 ? -13.564 4.061 2.956 1.00 74.12 797 GLU A N 1
ATOM 6060 C CA . GLU A 1 797 ? -12.324 4.852 2.845 1.00 74.12 797 GLU A CA 1
ATOM 6061 C C . GLU A 1 797 ? -11.695 5.171 4.210 1.00 74.12 797 GLU A C 1
ATOM 6063 O O . GLU A 1 797 ? -10.473 5.192 4.349 1.00 74.12 797 GLU A O 1
ATOM 6068 N N . GLY A 1 798 ? -12.522 5.379 5.240 1.00 74.12 798 GLY A N 1
ATOM 6069 C CA . GLY A 1 798 ? -12.043 5.641 6.597 1.00 74.12 798 GLY A CA 1
ATOM 6070 C C . GLY A 1 798 ? -11.346 4.440 7.244 1.00 74.12 798 GLY A C 1
ATOM 6071 O O . GLY A 1 798 ? -10.486 4.634 8.095 1.00 74.12 798 GLY A O 1
ATOM 6072 N N . ALA A 1 799 ? -11.672 3.211 6.836 1.00 79.12 799 ALA A N 1
ATOM 6073 C CA . ALA A 1 799 ? -11.075 1.987 7.373 1.00 79.12 799 ALA A CA 1
ATOM 6074 C C . ALA A 1 799 ? -9.613 1.806 6.940 1.00 79.12 799 ALA A C 1
ATOM 6076 O O . ALA A 1 799 ? -8.828 1.203 7.663 1.00 79.12 799 ALA A O 1
ATOM 6077 N N . ALA A 1 800 ? -9.251 2.349 5.774 1.00 78.38 800 ALA A N 1
ATOM 6078 C CA . ALA A 1 800 ? -7.908 2.255 5.206 1.00 78.38 800 ALA A CA 1
ATOM 6079 C C . ALA A 1 800 ? -6.907 3.238 5.831 1.00 78.38 800 ALA A C 1
ATOM 6081 O O . ALA A 1 800 ? -5.719 3.161 5.548 1.00 78.38 800 ALA A O 1
ATOM 6082 N N . GLN A 1 801 ? -7.359 4.158 6.690 1.00 85.44 801 GLN A N 1
ATOM 6083 C CA . GLN A 1 801 ? -6.471 5.082 7.394 1.00 85.44 801 GLN A CA 1
ATOM 6084 C C . GLN A 1 801 ? -6.070 4.491 8.751 1.00 85.44 801 GLN A C 1
ATOM 6086 O O . GLN A 1 801 ? -6.956 4.295 9.588 1.00 85.44 801 GLN A O 1
ATOM 6091 N N . PRO A 1 802 ? -4.771 4.280 9.039 1.00 87.38 802 PRO A N 1
ATOM 6092 C CA . PRO A 1 802 ? -4.349 3.556 10.239 1.00 87.38 802 PRO A CA 1
ATOM 6093 C C . PRO A 1 802 ? -4.893 4.119 11.564 1.00 87.38 802 PRO A C 1
ATOM 6095 O O . PRO A 1 802 ? -5.374 3.368 12.412 1.00 87.38 802 PRO A O 1
ATOM 6098 N N . ALA A 1 803 ? -4.924 5.447 11.715 1.00 87.81 803 ALA A N 1
ATOM 6099 C CA . ALA A 1 803 ? -5.457 6.101 12.914 1.00 87.81 803 ALA A CA 1
ATOM 6100 C C . ALA A 1 803 ? -6.976 5.898 13.100 1.00 87.81 803 ALA A C 1
ATOM 6102 O O . ALA A 1 803 ? -7.460 5.777 14.226 1.00 87.81 803 ALA A O 1
ATOM 6103 N N . LEU A 1 804 ? -7.748 5.850 12.008 1.00 90.75 804 LEU A N 1
ATOM 6104 C CA . LEU A 1 804 ? -9.189 5.585 12.068 1.00 90.75 804 LEU A CA 1
ATOM 6105 C C . LEU A 1 804 ? -9.478 4.094 12.251 1.00 90.75 804 LEU A C 1
ATOM 6107 O O . LEU A 1 804 ? -10.378 3.749 13.017 1.00 90.75 804 LEU A O 1
ATOM 6111 N N . ALA A 1 805 ? -8.694 3.218 11.618 1.00 93.44 805 ALA A N 1
ATOM 6112 C CA . ALA A 1 805 ? -8.741 1.780 11.860 1.00 93.44 805 ALA A CA 1
ATOM 6113 C C . ALA A 1 805 ? -8.521 1.470 13.348 1.00 93.44 805 ALA A C 1
ATOM 6115 O O . ALA A 1 805 ? -9.302 0.731 13.943 1.00 93.44 805 ALA A O 1
ATOM 6116 N N . GLU A 1 806 ? -7.530 2.108 13.983 1.00 95.06 806 GLU A N 1
ATOM 6117 C CA . GLU A 1 806 ? -7.315 2.015 15.430 1.00 95.06 806 GLU A CA 1
ATOM 6118 C C . GLU A 1 806 ? -8.525 2.515 16.223 1.00 95.06 806 GLU A C 1
ATOM 6120 O O . GLU A 1 806 ? -8.984 1.820 17.129 1.00 95.06 806 GLU A O 1
ATOM 6125 N N . ALA A 1 807 ? -9.083 3.680 15.881 1.00 94.75 807 ALA A N 1
ATOM 6126 C CA . ALA A 1 807 ? -10.255 4.214 16.575 1.00 94.75 807 ALA A CA 1
ATOM 6127 C C . ALA A 1 807 ? -11.446 3.236 16.531 1.00 94.75 807 ALA A C 1
ATOM 6129 O O . ALA A 1 807 ? -12.081 2.978 17.554 1.00 94.75 807 ALA A O 1
ATOM 6130 N N . TYR A 1 808 ? -11.722 2.635 15.372 1.00 96.88 808 TYR A N 1
ATOM 6131 C CA . TYR A 1 808 ? -12.765 1.616 15.237 1.00 96.88 808 TYR A CA 1
ATOM 6132 C C . TYR A 1 808 ? -12.399 0.292 15.921 1.00 96.88 808 TYR A C 1
ATOM 6134 O O . TYR A 1 808 ? -13.270 -0.375 16.482 1.00 96.88 808 TYR A O 1
ATOM 6142 N N . ALA A 1 809 ? -11.121 -0.087 15.946 1.00 96.81 809 ALA A N 1
ATOM 6143 C CA . ALA A 1 809 ? -10.670 -1.266 16.676 1.00 96.81 809 ALA A CA 1
ATOM 6144 C C . ALA A 1 809 ? -10.870 -1.093 18.193 1.00 96.81 809 ALA A C 1
ATOM 6146 O O . ALA A 1 809 ? -11.386 -1.999 18.853 1.00 96.81 809 ALA A O 1
ATOM 6147 N N . ARG A 1 810 ? -10.585 0.097 18.740 1.00 95.56 810 ARG A N 1
ATOM 6148 C CA . ARG A 1 810 ? -10.890 0.454 20.141 1.00 95.56 810 ARG A CA 1
ATOM 6149 C C . ARG A 1 810 ? -12.386 0.418 20.437 1.00 95.56 810 ARG A C 1
ATOM 6151 O O . ARG A 1 810 ? -12.786 0.055 21.537 1.00 95.56 810 ARG A O 1
ATOM 6158 N N . LEU A 1 811 ? -13.216 0.737 19.444 1.00 95.06 811 LEU A N 1
ATOM 6159 C CA . LEU A 1 811 ? -14.671 0.647 19.555 1.00 95.06 811 LEU A CA 1
ATOM 6160 C C . LEU A 1 811 ? -15.191 -0.795 19.650 1.00 95.06 811 LEU A C 1
ATOM 6162 O O . LEU A 1 811 ? -16.314 -1.000 20.095 1.00 95.06 811 LEU A O 1
ATOM 6166 N N . GLY A 1 812 ? -14.391 -1.785 19.243 1.00 95.56 812 GLY A N 1
ATOM 6167 C CA . GLY A 1 812 ? -14.767 -3.202 19.261 1.00 95.56 812 GLY A CA 1
ATOM 6168 C C . GLY A 1 812 ? -14.776 -3.874 17.887 1.00 95.56 812 GLY A C 1
ATOM 6169 O O . GLY A 1 812 ? -15.055 -5.067 17.803 1.00 95.56 812 GLY A O 1
ATOM 6170 N N . VAL A 1 813 ? -14.432 -3.162 16.808 1.00 97.50 813 VAL A N 1
ATOM 6171 C CA . VAL A 1 813 ? -14.294 -3.776 15.479 1.00 97.50 813 VAL A CA 1
ATOM 6172 C C . VAL A 1 813 ? -13.097 -4.732 15.478 1.00 97.50 813 VAL A C 1
ATOM 6174 O O . VAL A 1 813 ? -12.026 -4.417 16.000 1.00 97.50 813 VAL A O 1
ATOM 6177 N N . ARG A 1 814 ? -13.284 -5.936 14.931 1.00 96.50 814 ARG A N 1
ATOM 6178 C CA . ARG A 1 814 ? -12.250 -6.988 14.876 1.00 96.50 814 ARG A CA 1
ATOM 6179 C C . ARG A 1 814 ? -11.989 -7.515 13.468 1.00 96.50 814 ARG A C 1
ATOM 6181 O O . ARG A 1 814 ? -11.131 -8.376 13.308 1.00 96.50 814 ARG A O 1
ATOM 6188 N N . ALA A 1 815 ? -12.688 -7.007 12.457 1.00 97.88 815 ALA A N 1
ATOM 6189 C CA . ALA A 1 815 ? -12.408 -7.294 11.059 1.00 97.88 815 ALA A CA 1
ATOM 6190 C C . ALA A 1 815 ? -12.558 -6.023 10.216 1.00 97.88 815 ALA A C 1
ATOM 6192 O O . ALA A 1 815 ? -13.519 -5.273 10.395 1.00 97.88 815 ALA A O 1
ATOM 6193 N N . PHE A 1 816 ? -11.616 -5.803 9.304 1.00 98.00 816 PHE A N 1
ATOM 6194 C CA . PHE A 1 816 ? -11.624 -4.688 8.360 1.00 98.00 816 PHE A CA 1
ATOM 6195 C C . PHE A 1 816 ? -11.516 -5.217 6.935 1.00 98.00 816 PHE A C 1
ATOM 6197 O O . PHE A 1 816 ? -10.778 -6.170 6.697 1.00 98.00 816 PHE A O 1
ATOM 6204 N N . SER A 1 817 ? -12.225 -4.592 6.001 1.00 96.31 817 SER A N 1
ATOM 6205 C CA . SER A 1 817 ? -12.089 -4.833 4.566 1.00 96.31 817 SER A CA 1
ATOM 6206 C C . SER A 1 817 ? -11.520 -3.583 3.906 1.00 96.31 817 SER A C 1
ATOM 6208 O O . SER A 1 817 ? -12.087 -2.502 4.073 1.00 96.31 817 SER A O 1
ATOM 6210 N N . LEU A 1 818 ? -10.364 -3.731 3.254 1.00 93.31 818 LEU A N 1
ATOM 6211 C CA . LEU A 1 818 ? -9.517 -2.633 2.784 1.00 93.31 818 LEU A CA 1
ATOM 6212 C C . LEU A 1 818 ? -9.072 -2.855 1.330 1.00 93.31 818 LEU A C 1
ATOM 6214 O O . LEU A 1 818 ? -8.983 -3.999 0.884 1.00 93.31 818 LEU A O 1
ATOM 6218 N N . PRO A 1 819 ? -8.668 -1.813 0.587 1.00 84.56 819 PRO A N 1
ATOM 6219 C CA . PRO A 1 819 ? -7.963 -2.013 -0.676 1.00 84.56 819 PRO A CA 1
ATOM 6220 C C . PRO A 1 819 ? -6.661 -2.802 -0.458 1.00 84.56 819 PRO A C 1
ATOM 6222 O O . PRO A 1 819 ? -5.900 -2.499 0.461 1.00 84.56 819 PRO A O 1
ATOM 6225 N N . ALA A 1 820 ? -6.360 -3.773 -1.329 1.00 82.56 820 ALA A N 1
ATOM 6226 C CA . ALA A 1 820 ? -5.235 -4.704 -1.141 1.00 82.56 820 ALA A CA 1
ATOM 6227 C C . ALA A 1 820 ? -3.876 -4.013 -0.905 1.00 82.56 820 ALA A C 1
ATOM 6229 O O . ALA A 1 820 ? -3.052 -4.496 -0.132 1.00 82.56 820 ALA A O 1
ATOM 6230 N N . ARG A 1 821 ? -3.658 -2.849 -1.529 1.00 78.06 821 ARG A N 1
ATOM 6231 C CA . ARG A 1 821 ? -2.429 -2.052 -1.382 1.00 78.06 821 ARG A CA 1
ATOM 6232 C C . ARG A 1 821 ? -2.237 -1.440 0.013 1.00 78.06 821 ARG A C 1
ATOM 6234 O O . ARG A 1 821 ? -1.104 -1.204 0.405 1.00 78.06 821 ARG A O 1
ATOM 6241 N N . GLU A 1 822 ? -3.326 -1.193 0.740 1.00 82.50 822 GLU A N 1
ATOM 6242 C CA . GLU A 1 822 ? -3.319 -0.534 2.057 1.00 82.50 822 GLU A CA 1
ATOM 6243 C C . GLU A 1 822 ? -3.200 -1.563 3.202 1.00 82.50 822 GLU A C 1
ATOM 6245 O O . GLU A 1 822 ? -2.966 -1.199 4.353 1.00 82.50 822 GLU A O 1
ATOM 6250 N N . LEU A 1 823 ? -3.353 -2.864 2.902 1.00 87.88 823 LEU A N 1
ATOM 6251 C CA . LEU A 1 823 ? -3.380 -3.938 3.902 1.00 87.88 823 LEU A CA 1
ATOM 6252 C C . LEU A 1 823 ? -2.138 -3.940 4.792 1.00 87.88 823 LEU A C 1
ATOM 6254 O O . LEU A 1 823 ? -2.267 -4.045 6.007 1.00 87.88 823 LEU A O 1
ATOM 6258 N N . LEU A 1 824 ? -0.946 -3.842 4.199 1.00 86.25 824 LEU A N 1
ATOM 6259 C CA . LEU A 1 824 ? 0.308 -3.952 4.946 1.00 86.25 824 LEU A CA 1
ATOM 6260 C C . LEU A 1 824 ? 0.562 -2.738 5.834 1.00 86.25 824 LEU A C 1
ATOM 6262 O O . LEU A 1 824 ? 0.946 -2.923 6.983 1.00 86.25 824 LEU A O 1
ATOM 6266 N N . GLU A 1 825 ? 0.280 -1.530 5.349 1.00 83.38 825 GLU A N 1
ATOM 6267 C CA . GLU A 1 825 ? 0.441 -0.306 6.142 1.00 83.38 825 GLU A CA 1
ATOM 6268 C C . GLU A 1 825 ? -0.475 -0.324 7.373 1.00 83.38 825 GLU A C 1
ATOM 6270 O O . GLU A 1 825 ? -0.033 -0.104 8.503 1.00 83.38 825 GLU A O 1
ATOM 6275 N N . VAL A 1 826 ? -1.754 -0.666 7.179 1.00 86.50 826 VAL A N 1
ATOM 6276 C CA . VAL A 1 826 ? -2.709 -0.762 8.289 1.00 86.50 826 VAL A CA 1
ATOM 6277 C C . VAL A 1 826 ? -2.331 -1.898 9.245 1.00 86.50 826 VAL A C 1
ATOM 6279 O O . VAL A 1 826 ? -2.425 -1.731 10.461 1.00 86.50 826 VAL A O 1
ATOM 6282 N N . LYS A 1 827 ? -1.854 -3.034 8.724 1.00 92.94 827 LYS A N 1
ATOM 6283 C CA . LYS A 1 827 ? -1.392 -4.175 9.527 1.00 92.94 827 LYS A CA 1
ATOM 6284 C C . LYS A 1 827 ? -0.217 -3.820 10.419 1.00 92.94 827 LYS A C 1
ATOM 6286 O O . LYS A 1 827 ? -0.274 -4.069 11.620 1.00 92.94 827 LYS A O 1
ATOM 6291 N N . GLU A 1 828 ? 0.822 -3.229 9.841 1.00 87.38 828 GLU A N 1
ATOM 6292 C CA . GLU A 1 828 ? 2.017 -2.797 10.563 1.00 87.38 828 GLU A CA 1
ATOM 6293 C C . GLU A 1 828 ? 1.655 -1.831 11.691 1.00 87.38 828 GLU A C 1
ATOM 6295 O O . GLU A 1 828 ? 2.056 -2.023 12.842 1.00 87.38 828 GLU A O 1
ATOM 6300 N N . TYR A 1 829 ? 0.812 -0.843 11.384 1.00 86.62 829 TYR A N 1
ATOM 6301 C CA . TYR A 1 829 ? 0.351 0.121 12.371 1.00 86.62 829 TYR A CA 1
ATOM 6302 C C . TYR A 1 829 ? -0.436 -0.551 13.504 1.00 86.62 829 TYR A C 1
ATOM 6304 O O . TYR A 1 829 ? -0.104 -0.360 14.676 1.00 86.62 829 TYR A O 1
ATOM 6312 N N . LEU A 1 830 ? -1.442 -1.375 13.180 1.00 90.38 830 LEU A N 1
ATOM 6313 C CA . LEU A 1 830 ? -2.289 -2.039 14.178 1.00 90.38 830 LEU A CA 1
ATOM 6314 C C . LEU A 1 830 ? -1.506 -3.039 15.046 1.00 90.38 830 LEU A C 1
ATOM 6316 O O . LEU A 1 830 ? -1.761 -3.152 16.243 1.00 90.38 830 LEU A O 1
ATOM 6320 N N . MET A 1 831 ? -0.502 -3.723 14.497 1.00 90.88 831 MET A N 1
ATOM 6321 C CA . MET A 1 831 ? 0.396 -4.573 15.293 1.00 90.88 831 MET A CA 1
ATOM 6322 C C . MET A 1 831 ? 1.230 -3.763 16.302 1.00 90.88 831 MET A C 1
ATOM 6324 O O . MET A 1 831 ? 1.683 -4.292 17.317 1.00 90.88 831 MET A O 1
ATOM 6328 N N . GLY A 1 832 ? 1.407 -2.461 16.060 1.00 84.62 832 GLY A N 1
ATOM 6329 C CA . GLY A 1 832 ? 2.123 -1.535 16.930 1.00 84.62 832 GLY A CA 1
ATOM 6330 C C . GLY A 1 832 ? 1.301 -0.922 18.072 1.00 84.62 832 GLY A C 1
ATOM 6331 O O . GLY A 1 832 ? 1.915 -0.290 18.949 1.00 84.62 832 GLY A O 1
ATOM 6332 N N . VAL A 1 833 ? -0.029 -1.089 18.084 1.00 83.06 833 VAL A N 1
ATOM 6333 C CA . VAL A 1 833 ? -0.935 -0.466 19.070 1.00 83.06 833 VAL A CA 1
ATOM 6334 C C . VAL A 1 833 ? -1.315 -1.405 20.218 1.00 83.06 833 VAL A C 1
ATOM 6336 O O . VAL A 1 833 ? -1.193 -2.622 20.113 1.00 83.06 833 VAL A O 1
ATOM 6339 N N . THR A 1 834 ? -1.788 -0.817 21.316 1.00 90.44 834 THR A N 1
ATOM 6340 C CA . THR A 1 834 ? -2.445 -1.493 22.446 1.00 90.44 834 THR A CA 1
ATOM 6341 C C . THR A 1 834 ? -3.879 -0.978 22.522 1.00 90.44 834 THR A C 1
ATOM 6343 O O . THR A 1 834 ? -4.057 0.242 22.653 1.00 90.44 834 THR A O 1
ATOM 6346 N N . LEU A 1 835 ? -4.874 -1.860 22.373 1.00 89.38 835 LEU A N 1
ATOM 6347 C CA . LEU A 1 835 ? -6.292 -1.479 22.266 1.00 89.38 835 LEU A CA 1
ATOM 6348 C C . LEU A 1 835 ? -6.987 -1.214 23.598 1.00 89.38 835 LEU A C 1
ATOM 6350 O O . LEU A 1 835 ? -6.667 -1.890 24.598 1.00 89.38 835 LEU A O 1
#

InterPro domains:
  IPR000121 PEP-utilising enzyme, C-terminal [PF02896] (547-830)
  IPR000182 GNAT domain [PF00583] (151-254)
  IPR000182 GNAT domain [PS51186] (128-280)
  IPR006318 Phosphotransferase system, enzyme I-like [TIGR01417] (307-832)
  IPR008279 PEP-utilising enzyme, mobile domain [PF00391] (449-519)
  IPR008731 Phosphotransferase system, enzyme I N-terminal [PF05524] (307-421)
  IPR015813 Pyruvate/Phosphoenolpyruvate kinase-like domain superfamily [SSF51621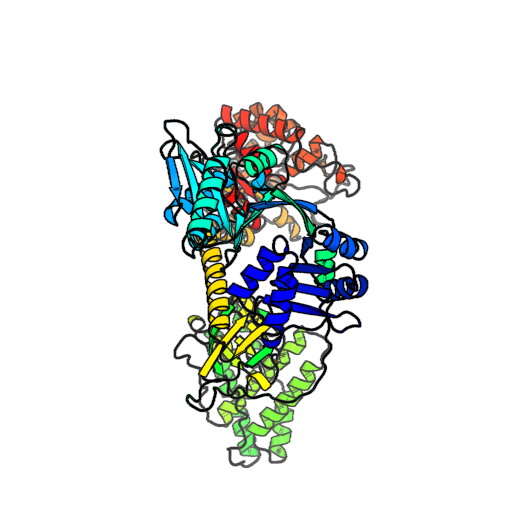] (549-833)
  IPR016181 Acyl-CoA N-acyltransferase [SSF55729] (33-260)
  IPR036618 PtsI, HPr-binding domain superfamily [G3DSA:1.10.274.10] (324-441)
  IPR036618 PtsI, HPr-binding domain superfamily [SSF47831] (333-438)
  IPR036637 Phosphohistidine domain superfamily [SSF52009] (420-537)
  IPR040442 Pyruvate kinase-like domain superfamily [G3DSA:3.20.20.60] (530-835)
  IPR050499 Phosphoenolpyruvate-dependent sugar PTS enzyme [PTHR46244] (303-833)

pLDDT: mean 80.98, std 16.68, range [22.48, 98.62]

Foldseek 3Di:
DAWDALVCVVLVVVLCVVPVLQCLLVQLCCQVPNCDDPFWIKDFDADPVRHTAKIWIDGPLETEIDGHPRDPLLVVLVVNVVSVRFKYKTAQVSVVSNVVVHPQKDKDKWFKWKFQDWADDQDAPPQKDKDKDALVCLLLLLVQLCLDPVCVVVPVPDDSVVSSVVSSVCRVVDWIKMFMDRDPHTFWMWIWDSDDQAEIEIDSGGGRPVCPPRRGSLNRVSVNVVVSVVSPHRMYMYTDHDPVVVVSVVNRRIDTPGMMMMIGGDPVVVVVVVPDDDDDDDDDDDDDDDPPCPPDPDPDDKDKFFFAFQFFDKFKFAEAEDDDDLFAPPDDFDQLVVQLVLLVVLLVVLLVVLVVLLVVDDPVLNVLSVLLNVLSVDPVLSVQLSVCSNVRGHSLVSLQVSLVVVLVVQCPDPDPVSNLCSLSSNVSSSSSSCSSRVHDPPLPEDPAAHEYEYQDDHSVNVSSYPPVRYQAYEHLADDSPHPVSVVCRVVSHQYGYNRHPVCNPPRHRWMKIAGSVRRIMITNDDPVVVVVSVVVNVVVVVVVVVQVVLLQDFLAAPQGAGFAEAAEEAFLVQLLLLVVLNHLYHLEHAPQVVQVVPDLDFLVRLLVGLLSSQVSNVQHEHEYEQHFDFLVSGDPPDPRPPDPCRLPDCTFLNVCLVPLVSNLSNLLSQQASVVNHRYAYEGPPDQDLVSVVSSVVSNVVSVVVCVVVVHDGHPDHFYAYEQLDLNCLVCVLSRLVPHQAYEYELVSNQCRVQVHDCVDPVRVVSRDLDDPVVLVSLLSNQVSCVVSVHAYEYEDDSCLDLVSVVVSVVSPHRYYYYHSVSRSVNSVSNRHDDD

Secondary structure (DSSP, 8-state):
-EEE-GGGHHHHHHHHTTSTTTTHHHHHHHHHH-SB-SSEEEEEEE-TTS-EEEEEEEETTEEEEEE-TT--HHHHHHHHHHTT--EEEEEHHHHHHHHTTSTTB--EEEEEEEESS--S--PPPTTEEEEEE-GGGHHHHHHHHTT-GGGGGGGTTS-HHHHHHHHHHHHHTT--EEEEEETTEEEEEEEEES--SSEEEEEEEEE-GGGTTSSHHHHHHHHHHHHHHHTT-SEEEEEE-SHHHHHHHHTTT-EEEEEEEEE-B-TTTTTTGGG---------------TTTTSS------EEEE-EEEE-SEEEEEEEEE------SSSPP--HHHHHHHHHHHHHHHHHHHHHHHHHS-GGGHHHHHHHHHHHT-HHHHHHHHHHHHTT--HHHHHHHHHHHHHHHHHTSS-HHHHTHHHHHHHHHHHHHHHHTT--------SS-EEEEESS--HHHHHTS-GGGEEEEEESS--TTSHHHHHHHHTT--EEE---GGGTTT-TTSEEEEETTTTEEEES--HHHHHHHHHHHHHHHHHHHHHHHHHHS--B-TTS-B-EEEEEESSHHHHHHHHHTT-SSEEEEETTHHHHTSS---HHHHHHHHHHHHHHTTT--EEEEP----TTTS-TTS-----S-GGGSS-HHHHHHH-HHHHHHHHHHHHHHTTSS-EEEEETT--SHHHHHHHHHHHHHHHHHHHHTT----S---EEEEE-SHHHHHTHHHHHTT-S-EEEEHHHHHHHHHT--TT-TTTGGG--SS-HHHHHHHHHHHHHHHHHT--EEEESGGGGSHHHHHHHHHHT--EEEE-GGGHHHHHHHHHT---

Radius of gyration: 35.51 Å; Cα contacts (8 Å, |Δi|>4): 1582; chains: 1; bounding box: 94×73×105 Å

Organism: NCBI:txid1550024

Nearest PDB structures (foldseek):
  2hro-assembly1_A-2  TM=6.947E-01  e=4.332E-39  Staphylococcus carnosus
  2l5h-assembly1_B  TM=5.646E-01  e=2.640E-42  Escherichia coli
  2kx9-assembly1_A  TM=5.784E-01  e=1.475E-41  Escherichia coli K-12
  2xz7-assembly1_A  TM=9.689E-01  e=4.109E-27  Caldanaerobacter subterraneus subsp. tengcongensis
  6vbj-assembly1_B  TM=9.663E-01  e=1.847E-25  Caldanaerobacter subterraneus subsp. tengcongensis

Solvent-accessible surface area (backbone atoms only — not comparable to full-atom values): 44151 Å² total; per-residue (Å²): 121,47,78,44,45,70,89,42,45,70,60,51,55,55,59,44,58,75,50,45,83,71,28,40,60,60,52,18,47,40,76,76,53,45,39,79,41,103,54,36,45,35,33,35,36,63,39,98,87,68,48,82,23,31,37,36,41,30,48,82,47,32,34,42,46,48,73,46,101,74,43,64,50,70,60,52,37,51,52,40,59,76,67,59,53,52,31,42,32,24,42,26,70,59,48,48,60,32,39,78,70,40,92,64,46,50,87,45,72,33,38,30,29,40,24,70,53,93,35,78,83,59,79,73,58,90,81,53,49,78,46,76,48,44,48,85,41,16,60,48,52,50,59,42,46,76,70,33,77,94,43,50,76,82,52,64,95,51,62,66,69,57,51,23,50,51,42,20,49,38,32,65,76,70,38,52,33,19,33,33,24,55,77,93,42,60,44,21,28,15,30,46,42,51,64,45,86,49,32,32,33,48,42,75,72,37,56,39,78,95,57,57,93,64,51,48,53,49,32,17,47,49,49,50,50,53,52,42,46,74,73,58,30,55,37,37,32,38,74,49,84,50,75,70,59,47,56,51,41,44,60,37,38,33,41,81,78,49,51,38,16,36,36,41,64,42,81,75,53,67,59,56,67,76,72,68,86,84,89,86,89,85,82,88,83,85,88,82,85,68,94,77,66,87,81,74,88,76,85,77,81,69,45,77,41,66,26,45,48,31,10,54,46,71,28,73,32,38,27,41,60,56,76,80,74,90,64,52,88,86,64,84,68,66,55,44,67,60,29,50,52,47,42,59,51,18,47,52,54,39,43,56,51,36,55,57,48,34,74,71,42,55,84,90,56,26,63,59,39,55,50,30,47,54,56,74,65,35,63,69,60,53,50,51,24,51,54,39,17,69,78,66,44,40,42,31,49,20,40,55,53,40,31,53,53,52,27,52,57,34,54,69,44,88,51,70,75,57,26,53,49,23,53,43,46,44,50,42,43,50,45,25,30,34,50,63,70,70,46,76,84,75,67,69,75,73,94,53,67,22,24,39,34,28,54,61,71,44,69,70,61,63,73,62,37,68,68,91,33,52,46,26,40,41,18,26,36,72,51,58,82,28,70,50,27,49,53,27,45,78,67,64,29,15,17,26,23,44,36,35,73,75,59,68,66,84,36,59,73,36,43,36,38,38,33,9,69,72,9,44,32,27,41,51,55,51,71,70,54,48,49,53,51,52,50,53,50,48,51,53,51,48,54,52,51,50,49,52,50,56,29,72,48,80,43,37,23,69,76,65,54,68,40,44,51,18,15,46,29,64,50,50,64,45,32,39,52,19,48,75,50,39,36,64,27,32,56,35,28,46,50,46,59,61,46,62,74,71,44,92,71,50,45,66,57,49,20,53,51,50,29,48,33,29,54,44,38,70,65,27,45,37,27,38,32,50,57,63,47,30,65,86,73,53,41,94,87,56,90,66,71,90,59,97,48,44,95,80,50,73,24,12,45,54,37,34,68,76,36,52,72,66,36,34,36,52,44,37,16,52,32,37,23,33,68,58,30,44,50,30,42,30,40,34,71,35,51,48,56,67,64,51,50,55,51,52,50,45,49,50,50,25,52,50,55,32,58,76,70,70,51,80,55,37,91,81,63,50,47,24,41,27,38,27,32,59,53,21,17,77,45,20,59,64,41,35,79,73,32,58,27,38,36,34,34,49,57,51,23,44,26,63,67,61,75,34,55,82,86,40,78,90,41,40,88,71,63,61,73,82,40,74,68,50,52,54,38,50,43,38,36,44,53,21,26,59,74,60,70,30,57,50,35,37,29,39,76,45,48,55,37,50,72,48,34,48,55,44,39,62,68,62,50,41,28,38,16,25,55,46,87,45,47,58,62,35,37,57,48,47,35,72,36,73,118